Protein 6R6U (pdb70)

Secondary structure (DSSP, 8-state):
--HHHHHHHHHHH--GGG--HHHHHHHHHHHHHHHHHHHHHTTSHHHHHHHHHHTT-B-SS-EEETTEEEEEE-HHHHHHHHHHHHHTTS-S-B-SSS---GGGTHHHHHHHHHHS--SS---HHHHHHHHHHHHHHHHHHHTT-GGGGS--SSB-HIIIIIHHHHHHHHHHHHT--HHHHHHHHHHHHTT---BGGGTTSTTHHHHHHHHHHHHHHHHHHHHTT----TTTTT-TTTGGGG-SS----PPPPGGG---GGGT-PPB--SSSS-THHHHHHHHHHHHHHHHHHTT-S-SGGGEEEEEEE----GGG--SS--SHHHHHT-HHHHHHHHHHHSS--GGGG---TT-HHHHHHHTTEEEE--TT--SSTTT--EEEEEEETTS-EEEEEESS-BTBTTSPPPHHHHHHHHHHHHTTTS-HHHHHHHHHHHHTGGG-S-THHHHHHHT--/-HHHHHHHHHHH--GGG--HHHHHHHHHHHHHHHHHHHHHTTSHHHHHHHHHHTT-B-SS-EEETTEEEEEE-HHHHHHHHHHHHHTTS-S-B-SSS---GGGTHHHHHHHHHHS--SSPPPHHHHHHHHHHHHHHHHHHHTT-GGGGS--SSB-HIIIIIHHHHHHHHHHHHT--HHHHHHHHHHHHTT---BGGGTTSTTTHHHHHHHHHHHHHHHHHHHHT----TTGGG-TTTGGGG-SS----PPPPSTT---GGGTSPPB--SSSS-THHHHHHHHHHHHHHHHHTTT-S--GGGEEEEEEE----GGG--SS--SHHHHHT-HHHHHHHHHHHSS--GGGG---TT-HHHHHHHTTEEEE--TT--S-TTT--EEEEEEETTS-EEEEEES--BTBTTSPPPHHHHHHHHHHHHTTTS-HHHHHHHHHHHHTGGG-S-THHHHHHHT--

Sequence (913 aa):
KSITESFATAIHGLKVGHLTDRVIQRSKRMILDTLGAGFLGTTTEVFHIASQQYSKIYSSNISSSTVWGQPDIRLPPTYAAFVVNGVAIHSMDFDDTWHPATHPSGAVLPVLTALAEALPRSPKFSGLDLLLAFNVGIEVQGRLLHFAKEANDMPKRFHPPSVVGTLGSAAAASKFLGLSSTKCREALAIAVSHAGAPMANAATQTKPLHIGNAAKHGIEAAFLAMLGLQGNKQVLDLEAGFGAFYANNYSPKVLPSSIASYSWLLDQQDVAFKRFPAHLSTHWVADAAASVRKHLVAERALLPTDYIKRIVLRIPNVQYVNRPFPVSEHEARHSFQYVACAMLLDGGITVPSFHHEQINRPQVRELLSKVELEYPPDNLPSFNILYCEISVTLKDGATFTDRSDTFYGHWRKPLSQEDLEEKFRANASKMLSWWDTVESLIKIVKNLEDLEDCSVLTTLLKGPSITESFATAIHGLKVGHLTDRVIQRSKRMILDTLGAGFLGTTTEVFHHIASSQYSKIYSSNISSSTTVWGQPDIRLPPTYAAFVVNGVAIHSMDFDDTWHPATHPSGAVLPVLTALAEALPRSPKFSGLDLLLAFNVGIEVQGRLLHFAKEEANDMPKRFHPPSVVGTLGSAAAASKFLGLSSSSTKKCREALAIAVSHAGAPMANAATQTKPLHIGNAAKHGIEAAFLAMLGLQGNKQVLDLEAGFGAFYANYSPKVLPSIASYSSWLLDQQDVAFKRRFPAHLSTHWVADAAASVRKHLVAERALLPTDYIKRIVLRIPNVQYVNRPFPVSEHEARHSFQYVACAMLLDGGITVPSFHEQINRPQVRELLSKVELEYPPDNLPSFNILYCEISSVTLKDGATFTDRSDTFYGHWRKPLSQEDLEEKFRANASSKMLSWDTVESLIKIVKNLEDLEDCSVLTTLLKGP

Nearest PDB structures (foldseek):
  6r6u-assembly1_B  TM=9.958E-01  e=1.586E-70  Homo sapiens
  7br9-assembly1_B  TM=9.931E-01  e=1.714E-60  Mus musculus
  6r6t-assembly1_B  TM=9.782E-01  e=3.748E-58  Mus musculus
  6r6t-assembly1_A  TM=9.741E-01  e=8.525E-58  Mus musculus
  2hp0-assembly1_B  TM=8.577E-01  e=3.175E-24  Agrobacterium tumefaciens

B-factor: mean 29.15, std 11.76, range [13.94, 93.45]

Organism: Homo sapiens (NCBI:txid9606)

GO terms:
  GO:0002760 positive regulation of antimicrobial humoral response (P, IDA)
  GO:0042803 protein homodimerization activity (F, IDA)
  GO:0006952 defense response (P, IDA)
  GO:0072573 tolerance induction to lipopolysaccharide (P, IDA)
  GO:0071222 cellular response to lipopolysaccharide (P, IDA)
  GO:0047613 aconitate decarboxylase activity (F, IDA)

Structure (mmCIF, N/CA/C/O backbone):
data_6R6U
#
_entry.id   6R6U
#
_cell.length_a   102.010
_cell.length_b   109.980
_cell.length_c   74.974
_cell.angle_alpha   90.000
_cell.angle_beta   90.000
_cell.angle_gamma   90.000
#
_symmetry.space_group_name_H-M   'P 21 21 2'
#
loop_
_entity.id
_entity.type
_entity.pdbx_description
1 polymer 'Cis-aconitate decarboxylase'
2 non-polymer (R,R)-2,3-BUTANEDIOL
3 non-polymer 'SODIUM ION'
4 water water
#
loop_
_atom_site.group_PDB
_atom_site.id
_atom_site.type_symbol
_atom_site.label_atom_id
_atom_site.label_alt_id
_atom_site.label_comp_id
_atom_site.label_asym_id
_atom_site.label_entity_id
_atom_site.label_seq_id
_atom_site.pdbx_PDB_ins_code
_atom_site.Cartn_x
_atom_site.Cartn_y
_atom_site.Cartn_z
_atom_site.occupancy
_atom_site.B_iso_or_equiv
_atom_site.auth_seq_id
_atom_site.auth_comp_id
_atom_site.auth_asym_id
_atom_site.auth_atom_id
_atom_site.pdbx_PDB_model_num
ATOM 1 N N . LYS A 1 5 ? -32.680 41.424 -15.579 1.00 63.94 4 LYS A N 1
ATOM 2 C CA . LYS A 1 5 ? -31.631 40.485 -15.955 1.00 61.04 4 LYS A CA 1
ATOM 3 C C . LYS A 1 5 ? -31.615 39.293 -15.005 1.00 54.70 4 LYS A C 1
ATOM 4 O O . LYS A 1 5 ? -32.026 39.392 -13.848 1.00 58.42 4 LYS A O 1
ATOM 22 N N . SER A 1 6 ? -31.127 38.169 -15.503 1.00 42.61 5 SER A N 1
ATOM 23 C CA . SER A 1 6 ? -30.991 36.968 -14.700 1.00 32.75 5 SER A CA 1
ATOM 24 C C . SER A 1 6 ? -29.671 36.985 -13.934 1.00 27.13 5 SER A C 1
ATOM 25 O O . SER A 1 6 ? -28.770 37.782 -14.208 1.00 25.38 5 SER A O 1
ATOM 33 N N . ILE A 1 7 ? -29.562 36.077 -12.963 1.00 25.81 6 ILE A N 1
ATOM 34 C CA . ILE A 1 7 ? -28.296 35.892 -12.261 1.00 25.02 6 ILE A CA 1
ATOM 35 C C . ILE A 1 7 ? -27.207 35.482 -13.242 1.00 23.49 6 ILE A C 1
ATOM 36 O O . ILE A 1 7 ? -26.075 35.978 -13.183 1.00 22.98 6 ILE A O 1
ATOM 52 N N . THR A 1 8 ? -27.531 34.570 -14.161 1.00 22.23 7 THR A N 1
ATOM 53 C CA . THR A 1 8 ? -26.549 34.121 -15.138 1.00 21.86 7 THR A CA 1
ATOM 54 C C . THR A 1 8 ? -26.061 35.285 -15.986 1.00 22.28 7 THR A C 1
ATOM 55 O O . THR A 1 8 ? -24.853 35.445 -16.202 1.00 23.18 7 THR A O 1
ATOM 66 N N . GLU A 1 9 ? -26.985 36.127 -16.452 1.00 21.65 8 GLU A N 1
ATOM 67 C CA . GLU A 1 9 ? -26.600 37.276 -17.262 1.00 24.61 8 GLU A CA 1
ATOM 68 C C . GLU A 1 9 ? -25.714 38.234 -16.475 1.00 24.04 8 GLU A C 1
ATOM 69 O O . GLU A 1 9 ? -24.782 38.824 -17.034 1.00 25.26 8 GLU A O 1
ATOM 81 N N . SER A 1 10 ? -25.988 38.407 -15.177 1.00 26.39 9 SER A N 1
ATOM 82 C CA . SER A 1 10 ? -25.194 39.340 -14.388 1.00 26.41 9 SER A CA 1
ATOM 83 C C . SER A 1 10 ? -23.742 38.884 -14.291 1.00 24.19 9 SER A C 1
ATOM 84 O O . SER A 1 10 ? -22.831 39.719 -14.267 1.00 24.47 9 SER A O 1
ATOM 92 N N . PHE A 1 11 ? -23.505 37.569 -14.250 1.00 21.63 10 PHE A N 1
ATOM 93 C CA . PHE A 1 11 ? -22.134 37.065 -14.285 1.00 20.68 10 PHE A CA 1
ATOM 94 C C . PHE A 1 11 ? -21.481 37.362 -15.632 1.00 21.37 10 PHE A C 1
ATOM 95 O O . PHE A 1 11 ? -20.340 37.835 -15.687 1.00 20.26 10 PHE A O 1
ATOM 112 N N . ALA A 1 12 ? -22.184 37.081 -16.734 1.00 23.50 11 ALA A N 1
ATOM 113 C CA . ALA A 1 12 ? -21.596 37.299 -18.051 1.00 23.78 11 ALA A CA 1
ATOM 114 C C . ALA A 1 12 ? -21.280 38.772 -18.268 1.00 24.27 11 ALA A C 1
ATOM 115 O O . ALA A 1 12 ? -20.223 39.119 -18.809 1.00 24.92 11 ALA A O 1
ATOM 122 N N . THR A 1 13 ? -22.192 39.653 -17.849 1.00 23.59 12 THR A N 1
ATOM 123 C CA . THR A 1 13 ? -21.963 41.087 -17.959 1.00 26.29 12 THR A CA 1
ATOM 124 C C . THR A 1 13 ? -20.705 41.511 -17.209 1.00 26.12 12 THR A C 1
ATOM 125 O O . THR A 1 13 ? -19.912 42.309 -17.719 1.00 26.58 12 THR A O 1
ATOM 136 N N . ALA A 1 14 ? -20.509 40.995 -15.996 1.00 26.43 13 ALA A N 1
ATOM 137 C CA . ALA A 1 14 ? -19.340 41.379 -15.211 1.00 26.50 13 ALA A CA 1
ATOM 138 C C . ALA A 1 14 ? -18.056 40.824 -15.814 1.00 24.94 13 ALA A C 1
ATOM 139 O O . ALA A 1 14 ? -17.052 41.540 -15.913 1.00 25.23 13 ALA A O 1
ATOM 146 N N . ILE A 1 15 ? -18.062 39.553 -16.216 1.00 22.46 14 ILE A N 1
ATOM 147 C CA . ILE A 1 15 ? -16.868 38.960 -16.812 1.00 22.06 14 ILE A CA 1
ATOM 148 C C . ILE A 1 15 ? -16.415 39.786 -18.008 1.00 22.91 14 ILE A C 1
ATOM 149 O O . ILE A 1 15 ? -15.239 40.154 -18.127 1.00 23.81 14 ILE A O 1
ATOM 165 N N . HIS A 1 16 ? -17.355 40.123 -18.892 1.00 23.58 15 HIS A N 1
ATOM 166 C CA . HIS A 1 16 ? -17.011 40.853 -20.104 1.00 24.53 15 HIS A CA 1
ATOM 167 C C . HIS A 1 16 ? -16.673 42.308 -19.806 1.00 25.61 15 HIS A C 1
ATOM 168 O O . HIS A 1 16 ? -15.764 42.879 -20.420 1.00 27.49 15 HIS A O 1
ATOM 182 N N . GLY A 1 17 ? -17.377 42.910 -18.853 1.00 23.77 16 GLY A N 1
ATOM 183 C CA . GLY A 1 17 ? -17.348 44.345 -18.664 1.00 24.95 16 GLY A CA 1
ATOM 184 C C . GLY A 1 17 ? -16.285 44.876 -17.727 1.00 25.79 16 GLY A C 1
ATOM 185 O O . GLY A 1 17 ? -15.966 46.067 -17.787 1.00 26.90 16 GLY A O 1
ATOM 189 N N . LEU A 1 18 ? -15.732 44.031 -16.858 1.00 27.48 17 LEU A N 1
ATOM 190 C CA . LEU A 1 18 ? -14.720 44.488 -15.913 1.00 28.69 17 LEU A CA 1
ATOM 191 C C . LEU A 1 18 ? -13.426 44.838 -16.642 1.00 28.98 17 LEU A C 1
ATOM 192 O O . LEU A 1 18 ? -13.013 44.152 -17.582 1.00 29.09 17 LEU A O 1
ATOM 208 N N . LYS A 1 19 ? -12.795 45.930 -16.209 1.00 27.44 18 LYS A N 1
ATOM 209 C CA . LYS A 1 19 ? -11.625 46.491 -16.869 1.00 27.38 18 LYS A CA 1
ATOM 210 C C . LYS A 1 19 ? -10.520 46.694 -15.841 1.00 25.63 18 LYS A C 1
ATOM 211 O O . LYS A 1 19 ? -10.744 46.602 -14.630 1.00 25.33 18 LYS A O 1
ATOM 230 N N . VAL A 1 20 ? -9.311 46.967 -16.331 1.00 27.57 19 VAL A N 1
ATOM 231 C CA . VAL A 1 20 ? -8.183 47.133 -15.420 1.00 30.00 19 VAL A CA 1
ATOM 232 C C . VAL A 1 20 ? -8.475 48.243 -14.419 1.00 29.08 19 VAL A C 1
ATOM 233 O O . VAL A 1 20 ? -8.110 48.152 -13.242 1.00 29.00 19 VAL A O 1
ATOM 246 N N . GLY A 1 21 ? -9.162 49.295 -14.865 1.00 29.06 20 GLY A N 1
ATOM 247 C CA . GLY A 1 21 ? -9.489 50.397 -13.983 1.00 31.21 20 GLY A CA 1
ATOM 248 C C . GLY A 1 21 ? -10.349 50.008 -12.800 1.00 30.76 20 GLY A C 1
ATOM 249 O O . GLY A 1 21 ? -10.410 50.758 -11.817 1.00 30.36 20 GLY A O 1
ATOM 253 N N . HIS A 1 22 ? -11.028 48.858 -12.872 1.00 28.57 21 HIS A N 1
ATOM 254 C CA . HIS A 1 22 ? -11.828 48.387 -11.750 1.00 27.67 21 HIS A CA 1
ATOM 255 C C . HIS A 1 22 ? -10.988 47.746 -10.653 1.00 27.23 21 HIS A C 1
ATOM 256 O O . HIS A 1 22 ? -11.493 47.548 -9.541 1.00 27.30 21 HIS A O 1
ATOM 270 N N . LEU A 1 23 ? -9.740 47.391 -10.943 1.00 27.33 22 LEU A N 1
ATOM 271 C CA . LEU A 1 23 ? -8.892 46.768 -9.938 1.00 28.17 22 LEU A CA 1
ATOM 272 C C . LEU A 1 23 ? -8.535 47.778 -8.858 1.00 29.13 22 LEU A C 1
ATOM 273 O O . LEU A 1 23 ? -8.327 48.963 -9.136 1.00 30.00 22 LEU A O 1
ATOM 289 N N . THR A 1 24 ? -8.476 47.305 -7.622 1.00 27.94 23 THR A N 1
ATOM 290 C CA . THR A 1 24 ? -8.070 48.114 -6.484 1.00 28.94 23 THR A CA 1
ATOM 291 C C . THR A 1 24 ? -6.642 47.759 -6.091 1.00 28.36 23 THR A C 1
ATOM 292 O O . THR A 1 24 ? -6.120 46.700 -6.449 1.00 27.36 23 THR A O 1
ATOM 303 N N . ASP A 1 25 ? -6.005 48.665 -5.346 1.00 28.78 24 ASP A N 1
ATOM 304 C CA . ASP A 1 25 ? -4.660 48.379 -4.862 1.00 29.84 24 ASP A CA 1
ATOM 305 C C . ASP A 1 25 ? -4.646 47.100 -4.037 1.00 28.81 24 ASP A C 1
ATOM 306 O O . ASP A 1 25 ? -3.731 46.279 -4.161 1.00 28.57 24 ASP A O 1
ATOM 315 N N . ARG A 1 26 ? -5.655 46.914 -3.182 1.00 28.37 25 ARG A N 1
ATOM 316 C CA . ARG A 1 26 ? -5.654 45.754 -2.301 1.00 27.78 25 ARG A CA 1
ATOM 317 C C . ARG A 1 26 ? -5.841 44.456 -3.080 1.00 25.02 25 ARG A C 1
ATOM 318 O O . ARG A 1 26 ? -5.240 43.435 -2.726 1.00 23.55 25 ARG A O 1
ATOM 339 N N . VAL A 1 27 ? -6.681 44.450 -4.125 1.00 24.22 26 VAL A N 1
ATOM 340 C CA . VAL A 1 27 ? -6.857 43.184 -4.835 1.00 24.91 26 VAL A CA 1
ATOM 341 C C . VAL A 1 27 ? -5.585 42.850 -5.605 1.00 22.23 26 VAL A C 1
ATOM 342 O O . VAL A 1 27 ? -5.227 41.676 -5.753 1.00 21.52 26 VAL A O 1
ATOM 355 N N . ILE A 1 28 ? -4.877 43.867 -6.104 1.00 24.42 27 ILE A N 1
ATOM 356 C CA . ILE A 1 28 ? -3.604 43.623 -6.772 1.00 24.94 27 ILE A CA 1
ATOM 357 C C . ILE A 1 28 ? -2.588 43.063 -5.779 1.00 23.80 27 ILE A C 1
ATOM 358 O O . ILE A 1 28 ? -1.919 42.060 -6.055 1.00 22.96 27 ILE A O 1
ATOM 374 N N . GLN A 1 29 ? -2.486 43.674 -4.595 1.00 24.81 28 GLN A N 1
ATOM 375 C CA . GLN A 1 29 ? -1.558 43.184 -3.580 1.00 26.67 28 GLN A CA 1
ATOM 376 C C . GLN A 1 29 ? -1.844 41.730 -3.215 1.00 24.19 28 GLN A C 1
ATOM 377 O O . GLN A 1 29 ? -0.925 40.908 -3.122 1.00 24.03 28 GLN A O 1
ATOM 391 N N . ARG A 1 30 ? -3.114 41.401 -2.968 1.00 22.59 29 ARG A N 1
ATOM 392 C CA . ARG A 1 30 ? -3.446 40.057 -2.503 1.00 22.50 29 ARG A CA 1
ATOM 393 C C . ARG A 1 30 ? -3.281 39.033 -3.618 1.00 22.38 29 ARG A C 1
ATOM 394 O O . ARG A 1 30 ? -2.792 37.923 -3.376 1.00 22.06 29 ARG A O 1
ATOM 415 N N . SER A 1 31 ? -3.648 39.391 -4.853 1.00 21.73 30 SER A N 1
ATOM 416 C CA . SER A 1 31 ? -3.528 38.433 -5.947 1.00 21.57 30 SER A CA 1
ATOM 417 C C . SER A 1 31 ? -2.070 38.213 -6.348 1.00 22.27 30 SER A C 1
ATOM 418 O O . SER A 1 31 ? -1.712 37.102 -6.753 1.00 20.40 30 SER A O 1
ATOM 426 N N . LYS A 1 32 ? -1.207 39.228 -6.221 1.00 23.15 31 LYS A N 1
ATOM 427 C CA . LYS A 1 32 ? 0.216 39.004 -6.467 1.00 22.00 31 LYS A CA 1
ATOM 428 C C . LYS A 1 32 ? 0.783 37.982 -5.485 1.00 21.87 31 LYS A C 1
ATOM 429 O O . LYS A 1 32 ? 1.625 37.154 -5.855 1.00 22.67 31 LYS A O 1
ATOM 448 N N . ARG A 1 33 ? 0.325 38.019 -4.229 1.00 20.69 32 ARG A N 1
ATOM 449 C CA . ARG A 1 33 ? 0.723 36.999 -3.266 1.00 20.74 32 ARG A CA 1
ATOM 450 C C . ARG A 1 33 ? 0.219 35.625 -3.681 1.00 19.72 32 ARG A C 1
ATOM 451 O O . ARG A 1 33 ? 0.960 34.637 -3.626 1.00 19.58 32 ARG A O 1
ATOM 472 N N . MET A 1 34 ? -1.046 35.547 -4.098 1.00 18.61 33 MET A N 1
ATOM 473 C CA . MET A 1 34 ? -1.623 34.280 -4.527 1.00 17.77 33 MET A CA 1
ATOM 474 C C . MET A 1 34 ? -0.886 33.717 -5.731 1.00 17.99 33 MET A C 1
ATOM 475 O O . MET A 1 34 ? -0.643 32.508 -5.812 1.00 18.85 33 MET A O 1
ATOM 489 N N . ILE A 1 35 ? -0.521 34.580 -6.681 1.00 21.21 34 ILE A N 1
ATOM 490 C CA . ILE A 1 35 ? 0.176 34.114 -7.874 1.00 22.34 34 ILE A CA 1
ATOM 491 C C . ILE A 1 35 ? 1.531 33.522 -7.501 1.00 21.96 34 ILE A C 1
ATOM 492 O O . ILE A 1 35 ? 1.886 32.424 -7.944 1.00 21.94 34 ILE A O 1
ATOM 508 N N . LEU A 1 36 ? 2.303 34.225 -6.672 1.00 20.97 35 LEU A N 1
ATOM 509 C CA . LEU A 1 36 ? 3.610 33.704 -6.281 1.00 20.28 35 LEU A CA 1
ATOM 510 C C . LEU A 1 36 ? 3.476 32.389 -5.517 1.00 20.77 35 LEU A C 1
ATOM 511 O O . LEU A 1 36 ? 4.188 31.419 -5.800 1.00 21.73 35 LEU A O 1
ATOM 527 N N . ASP A 1 37 ? 2.580 32.340 -4.527 1.00 20.95 36 ASP A N 1
ATOM 528 C CA . ASP A 1 37 ? 2.426 31.119 -3.741 1.00 21.27 36 ASP A CA 1
ATOM 529 C C . ASP A 1 37 ? 2.028 29.947 -4.630 1.00 20.33 36 ASP A C 1
ATOM 530 O O . ASP A 1 37 ? 2.513 28.824 -4.451 1.00 20.95 36 ASP A O 1
ATOM 539 N N . THR A 1 38 ? 1.149 30.200 -5.603 1.00 19.94 37 THR A N 1
ATOM 540 C CA . THR A 1 38 ? 0.645 29.139 -6.468 1.00 18.85 37 THR A CA 1
ATOM 541 C C . THR A 1 38 ? 1.721 28.654 -7.434 1.00 20.29 37 THR A C 1
ATOM 542 O O . THR A 1 38 ? 1.832 27.449 -7.686 1.00 19.85 37 THR A O 1
ATOM 553 N N . LEU A 1 39 ? 2.535 29.569 -7.975 1.00 19.36 38 LEU A N 1
ATOM 554 C CA . LEU A 1 39 ? 3.687 29.155 -8.766 1.00 21.72 38 LEU A CA 1
ATOM 555 C C . LEU A 1 39 ? 4.578 28.203 -7.972 1.00 22.01 38 LEU A C 1
ATOM 556 O O . LEU A 1 39 ? 4.993 27.153 -8.472 1.00 22.34 38 LEU A O 1
ATOM 572 N N . GLY A 1 40 ? 4.873 28.558 -6.718 1.00 21.76 39 GLY A N 1
ATOM 573 C CA . GLY A 1 40 ? 5.730 27.718 -5.898 1.00 21.03 39 GLY A CA 1
ATOM 574 C C . GLY A 1 40 ? 5.133 26.347 -5.642 1.00 21.32 39 GLY A C 1
ATOM 575 O O . GLY A 1 40 ? 5.825 25.327 -5.731 1.00 22.01 39 GLY A O 1
ATOM 579 N N . ALA A 1 41 ? 3.842 26.303 -5.302 1.00 20.68 40 ALA A N 1
ATOM 580 C CA . ALA A 1 41 ? 3.167 25.021 -5.140 1.00 20.51 40 ALA A CA 1
ATOM 581 C C . ALA A 1 41 ? 3.299 24.178 -6.402 1.00 19.51 40 ALA A C 1
ATOM 582 O O . ALA A 1 41 ? 3.589 22.979 -6.335 1.00 22.06 40 ALA A O 1
ATOM 589 N N . GLY A 1 42 ? 3.100 24.800 -7.566 1.00 19.74 41 GLY A N 1
ATOM 590 C CA . GLY A 1 42 ? 3.219 24.075 -8.818 1.00 20.28 41 GLY A CA 1
ATOM 591 C C . GLY A 1 42 ? 4.622 23.564 -9.071 1.00 20.29 41 GLY A C 1
ATOM 592 O O . GLY A 1 42 ? 4.814 22.397 -9.420 1.00 20.54 41 GLY A O 1
ATOM 596 N N . PHE A 1 43 ? 5.625 24.429 -8.902 1.00 20.12 42 PHE A N 1
ATOM 597 C CA . PHE A 1 43 ? 7.005 23.995 -9.127 1.00 20.66 42 PHE A CA 1
ATOM 598 C C . PHE A 1 43 ? 7.357 22.817 -8.225 1.00 20.81 42 PHE A C 1
ATOM 599 O O . PHE A 1 43 ? 7.953 21.832 -8.677 1.00 23.02 42 PHE A O 1
ATOM 616 N N . LEU A 1 44 ? 6.995 22.894 -6.940 1.00 20.47 43 LEU A N 1
ATOM 617 C CA . LEU A 1 44 ? 7.277 21.773 -6.047 1.00 21.76 43 LEU A CA 1
ATOM 618 C C . LEU A 1 44 ? 6.490 20.543 -6.472 1.00 21.56 43 LEU A C 1
ATOM 619 O O . LEU A 1 44 ? 6.990 19.413 -6.396 1.00 22.03 43 LEU A O 1
ATOM 635 N N . GLY A 1 45 ? 5.257 20.750 -6.942 1.00 20.06 44 GLY A N 1
ATOM 636 C CA . GLY A 1 45 ? 4.409 19.654 -7.359 1.00 19.50 44 GLY A CA 1
ATOM 637 C C . GLY A 1 45 ? 4.898 18.920 -8.589 1.00 21.50 44 GLY A C 1
ATOM 638 O O . GLY A 1 45 ? 4.454 17.793 -8.832 1.00 21.13 44 GLY A O 1
ATOM 642 N N . THR A 1 46 ? 5.798 19.522 -9.373 1.00 22.35 45 THR A N 1
ATOM 643 C CA . THR A 1 46 ? 6.333 18.794 -10.516 1.00 23.93 45 THR A CA 1
ATOM 644 C C . THR A 1 46 ? 7.287 17.672 -10.099 1.00 25.03 45 THR A C 1
ATOM 645 O O . THR A 1 46 ? 7.791 16.959 -10.974 1.00 27.16 45 THR A O 1
ATOM 656 N N . THR A 1 47 ? 7.531 17.485 -8.801 1.00 22.78 46 THR A N 1
ATOM 657 C CA . THR A 1 47 ? 8.302 16.341 -8.335 1.00 24.60 46 THR A CA 1
ATOM 658 C C . THR A 1 47 ? 7.436 15.129 -7.994 1.00 22.10 46 THR A C 1
ATOM 659 O O . THR A 1 47 ? 7.986 14.089 -7.617 1.00 22.86 46 THR A O 1
ATOM 670 N N . THR A 1 48 ? 6.109 15.224 -8.113 1.00 21.27 47 THR A N 1
ATOM 671 C CA . THR A 1 48 ? 5.222 14.189 -7.597 1.00 20.84 47 THR A CA 1
ATOM 672 C C . THR A 1 48 ? 4.835 13.178 -8.671 1.00 21.21 47 THR A C 1
ATOM 673 O O . THR A 1 48 ? 4.776 13.495 -9.861 1.00 21.30 47 THR A O 1
ATOM 684 N N . GLU A 1 49 ? 4.513 11.964 -8.222 1.00 21.31 48 GLU A N 1
ATOM 685 C CA . GLU A 1 49 ? 4.117 10.907 -9.145 1.00 21.55 48 GLU A CA 1
ATOM 686 C C . GLU A 1 49 ? 2.828 11.252 -9.884 1.00 20.74 48 GLU A C 1
ATOM 687 O O . GLU A 1 49 ? 2.678 10.918 -11.066 1.00 20.85 48 GLU A O 1
ATOM 699 N N . VAL A 1 50 ? 1.874 11.895 -9.206 1.00 19.99 49 VAL A N 1
ATOM 700 C CA . VAL A 1 50 ? 0.622 12.240 -9.879 1.00 19.29 49 VAL A CA 1
ATOM 701 C C . VAL A 1 50 ? 0.887 13.229 -11.010 1.00 19.08 49 VAL A C 1
ATOM 702 O O . VAL A 1 50 ? 0.309 13.114 -12.098 1.00 18.92 49 VAL A O 1
ATOM 715 N N . PHE A 1 51 ? 1.790 14.190 -10.797 1.00 19.46 50 PHE A N 1
ATOM 716 C CA . PHE A 1 51 ? 2.165 15.077 -11.893 1.00 19.83 50 PHE A CA 1
ATOM 717 C C . PHE A 1 51 ? 2.788 14.293 -13.042 1.00 19.82 50 PHE A C 1
ATOM 718 O O . PHE A 1 51 ? 2.468 14.524 -14.214 1.00 19.73 50 PHE A O 1
ATOM 735 N N . HIS A 1 52 ? 3.684 13.357 -12.721 1.00 20.59 51 HIS A N 1
ATOM 736 C CA . HIS A 1 52 ? 4.335 12.566 -13.757 1.00 21.38 51 HIS A CA 1
ATOM 737 C C . HIS A 1 52 ? 3.329 11.719 -14.527 1.00 21.23 51 HIS A C 1
ATOM 738 O O . HIS A 1 52 ? 3.454 11.557 -15.746 1.00 21.57 51 HIS A O 1
ATOM 752 N N . ILE A 1 53 ? 2.322 11.170 -13.840 1.00 20.80 52 ILE A N 1
ATOM 753 C CA . ILE A 1 53 ? 1.281 10.413 -14.527 1.00 20.65 52 ILE A CA 1
ATOM 754 C C . ILE A 1 53 ? 0.467 11.331 -15.432 1.00 19.98 52 ILE A C 1
ATOM 755 O O . ILE A 1 53 ? 0.200 11.006 -16.596 1.00 20.15 52 ILE A O 1
ATOM 771 N N . ALA A 1 54 ? 0.043 12.485 -14.906 1.00 19.28 53 ALA A N 1
ATOM 772 C CA . ALA A 1 54 ? -0.717 13.427 -15.717 1.00 20.16 53 ALA A CA 1
ATOM 773 C C . ALA A 1 54 ? 0.081 13.866 -16.939 1.00 19.80 53 ALA A C 1
ATOM 774 O O . ALA A 1 54 ? -0.477 14.021 -18.035 1.00 20.82 53 ALA A O 1
ATOM 781 N N . SER A 1 55 ? 1.391 14.079 -16.764 1.00 19.71 54 SER A N 1
ATOM 782 C CA . SER A 1 55 ? 2.255 14.476 -17.872 1.00 21.87 54 SER A CA 1
ATOM 783 C C . SER A 1 55 ? 2.392 13.362 -18.901 1.00 21.13 54 SER A C 1
ATOM 784 O O . SER A 1 55 ? 2.338 13.617 -20.110 1.00 21.82 54 SER A O 1
ATOM 792 N N . GLN A 1 56 ? 2.600 12.122 -18.445 1.00 21.40 55 GLN A N 1
ATOM 793 C CA A GLN A 1 56 ? 2.727 11.000 -19.371 0.45 22.14 55 GLN A CA 1
ATOM 794 C CA B GLN A 1 56 ? 2.735 11.017 -19.384 0.55 22.14 55 GLN A CA 1
ATOM 795 C C . GLN A 1 56 ? 1.462 10.841 -20.203 1.00 21.67 55 GLN A C 1
ATOM 796 O O . GLN A 1 56 ? 1.528 10.632 -21.421 1.00 22.13 55 GLN A O 1
ATOM 823 N N . TYR A 1 57 ? 0.298 10.932 -19.555 1.00 20.82 56 TYR A N 1
ATOM 824 C CA . TYR A 1 57 ? -0.967 10.870 -20.274 1.00 20.36 56 TYR A CA 1
ATOM 825 C C . TYR A 1 57 ? -1.063 12.000 -21.292 1.00 20.17 56 TYR A C 1
ATOM 826 O O . TYR A 1 57 ? -1.384 11.773 -22.466 1.00 20.42 56 TYR A O 1
ATOM 844 N N . SER A 1 58 ? -0.755 13.226 -20.862 1.00 20.42 57 SER A N 1
ATOM 845 C CA . SER A 1 58 ? -0.980 14.395 -21.701 1.00 19.99 57 SER A CA 1
ATOM 846 C C . SER A 1 58 ? -0.037 14.447 -22.896 1.00 20.49 57 SER A C 1
ATOM 847 O O . SER A 1 58 ? -0.386 15.033 -23.929 1.00 20.42 57 SER A O 1
ATOM 855 N N . LYS A 1 59 ? 1.160 13.872 -22.771 1.00 21.20 58 LYS A N 1
ATOM 856 C CA . LYS A 1 59 ? 2.166 13.985 -23.822 1.00 22.14 58 LYS A CA 1
ATOM 857 C C . LYS A 1 59 ? 1.694 13.388 -25.144 1.00 22.53 58 LYS A C 1
ATOM 858 O O . LYS A 1 59 ? 2.279 13.694 -26.189 1.00 23.44 58 LYS A O 1
ATOM 862 N N . ILE A 1 60 ? 0.645 12.560 -25.139 1.00 24.28 59 ILE A N 1
ATOM 863 C CA . ILE A 1 60 ? 0.163 11.994 -26.395 1.00 25.84 59 ILE A CA 1
ATOM 864 C C . ILE A 1 60 ? -0.531 13.023 -27.276 1.00 28.50 59 ILE A C 1
ATOM 865 O O . ILE A 1 60 ? -0.774 12.748 -28.456 1.00 34.96 59 ILE A O 1
ATOM 881 N N . TYR A 1 61 ? -0.847 14.204 -26.741 1.00 22.31 60 TYR A N 1
ATOM 882 C CA . TYR A 1 61 ? -1.569 15.229 -27.485 1.00 21.84 60 TYR A CA 1
ATOM 883 C C . TYR A 1 61 ? -0.608 16.279 -28.023 1.00 23.03 60 TYR A C 1
ATOM 884 O O . TYR A 1 61 ? 0.167 16.871 -27.265 1.00 25.84 60 TYR A O 1
ATOM 902 N N . SER A 1 62 ? -0.686 16.513 -29.331 1.00 24.99 61 SER A N 1
ATOM 903 C CA . SER A 1 62 ? 0.034 17.580 -30.005 1.00 27.96 61 SER A CA 1
ATOM 904 C C . SER A 1 62 ? -0.966 18.570 -30.588 1.00 26.39 61 SER A C 1
ATOM 905 O O . SER A 1 62 ? -2.108 18.218 -30.896 1.00 25.47 61 SER A O 1
ATOM 913 N N . SER A 1 63 ? -0.526 19.818 -30.730 1.00 24.67 62 SER A N 1
ATOM 914 C CA . SER A 1 63 ? -1.357 20.865 -31.310 1.00 23.51 62 SER A CA 1
ATOM 915 C C . SER A 1 63 ? -0.445 21.877 -31.989 1.00 23.19 62 SER A C 1
ATOM 916 O O . SER A 1 63 ? 0.761 21.922 -31.736 1.00 24.48 62 SER A O 1
ATOM 924 N N . ASN A 1 64 ? -1.038 22.681 -32.876 1.00 23.22 63 ASN A N 1
ATOM 925 C CA . ASN A 1 64 ? -0.283 23.733 -33.550 1.00 24.06 63 ASN A CA 1
ATOM 926 C C . ASN A 1 64 ? 0.062 24.886 -32.614 1.00 25.30 63 ASN A C 1
ATOM 927 O O . ASN A 1 64 ? 0.963 25.672 -32.927 1.00 27.44 63 ASN A O 1
ATOM 938 N N . ILE A 1 65 ? -0.626 25.014 -31.484 1.00 29.76 64 ILE A N 1
ATOM 939 C CA . ILE A 1 65 ? -0.260 25.976 -30.451 1.00 33.50 64 ILE A CA 1
ATOM 940 C C . ILE A 1 65 ? 0.156 25.193 -29.215 1.00 30.87 64 ILE A C 1
ATOM 941 O O . ILE A 1 65 ? -0.339 24.088 -28.963 1.00 30.13 64 ILE A O 1
ATOM 957 N N . SER A 1 66 ? 1.067 25.769 -28.434 1.00 29.42 65 SER A N 1
ATOM 958 C CA . SER A 1 66 ? 1.632 25.032 -27.316 1.00 27.98 65 SER A CA 1
ATOM 959 C C . SER A 1 66 ? 2.000 25.971 -26.182 1.00 27.56 65 SER A C 1
ATOM 960 O O . SER A 1 66 ? 2.279 27.153 -26.394 1.00 27.81 65 SER A O 1
ATOM 968 N N . SER A 1 67 ? 2.006 25.423 -24.972 1.00 25.44 66 SER A N 1
ATOM 969 C CA A SER A 1 67 ? 2.484 26.159 -23.816 0.44 25.59 66 SER A CA 1
ATOM 970 C CA B SER A 1 67 ? 2.462 26.149 -23.800 0.56 25.50 66 SER A CA 1
ATOM 971 C C . SER A 1 67 ? 3.351 25.242 -22.966 1.00 25.82 66 SER A C 1
ATOM 972 O O . SER A 1 67 ? 3.423 24.028 -23.183 1.00 25.92 66 SER A O 1
ATOM 986 N N . THR A 1 68 ? 3.993 25.854 -21.979 1.00 25.82 67 THR A N 1
ATOM 987 C CA . THR A 1 68 ? 5.031 25.229 -21.180 1.00 29.63 67 THR A CA 1
ATOM 988 C C . THR A 1 68 ? 4.481 24.452 -19.997 1.00 25.48 67 THR A C 1
ATOM 989 O O . THR A 1 68 ? 3.553 24.897 -19.322 1.00 26.71 67 THR A O 1
ATOM 1000 N N . VAL A 1 69 ? 5.089 23.308 -19.731 1.00 23.18 68 VAL A N 1
ATOM 1001 C CA . VAL A 1 69 ? 4.920 22.621 -18.460 1.00 25.54 68 VAL A CA 1
ATOM 1002 C C . VAL A 1 69 ? 5.963 23.183 -17.502 1.00 28.27 68 VAL A C 1
ATOM 1003 O O . VAL A 1 69 ? 7.158 23.213 -17.820 1.00 28.91 68 VAL A O 1
ATOM 1016 N N . TRP A 1 70 ? 5.514 23.657 -16.340 1.00 29.93 69 TRP A N 1
ATOM 1017 C CA . TRP A 1 70 ? 6.376 24.463 -15.486 1.00 33.92 69 TRP A CA 1
ATOM 1018 C C . TRP A 1 70 ? 7.605 23.675 -15.058 1.00 34.09 69 TRP A C 1
ATOM 1019 O O . TRP A 1 70 ? 7.498 22.541 -14.585 1.00 31.07 69 TRP A O 1
ATOM 1040 N N . GLY A 1 71 ? 8.775 24.284 -15.219 1.00 38.06 70 GLY A N 1
ATOM 1041 C CA . GLY A 1 71 ? 10.020 23.645 -14.859 1.00 41.44 70 GLY A CA 1
ATOM 1042 C C . GLY A 1 71 ? 10.444 22.504 -15.754 1.00 43.16 70 GLY A C 1
ATOM 1043 O O . GLY A 1 71 ? 11.460 21.862 -15.466 1.00 42.38 70 GLY A O 1
ATOM 1047 N N . GLN A 1 72 ? 9.706 22.233 -16.833 1.00 42.44 71 GLN A N 1
ATOM 1048 C CA . GLN A 1 72 ? 9.996 21.125 -17.741 1.00 43.25 71 GLN A CA 1
ATOM 1049 C C . GLN A 1 72 ? 10.164 21.669 -19.156 1.00 42.71 71 GLN A C 1
ATOM 1050 O O . GLN A 1 72 ? 9.225 21.621 -19.967 1.00 40.17 71 GLN A O 1
ATOM 1064 N N . PRO A 1 73 ? 11.350 22.178 -19.495 1.00 46.69 72 PRO A N 1
ATOM 1065 C CA . PRO A 1 73 ? 11.570 22.638 -20.876 1.00 46.66 72 PRO A CA 1
ATOM 1066 C C . PRO A 1 73 ? 11.457 21.529 -21.912 1.00 46.13 72 PRO A C 1
ATOM 1067 O O . PRO A 1 73 ? 11.319 21.832 -23.104 1.00 45.23 72 PRO A O 1
ATOM 1078 N N . ASP A 1 74 ? 11.498 20.260 -21.507 1.00 51.56 73 ASP A N 1
ATOM 1079 C CA . ASP A 1 74 ? 11.413 19.154 -22.454 1.00 60.78 73 ASP A CA 1
ATOM 1080 C C . ASP A 1 74 ? 9.978 18.785 -22.827 1.00 57.49 73 ASP A C 1
ATOM 1081 O O . ASP A 1 74 ? 9.788 17.861 -23.627 1.00 57.45 73 ASP A O 1
ATOM 1090 N N . ILE A 1 75 ? 8.972 19.480 -22.296 1.00 53.40 74 ILE A N 1
ATOM 1091 C CA . ILE A 1 75 ? 7.576 19.078 -22.445 1.00 47.47 74 ILE A CA 1
ATOM 1092 C C . ILE A 1 75 ? 6.748 20.302 -22.814 1.00 40.29 74 ILE A C 1
ATOM 1093 O O . ILE A 1 75 ? 6.592 21.217 -21.997 1.00 39.60 74 ILE A O 1
ATOM 1109 N N . ARG A 1 76 ? 6.188 20.306 -24.022 1.00 34.55 75 ARG A N 1
ATOM 1110 C CA . ARG A 1 76 ? 5.239 21.329 -24.439 1.00 32.10 75 ARG A CA 1
ATOM 1111 C C . ARG A 1 76 ? 3.933 20.676 -24.867 1.00 28.83 75 ARG A C 1
ATOM 1112 O O . ARG A 1 76 ? 3.933 19.651 -25.557 1.00 28.56 75 ARG A O 1
ATOM 1133 N N . LEU A 1 77 ? 2.827 21.286 -24.468 1.00 26.68 76 LEU A N 1
ATOM 1134 C CA . LEU A 1 77 ? 1.500 20.713 -24.615 1.00 22.10 76 LEU A CA 1
ATOM 1135 C C . LEU A 1 77 ? 0.531 21.741 -25.170 1.00 22.04 76 LEU A C 1
ATOM 1136 O O . LEU A 1 77 ? 0.758 22.949 -25.053 1.00 22.12 76 LEU A O 1
ATOM 1152 N N . PRO A 1 78 ? -0.568 21.291 -25.772 1.00 22.19 77 PRO A N 1
ATOM 1153 C CA . PRO A 1 78 ? -1.695 22.194 -26.031 1.00 20.86 77 PRO A CA 1
ATOM 1154 C C . PRO A 1 78 ? -2.089 22.908 -24.752 1.00 20.17 77 PRO A C 1
ATOM 1155 O O . PRO A 1 78 ? -1.966 22.338 -23.656 1.00 19.96 77 PRO A O 1
ATOM 1166 N N . PRO A 1 79 ? -2.560 24.153 -24.842 1.00 21.43 78 PRO A N 1
ATOM 1167 C CA . PRO A 1 79 ? -2.804 24.920 -23.608 1.00 21.33 78 PRO A CA 1
ATOM 1168 C C . PRO A 1 79 ? -3.772 24.236 -22.656 1.00 20.30 78 PRO A C 1
ATOM 1169 O O . PRO A 1 79 ? -3.609 24.349 -21.434 1.00 19.71 78 PRO A O 1
ATOM 1180 N N . THR A 1 80 ? -4.767 23.515 -23.178 1.00 18.79 79 THR A N 1
ATOM 1181 C CA . THR A 1 80 ? -5.690 22.795 -22.310 1.00 19.26 79 THR A CA 1
ATOM 1182 C C . THR A 1 80 ? -4.947 21.791 -21.436 1.00 17.28 79 THR A C 1
ATOM 1183 O O . THR A 1 80 ? -5.176 21.716 -20.224 1.00 17.57 79 THR A O 1
ATOM 1194 N N . TYR A 1 81 ? -4.058 20.991 -22.047 1.00 17.16 80 TYR A N 1
ATOM 1195 C CA . TYR A 1 81 ? -3.310 19.968 -21.319 1.00 17.08 80 TYR A CA 1
ATOM 1196 C C . TYR A 1 81 ? -2.171 20.560 -20.504 1.00 17.75 80 TYR A C 1
ATOM 1197 O O . TYR A 1 81 ? -1.834 20.013 -19.450 1.00 18.84 80 TYR A O 1
ATOM 1215 N N . ALA A 1 82 ? -1.590 21.681 -20.931 1.00 17.47 81 ALA A N 1
ATOM 1216 C CA . ALA A 1 82 ? -0.629 22.359 -20.067 1.00 17.65 81 ALA A CA 1
ATOM 1217 C C . ALA A 1 82 ? -1.303 22.846 -18.786 1.00 18.76 81 ALA A C 1
ATOM 1218 O O . ALA A 1 82 ? -0.772 22.660 -17.686 1.00 18.46 81 ALA A O 1
ATOM 1225 N N . ALA A 1 83 ? -2.479 23.469 -18.909 1.00 19.41 82 ALA A N 1
ATOM 1226 C CA . ALA A 1 83 ? -3.204 23.918 -17.723 1.00 18.25 82 ALA A CA 1
ATOM 1227 C C . ALA A 1 83 ? -3.571 22.733 -16.836 1.00 17.51 82 ALA A C 1
ATOM 1228 O O . ALA A 1 83 ? -3.491 22.818 -15.604 1.00 17.80 82 ALA A O 1
ATOM 1235 N N . PHE A 1 84 ? -3.948 21.611 -17.454 1.00 17.26 83 PHE A N 1
ATOM 1236 C CA . PHE A 1 84 ? -4.253 20.391 -16.715 1.00 17.70 83 PHE A CA 1
ATOM 1237 C C . PHE A 1 84 ? -3.062 19.920 -15.889 1.00 17.10 83 PHE A C 1
ATOM 1238 O O . PHE A 1 84 ? -3.182 19.689 -14.680 1.00 15.94 83 PHE A O 1
ATOM 1255 N N . VAL A 1 85 ? -1.899 19.761 -16.522 1.00 18.40 84 VAL A N 1
ATOM 1256 C CA A VAL A 1 85 ? -0.765 19.183 -15.807 0.56 18.05 84 VAL A CA 1
ATOM 1257 C CA B VAL A 1 85 ? -0.761 19.188 -15.817 0.44 18.06 84 VAL A CA 1
ATOM 1258 C C . VAL A 1 85 ? -0.221 20.166 -14.776 1.00 18.80 84 VAL A C 1
ATOM 1259 O O . VAL A 1 85 ? 0.139 19.774 -13.662 1.00 17.71 84 VAL A O 1
ATOM 1282 N N . ASN A 1 86 ? -0.156 21.456 -15.114 1.00 17.10 85 ASN A N 1
ATOM 1283 C CA . ASN A 1 86 ? 0.341 22.415 -14.132 1.00 17.51 85 ASN A CA 1
ATOM 1284 C C . ASN A 1 86 ? -0.638 22.552 -12.969 1.00 16.96 85 ASN A C 1
ATOM 1285 O O . ASN A 1 86 ? -0.221 22.704 -11.816 1.00 16.92 85 ASN A O 1
ATOM 1296 N N . GLY A 1 87 ? -1.942 22.465 -13.248 1.00 17.31 86 GLY A N 1
ATOM 1297 C CA . GLY A 1 87 ? -2.921 22.454 -12.173 1.00 17.40 86 GLY A CA 1
ATOM 1298 C C . GLY A 1 87 ? -2.799 21.233 -11.278 1.00 16.45 86 GLY A C 1
ATOM 1299 O O . GLY A 1 87 ? -2.919 21.335 -10.056 1.00 16.32 86 GLY A O 1
ATOM 1303 N N . VAL A 1 88 ? -2.577 20.059 -11.872 1.00 15.95 87 VAL A N 1
ATOM 1304 C CA . VAL A 1 88 ? -2.302 18.869 -11.069 1.00 15.57 87 VAL A CA 1
ATOM 1305 C C . VAL A 1 88 ? -1.102 19.120 -10.163 1.00 17.03 87 VAL A C 1
ATOM 1306 O O . VAL A 1 88 ? -1.126 18.809 -8.967 1.00 17.28 87 VAL A O 1
ATOM 1319 N N . ALA A 1 89 ? -0.034 19.694 -10.721 1.00 17.79 88 ALA A N 1
ATOM 1320 C CA . ALA A 1 89 ? 1.149 19.994 -9.921 1.00 17.51 88 ALA A CA 1
ATOM 1321 C C . ALA A 1 89 ? 0.803 20.914 -8.751 1.00 17.58 88 ALA A C 1
ATOM 1322 O O . ALA A 1 89 ? 1.211 20.664 -7.611 1.00 18.40 88 ALA A O 1
ATOM 1329 N N . ILE A 1 90 ? 0.018 21.966 -9.009 1.00 16.76 89 ILE A N 1
ATOM 1330 C CA . ILE A 1 90 ? -0.343 22.931 -7.966 1.00 17.17 89 ILE A CA 1
ATOM 1331 C C . ILE A 1 90 ? -1.054 22.251 -6.797 1.00 17.80 89 ILE A C 1
ATOM 1332 O O . ILE A 1 90 ? -0.786 22.558 -5.630 1.00 19.31 89 ILE A O 1
ATOM 1348 N N . HIS A 1 91 ? -1.993 21.354 -7.082 1.00 17.65 90 HIS A N 1
ATOM 1349 C CA . HIS A 1 91 ? -2.813 20.715 -6.050 1.00 16.66 90 HIS A CA 1
ATOM 1350 C C . HIS A 1 91 ? -2.281 19.344 -5.640 1.00 18.10 90 HIS A C 1
ATOM 1351 O O . HIS A 1 91 ? -2.897 18.687 -4.793 1.00 18.62 90 HIS A O 1
ATOM 1365 N N . SER A 1 92 ? -1.126 18.923 -6.178 1.00 16.77 91 SER A N 1
ATOM 1366 C CA . SER A 1 92 ? -0.643 17.552 -5.997 1.00 17.51 91 SER A CA 1
ATOM 1367 C C . SER A 1 92 ? -0.350 17.205 -4.544 1.00 18.62 91 SER A C 1
ATOM 1368 O O . SER A 1 92 ? -0.380 16.026 -4.172 1.00 18.64 91 SER A O 1
ATOM 1376 N N . MET A 1 93 ? -0.005 18.198 -3.729 1.00 18.53 92 MET A N 1
ATOM 1377 C CA . MET A 1 93 ? 0.428 17.971 -2.356 1.00 18.80 92 MET A CA 1
ATOM 1378 C C . MET A 1 93 ? -0.466 18.697 -1.361 1.00 17.74 92 MET A C 1
ATOM 1379 O O . MET A 1 93 ? -0.099 18.829 -0.190 1.00 18.39 92 MET A O 1
ATOM 1393 N N . ASP A 1 94 ? -1.633 19.159 -1.803 1.00 17.65 93 ASP A N 1
ATOM 1394 C CA . ASP A 1 94 ? -2.542 19.943 -0.973 1.00 17.79 93 ASP A CA 1
ATOM 1395 C C . ASP A 1 94 ? -1.818 21.119 -0.314 1.00 18.72 93 ASP A C 1
ATOM 1396 O O . ASP A 1 94 ? -2.054 21.443 0.850 1.00 19.91 93 ASP A O 1
ATOM 1405 N N . PHE A 1 95 ? -0.940 21.774 -1.070 1.00 18.66 94 PHE A N 1
ATOM 1406 C CA . PHE A 1 95 ? -0.110 22.871 -0.570 1.00 18.21 94 PHE A CA 1
ATOM 1407 C C . PHE A 1 95 ? -0.585 24.239 -1.055 1.00 19.97 94 PHE A C 1
ATOM 1408 O O . PHE A 1 95 ? -0.025 25.254 -0.635 1.00 21.05 94 PHE A O 1
ATOM 1425 N N . ASP A 1 96 ? -1.607 24.295 -1.914 1.00 20.09 95 ASP A N 1
ATOM 1426 C CA . ASP A 1 96 ? -1.995 25.540 -2.568 1.00 19.71 95 ASP A CA 1
ATOM 1427 C C . ASP A 1 96 ? -2.969 26.346 -1.697 1.00 18.60 95 ASP A C 1
ATOM 1428 O O . ASP A 1 96 ? -3.367 25.925 -0.608 1.00 18.02 95 ASP A O 1
ATOM 1437 N N . ASP A 1 97 ? -3.322 27.548 -2.162 1.00 17.96 96 ASP A N 1
ATOM 1438 C CA . ASP A 1 97 ? -4.013 28.496 -1.291 1.00 18.52 96 ASP A CA 1
ATOM 1439 C C . ASP A 1 97 ? -5.457 28.066 -1.048 1.00 19.39 96 ASP A C 1
ATOM 1440 O O . ASP A 1 97 ? -6.016 27.207 -1.739 1.00 19.51 96 ASP A O 1
ATOM 1449 N N . THR A 1 98 ? -6.041 28.651 -0.004 1.00 18.26 97 THR A N 1
ATOM 1450 C CA . THR A 1 98 ? -7.360 28.278 0.486 1.00 18.94 97 THR A CA 1
ATOM 1451 C C . THR A 1 98 ? -8.119 29.538 0.868 1.00 19.61 97 THR A C 1
ATOM 1452 O O . THR A 1 98 ? -7.570 30.428 1.523 1.00 19.81 97 THR A O 1
ATOM 1463 N N . TRP A 1 99 ? -9.379 29.603 0.468 1.00 19.31 98 TRP A N 1
ATOM 1464 C CA . TRP A 1 99 ? -10.201 30.790 0.648 1.00 19.30 98 TRP A CA 1
ATOM 1465 C C . TRP A 1 99 ? -11.323 30.518 1.646 1.00 19.72 98 TRP A C 1
ATOM 1466 O O . TRP A 1 99 ? -11.448 29.424 2.206 1.00 18.89 98 TRP A O 1
ATOM 1487 N N . HIS A 1 100 ? -12.137 31.552 1.868 1.00 20.65 99 HIS A N 1
ATOM 1488 C CA . HIS A 1 100 ? -13.419 31.455 2.547 1.00 21.07 99 HIS A CA 1
ATOM 1489 C C . HIS A 1 100 ? -14.447 32.122 1.638 1.00 21.22 99 HIS A C 1
ATOM 1490 O O . HIS A 1 100 ? -14.198 33.238 1.148 1.00 21.28 99 HIS A O 1
ATOM 1504 N N . PRO A 1 101 ? -15.591 31.473 1.345 1.00 22.40 100 PRO A N 1
ATOM 1505 C CA . PRO A 1 101 ? -15.942 30.091 1.719 1.00 21.38 100 PRO A CA 1
ATOM 1506 C C . PRO A 1 101 ? -14.937 29.082 1.140 1.00 21.05 100 PRO A C 1
ATOM 1507 O O . PRO A 1 101 ? -14.083 29.477 0.351 1.00 21.00 100 PRO A O 1
ATOM 1518 N N . ALA A 1 102 ? -15.029 27.814 1.525 1.00 23.61 101 ALA A N 1
ATOM 1519 C CA . ALA A 1 102 ? -13.902 26.900 1.390 1.00 24.28 101 ALA A CA 1
ATOM 1520 C C . ALA A 1 102 ? -13.687 26.452 -0.051 1.00 21.46 101 ALA A C 1
ATOM 1521 O O . ALA A 1 102 ? -14.522 25.745 -0.622 1.00 21.30 101 ALA A O 1
ATOM 1528 N N . THR A 1 103 ? -12.549 26.841 -0.624 1.00 19.49 102 THR A N 1
ATOM 1529 C CA . THR A 1 103 ? -12.065 26.238 -1.859 1.00 18.69 102 THR A CA 1
ATOM 1530 C C . THR A 1 103 ? -10.587 26.575 -2.003 1.00 19.14 102 THR A C 1
ATOM 1531 O O . THR A 1 103 ? -9.998 27.264 -1.166 1.00 21.14 102 THR A O 1
ATOM 1542 N N . HIS A 1 104 ? -9.993 26.079 -3.079 1.00 17.90 103 HIS A N 1
ATOM 1543 C CA . HIS A 1 104 ? -8.627 26.419 -3.455 1.00 19.17 103 HIS A CA 1
ATOM 1544 C C . HIS A 1 104 ? -8.701 27.195 -4.760 1.00 18.13 103 HIS A C 1
ATOM 1545 O O . HIS A 1 104 ? -8.852 26.592 -5.833 1.00 18.87 103 HIS A O 1
ATOM 1559 N N . PRO A 1 105 ? -8.650 28.531 -4.720 1.00 18.77 104 PRO A N 1
ATOM 1560 C CA . PRO A 1 105 ? -9.081 29.315 -5.888 1.00 18.90 104 PRO A CA 1
ATOM 1561 C C . PRO A 1 105 ? -8.019 29.525 -6.958 1.00 19.58 104 PRO A C 1
ATOM 1562 O O . P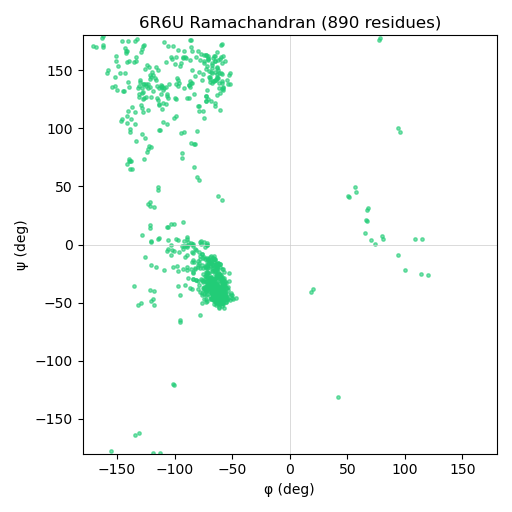RO A 1 105 ? -8.339 29.491 -8.152 1.00 19.02 104 PRO A O 1
ATOM 1573 N N . SER A 1 106 ? -6.763 29.736 -6.569 1.00 18.92 105 SER A N 1
ATOM 1574 C CA . SER A 1 106 ? -5.767 30.146 -7.550 1.00 19.53 105 SER A CA 1
ATOM 1575 C C . SER A 1 106 ? -5.383 29.014 -8.497 1.00 19.28 105 SER A C 1
ATOM 1576 O O . SER A 1 106 ? -5.105 29.268 -9.675 1.00 19.75 105 SER A O 1
ATOM 1584 N N . GLY A 1 107 ? -5.366 27.768 -8.015 1.00 19.22 106 GLY A N 1
ATOM 1585 C CA . GLY A 1 107 ? -4.923 26.668 -8.852 1.00 19.35 106 GLY A CA 1
ATOM 1586 C C . GLY A 1 107 ? -5.796 26.453 -10.071 1.00 19.89 106 GLY A C 1
ATOM 1587 O O . GLY A 1 107 ? -5.327 25.955 -11.098 1.00 19.79 106 GLY A O 1
ATOM 1591 N N . ALA A 1 108 ? -7.070 26.820 -9.979 1.00 19.15 107 ALA A N 1
ATOM 1592 C CA . ALA A 1 108 ? -7.996 26.672 -11.090 1.00 20.02 107 ALA A CA 1
ATOM 1593 C C . ALA A 1 108 ? -7.835 27.750 -12.149 1.00 19.99 107 ALA A C 1
ATOM 1594 O O . ALA A 1 108 ? -8.395 27.606 -13.242 1.00 20.09 107 ALA A O 1
ATOM 1601 N N . VAL A 1 109 ? -7.088 28.818 -11.857 1.00 17.56 108 VAL A N 1
ATOM 1602 C CA . VAL A 1 109 ? -7.083 30.028 -12.669 1.00 18.14 108 VAL A CA 1
ATOM 1603 C C . VAL A 1 109 ? -5.691 30.341 -13.205 1.00 18.06 108 VAL A C 1
ATOM 1604 O O . VAL A 1 109 ? -5.522 30.603 -14.399 1.00 19.25 108 VAL A O 1
ATOM 1617 N N . LEU A 1 110 ? -4.678 30.323 -12.338 1.00 18.16 109 LEU A N 1
ATOM 1618 C CA . LEU A 1 110 ? -3.349 30.733 -12.784 1.00 18.02 109 LEU A CA 1
ATOM 1619 C C . LEU A 1 110 ? -2.840 29.908 -13.963 1.00 19.04 109 LEU A C 1
ATOM 1620 O O . LEU A 1 110 ? -2.401 30.507 -14.960 1.00 18.85 109 LEU A O 1
ATOM 1636 N N . PRO A 1 111 ? -2.862 28.568 -13.933 1.00 18.78 110 PRO A N 1
ATOM 1637 C CA . PRO A 1 111 ? -2.297 27.805 -15.065 1.00 19.48 110 PRO A CA 1
ATOM 1638 C C . PRO A 1 111 ? -3.089 27.950 -16.355 1.00 19.50 110 PRO A C 1
ATOM 1639 O O . PRO A 1 111 ? -2.532 27.721 -17.436 1.00 19.97 110 PRO A O 1
ATOM 1650 N N . VAL A 1 112 ? -4.371 28.311 -16.264 1.00 19.40 111 VAL A N 1
ATOM 1651 C CA . VAL A 1 112 ? -5.160 28.654 -17.442 1.00 18.80 111 VAL A CA 1
ATOM 1652 C C . VAL A 1 112 ? -4.555 29.858 -18.144 1.00 20.13 111 VAL A C 1
ATOM 1653 O O . VAL A 1 112 ? -4.323 29.850 -19.358 1.00 19.28 111 VAL A O 1
ATOM 1666 N N . LEU A 1 113 ? -4.295 30.915 -17.380 1.00 19.70 112 LEU A N 1
ATOM 1667 C CA . LEU A 1 113 ? -3.850 32.164 -17.971 1.00 19.83 112 LEU A CA 1
ATOM 1668 C C . LEU A 1 113 ? -2.399 32.087 -18.422 1.00 19.04 112 LEU A C 1
ATOM 1669 O O . LEU A 1 113 ? -2.047 32.652 -19.464 1.00 19.79 112 LEU A O 1
ATOM 1685 N N . THR A 1 114 ? -1.530 31.398 -17.676 1.00 20.96 113 THR A N 1
ATOM 1686 C CA . THR A 1 114 ? -0.158 31.275 -18.165 1.00 20.99 113 THR A CA 1
ATOM 1687 C C . THR A 1 114 ? -0.117 30.439 -19.442 1.00 21.07 113 THR A C 1
ATOM 1688 O O . THR A 1 114 ? 0.638 30.751 -20.368 1.00 21.49 113 THR A O 1
ATOM 1699 N N . ALA A 1 115 ? -0.947 29.399 -19.528 1.00 19.04 114 ALA A N 1
ATOM 1700 C CA . ALA A 1 115 ? -0.966 28.573 -20.731 1.00 18.65 114 ALA A CA 1
ATOM 1701 C C . ALA A 1 115 ? -1.469 29.365 -21.933 1.00 19.25 114 ALA A C 1
ATOM 1702 O O . ALA A 1 115 ? -0.851 29.349 -23.004 1.00 20.79 114 ALA A O 1
ATOM 1709 N N . LEU A 1 116 ? -2.593 30.067 -21.775 1.00 21.56 115 LEU A N 1
ATOM 1710 C CA . LEU A 1 116 ? -3.152 30.813 -22.896 1.00 22.19 115 LEU A CA 1
ATOM 1711 C C . LEU A 1 116 ? -2.227 31.949 -23.319 1.00 24.12 115 LEU A C 1
ATOM 1712 O O . LEU A 1 116 ? -2.050 32.199 -24.517 1.00 25.29 115 LEU A O 1
ATOM 1728 N N . ALA A 1 117 ? -1.632 32.651 -22.353 1.00 22.88 116 ALA A N 1
ATOM 1729 C CA . ALA A 1 117 ? -0.763 33.774 -22.683 1.00 24.38 116 ALA A CA 1
ATOM 1730 C C . ALA A 1 117 ? 0.397 33.329 -23.561 1.00 25.11 116 ALA A C 1
ATOM 1731 O O . ALA A 1 117 ? 0.791 34.040 -24.494 1.00 26.08 116 ALA A O 1
ATOM 1738 N N . GLU A 1 118 ? 0.945 32.144 -23.292 1.00 24.46 117 GLU A N 1
ATOM 1739 C CA . GLU A 1 118 ? 2.073 31.661 -24.075 1.00 26.52 117 GLU A CA 1
ATOM 1740 C C . GLU A 1 118 ? 1.622 31.069 -25.406 1.00 26.79 117 GLU A C 1
ATOM 1741 O O . GLU A 1 118 ? 2.298 31.245 -26.425 1.00 28.41 117 GLU A O 1
ATOM 1753 N N . ALA A 1 119 ? 0.489 30.362 -25.416 1.00 24.50 118 ALA A N 1
ATOM 1754 C CA . ALA A 1 119 ? 0.058 29.661 -26.620 1.00 25.76 118 ALA A CA 1
ATOM 1755 C C . ALA A 1 119 ? -0.525 30.610 -27.656 1.00 32.11 118 ALA A C 1
ATOM 1756 O O . ALA A 1 119 ? -0.398 30.360 -28.859 1.00 31.21 118 ALA A O 1
ATOM 1763 N N . LEU A 1 120 ? -1.133 31.707 -27.212 1.00 29.64 119 LEU A N 1
ATOM 1764 C CA . LEU A 1 120 ? -1.838 32.645 -28.085 1.00 30.61 119 LEU A CA 1
ATOM 1765 C C . LEU A 1 120 ? -1.305 34.053 -27.840 1.00 36.45 119 LEU A C 1
ATOM 1766 O O . LEU A 1 120 ? -1.979 34.888 -27.223 1.00 35.99 119 LEU A O 1
ATOM 1782 N N . PRO A 1 121 ? -0.090 34.349 -28.306 1.00 42.95 120 PRO A N 1
ATOM 1783 C CA . PRO A 1 121 ? 0.462 35.696 -28.104 1.00 44.37 120 PRO A CA 1
ATOM 1784 C C . PRO A 1 121 ? -0.433 36.760 -28.718 1.00 40.31 120 PRO A C 1
ATOM 1785 O O . PRO A 1 121 ? -0.962 36.596 -29.820 1.00 34.32 120 PRO A O 1
ATOM 1796 N N . ARG A 1 122 ? -0.597 37.861 -27.996 1.00 44.40 121 ARG A N 1
ATOM 1797 C CA . ARG A 1 122 ? -1.492 38.922 -28.421 1.00 44.34 121 ARG A CA 1
ATOM 1798 C C . ARG A 1 122 ? -0.695 40.128 -28.897 1.00 40.19 121 ARG A C 1
ATOM 1799 O O . ARG A 1 122 ? 0.473 40.313 -28.547 1.00 40.76 121 ARG A O 1
ATOM 1820 N N . SER A 1 123 ? -1.344 40.933 -29.723 1.00 34.87 122 SER A N 1
ATOM 1821 C CA . SER A 1 123 ? -0.838 42.249 -30.080 1.00 33.87 122 SER A CA 1
ATOM 1822 C C . SER A 1 123 ? -2.005 43.227 -30.052 1.00 36.97 122 SER A C 1
ATOM 1823 O O . SER A 1 123 ? -2.977 43.045 -30.795 1.00 34.55 122 SER A O 1
ATOM 1831 N N . PRO A 1 124 ? -1.973 44.263 -29.194 1.00 40.67 123 PRO A N 1
ATOM 1832 C CA . PRO A 1 124 ? -0.925 44.577 -28.206 1.00 40.13 123 PRO A CA 1
ATOM 1833 C C . PRO A 1 124 ? -0.649 43.441 -27.220 1.00 34.50 123 PRO A C 1
ATOM 1834 O O . PRO A 1 124 ? -1.486 42.555 -27.031 1.00 31.48 123 PRO A O 1
ATOM 1845 N N . LYS A 1 125 ? 0.540 43.463 -26.623 1.00 34.56 124 LYS A N 1
ATOM 1846 C CA . LYS A 1 125 ? 0.961 42.385 -25.745 1.00 34.77 124 LYS A CA 1
ATOM 1847 C C . LYS A 1 125 ? 0.033 42.269 -24.541 1.00 31.54 124 LYS A C 1
ATOM 1848 O O . LYS A 1 125 ? -0.558 43.249 -24.081 1.00 32.27 124 LYS A O 1
ATOM 1867 N N . PHE A 1 126 ? -0.084 41.045 -24.034 1.00 29.92 125 PHE A N 1
ATOM 1868 C CA . PHE A 1 126 ? -0.783 40.755 -22.786 1.00 29.20 125 PHE A CA 1
ATOM 1869 C C . PHE A 1 126 ? 0.079 41.201 -21.611 1.00 30.85 125 PHE A C 1
ATOM 1870 O O . PHE A 1 126 ? 1.102 40.578 -21.313 1.00 33.86 125 PHE A O 1
ATOM 1887 N N . SER A 1 127 ? -0.332 42.275 -20.937 1.00 28.34 126 SER A N 1
ATOM 1888 C CA . SER A 1 127 ? 0.470 42.890 -19.889 1.00 29.53 126 SER A CA 1
ATOM 1889 C C . SER A 1 127 ? 0.239 42.216 -18.538 1.00 29.80 126 SER A C 1
ATOM 1890 O O . SER A 1 127 ? -0.673 41.407 -18.359 1.00 28.21 126 SER A O 1
ATOM 1898 N N . GLY A 1 128 ? 1.087 42.574 -17.570 1.00 27.72 127 GLY A N 1
ATOM 1899 C CA . GLY A 1 128 ? 0.865 42.126 -16.207 1.00 26.56 127 GLY A CA 1
ATOM 1900 C C . GLY A 1 128 ? -0.477 42.579 -15.667 1.00 25.99 127 GLY A C 1
ATOM 1901 O O . GLY A 1 128 ? -1.147 41.839 -14.942 1.00 25.87 127 GLY A O 1
ATOM 1905 N N . LEU A 1 129 ? -0.894 43.796 -16.024 1.00 27.60 128 LEU A N 1
ATOM 1906 C CA . LEU A 1 129 ? -2.208 44.276 -15.607 1.00 27.86 128 LEU A CA 1
ATOM 1907 C C . LEU A 1 129 ? -3.330 43.484 -16.275 1.00 26.66 128 LEU A C 1
ATOM 1908 O O . LEU A 1 129 ? -4.356 43.209 -15.643 1.00 26.35 128 LEU A O 1
ATOM 1924 N N . ASP A 1 130 ? -3.172 43.128 -17.556 1.00 26.45 129 ASP A N 1
ATOM 1925 C CA . ASP A 1 130 ? -4.155 42.259 -18.197 1.00 25.48 129 ASP A CA 1
ATOM 1926 C C . ASP A 1 130 ? -4.233 40.917 -17.481 1.00 24.55 129 ASP A C 1
ATOM 1927 O O . ASP A 1 130 ? -5.321 40.363 -17.287 1.00 25.08 129 ASP A O 1
ATOM 1936 N N . LEU A 1 131 ? -3.075 40.367 -17.103 1.00 23.22 130 LEU A N 1
ATOM 1937 C CA . LEU A 1 131 ? -3.050 39.117 -16.357 1.00 22.19 130 LEU A CA 1
ATOM 1938 C C . LEU A 1 131 ? -3.750 39.278 -15.015 1.00 22.48 130 LEU A C 1
ATOM 1939 O O . LEU A 1 131 ? -4.564 38.439 -14.620 1.00 21.22 130 LEU A O 1
ATOM 1955 N N . LEU A 1 132 ? -3.452 40.367 -14.301 1.00 23.13 131 LEU A N 1
ATOM 1956 C CA . LEU A 1 132 ? -4.081 40.586 -13.005 1.00 22.90 131 LEU A CA 1
ATOM 1957 C C . LEU A 1 132 ? -5.593 40.708 -13.141 1.00 22.93 131 LEU A C 1
ATOM 1958 O O . LEU A 1 132 ? -6.340 40.205 -12.297 1.00 21.82 131 LEU A O 1
ATOM 1974 N N . LEU A 1 133 ? -6.065 41.370 -14.197 1.00 23.67 132 LEU A N 1
ATOM 1975 C CA . LEU A 1 133 ? -7.504 41.504 -14.378 1.00 23.99 132 LEU A CA 1
ATOM 1976 C C . LEU A 1 133 ? -8.156 40.150 -14.630 1.00 22.16 132 LEU A C 1
ATOM 1977 O O . LEU A 1 133 ? -9.143 39.798 -13.976 1.00 20.19 132 LEU A O 1
ATOM 1993 N N . ALA A 1 134 ? -7.635 39.380 -15.589 1.00 21.81 133 ALA A N 1
ATOM 1994 C CA . ALA A 1 134 ? -8.249 38.091 -15.894 1.00 20.58 133 ALA A CA 1
ATOM 1995 C C . ALA A 1 134 ? -8.136 37.135 -14.711 1.00 19.58 133 ALA A C 1
ATOM 1996 O O . ALA A 1 134 ? -9.060 36.360 -14.442 1.00 19.66 133 ALA A O 1
ATOM 2003 N N . PHE A 1 135 ? -7.012 37.179 -13.988 1.00 18.47 134 PHE A N 1
ATOM 2004 C CA . PHE A 1 135 ? -6.858 36.352 -12.793 1.00 19.66 134 PHE A CA 1
ATOM 2005 C C . PHE A 1 135 ? -7.901 36.720 -11.746 1.00 19.34 134 PHE A C 1
ATOM 2006 O O . PHE A 1 135 ? -8.564 35.845 -11.176 1.00 19.66 134 PHE A O 1
ATOM 2023 N N . ASN A 1 136 ? -8.080 38.014 -11.492 1.00 19.25 135 ASN A N 1
ATOM 2024 C CA . ASN A 1 136 ? -9.008 38.418 -10.443 1.00 21.02 135 ASN A CA 1
ATOM 2025 C C . ASN A 1 136 ? -10.461 38.209 -10.854 1.00 19.97 135 ASN A C 1
ATOM 2026 O O . ASN A 1 136 ? -11.314 37.985 -9.988 1.00 19.29 135 ASN A O 1
ATOM 2037 N N . VAL A 1 137 ? -10.766 38.248 -12.152 1.00 20.39 136 VAL A N 1
ATOM 2038 C CA . VAL A 1 137 ? -12.110 37.882 -12.588 1.00 21.44 136 VAL A CA 1
ATOM 2039 C C . VAL A 1 137 ? -12.373 36.409 -12.292 1.00 21.64 136 VAL A C 1
ATOM 2040 O O . VAL A 1 137 ? -13.459 36.035 -11.832 1.00 21.37 136 VAL A O 1
ATOM 2053 N N . GLY A 1 138 ? -11.384 35.549 -12.549 1.00 20.56 137 GLY A N 1
ATOM 2054 C CA . GLY A 1 138 ? -11.555 34.136 -12.259 1.00 20.04 137 GLY A CA 1
ATOM 2055 C C . GLY A 1 138 ? -11.737 33.861 -10.779 1.00 20.61 137 GLY A C 1
ATOM 2056 O O . GLY A 1 138 ? -12.552 33.021 -10.391 1.00 21.07 137 GLY A O 1
ATOM 2060 N N . ILE A 1 139 ? -10.969 34.555 -9.934 1.00 18.61 138 ILE A N 1
ATOM 2061 C CA . ILE A 1 139 ? -11.116 34.428 -8.487 1.00 19.09 138 ILE A CA 1
ATOM 2062 C C . ILE A 1 139 ? -12.493 34.908 -8.052 1.00 19.24 138 ILE A C 1
ATOM 2063 O O . ILE A 1 139 ? -13.204 34.234 -7.297 1.00 19.00 138 ILE A O 1
ATOM 2079 N N . GLU A 1 140 ? -12.876 36.100 -8.516 1.00 18.78 139 GLU A N 1
ATOM 2080 C CA . GLU A 1 140 ? -14.140 36.715 -8.126 1.00 19.41 139 GLU A CA 1
ATOM 2081 C C . GLU A 1 140 ? -15.321 35.816 -8.463 1.00 20.34 139 GLU A C 1
ATOM 2082 O O . GLU A 1 140 ? -16.235 35.644 -7.651 1.00 20.03 139 GLU A O 1
ATOM 2094 N N . VAL A 1 141 ? -15.330 35.245 -9.666 1.00 20.13 140 VAL A N 1
ATOM 2095 C CA . VAL A 1 141 ? -16.445 34.391 -10.063 1.00 20.81 140 VAL A CA 1
ATOM 2096 C C . VAL A 1 141 ? -16.581 33.227 -9.095 1.00 21.12 140 VAL A C 1
ATOM 2097 O O . VAL A 1 141 ? -17.684 32.911 -8.636 1.00 21.38 140 VAL A O 1
ATOM 2110 N N . GLN A 1 142 ? -15.460 32.607 -8.724 1.00 18.86 141 GLN A N 1
ATOM 2111 C CA . GLN A 1 142 ? -15.507 31.507 -7.768 1.00 19.62 141 GLN A CA 1
ATOM 2112 C C . GLN A 1 142 ? -16.117 31.951 -6.446 1.00 18.88 141 GLN A C 1
ATOM 2113 O O . GLN A 1 142 ? -16.961 31.255 -5.874 1.00 18.33 141 GLN A O 1
ATOM 2127 N N . GLY A 1 143 ? -15.669 33.093 -5.923 1.00 19.69 142 GLY A N 1
ATOM 2128 C CA . GLY A 1 143 ? -16.158 33.536 -4.632 1.00 19.69 142 GLY A CA 1
ATOM 2129 C C . GLY A 1 143 ? -17.648 33.795 -4.639 1.00 19.63 142 GLY A C 1
ATOM 2130 O O . GLY A 1 143 ? -18.358 33.427 -3.700 1.00 19.69 142 GLY A O 1
ATOM 2134 N N . ARG A 1 144 ? -18.145 34.427 -5.701 1.00 18.96 143 ARG A N 1
ATOM 2135 C CA . ARG A 1 144 ? -19.573 34.707 -5.780 1.00 19.00 143 ARG A CA 1
ATOM 2136 C C . ARG A 1 144 ? -20.375 33.413 -5.857 1.00 19.07 143 ARG A C 1
ATOM 2137 O O . ARG A 1 144 ? -21.444 33.303 -5.246 1.00 20.02 143 ARG A O 1
ATOM 2158 N N . LEU A 1 145 ? -19.862 32.410 -6.578 1.00 18.80 144 LEU A N 1
ATOM 2159 C CA . LEU A 1 145 ? -20.563 31.131 -6.662 1.00 20.15 144 LEU A CA 1
ATOM 2160 C C . LEU A 1 145 ? -20.574 30.415 -5.314 1.00 23.14 144 LEU A C 1
ATOM 2161 O O . LEU A 1 145 ? -21.573 29.785 -4.950 1.00 24.90 144 LEU A O 1
ATOM 2177 N N . LEU A 1 146 ? -19.474 30.493 -4.558 1.00 22.24 145 LEU A N 1
ATOM 2178 C CA . LEU A 1 146 ? -19.445 29.882 -3.232 1.00 22.84 145 LEU A CA 1
ATOM 2179 C C . LEU A 1 146 ? -20.515 30.483 -2.329 1.00 24.09 145 LEU A C 1
ATOM 2180 O O . LEU A 1 146 ? -21.126 29.778 -1.520 1.00 26.93 145 LEU A O 1
ATOM 2196 N N . HIS A 1 147 ? -20.748 31.787 -2.447 1.00 22.05 146 HIS A N 1
ATOM 2197 C CA . HIS A 1 147 ? -21.756 32.450 -1.629 1.00 23.37 146 HIS A CA 1
ATOM 2198 C C . HIS A 1 147 ? -23.177 32.144 -2.079 1.00 24.65 146 HIS A C 1
ATOM 2199 O O . HIS A 1 147 ? -24.121 32.684 -1.492 1.00 26.73 146 HIS A O 1
ATOM 2213 N N . PHE A 1 148 ? -23.363 31.298 -3.096 1.00 23.13 147 PHE A N 1
ATOM 2214 C CA . PHE A 1 148 ? -24.709 30.853 -3.425 1.00 25.88 147 PHE A CA 1
ATOM 2215 C C . PHE A 1 148 ? -25.256 29.855 -2.409 1.00 35.18 147 PHE A C 1
ATOM 2216 O O . PHE A 1 148 ? -26.402 29.414 -2.551 1.00 32.66 147 PHE A O 1
ATOM 2233 N N . ALA A 1 149 ? -24.478 29.474 -1.402 1.00 36.69 148 ALA A N 1
ATOM 2234 C CA . ALA A 1 149 ? -25.013 28.626 -0.351 1.00 39.07 148 ALA A CA 1
ATOM 2235 C C . ALA A 1 149 ? -24.275 28.870 0.953 1.00 41.86 148 ALA A C 1
ATOM 2236 O O . ALA A 1 149 ? -23.047 28.970 0.972 1.00 41.12 148 ALA A O 1
ATOM 2243 N N . LYS A 1 150 ? -25.039 28.958 2.048 1.00 45.49 149 LYS A N 1
ATOM 2244 C CA . LYS A 1 150 ? -24.421 29.014 3.367 1.00 49.52 149 LYS A CA 1
ATOM 2245 C C . LYS A 1 150 ? -23.520 27.808 3.598 1.00 46.33 149 LYS A C 1
ATOM 2246 O O . LYS A 1 150 ? -22.503 27.914 4.295 1.00 43.93 149 LYS A O 1
ATOM 2265 N N . GLU A 1 151 ? -23.874 26.658 3.017 1.00 44.46 150 GLU A N 1
ATOM 2266 C CA . GLU A 1 151 ? -23.141 25.426 3.266 1.00 41.76 150 GLU A CA 1
ATOM 2267 C C . GLU A 1 151 ? -21.710 25.484 2.751 1.00 37.64 150 GLU A C 1
ATOM 2268 O O . GLU A 1 151 ? -20.865 24.719 3.228 1.00 35.98 150 GLU A O 1
ATOM 2280 N N . ALA A 1 152 ? -21.418 26.353 1.777 1.00 35.16 151 ALA A N 1
ATOM 2281 C CA . ALA A 1 152 ? -20.051 26.460 1.284 1.00 31.90 151 ALA A CA 1
ATOM 2282 C C . ALA A 1 152 ? -19.131 27.118 2.302 1.00 33.33 151 ALA A C 1
ATOM 2283 O O . ALA A 1 152 ? -17.908 27.015 2.171 1.00 34.02 151 ALA A O 1
ATOM 2290 N N . ASN A 1 153 ? -19.690 27.805 3.304 1.00 33.57 152 ASN A N 1
ATOM 2291 C CA . ASN A 1 153 ? -18.882 28.319 4.401 1.00 34.46 152 ASN A CA 1
ATOM 2292 C C . ASN A 1 153 ? -18.315 27.202 5.265 1.00 38.61 152 ASN A C 1
ATOM 2293 O O . ASN A 1 153 ? -17.340 27.427 5.988 1.00 37.60 152 ASN A O 1
ATOM 2304 N N . ASP A 1 154 ? -18.918 26.019 5.227 1.00 36.18 153 ASP A N 1
ATOM 2305 C CA . ASP A 1 154 ? -18.483 24.874 6.013 1.00 35.54 153 ASP A CA 1
ATOM 2306 C C . ASP A 1 154 ? -17.792 23.859 5.112 1.00 33.89 153 ASP A C 1
ATOM 2307 O O . ASP A 1 154 ? -17.797 23.975 3.885 1.00 31.98 153 ASP A O 1
ATOM 2316 N N . MET A 1 155 ? -17.187 22.854 5.737 1.00 35.76 154 MET A N 1
ATOM 2317 C CA . MET A 1 155 ? -16.473 21.847 4.970 1.00 35.01 154 MET A CA 1
ATOM 2318 C C . MET A 1 155 ? -17.450 21.105 4.061 1.00 34.55 154 MET A C 1
ATOM 2319 O O . MET A 1 155 ? -18.594 20.848 4.457 1.00 35.89 154 MET A O 1
ATOM 2333 N N . PRO A 1 156 ? -17.035 20.735 2.851 1.00 31.15 155 PRO A N 1
ATOM 2334 C CA . PRO A 1 156 ? -17.962 20.084 1.918 1.00 30.49 155 PRO A CA 1
ATOM 2335 C C . PRO A 1 156 ? -18.336 18.679 2.356 1.00 31.13 155 PRO A C 1
ATOM 2336 O O . PRO A 1 156 ? -17.550 17.964 2.980 1.00 30.26 155 PRO A O 1
ATOM 2347 N N . LYS A 1 157 ? -19.554 18.277 1.993 1.00 34.80 156 LYS A N 1
ATOM 2348 C CA . LYS A 1 157 ? -20.044 16.944 2.303 1.00 36.36 156 LYS A CA 1
ATOM 2349 C C . LYS A 1 157 ? -20.320 16.076 1.085 1.00 32.43 156 LYS A C 1
ATOM 2350 O O . LYS A 1 157 ? -20.359 14.850 1.233 1.00 35.06 156 LYS A O 1
ATOM 2369 N N . ARG A 1 158 ? -20.490 16.653 -0.107 1.00 25.19 157 ARG A N 1
ATOM 2370 C CA . ARG A 1 158 ? -20.821 15.822 -1.258 1.00 22.87 157 ARG A CA 1
ATOM 2371 C C . ARG A 1 158 ? -19.923 16.069 -2.464 1.00 19.54 157 ARG A C 1
ATOM 2372 O O . ARG A 1 158 ? -19.402 15.114 -3.049 1.00 20.58 157 ARG A O 1
ATOM 2393 N N . PHE A 1 159 ? -19.747 17.333 -2.853 1.00 19.15 158 PHE A N 1
ATOM 2394 C CA . PHE A 1 159 ? -18.937 17.696 -4.009 1.00 18.67 158 PHE A CA 1
ATOM 2395 C C . PHE A 1 159 ? -17.739 18.523 -3.566 1.00 19.50 158 PHE A C 1
ATOM 2396 O O . PHE A 1 159 ? -17.846 19.352 -2.658 1.00 19.32 158 PHE A O 1
ATOM 2413 N N . HIS A 1 160 ? -16.597 18.289 -4.205 1.00 18.45 159 HIS A N 1
ATOM 2414 C CA . HIS A 1 160 ? -15.366 18.992 -3.850 1.00 17.46 159 HIS A CA 1
ATOM 2415 C C . HIS A 1 160 ? -15.377 20.383 -4.477 1.00 16.71 159 HIS A C 1
ATOM 2416 O O . HIS A 1 160 ? -15.435 20.490 -5.705 1.00 16.30 159 HIS A O 1
ATOM 2430 N N . PRO A 1 161 ? -15.329 21.459 -3.689 1.00 20.12 160 PRO A N 1
ATOM 2431 C CA . PRO A 1 161 ? -15.654 22.797 -4.233 1.00 20.57 160 PRO A CA 1
ATOM 2432 C C . PRO A 1 161 ? -14.786 23.212 -5.410 1.00 19.65 160 PRO A C 1
ATOM 2433 O O . PRO A 1 161 ? -15.303 23.832 -6.352 1.00 18.61 160 PRO A O 1
ATOM 2444 N N . PRO A 1 162 ? -13.477 22.928 -5.411 1.00 18.12 161 PRO A N 1
ATOM 2445 C CA . PRO A 1 162 ? -12.685 23.305 -6.603 1.00 18.40 161 PRO A CA 1
ATOM 2446 C C . PRO A 1 162 ? -13.267 22.771 -7.906 1.00 17.86 161 PRO A C 1
ATOM 2447 O O . PRO A 1 162 ? -13.210 23.461 -8.933 1.00 17.78 161 PRO A O 1
ATOM 2458 N N . SER A 1 163 ? -13.831 21.557 -7.892 1.00 16.60 162 SER A N 1
ATOM 2459 C CA . SER A 1 163 ? -14.402 20.974 -9.100 1.00 17.71 162 SER A CA 1
ATOM 2460 C C . SER A 1 163 ? -15.684 21.669 -9.533 1.00 19.10 162 SER A C 1
ATOM 2461 O O . SER A 1 163 ? -16.089 21.536 -10.693 1.00 19.76 162 SER A O 1
ATOM 2469 N N . VAL A 1 164 ? -16.338 22.376 -8.614 1.00 19.27 163 VAL A N 1
ATOM 2470 C CA . VAL A 1 164 ? -17.618 23.031 -8.859 1.00 19.28 163 VAL A CA 1
ATOM 2471 C C . VAL A 1 164 ? -17.357 24.483 -9.239 1.00 20.19 163 VAL A C 1
ATOM 2472 O O . VAL A 1 164 ? -17.580 24.872 -10.393 1.00 21.08 163 VAL A O 1
ATOM 2485 N N . VAL A 1 165 ? -16.850 25.291 -8.302 1.00 19.21 164 VAL A N 1
ATOM 2486 C CA . VAL A 1 165 ? -16.661 26.704 -8.619 1.00 18.30 164 VAL A CA 1
ATOM 2487 C C . VAL A 1 165 ? -15.365 26.945 -9.399 1.00 18.65 164 VAL A C 1
ATOM 2488 O O . VAL A 1 165 ? -15.298 27.876 -10.212 1.00 18.51 164 VAL A O 1
ATOM 2501 N N . GLY A 1 166 ? -14.330 26.132 -9.178 1.00 18.05 165 GLY A N 1
ATOM 2502 C CA . GLY A 1 166 ? -13.094 26.301 -9.926 1.00 17.36 165 GLY A CA 1
ATOM 2503 C C . GLY A 1 166 ? -13.278 26.144 -11.425 1.00 17.54 165 GLY A C 1
ATOM 2504 O O . GLY A 1 166 ? -12.666 26.870 -12.214 1.00 18.20 165 GLY A O 1
ATOM 2508 N N . THR A 1 167 ? -14.113 25.191 -11.840 1.00 16.32 166 THR A N 1
ATOM 2509 C CA . THR A 1 167 ? -14.343 24.984 -13.265 1.00 17.73 166 THR A CA 1
ATOM 2510 C C . THR A 1 167 ? -14.928 26.235 -13.913 1.00 17.96 166 THR A C 1
ATOM 2511 O O . THR A 1 167 ? -14.519 26.621 -15.013 1.00 17.07 166 THR A O 1
ATOM 2522 N N . LEU A 1 168 ? -15.877 26.891 -13.242 1.00 18.00 167 LEU A N 1
ATOM 2523 C CA . LEU A 1 168 ? -16.454 28.110 -13.799 1.00 17.39 167 LEU A CA 1
ATOM 2524 C C . LEU A 1 168 ? -15.498 29.293 -13.673 1.00 17.38 167 LEU A C 1
ATOM 2525 O O . LEU A 1 168 ? -15.485 30.165 -14.549 1.00 17.16 167 LEU A O 1
ATOM 2541 N N . GLY A 1 169 ? -14.674 29.339 -12.623 1.00 18.34 168 GLY A N 1
ATOM 2542 C CA . GLY A 1 169 ? -13.668 30.385 -12.542 1.00 19.15 168 GLY A CA 1
ATOM 2543 C C . GLY A 1 169 ? -12.661 30.308 -13.675 1.00 19.97 168 GLY A C 1
ATOM 2544 O O . GLY A 1 169 ? -12.268 31.331 -14.244 1.00 19.74 168 GLY A O 1
ATOM 2548 N N . SER A 1 170 ? -12.218 29.092 -14.003 1.00 18.95 169 SER A N 1
ATOM 2549 C CA . SER A 1 170 ? -11.384 28.886 -15.181 1.00 18.68 169 SER A CA 1
ATOM 2550 C C . SER A 1 170 ? -12.091 29.355 -16.445 1.00 18.26 169 SER A C 1
ATOM 2551 O O . SER A 1 170 ? -11.511 30.081 -17.262 1.00 18.39 169 SER A O 1
ATOM 2559 N N . ALA A 1 171 ? -13.342 28.930 -16.640 1.00 17.61 170 ALA A N 1
ATOM 2560 C CA . ALA A 1 171 ? -14.078 29.353 -17.824 1.00 17.49 170 ALA A CA 1
ATOM 2561 C C . ALA A 1 171 ? -14.144 30.873 -17.907 1.00 18.17 170 ALA A C 1
ATOM 2562 O O . ALA A 1 171 ? -13.984 31.451 -18.987 1.00 18.93 170 ALA A O 1
ATOM 2569 N N . ALA A 1 172 ? -14.357 31.541 -16.770 1.00 17.89 171 ALA A N 1
ATOM 2570 C CA . ALA A 1 172 ? -14.427 32.996 -16.769 1.00 18.52 171 ALA A CA 1
ATOM 2571 C C . ALA A 1 172 ? -13.083 33.612 -17.133 1.00 19.04 171 ALA A C 1
ATOM 2572 O O . ALA A 1 172 ? -13.020 34.560 -17.925 1.00 20.04 171 ALA A O 1
ATOM 2579 N N . ALA A 1 173 ? -11.999 33.090 -16.555 1.00 18.31 172 ALA A N 1
ATOM 2580 C CA . ALA A 1 173 ? -10.674 33.632 -16.820 1.00 19.84 172 ALA A CA 1
ATOM 2581 C C . ALA A 1 173 ? -10.286 33.440 -18.277 1.00 20.04 172 ALA A C 1
ATOM 2582 O O . ALA A 1 173 ? -9.716 34.345 -18.901 1.00 19.99 172 ALA A O 1
ATOM 2589 N N . ALA A 1 174 ? -10.581 32.261 -18.828 1.00 19.65 173 ALA A N 1
ATOM 2590 C CA . ALA A 1 174 ? -10.305 31.991 -20.232 1.00 19.56 173 ALA A CA 1
ATOM 2591 C C . ALA A 1 174 ? -11.159 32.866 -21.142 1.00 20.45 173 ALA A C 1
ATOM 2592 O O . ALA A 1 174 ? -10.673 33.369 -22.163 1.00 20.34 173 ALA A O 1
ATOM 2599 N N . SER A 1 175 ? -12.437 33.051 -20.790 1.00 20.70 174 SER A N 1
ATOM 2600 C CA . SER A 1 175 ? -13.304 33.938 -21.558 1.00 20.40 174 SER A CA 1
ATOM 2601 C C . SER A 1 175 ? -12.774 35.365 -21.552 1.00 22.09 174 SER A C 1
ATOM 2602 O O . SER A 1 175 ? -12.898 36.087 -22.549 1.00 22.34 174 SER A O 1
ATOM 2610 N N . LYS A 1 176 ? -12.208 35.801 -20.423 1.00 22.17 175 LYS A N 1
ATOM 2611 C CA . LYS A 1 176 ? -11.638 37.141 -20.342 1.00 22.69 175 LYS A CA 1
ATOM 2612 C C . LYS A 1 176 ? -10.395 37.250 -21.214 1.00 23.35 175 LYS A C 1
ATOM 2613 O O . LYS A 1 176 ? -10.230 38.222 -21.961 1.00 24.26 175 LYS A O 1
ATOM 2632 N N . PHE A 1 177 ? -9.502 36.258 -21.127 1.00 23.40 176 PHE A N 1
ATOM 2633 C CA . PHE A 1 177 ? -8.306 36.274 -21.961 1.00 22.48 176 PHE A CA 1
ATOM 2634 C C . PHE A 1 177 ? -8.676 36.337 -23.438 1.00 23.00 176 PHE A C 1
ATOM 2635 O O . PHE A 1 177 ? -8.064 37.085 -24.212 1.00 24.01 176 PHE A O 1
ATOM 2652 N N . LEU A 1 178 ? -9.676 35.557 -23.847 1.00 21.01 177 LEU A N 1
ATOM 2653 C CA . LEU A 1 178 ? -10.026 35.442 -25.256 1.00 22.27 177 LEU A CA 1
ATOM 2654 C C . LEU A 1 178 ? -10.845 36.618 -25.761 1.00 22.20 177 LEU A C 1
ATOM 2655 O O . LEU A 1 178 ? -11.087 36.710 -26.970 1.00 23.04 177 LEU A O 1
ATOM 2671 N N . GLY A 1 179 ? -11.260 37.520 -24.877 1.00 20.74 178 GLY A N 1
ATOM 2672 C CA . GLY A 1 179 ? -12.041 38.666 -25.299 1.00 20.56 178 GLY A CA 1
ATOM 2673 C C . GLY A 1 179 ? -13.423 38.316 -25.792 1.00 21.12 178 GLY A C 1
ATOM 2674 O O . GLY A 1 179 ? -13.954 39.008 -26.665 1.00 23.12 178 GLY A O 1
ATOM 2678 N N . LEU A 1 180 ? -14.026 37.262 -25.252 1.00 21.90 179 LEU A N 1
ATOM 2679 C CA . LEU A 1 180 ? -15.342 36.842 -25.706 1.00 23.05 179 LEU A CA 1
ATOM 2680 C C . LEU A 1 180 ? -16.402 37.899 -25.400 1.00 24.13 179 LEU A C 1
ATOM 2681 O O . LEU A 1 180 ? -16.327 38.621 -24.402 1.00 25.12 179 LEU A O 1
ATOM 2697 N N . SER A 1 181 ? -17.410 37.970 -26.272 1.00 23.16 180 SER A N 1
ATOM 2698 C CA . SER A 1 181 ? -18.580 38.804 -26.033 1.00 24.36 180 SER A CA 1
ATOM 2699 C C . SER A 1 181 ? -19.285 38.380 -24.748 1.00 23.13 180 SER A C 1
ATOM 2700 O O . SER A 1 181 ? -19.112 37.263 -24.257 1.00 22.38 180 SER A O 1
ATOM 2708 N N . SER A 1 182 ? -20.116 39.274 -24.206 1.00 24.49 181 SER A N 1
ATOM 2709 C CA . SER A 1 182 ? -20.868 38.903 -23.014 1.00 25.64 181 SER A CA 1
ATOM 2710 C C . SER A 1 182 ? -21.719 37.665 -23.274 1.00 23.27 181 SER A C 1
ATOM 2711 O O . SER A 1 182 ? -21.849 36.798 -22.399 1.00 23.70 181 SER A O 1
ATOM 2719 N N . THR A 1 183 ? -22.301 37.554 -24.476 1.00 24.37 182 THR A N 1
ATOM 2720 C CA . THR A 1 183 ? -23.106 36.380 -24.788 1.00 23.81 182 THR A CA 1
ATOM 2721 C C . THR A 1 183 ? -22.260 35.114 -24.750 1.00 23.04 182 THR A C 1
ATOM 2722 O O . THR A 1 183 ? -22.686 34.086 -24.213 1.00 22.21 182 THR A O 1
ATOM 2733 N N . LYS A 1 184 ? -21.063 35.161 -25.331 1.00 20.66 183 LYS A N 1
ATOM 2734 C CA . LYS A 1 184 ? -20.219 33.974 -25.337 1.00 20.46 183 LYS A CA 1
ATOM 2735 C C . LYS A 1 184 ? -19.619 33.702 -23.963 1.00 19.94 183 LYS A C 1
ATOM 2736 O O . LYS A 1 184 ? -19.346 32.542 -23.639 1.00 19.69 183 LYS A O 1
ATOM 2755 N N . CYS A 1 185 ? -19.432 34.736 -23.132 1.00 21.24 184 CYS A N 1
ATOM 2756 C CA . CYS A 1 185 ? -19.063 34.494 -21.739 1.00 20.97 184 CYS A CA 1
ATOM 2757 C C . CYS A 1 185 ? -20.152 33.712 -21.020 1.00 20.99 184 CYS A C 1
ATOM 2758 O O . CYS A 1 185 ? -19.866 32.824 -20.208 1.00 18.81 184 CYS A O 1
ATOM 2766 N N . ARG A 1 186 ? -21.415 34.062 -21.288 1.00 21.56 185 ARG A N 1
ATOM 2767 C CA . ARG A 1 186 ? -22.536 33.343 -20.699 1.00 21.81 185 ARG A CA 1
ATOM 2768 C C . ARG A 1 186 ? -22.533 31.889 -21.150 1.00 21.28 185 ARG A C 1
ATOM 2769 O O . ARG A 1 186 ? -22.699 30.972 -20.339 1.00 21.07 185 ARG A O 1
ATOM 2790 N N . GLU A 1 187 ? -22.346 31.659 -22.452 1.00 20.54 186 GLU A N 1
ATOM 2791 C CA . GLU A 1 187 ? -22.335 30.291 -22.958 1.00 19.63 186 GLU A CA 1
ATOM 2792 C C . GLU A 1 187 ? -21.180 29.500 -22.354 1.00 19.77 186 GLU A C 1
ATOM 2793 O O . GLU A 1 187 ? -21.339 28.321 -22.017 1.00 19.52 186 GLU A O 1
ATOM 2805 N N . ALA A 1 188 ? -20.012 30.130 -22.206 1.00 17.95 187 ALA A N 1
ATOM 2806 C CA . ALA A 1 188 ? -18.878 29.453 -21.584 1.00 18.16 187 ALA A CA 1
ATOM 2807 C C . ALA A 1 188 ? -19.232 28.953 -20.188 1.00 17.13 187 ALA A C 1
ATOM 2808 O O . ALA A 1 188 ? -18.881 27.824 -19.818 1.00 17.67 187 ALA A O 1
ATOM 2815 N N . LEU A 1 189 ? -19.915 29.779 -19.392 1.00 18.23 188 LEU A N 1
ATOM 2816 C CA . LEU A 1 189 ? -20.346 29.331 -18.071 1.00 19.07 188 LEU A CA 1
ATOM 2817 C C . LEU A 1 189 ? -21.296 28.143 -18.183 1.00 17.63 188 LEU A C 1
ATOM 2818 O O . LEU A 1 189 ? -21.148 27.146 -17.467 1.00 19.10 188 LEU A O 1
ATOM 2834 N N . ALA A 1 190 ? -22.279 28.228 -19.088 1.00 18.10 189 ALA A N 1
ATOM 2835 C CA . ALA A 1 190 ? -23.260 27.155 -19.222 1.00 18.47 189 ALA A CA 1
ATOM 2836 C C . ALA A 1 190 ? -22.598 25.846 -19.648 1.00 18.66 189 ALA A C 1
ATOM 2837 O O . ALA A 1 190 ? -22.944 24.774 -19.144 1.00 18.25 189 ALA A O 1
ATOM 2844 N N . ILE A 1 191 ? -21.659 25.915 -20.589 1.00 17.89 190 ILE A N 1
ATOM 2845 C CA . ILE A 1 191 ? -20.940 24.716 -21.013 1.00 18.38 190 ILE A CA 1
ATOM 2846 C C . ILE A 1 191 ? -20.091 24.187 -19.870 1.00 18.94 190 ILE A C 1
ATOM 2847 O O . ILE A 1 191 ? -19.999 22.972 -19.651 1.00 19.67 190 ILE A O 1
ATOM 2863 N N . ALA A 1 192 ? -19.467 25.091 -19.114 1.00 18.67 191 ALA A N 1
ATOM 2864 C CA . ALA A 1 192 ? -18.626 24.670 -18.002 1.00 18.18 191 ALA A CA 1
ATOM 2865 C C . ALA A 1 192 ? -19.431 23.936 -16.938 1.00 17.89 191 ALA A C 1
ATOM 2866 O O . ALA A 1 192 ? -18.922 22.990 -16.328 1.00 19.61 191 ALA A O 1
ATOM 2873 N N . VAL A 1 193 ? -20.686 24.330 -16.716 1.00 17.84 192 VAL A N 1
ATOM 2874 C CA . VAL A 1 193 ? -21.519 23.642 -15.734 1.00 17.97 192 VAL A CA 1
ATOM 2875 C C . VAL A 1 193 ? -21.633 22.156 -16.065 1.00 18.23 192 VAL A C 1
ATOM 2876 O O . VAL A 1 193 ? -21.670 21.313 -15.164 1.00 17.97 192 VAL A O 1
ATOM 2889 N N . SER A 1 194 ? -21.679 21.803 -17.349 1.00 18.29 193 SER A N 1
ATOM 2890 C CA . SER A 1 194 ? -21.788 20.390 -17.698 1.00 17.75 193 SER A CA 1
ATOM 2891 C C . SER A 1 194 ? -20.472 19.636 -17.540 1.00 19.62 193 SER A C 1
ATOM 2892 O O . SER A 1 194 ? -20.463 18.406 -17.649 1.00 21.02 193 SER A O 1
ATOM 2900 N N . HIS A 1 195 ? -19.372 20.342 -17.276 1.00 18.63 194 HIS A N 1
ATOM 2901 C CA . HIS A 1 195 ? -18.076 19.737 -17.005 1.00 20.36 194 HIS A CA 1
ATOM 2902 C C . HIS A 1 195 ? -17.724 19.732 -15.517 1.00 23.54 194 HIS A C 1
ATOM 2903 O O . HIS A 1 195 ? -16.698 19.157 -15.141 1.00 27.15 194 HIS A O 1
ATOM 2917 N N . ALA A 1 196 ? -18.551 20.342 -14.668 1.00 21.26 195 ALA A N 1
ATOM 2918 C CA . ALA A 1 196 ? -18.186 20.595 -13.283 1.00 20.19 195 ALA A CA 1
ATOM 2919 C C . ALA A 1 196 ? -18.646 19.469 -12.364 1.00 20.16 195 ALA A C 1
ATOM 2920 O O . ALA A 1 196 ? -19.524 18.674 -12.704 1.00 19.21 195 ALA A O 1
ATOM 2927 N N . GLY A 1 197 ? -18.039 19.417 -11.183 1.00 21.65 196 GLY A N 1
ATOM 2928 C CA . GLY A 1 197 ? -18.595 18.641 -10.092 1.00 21.71 196 GLY A CA 1
ATOM 2929 C C . GLY A 1 197 ? -18.048 17.245 -9.920 1.00 23.18 196 GLY A C 1
ATOM 2930 O O . GLY A 1 197 ? -18.501 16.296 -10.563 1.00 25.76 196 GLY A O 1
ATOM 2934 N N . ALA A 1 198 ? -17.080 17.116 -9.016 1.00 18.49 197 ALA A N 1
ATOM 2935 C CA . ALA A 1 198 ? -16.486 15.844 -8.644 1.00 16.56 197 ALA A CA 1
ATOM 2936 C C . ALA A 1 198 ? -16.843 15.523 -7.206 1.00 18.54 197 ALA A C 1
ATOM 2937 O O . ALA A 1 198 ? -16.748 16.406 -6.345 1.00 18.94 197 ALA A O 1
ATOM 2944 N N . PRO A 1 199 ? -17.247 14.295 -6.893 1.00 16.70 198 PRO A N 1
ATOM 2945 C CA . PRO A 1 199 ? -17.589 13.976 -5.506 1.00 17.25 198 PRO A CA 1
ATOM 2946 C C . PRO A 1 199 ? -16.387 14.041 -4.572 1.00 18.21 198 PRO A C 1
ATOM 2947 O O . PRO A 1 199 ? -15.228 13.994 -4.983 1.00 18.74 198 PRO A O 1
ATOM 2958 N N . MET A 1 200 ? -16.698 14.128 -3.276 1.00 19.09 199 MET A N 1
ATOM 2959 C CA . MET A 1 200 ? -15.673 14.278 -2.255 1.00 20.02 199 MET A CA 1
ATOM 2960 C C . MET A 1 200 ? -14.852 13.015 -2.014 1.00 21.11 199 MET A C 1
ATOM 2961 O O . MET A 1 200 ? -13.752 13.113 -1.462 1.00 21.88 199 MET A O 1
ATOM 2975 N N . ALA A 1 201 ? -15.349 11.838 -2.399 1.00 18.64 200 ALA A N 1
ATOM 2976 C CA . ALA A 1 201 ? -14.691 10.601 -1.989 1.00 19.81 200 ALA A CA 1
ATOM 2977 C C . ALA A 1 201 ? -13.248 10.514 -2.470 1.00 18.20 200 ALA A C 1
ATOM 2978 O O . ALA A 1 201 ? -12.426 9.843 -1.834 1.00 18.64 200 ALA A O 1
ATOM 2985 N N . ASN A 1 202 ? -12.907 11.150 -3.587 1.00 17.56 201 ASN A N 1
ATOM 2986 C CA . ASN A 1 202 ? -11.534 11.022 -4.060 1.00 18.05 201 ASN A CA 1
ATOM 2987 C C . ASN A 1 202 ? -10.576 11.978 -3.359 1.00 17.72 201 ASN A C 1
ATOM 2988 O O . ASN A 1 202 ? -9.368 11.907 -3.607 1.00 17.41 201 ASN A O 1
ATOM 2999 N N . ALA A 1 203 ? -11.064 12.847 -2.479 1.00 18.66 202 ALA A N 1
ATOM 3000 C CA . ALA A 1 203 ? -10.162 13.517 -1.557 1.00 18.37 202 ALA A CA 1
ATOM 3001 C C . ALA A 1 203 ? -9.449 12.469 -0.703 1.00 17.82 202 ALA A C 1
ATOM 3002 O O . ALA A 1 203 ? -10.000 11.408 -0.397 1.00 18.16 202 ALA A O 1
ATOM 3009 N N . ALA A 1 204 ? -8.205 12.769 -0.330 1.00 18.22 203 ALA A N 1
ATOM 3010 C CA . ALA A 1 204 ? -7.322 11.842 0.376 1.00 19.12 203 ALA A CA 1
ATOM 3011 C C . ALA A 1 204 ? -6.941 10.633 -0.474 1.00 19.43 203 ALA A C 1
ATOM 3012 O O . ALA A 1 204 ? -6.543 9.592 0.065 1.00 21.45 203 ALA A O 1
ATOM 3019 N N . THR A 1 205 ? -7.064 10.755 -1.799 1.00 19.28 204 THR A N 1
ATOM 3020 C CA . THR A 1 205 ? -6.484 9.811 -2.743 1.00 19.25 204 THR A CA 1
ATOM 3021 C C . THR A 1 205 ? -5.656 10.572 -3.774 1.00 19.19 204 THR A C 1
ATOM 3022 O O . THR A 1 205 ? -5.715 11.802 -3.875 1.00 20.16 204 THR A O 1
ATOM 3033 N N . GLN A 1 206 ? -4.912 9.815 -4.578 1.00 19.00 205 GLN A N 1
ATOM 3034 C CA . GLN A 1 206 ? -4.065 10.400 -5.607 1.00 19.35 205 GLN A CA 1
ATOM 3035 C C . GLN A 1 206 ? -4.850 11.113 -6.706 1.00 18.91 205 GLN A C 1
ATOM 3036 O O . GLN A 1 206 ? -4.242 11.856 -7.484 1.00 20.80 205 GLN A O 1
ATOM 3050 N N . THR A 1 207 ? -6.172 10.913 -6.790 1.00 18.33 206 THR A N 1
ATOM 3051 C CA . THR A 1 207 ? -6.986 11.560 -7.819 1.00 18.56 206 THR A CA 1
ATOM 3052 C C . THR A 1 207 ? -7.383 12.987 -7.448 1.00 19.53 206 THR A C 1
ATOM 3053 O O . THR A 1 207 ? -7.684 13.778 -8.347 1.00 18.99 206 THR A O 1
ATOM 3064 N N . LYS A 1 208 ? -7.365 13.346 -6.165 1.00 17.78 207 LYS A N 1
ATOM 3065 C CA . LYS A 1 208 ? -7.772 14.691 -5.765 1.00 17.56 207 LYS A CA 1
ATOM 3066 C C . LYS A 1 208 ? -7.082 15.795 -6.559 1.00 16.37 207 LYS A C 1
ATOM 3067 O O . LYS A 1 208 ? -7.769 16.752 -6.952 1.00 17.19 207 LYS A O 1
ATOM 3086 N N . PRO A 1 209 ? -5.775 15.741 -6.822 1.00 17.84 208 PRO A N 1
ATOM 3087 C CA . PRO A 1 209 ? -5.142 16.843 -7.570 1.00 17.14 208 PRO A CA 1
ATOM 3088 C C . PRO A 1 209 ? -5.762 17.072 -8.933 1.00 16.91 208 PRO A C 1
ATOM 3089 O O . PRO A 1 209 ? -5.757 18.207 -9.429 1.00 17.57 208 PRO A O 1
ATOM 3100 N N . LEU A 1 210 ? -6.298 16.022 -9.558 1.00 16.30 209 LEU A N 1
ATOM 3101 C CA . LEU A 1 210 ? -6.956 16.178 -10.845 1.00 16.80 209 LEU A CA 1
ATOM 3102 C C . LEU A 1 210 ? -8.229 17.008 -10.747 1.00 17.97 209 LEU A C 1
ATOM 3103 O O . LEU A 1 210 ? -8.712 17.494 -11.775 1.00 17.25 209 LEU A O 1
ATOM 3119 N N . HIS A 1 211 ? -8.786 17.198 -9.551 1.00 17.12 210 HIS A N 1
ATOM 3120 C CA . HIS A 1 211 ? -9.952 18.069 -9.447 1.00 18.45 210 HIS A CA 1
ATOM 3121 C C . HIS A 1 211 ? -9.596 19.493 -9.846 1.00 17.10 210 HIS A C 1
ATOM 3122 O O . HIS A 1 211 ? -10.372 20.169 -10.533 1.00 17.56 210 HIS A O 1
ATOM 3136 N N . ILE A 1 212 ? -8.416 19.957 -9.445 1.00 16.20 211 ILE A N 1
ATOM 3137 C CA . ILE A 1 212 ? -7.955 21.279 -9.846 1.00 17.07 211 ILE A CA 1
ATOM 3138 C C . ILE A 1 212 ? -7.439 21.259 -11.280 1.00 17.46 211 ILE A C 1
ATOM 3139 O O . ILE A 1 212 ? -7.698 22.188 -12.055 1.00 16.86 211 ILE A O 1
ATOM 3155 N N . GLY A 1 213 ? -6.710 20.210 -11.664 1.00 18.25 212 GLY A N 1
ATOM 3156 C CA . GLY A 1 213 ? -6.260 20.107 -13.043 1.00 17.43 212 GLY A CA 1
ATOM 3157 C C . GLY A 1 213 ? -7.408 20.121 -14.032 1.00 17.10 212 GLY A C 1
ATOM 3158 O O . GLY A 1 213 ? -7.342 20.792 -15.063 1.00 16.69 212 GLY A O 1
ATOM 3162 N N . ASN A 1 214 ? -8.482 19.385 -13.724 1.00 16.58 213 ASN A N 1
ATOM 3163 C CA . ASN A 1 214 ? -9.646 19.347 -14.603 1.00 18.04 213 ASN A CA 1
ATOM 3164 C C . ASN A 1 214 ? -10.421 20.659 -14.567 1.00 17.54 213 ASN A C 1
ATOM 3165 O O . ASN A 1 214 ? -10.986 21.075 -15.584 1.00 18.13 213 ASN A O 1
ATOM 3176 N N . ALA A 1 215 ? -10.502 21.311 -13.406 1.00 17.82 214 ALA A N 1
ATOM 3177 C CA . ALA A 1 215 ? -11.163 22.608 -13.364 1.00 18.73 214 ALA A CA 1
ATOM 3178 C C . ALA A 1 215 ? -10.498 23.571 -14.337 1.00 19.22 214 ALA A C 1
ATOM 3179 O O . ALA A 1 215 ? -11.172 24.259 -15.116 1.00 17.40 214 ALA A O 1
ATOM 3186 N N . ALA A 1 216 ? -9.165 23.624 -14.311 1.00 18.02 215 ALA A N 1
ATOM 3187 C CA . ALA A 1 216 ? -8.429 24.466 -15.241 1.00 18.30 215 ALA A CA 1
ATOM 3188 C C . ALA A 1 216 ? -8.683 24.046 -16.684 1.00 18.19 215 ALA A C 1
ATOM 3189 O O . ALA A 1 216 ? -9.081 24.864 -17.521 1.00 18.88 215 ALA A O 1
ATOM 3196 N N . LYS A 1 217 ? -8.465 22.765 -16.990 1.00 17.97 216 LYS A N 1
ATOM 3197 C CA . LYS A 1 217 ? -8.630 22.278 -18.354 1.00 18.09 216 LYS A CA 1
ATOM 3198 C C . LYS A 1 217 ? -10.047 22.505 -18.872 1.00 18.23 216 LYS A C 1
ATOM 3199 O O . LYS A 1 217 ? -10.238 23.020 -19.979 1.00 17.02 216 LYS A O 1
ATOM 3218 N N . HIS A 1 218 ? -11.056 22.091 -18.099 1.00 17.44 217 HIS A N 1
ATOM 3219 C CA . HIS A 1 218 ? -12.424 22.112 -18.603 1.00 19.12 217 HIS A CA 1
ATOM 3220 C C . HIS A 1 218 ? -12.940 23.535 -18.785 1.00 18.54 217 HIS A C 1
ATOM 3221 O O . HIS A 1 218 ? -13.760 23.784 -19.676 1.00 18.45 217 HIS A O 1
ATOM 3235 N N . GLY A 1 219 ? -12.474 24.476 -17.964 1.00 19.57 218 GLY A N 1
ATOM 3236 C CA . GLY A 1 219 ? -12.822 25.867 -18.187 1.00 20.23 218 GLY A CA 1
ATOM 3237 C C . GLY A 1 219 ? -12.329 26.384 -19.524 1.00 19.88 218 GLY A C 1
ATOM 3238 O O . GLY A 1 219 ? -13.038 27.125 -20.214 1.00 18.99 218 GLY A O 1
ATOM 3242 N N . ILE A 1 220 ? -11.103 26.014 -19.908 1.00 18.79 219 ILE A N 1
ATOM 3243 C CA . ILE A 1 220 ? -10.605 26.398 -21.225 1.00 17.92 219 ILE A CA 1
ATOM 3244 C C . ILE A 1 220 ? -11.445 25.744 -22.316 1.00 17.45 219 ILE A C 1
ATOM 3245 O O . ILE A 1 220 ? -11.814 26.381 -23.310 1.00 19.03 219 ILE A O 1
ATOM 3261 N N . GLU A 1 221 ? -11.738 24.453 -22.163 1.00 17.74 220 GLU A N 1
ATOM 3262 C CA . GLU A 1 221 ? -12.528 23.770 -23.179 1.00 17.76 220 GLU A CA 1
ATOM 3263 C C . GLU A 1 221 ? -13.887 24.435 -23.343 1.00 18.12 220 GLU A C 1
ATOM 3264 O O . GLU A 1 221 ? -14.364 24.619 -24.468 1.00 17.74 220 GLU A O 1
ATOM 3276 N N . ALA A 1 222 ? -14.516 24.822 -22.231 1.00 18.85 221 ALA A N 1
ATOM 3277 C CA . ALA A 1 222 ? -15.807 25.493 -22.310 1.00 18.59 221 ALA A CA 1
ATOM 3278 C C . ALA A 1 222 ? -15.693 26.823 -23.043 1.00 18.19 221 ALA A C 1
ATOM 3279 O O . ALA A 1 222 ? -16.540 27.154 -23.882 1.00 19.20 221 ALA A O 1
ATOM 3286 N N . ALA A 1 223 ? -14.654 27.605 -22.737 1.00 18.76 222 ALA A N 1
ATOM 3287 C CA . ALA A 1 223 ? -14.471 28.883 -23.418 1.00 19.42 222 ALA A CA 1
ATOM 3288 C C . ALA A 1 223 ? -14.226 28.680 -24.910 1.00 19.46 222 ALA A C 1
ATOM 3289 O O . ALA A 1 223 ? -14.765 29.419 -25.740 1.00 19.37 222 ALA A O 1
ATOM 3296 N N . PHE A 1 224 ? -13.408 27.684 -25.269 1.00 17.27 223 PHE A N 1
ATOM 3297 C CA . PHE A 1 224 ? -13.153 27.399 -26.677 1.00 18.17 223 PHE A CA 1
ATOM 3298 C C . PHE A 1 224 ? -14.436 26.976 -27.392 1.00 18.68 223 PHE A C 1
ATOM 3299 O O . PHE A 1 224 ? -14.702 27.404 -28.521 1.00 20.78 223 PHE A O 1
ATOM 3316 N N . LEU A 1 225 ? -15.236 26.117 -26.757 1.00 19.55 224 LEU A N 1
ATOM 3317 C CA . LEU A 1 225 ? -16.484 25.684 -27.373 1.00 18.38 224 LEU A CA 1
ATOM 3318 C C . LEU A 1 225 ? -17.457 26.851 -27.526 1.00 18.29 224 LEU A C 1
ATOM 3319 O O . LEU A 1 225 ? -18.134 26.972 -28.554 1.00 18.69 224 LEU A O 1
ATOM 3335 N N . ALA A 1 226 ? -17.536 27.727 -26.518 1.00 18.26 225 ALA A N 1
ATOM 3336 C CA . ALA A 1 226 ? -18.360 28.928 -26.635 1.00 19.36 225 ALA A CA 1
ATOM 3337 C C . ALA A 1 226 ? -17.883 29.804 -27.784 1.00 19.70 225 ALA A C 1
ATOM 3338 O O . ALA A 1 226 ? -18.693 30.341 -28.551 1.00 19.71 225 ALA A O 1
ATOM 3345 N N . MET A 1 227 ? -16.568 29.966 -27.907 1.00 20.40 226 MET A N 1
ATOM 3346 C CA . MET A 1 227 ? -16.008 30.754 -28.993 1.00 21.12 226 MET A CA 1
ATOM 3347 C C . MET A 1 227 ? -16.432 30.199 -30.348 1.00 20.73 226 MET A C 1
ATOM 3348 O O . MET A 1 227 ? -16.670 30.962 -31.291 1.00 21.95 226 MET A O 1
ATOM 3362 N N . LEU A 1 228 ? -16.555 28.877 -30.455 1.00 20.04 227 LEU A N 1
ATOM 3363 C CA . LEU A 1 228 ? -16.960 28.227 -31.696 1.00 21.50 227 LEU A CA 1
ATOM 3364 C C . LEU A 1 228 ? -18.466 28.245 -31.919 1.00 22.20 227 LEU A C 1
ATOM 3365 O O . LEU A 1 228 ? -18.923 27.796 -32.976 1.00 24.83 227 LEU A O 1
ATOM 3381 N N . GLY A 1 229 ? -19.244 28.736 -30.955 1.00 20.65 228 GLY A N 1
ATOM 3382 C CA . GLY A 1 229 ? -20.667 28.925 -31.135 1.00 20.86 228 GLY A CA 1
ATOM 3383 C C . GLY A 1 229 ? -21.563 27.968 -30.376 1.00 21.42 228 GLY A C 1
ATOM 3384 O O . GLY A 1 229 ? -22.785 28.028 -30.557 1.00 20.57 228 GLY A O 1
ATOM 3388 N N . LEU A 1 230 ? -21.017 27.092 -29.537 1.00 20.55 229 LEU A N 1
ATOM 3389 C CA . LEU A 1 230 ? -21.855 26.171 -28.783 1.00 19.81 229 LEU A CA 1
ATOM 3390 C C . LEU A 1 230 ? -22.724 26.938 -27.795 1.00 19.96 229 LEU A C 1
ATOM 3391 O O . LEU A 1 230 ? -22.275 27.896 -27.160 1.00 20.40 229 LEU A O 1
ATOM 3407 N N . GLN A 1 231 ? -23.974 26.504 -27.656 1.00 20.21 230 GLN A N 1
ATOM 3408 C CA . GLN A 1 231 ? -24.938 27.158 -26.785 1.00 21.33 230 GLN A CA 1
ATOM 3409 C C . GLN A 1 231 ? -25.430 26.188 -25.720 1.00 21.45 230 GLN A C 1
ATOM 3410 O O . GLN A 1 231 ? -25.575 24.988 -25.976 1.00 21.45 230 GLN A O 1
ATOM 3424 N N . GLY A 1 232 ? -25.660 26.725 -24.518 1.00 20.49 231 GLY A N 1
ATOM 3425 C CA . GLY A 1 232 ? -26.237 25.996 -23.405 1.00 19.48 231 GLY A CA 1
ATOM 3426 C C . GLY A 1 232 ? -27.380 26.769 -22.776 1.00 20.12 231 GLY A C 1
ATOM 3427 O O . GLY A 1 232 ? -27.917 27.691 -23.391 1.00 22.50 231 GLY A O 1
ATOM 3431 N N . ASN A 1 233 ? -27.758 26.420 -21.551 1.00 19.20 232 ASN A N 1
ATOM 3432 C CA . ASN A 1 233 ? -28.917 27.044 -20.925 1.00 20.51 232 ASN A CA 1
ATOM 3433 C C . ASN A 1 233 ? -28.599 28.479 -20.519 1.00 19.97 232 ASN A C 1
ATOM 3434 O O . ASN A 1 233 ? -27.601 28.737 -19.840 1.00 20.32 232 ASN A O 1
ATOM 3445 N N . LYS A 1 234 ? -29.453 29.419 -20.937 1.00 21.97 233 LYS A N 1
ATOM 3446 C CA . LYS A 1 234 ? -29.218 30.837 -20.692 1.00 23.40 233 LYS A CA 1
ATOM 3447 C C . LYS A 1 234 ? -29.394 31.236 -19.231 1.00 24.03 233 LYS A C 1
ATOM 3448 O O . LYS A 1 234 ? -28.987 32.340 -18.854 1.00 25.04 233 LYS A O 1
ATOM 3467 N N . GLN A 1 235 ? -29.990 30.377 -18.408 1.00 22.37 234 GLN A N 1
ATOM 3468 C CA . GLN A 1 235 ? -30.244 30.674 -17.002 1.00 23.40 234 GLN A CA 1
ATOM 3469 C C . GLN A 1 235 ? -29.603 29.617 -16.110 1.00 21.39 234 GLN A C 1
ATOM 3470 O O . GLN A 1 235 ? -30.126 29.286 -15.046 1.00 21.58 234 GLN A O 1
ATOM 3484 N N . VAL A 1 236 ? -28.449 29.108 -16.533 1.00 21.31 235 VAL A N 1
ATOM 3485 C CA . VAL A 1 236 ? -27.869 27.943 -15.884 1.00 21.59 235 VAL A CA 1
ATOM 3486 C C . VAL A 1 236 ? -27.577 28.206 -14.407 1.00 20.56 235 VAL A C 1
ATOM 3487 O O . VAL A 1 236 ? -27.707 27.296 -13.580 1.00 20.48 235 VAL A O 1
ATOM 3500 N N . LEU A 1 237 ? -27.209 29.439 -14.038 1.00 20.48 236 LEU A N 1
ATOM 3501 C CA . LEU A 1 237 ? -26.923 29.729 -12.635 1.00 20.91 236 LEU A CA 1
ATOM 3502 C C . LEU A 1 237 ? -28.177 30.021 -11.822 1.00 21.86 236 LEU A C 1
ATOM 3503 O O . LEU A 1 237 ? -28.122 30.011 -10.585 1.00 22.88 236 LEU A O 1
ATOM 3519 N N . ASP A 1 238 ? -29.299 30.287 -12.491 1.00 20.70 237 ASP A N 1
ATOM 3520 C CA . ASP A 1 238 ? -30.552 30.594 -11.821 1.00 23.24 237 ASP A CA 1
ATOM 3521 C C . ASP A 1 238 ? -31.329 29.352 -11.400 1.00 26.01 237 ASP A C 1
ATOM 3522 O O . ASP A 1 238 ? -32.267 29.470 -10.603 1.00 30.06 237 ASP A O 1
ATOM 3531 N N . LEU A 1 239 ? -30.962 28.177 -11.903 1.00 23.70 238 LEU A N 1
ATOM 3532 C CA . LEU A 1 239 ? -31.822 27.005 -11.861 1.00 22.83 238 LEU A CA 1
ATOM 3533 C C . LEU A 1 239 ? -31.339 25.976 -10.850 1.00 22.87 238 LEU A C 1
ATOM 3534 O O . LEU A 1 239 ? -30.147 25.658 -10.786 1.00 21.56 238 LEU A O 1
ATOM 3550 N N . GLU A 1 240 ? -32.288 25.447 -10.070 1.00 23.63 239 GLU A N 1
ATOM 3551 C CA . GLU A 1 240 ? -31.992 24.346 -9.159 1.00 25.02 239 GLU A CA 1
ATOM 3552 C C . GLU A 1 240 ? -31.442 23.145 -9.913 1.00 23.55 239 GLU A C 1
ATOM 3553 O O . GLU A 1 240 ? -30.585 22.413 -9.399 1.00 24.64 239 GLU A O 1
ATOM 3565 N N . ALA A 1 241 ? -31.944 22.913 -11.121 1.00 23.76 240 ALA A N 1
ATOM 3566 C CA . ALA A 1 241 ? -31.518 21.791 -11.940 1.00 22.91 240 ALA A CA 1
ATOM 3567 C C . ALA A 1 241 ? -30.335 22.136 -12.833 1.00 20.66 240 ALA A C 1
ATOM 3568 O O . ALA A 1 241 ? -29.939 21.304 -13.657 1.00 19.92 240 ALA A O 1
ATOM 3575 N N . GLY A 1 242 ? -29.783 23.340 -12.702 1.00 20.73 241 GLY A N 1
ATOM 3576 C CA . GLY A 1 242 ? -28.523 23.689 -13.326 1.00 19.97 241 GLY A CA 1
ATOM 3577 C C . GLY A 1 242 ? -27.398 23.650 -12.311 1.00 21.04 241 GLY A C 1
ATOM 3578 O O . GLY A 1 242 ? -27.148 22.609 -11.698 1.00 21.19 241 GLY A O 1
ATOM 3582 N N . PHE A 1 243 ? -26.722 24.780 -12.109 1.00 20.34 242 PHE A N 1
ATOM 3583 C CA . PHE A 1 243 ? -25.621 24.824 -11.154 1.00 19.18 242 PHE A CA 1
ATOM 3584 C C . PHE A 1 243 ? -26.082 24.480 -9.745 1.00 19.08 242 PHE A C 1
ATOM 3585 O O . PHE A 1 243 ? -25.287 23.965 -8.953 1.00 19.64 242 PHE A O 1
ATOM 3602 N N . GLY A 1 244 ? -27.361 24.701 -9.434 1.00 19.35 243 GLY A N 1
ATOM 3603 C CA . GLY A 1 244 ? -27.882 24.343 -8.130 1.00 20.28 243 GLY A CA 1
ATOM 3604 C C . GLY A 1 244 ? -27.785 22.866 -7.812 1.00 20.36 243 GLY A C 1
ATOM 3605 O O . GLY A 1 244 ? -27.899 22.485 -6.642 1.00 20.82 243 GLY A O 1
ATOM 3609 N N . ALA A 1 245 ? -27.569 22.024 -8.822 1.00 21.00 244 ALA A N 1
ATOM 3610 C CA . ALA A 1 245 ? -27.517 20.589 -8.579 1.00 21.36 244 ALA A CA 1
ATOM 3611 C C . ALA A 1 245 ? -26.370 20.199 -7.659 1.00 20.63 244 ALA A C 1
ATOM 3612 O O . ALA A 1 245 ? -26.420 19.133 -7.039 1.00 21.34 244 ALA A O 1
ATOM 3619 N N . PHE A 1 246 ? -25.345 21.037 -7.545 1.00 19.47 245 PHE A N 1
ATOM 3620 C CA . PHE A 1 246 ? -24.189 20.720 -6.719 1.00 20.87 245 PHE A CA 1
ATOM 3621 C C . PHE A 1 246 ? -24.341 21.183 -5.278 1.00 22.10 245 PHE A C 1
ATOM 3622 O O . PHE A 1 246 ? -23.452 20.921 -4.463 1.00 24.13 245 PHE A O 1
ATOM 3639 N N . TYR A 1 247 ? -25.444 21.849 -4.944 1.00 20.90 246 TYR A N 1
ATOM 3640 C CA . TYR A 1 247 ? -25.632 22.462 -3.641 1.00 22.96 246 TYR A CA 1
ATOM 3641 C C . TYR A 1 247 ? -26.835 21.851 -2.937 1.00 25.74 246 TYR A C 1
ATOM 3642 O O . TYR A 1 247 ? -27.840 21.520 -3.574 1.00 25.85 246 TYR A O 1
ATOM 3660 N N . ALA A 1 248 ? -26.744 21.738 -1.610 1.00 30.44 247 ALA A N 1
ATOM 3661 C CA . ALA A 1 248 ? -27.876 21.235 -0.838 1.00 34.26 247 ALA A CA 1
ATOM 3662 C C . ALA A 1 248 ? -28.991 22.274 -0.759 1.00 36.25 247 ALA A C 1
ATOM 3663 O O . ALA A 1 248 ? -30.164 21.958 -0.988 1.00 38.24 247 ALA A O 1
ATOM 3670 N N . ASN A 1 249 ? -28.646 23.521 -0.442 1.00 36.01 248 ASN A N 1
ATOM 3671 C CA A ASN A 1 249 ? -29.622 24.610 -0.352 0.58 37.46 248 ASN A CA 1
ATOM 3672 C CA B ASN A 1 249 ? -29.618 24.608 -0.350 0.42 37.45 248 ASN A CA 1
ATOM 3673 C C . ASN A 1 249 ? -29.107 25.782 -1.179 1.00 36.27 248 ASN A C 1
ATOM 3674 O O . ASN A 1 249 ? -28.281 26.572 -0.710 1.00 38.42 248 ASN A O 1
ATOM 3695 N N . TYR A 1 250 ? -29.616 25.892 -2.398 1.00 31.24 249 TYR A N 1
ATOM 3696 C CA . TYR A 1 250 ? -29.121 26.833 -3.389 1.00 27.43 249 TYR A CA 1
ATOM 3697 C C . TYR A 1 250 ? -29.842 28.166 -3.280 1.00 26.02 249 TYR A C 1
ATOM 3698 O O . TYR A 1 250 ? -31.073 28.219 -3.329 1.00 26.15 249 TYR A O 1
ATOM 3716 N N . SER A 1 251 ? -29.072 29.241 -3.148 1.00 25.77 250 SER A N 1
ATOM 3717 C CA . SER A 1 251 ? -29.628 30.584 -2.994 1.00 29.09 250 SER A CA 1
ATOM 3718 C C . SER A 1 251 ? -28.806 31.563 -3.817 1.00 28.71 250 SER A C 1
ATOM 3719 O O . SER A 1 251 ? -28.031 32.362 -3.279 1.00 30.35 250 SER A O 1
ATOM 3727 N N . PRO A 1 252 ? -28.961 31.534 -5.138 1.00 28.03 251 PRO A N 1
ATOM 3728 C CA . PRO A 1 252 ? -28.152 32.412 -5.993 1.00 27.12 251 PRO A CA 1
ATOM 3729 C C . PRO A 1 252 ? -28.618 33.859 -5.918 1.00 28.42 251 PRO A C 1
ATOM 3730 O O . PRO A 1 252 ? -29.769 34.158 -5.589 1.00 28.17 251 PRO A O 1
ATOM 3741 N N . LYS A 1 253 ? -27.687 34.765 -6.237 1.00 29.15 252 LYS A N 1
ATOM 3742 C CA . LYS A 1 253 ? -27.916 36.203 -6.210 1.00 33.07 252 LYS A CA 1
ATOM 3743 C C . LYS A 1 253 ? -27.176 36.868 -7.364 1.00 29.49 252 LYS A C 1
ATOM 3744 O O . LYS A 1 253 ? -26.090 36.432 -7.752 1.00 27.74 252 LYS A O 1
ATOM 3763 N N . VAL A 1 254 ? -27.757 37.954 -7.889 1.00 31.08 253 VAL A N 1
ATOM 3764 C CA . VAL A 1 254 ? -27.101 38.693 -8.959 1.00 32.42 253 VAL A CA 1
ATOM 3765 C C . VAL A 1 254 ? -25.779 39.271 -8.455 1.00 33.52 253 VAL A C 1
ATOM 3766 O O . VAL A 1 254 ? -25.607 39.552 -7.261 1.00 36.40 253 VAL A O 1
ATOM 3779 N N . LEU A 1 255 ? -24.836 39.444 -9.379 1.00 31.25 254 LEU A N 1
ATOM 3780 C CA . LEU A 1 255 ? -23.628 40.186 -9.085 1.00 32.44 254 LEU A CA 1
ATOM 3781 C C . LEU A 1 255 ? -23.948 41.675 -9.036 1.00 35.34 254 LEU A C 1
ATOM 3782 O O . LEU A 1 255 ? -24.926 42.130 -9.634 1.00 37.72 254 LEU A O 1
ATOM 3798 N N . PRO A 1 256 ? -23.124 42.463 -8.355 1.00 36.64 255 PRO A N 1
ATOM 3799 C CA . PRO A 1 256 ? -23.270 43.918 -8.449 1.00 38.11 255 PRO A CA 1
ATOM 3800 C C . PRO A 1 256 ? -22.945 44.412 -9.853 1.00 35.90 255 PRO A C 1
ATOM 3801 O O . PRO A 1 256 ? -22.295 43.731 -10.651 1.00 32.13 255 PRO A O 1
ATOM 3812 N N . SER A 1 257 ? -23.431 45.613 -10.155 1.00 39.09 256 SER A N 1
ATOM 3813 C CA A SER A 1 257 ? -23.137 46.244 -11.433 0.42 39.43 256 SER A CA 1
ATOM 3814 C CA B SER A 1 257 ? -23.137 46.239 -11.436 0.58 39.42 256 SER A CA 1
ATOM 3815 C C . SER A 1 257 ? -21.667 46.640 -11.502 1.00 37.49 256 SER A C 1
ATOM 3816 O O . SER A 1 257 ? -21.025 46.914 -10.483 1.00 35.48 256 SER A O 1
ATOM 3829 N N . ILE A 1 258 ? -21.131 46.673 -12.726 1.00 35.71 257 ILE A N 1
ATOM 3830 C CA . ILE A 1 258 ? -19.727 47.034 -12.898 1.00 39.05 257 ILE A CA 1
ATOM 3831 C C . ILE A 1 258 ? -19.500 48.505 -12.568 1.00 43.43 257 ILE A C 1
ATOM 3832 O O . ILE A 1 258 ? -18.402 48.890 -12.150 1.00 45.28 257 ILE A O 1
ATOM 3848 N N . ALA A 1 259 ? -20.522 49.351 -12.744 1.00 47.13 258 ALA A N 1
ATOM 3849 C CA . ALA A 1 259 ? -20.359 50.775 -12.467 1.00 51.02 258 ALA A CA 1
ATOM 3850 C C . ALA A 1 259 ? -19.988 51.027 -11.012 1.00 54.95 258 ALA A C 1
ATOM 3851 O O . ALA A 1 259 ? -19.354 52.041 -10.697 1.00 59.44 258 ALA A O 1
ATOM 3858 N N . SER A 1 260 ? -20.381 50.127 -10.113 1.00 52.87 259 SER A N 1
ATOM 3859 C CA . SER A 1 260 ? -20.075 50.235 -8.695 1.00 55.53 259 SER A CA 1
ATOM 3860 C C . SER A 1 260 ? -19.703 48.828 -8.225 1.00 52.28 259 SER A C 1
ATOM 3861 O O . SER A 1 260 ? -20.459 48.157 -7.524 1.00 51.70 259 SER A O 1
ATOM 3869 N N . TYR A 1 261 ? -18.526 48.364 -8.634 1.00 49.14 260 TYR A N 1
ATOM 3870 C CA . TYR A 1 261 ? -18.120 46.993 -8.373 1.00 42.85 260 TYR A CA 1
ATOM 3871 C C . TYR A 1 261 ? -17.210 46.921 -7.154 1.00 38.30 260 TYR A C 1
ATOM 3872 O O . TYR A 1 261 ? -16.381 47.808 -6.927 1.00 41.28 260 TYR A O 1
ATOM 3890 N N . SER A 1 262 ? -17.370 45.856 -6.373 1.00 32.07 261 SER A N 1
ATOM 3891 C CA . SER A 1 262 ? -16.495 45.574 -5.245 1.00 30.89 261 SER A CA 1
ATOM 3892 C C . SER A 1 262 ? -16.071 44.116 -5.322 1.00 26.45 261 SER A C 1
ATOM 3893 O O . SER A 1 262 ? -16.897 43.235 -5.582 1.00 25.22 261 SER A O 1
ATOM 3901 N N . TRP A 1 263 ? -14.782 43.878 -5.111 1.00 24.54 262 TRP A N 1
ATOM 3902 C CA . TRP A 1 263 ? -14.199 42.548 -5.200 1.00 23.55 262 TRP A CA 1
ATOM 3903 C C . TRP A 1 263 ? -14.310 41.817 -3.871 1.00 22.32 262 TRP A C 1
ATOM 3904 O O . TRP A 1 263 ? -14.040 42.390 -2.813 1.00 23.80 262 TRP A O 1
ATOM 3925 N N . LEU A 1 264 ? -14.676 40.535 -3.927 1.00 20.98 263 LEU A N 1
ATOM 3926 C CA . LEU A 1 264 ? -14.699 39.747 -2.699 1.00 21.08 263 LEU A CA 1
ATOM 3927 C C . LEU A 1 264 ? -13.318 39.694 -2.053 1.00 20.70 263 LEU A C 1
ATOM 3928 O O . LEU A 1 264 ? -13.198 39.755 -0.823 1.00 20.55 263 LEU A O 1
ATOM 3944 N N . LEU A 1 265 ? -12.262 39.585 -2.861 1.00 21.41 264 LEU A N 1
ATOM 3945 C CA . LEU A 1 265 ? -10.912 39.499 -2.320 1.00 21.05 264 LEU A CA 1
ATOM 3946 C C . LEU A 1 265 ? -10.512 40.750 -1.546 1.00 22.99 264 LEU A C 1
ATOM 3947 O O . LEU A 1 265 ? -9.571 40.697 -0.746 1.00 23.58 264 LEU A O 1
ATOM 3963 N N . ASP A 1 266 ? -11.202 41.873 -1.751 1.00 24.58 265 ASP A N 1
ATOM 3964 C CA . ASP A 1 266 ? -10.871 43.069 -0.989 1.00 28.15 265 ASP A CA 1
ATOM 3965 C C . ASP A 1 266 ? -11.325 42.981 0.462 1.00 25.99 265 ASP A C 1
ATOM 3966 O O . ASP A 1 266 ? -10.808 43.723 1.303 1.00 26.47 265 ASP A O 1
ATOM 3975 N N . GLN A 1 267 ? -12.266 42.091 0.774 1.00 24.68 266 GLN A N 1
ATOM 3976 C CA . GLN A 1 267 ? -12.751 41.916 2.136 1.00 26.52 266 GLN A CA 1
ATOM 3977 C C . GLN A 1 267 ? -12.542 40.506 2.676 1.00 25.16 266 GLN A C 1
ATOM 3978 O O . GLN A 1 267 ? -12.956 40.228 3.807 1.00 26.24 266 GLN A O 1
ATOM 3992 N N . GLN A 1 268 ? -11.925 39.609 1.907 1.00 22.69 267 GLN A N 1
ATOM 3993 C CA . GLN A 1 268 ? -11.654 38.250 2.373 1.00 20.92 267 GLN A CA 1
ATOM 3994 C C . GLN A 1 268 ? -10.339 37.802 1.750 1.00 21.44 267 GLN A C 1
ATOM 3995 O O . GLN A 1 268 ? -10.300 37.501 0.554 1.00 21.96 267 GLN A O 1
ATOM 4009 N N . ASP A 1 269 ? -9.278 37.748 2.549 1.00 21.49 268 ASP A N 1
ATOM 4010 C CA . ASP A 1 269 ? -7.969 37.298 2.098 1.00 21.44 268 ASP A CA 1
ATOM 4011 C C . ASP A 1 269 ? -7.927 35.769 2.055 1.00 21.65 268 ASP A C 1
ATOM 4012 O O . ASP A 1 269 ? -8.805 35.081 2.581 1.00 21.62 268 ASP A O 1
ATOM 4021 N N . VAL A 1 270 ? -6.891 35.234 1.406 1.00 21.30 269 VAL A N 1
ATOM 4022 C CA . VAL A 1 270 ? -6.691 33.791 1.364 1.00 20.56 269 VAL A CA 1
ATOM 4023 C C . VAL A 1 270 ? -5.780 33.381 2.514 1.00 19.98 269 VAL A C 1
ATOM 4024 O O . VAL A 1 270 ? -5.044 34.190 3.084 1.00 21.09 269 VAL A O 1
ATOM 4037 N N . ALA A 1 271 ? -5.825 32.094 2.844 1.00 18.42 270 ALA A N 1
ATOM 4038 C CA . ALA A 1 271 ? -4.852 31.473 3.728 1.00 18.82 270 ALA A CA 1
ATOM 4039 C C . ALA A 1 271 ? -3.764 30.800 2.901 1.00 20.35 270 ALA A C 1
ATOM 4040 O O . ALA A 1 271 ? -4.047 30.173 1.875 1.00 21.27 270 ALA A O 1
ATOM 4047 N N . PHE A 1 272 ? -2.523 30.934 3.352 1.00 20.08 271 PHE A N 1
ATOM 4048 C CA . PHE A 1 272 ? -1.392 30.244 2.753 1.00 19.85 271 PHE A CA 1
ATOM 4049 C C . PHE A 1 272 ? -0.871 29.202 3.730 1.00 20.51 271 PHE A C 1
ATOM 4050 O O . PHE A 1 272 ? -0.734 29.469 4.929 1.00 21.17 271 PHE A O 1
ATOM 4067 N N . LYS A 1 273 ? -0.587 28.012 3.210 1.00 19.47 272 LYS A N 1
ATOM 4068 C CA . LYS A 1 273 ? -0.179 26.892 4.039 1.00 19.58 272 LYS A CA 1
ATOM 4069 C C . LYS A 1 273 ? 1.317 26.930 4.310 1.00 21.47 272 LYS A C 1
ATOM 4070 O O . LYS A 1 273 ? 2.108 27.443 3.510 1.00 22.87 272 LYS A O 1
ATOM 4089 N N . ARG A 1 274 ? 1.699 26.392 5.468 1.00 20.90 273 ARG A N 1
ATOM 4090 C CA . ARG A 1 274 ? 3.106 26.252 5.817 1.00 23.44 273 ARG A CA 1
ATOM 4091 C C . ARG A 1 274 ? 3.626 24.835 5.621 1.00 20.91 273 ARG A C 1
ATOM 4092 O O . ARG A 1 274 ? 4.845 24.647 5.538 1.00 21.87 273 ARG A O 1
ATOM 4113 N N . PHE A 1 275 ? 2.749 23.842 5.563 1.00 20.86 274 PHE A N 1
ATOM 4114 C CA . PHE A 1 275 ? 3.131 22.485 5.205 1.00 19.74 274 PHE A CA 1
ATOM 4115 C C . PHE A 1 275 ? 2.038 21.892 4.331 1.00 20.36 274 PHE A C 1
ATOM 4116 O O . PHE A 1 275 ? 0.894 22.361 4.346 1.00 18.64 274 PHE A O 1
ATOM 4133 N N . PRO A 1 276 ? 2.374 20.893 3.527 1.00 20.49 275 PRO A N 1
ATOM 4134 C CA . PRO A 1 276 ? 1.436 20.410 2.504 1.00 19.64 275 PRO A CA 1
ATOM 4135 C C . PRO A 1 276 ? 0.419 19.439 3.074 1.00 19.29 275 PRO A C 1
ATOM 4136 O O . PRO A 1 276 ? 0.629 18.222 3.053 1.00 18.41 275 PRO A O 1
ATOM 4147 N N . ALA A 1 277 ? -0.677 19.969 3.606 1.00 20.34 276 ALA A N 1
ATOM 4148 C CA . ALA A 1 277 ? -1.725 19.142 4.185 1.00 19.68 276 ALA A CA 1
ATOM 4149 C C . ALA A 1 277 ? -2.994 19.975 4.288 1.00 19.06 276 ALA A C 1
ATOM 4150 O O . ALA A 1 277 ? -2.979 21.192 4.092 1.00 18.67 276 ALA A O 1
ATOM 4157 N N . HIS A 1 278 ? -4.094 19.302 4.613 1.00 18.14 277 HIS A N 1
ATOM 4158 C CA . HIS A 1 278 ? -5.385 19.971 4.725 1.00 18.74 277 HIS A CA 1
ATOM 4159 C C . HIS A 1 278 ? -5.291 21.159 5.677 1.00 18.59 277 HIS A C 1
ATOM 4160 O O . HIS A 1 278 ? -4.649 21.083 6.728 1.00 19.35 277 HIS A O 1
ATOM 4174 N N . LEU A 1 279 ? -5.934 22.269 5.298 1.00 16.94 278 LEU A N 1
ATOM 4175 C CA . LEU A 1 279 ? -5.833 23.474 6.113 1.00 18.44 278 LEU A CA 1
ATOM 4176 C C . LEU A 1 279 ? -6.276 23.212 7.552 1.00 18.07 278 LEU A C 1
ATOM 4177 O O . LEU A 1 279 ? -5.713 23.784 8.492 1.00 18.88 278 LEU A O 1
ATOM 4193 N N . SER A 1 280 ? -7.280 22.352 7.755 1.00 19.56 279 SER A N 1
ATOM 4194 C CA . SER A 1 280 ? -7.776 22.154 9.115 1.00 20.31 279 SER A CA 1
ATOM 4195 C C . SER A 1 280 ? -6.700 21.558 10.020 1.00 20.30 279 SER A C 1
ATOM 4196 O O . SER A 1 280 ? -6.732 21.774 11.239 1.00 20.41 279 SER A O 1
ATOM 4204 N N . THR A 1 281 ? -5.724 20.836 9.453 1.00 19.73 280 THR A N 1
ATOM 4205 C CA . THR A 1 281 ? -4.653 20.276 10.273 1.00 19.04 280 THR A CA 1
ATOM 4206 C C . THR A 1 281 ? -3.601 21.314 10.664 1.00 19.02 280 THR A C 1
ATOM 4207 O O . THR A 1 281 ? -2.748 21.016 11.505 1.00 19.19 280 THR A O 1
ATOM 4218 N N . HIS A 1 282 ? -3.635 22.517 10.086 1.00 18.81 281 HIS A N 1
ATOM 4219 C CA . HIS A 1 282 ? -2.696 23.555 10.499 1.00 20.15 281 HIS A CA 1
ATOM 4220 C C . HIS A 1 282 ? -2.999 24.054 11.907 1.00 20.83 281 HIS A C 1
ATOM 4221 O O . HIS A 1 282 ? -2.076 24.412 12.649 1.00 21.00 281 HIS A O 1
ATOM 4235 N N . TRP A 1 283 ? -4.270 24.075 12.302 1.00 19.24 282 TRP A N 1
ATOM 4236 C CA . TRP A 1 283 ? -4.586 24.369 13.691 1.00 19.38 282 TRP A CA 1
ATOM 4237 C C . TRP A 1 283 ? -4.080 23.264 14.612 1.00 19.70 282 TRP A C 1
ATOM 4238 O O . TRP A 1 283 ? -3.579 23.539 15.709 1.00 20.44 282 TRP A O 1
ATOM 4259 N N . VAL A 1 284 ? -4.218 22.004 14.181 1.00 19.56 283 VAL A N 1
ATOM 4260 C CA . VAL A 1 284 ? -3.736 20.875 14.970 1.00 20.82 283 VAL A CA 1
ATOM 4261 C C . VAL A 1 284 ? -2.227 20.969 15.159 1.00 20.37 283 VAL A C 1
ATOM 4262 O O . VAL A 1 284 ? -1.707 20.783 16.267 1.00 20.26 283 VAL A O 1
ATOM 4275 N N . ALA A 1 285 ? -1.495 21.224 14.069 1.00 19.67 284 ALA A N 1
ATOM 4276 C CA . ALA A 1 285 ? -0.043 21.327 14.156 1.00 19.51 284 ALA A CA 1
ATOM 4277 C C . ALA A 1 285 ? 0.368 22.456 15.090 1.00 21.18 284 ALA A C 1
ATOM 4278 O O . ALA A 1 285 ? 1.300 22.311 15.886 1.00 20.68 284 ALA A O 1
ATOM 4285 N N . ASP A 1 286 ? -0.308 23.598 14.987 1.00 21.00 285 ASP A N 1
ATOM 4286 C CA . ASP A 1 286 ? 0.009 24.745 15.828 1.00 22.34 285 ASP A CA 1
ATOM 4287 C C . ASP A 1 286 ? -0.216 24.421 17.298 1.00 21.96 285 ASP A C 1
ATOM 4288 O O . ASP A 1 286 ? 0.632 24.726 18.145 1.00 22.49 285 ASP A O 1
ATOM 4297 N N . ALA A 1 287 ? -1.341 23.775 17.618 1.00 20.36 286 ALA A N 1
ATOM 4298 C CA . ALA A 1 287 ? -1.622 23.436 19.009 1.00 20.38 286 ALA A CA 1
ATOM 4299 C C . ALA A 1 287 ? -0.651 22.383 19.524 1.00 19.76 286 ALA A C 1
ATOM 4300 O O . ALA A 1 287 ? -0.170 22.472 20.659 1.00 20.85 286 ALA A O 1
ATOM 4307 N N . ALA A 1 288 ? -0.353 21.376 18.698 1.00 19.92 287 ALA A N 1
ATOM 4308 C CA . ALA A 1 288 ? 0.565 20.322 19.104 1.00 20.94 287 ALA A CA 1
ATOM 4309 C C . ALA A 1 288 ? 1.984 20.850 19.270 1.00 20.67 287 ALA A C 1
ATOM 4310 O O . ALA A 1 288 ? 2.723 20.383 20.144 1.00 19.91 287 ALA A O 1
ATOM 4317 N N . ALA A 1 289 ? 2.389 21.815 18.437 1.00 20.83 288 ALA A N 1
ATOM 4318 C CA . ALA A 1 289 ? 3.722 22.385 18.579 1.00 21.04 288 ALA A CA 1
ATOM 4319 C C . ALA A 1 289 ? 3.882 23.037 19.944 1.00 21.43 288 ALA A C 1
ATOM 4320 O O . ALA A 1 289 ? 4.932 22.914 20.585 1.00 21.50 288 ALA A O 1
ATOM 4327 N N . SER A 1 290 ? 2.841 23.729 20.409 1.00 20.23 289 SER A N 1
ATOM 4328 C CA . SER A 1 290 ? 2.913 24.380 21.709 1.00 23.14 289 SER A CA 1
ATOM 4329 C C . SER A 1 290 ? 2.855 23.367 22.843 1.00 20.54 289 SER A C 1
ATOM 4330 O O . SER A 1 290 ? 3.610 23.482 23.814 1.00 20.67 289 SER A O 1
ATOM 4338 N N . VAL A 1 291 ? 1.967 22.374 22.760 1.00 21.38 290 VAL A N 1
ATOM 4339 C CA . VAL A 1 291 ? 1.917 21.399 23.845 1.00 22.43 290 VAL A CA 1
ATOM 4340 C C . VAL A 1 291 ? 3.239 20.641 23.924 1.00 22.09 290 VAL A C 1
ATOM 4341 O O . VAL A 1 291 ? 3.700 20.295 25.018 1.00 23.11 290 VAL A O 1
ATOM 4354 N N . ARG A 1 292 ? 3.890 20.405 22.777 1.00 21.66 291 ARG A N 1
ATOM 4355 C CA . ARG A 1 292 ? 5.193 19.747 22.789 1.00 22.07 291 ARG A CA 1
ATOM 4356 C C . ARG A 1 292 ? 6.227 20.587 23.528 1.00 22.84 291 ARG A C 1
ATOM 4357 O O . ARG A 1 292 ? 7.004 20.062 24.335 1.00 23.48 291 ARG A O 1
ATOM 4378 N N . LYS A 1 293 ? 6.260 21.894 23.266 1.00 21.88 292 LYS A N 1
ATOM 4379 C CA . LYS A 1 293 ? 7.204 22.750 23.977 1.00 22.41 292 LYS A CA 1
ATOM 4380 C C . LYS A 1 293 ? 6.960 22.698 25.479 1.00 22.16 292 LYS A C 1
ATOM 4381 O O . LYS A 1 293 ? 7.908 22.722 26.272 1.00 22.13 292 LYS A O 1
ATOM 4400 N N . HIS A 1 294 ? 5.694 22.620 25.885 1.00 22.44 293 HIS A N 1
ATOM 4401 C CA . HIS A 1 294 ? 5.355 22.495 27.298 1.00 21.74 293 HIS A CA 1
ATOM 4402 C C . HIS A 1 294 ? 5.862 21.178 27.864 1.00 22.04 293 HIS A C 1
ATOM 4403 O O . HIS A 1 294 ? 6.462 21.140 28.945 1.00 22.48 293 HIS A O 1
ATOM 4417 N N . LEU A 1 295 ? 5.618 20.081 27.145 1.00 22.18 294 LEU A N 1
ATOM 4418 C CA . LEU A 1 295 ? 6.104 18.779 27.577 1.00 24.23 294 LEU A CA 1
ATOM 4419 C C . LEU A 1 295 ? 7.622 18.784 27.717 1.00 26.06 294 LEU A C 1
ATOM 4420 O O . LEU A 1 295 ? 8.166 18.310 28.719 1.00 27.02 294 LEU A O 1
ATOM 4436 N N . VAL A 1 296 ? 8.323 19.320 26.713 1.00 25.76 295 VAL A N 1
ATOM 4437 C CA . VAL A 1 296 ? 9.781 19.369 26.763 1.00 28.85 295 VAL A CA 1
ATOM 4438 C C . VAL A 1 296 ? 10.249 20.243 27.920 1.00 28.56 295 VAL A C 1
ATOM 4439 O O . VAL A 1 296 ? 11.267 19.955 28.561 1.00 28.35 295 VAL A O 1
ATOM 4452 N N . ALA A 1 297 ? 9.521 21.327 28.202 1.00 30.11 296 ALA A N 1
ATOM 4453 C CA . ALA A 1 297 ? 9.894 22.202 29.308 1.00 31.61 296 ALA A CA 1
ATOM 4454 C C . ALA A 1 297 ? 9.788 21.480 30.647 1.00 31.41 296 ALA A C 1
ATOM 4455 O O . ALA A 1 297 ? 10.589 21.724 31.555 1.00 33.53 296 ALA A O 1
ATOM 4462 N N . GLU A 1 298 ? 8.800 20.600 30.794 1.00 39.04 297 GLU A N 1
ATOM 4463 C CA . GLU A 1 298 ? 8.646 19.797 31.999 1.00 40.58 297 GLU A CA 1
ATOM 4464 C C . GLU A 1 298 ? 9.402 18.472 31.923 1.00 46.08 297 GLU A C 1
ATOM 4465 O O . GLU A 1 298 ? 9.267 17.643 32.829 1.00 51.48 297 GLU A O 1
ATOM 4477 N N . ARG A 1 299 ? 10.200 18.260 30.873 1.00 45.01 298 ARG A N 1
ATOM 4478 C CA . ARG A 1 299 ? 10.939 17.012 30.688 1.00 47.86 298 ARG A CA 1
ATOM 4479 C C . ARG A 1 299 ? 9.978 15.825 30.652 1.00 55.38 298 ARG A C 1
ATOM 4480 O O . ARG A 1 299 ? 10.205 14.788 31.280 1.00 57.63 298 ARG A O 1
ATOM 4484 N N . ALA A 1 300 ? 8.890 15.988 29.896 1.00 59.98 299 ALA A N 1
ATOM 4485 C CA . ALA A 1 300 ? 7.791 15.033 29.916 1.00 66.31 299 ALA A CA 1
ATOM 4486 C C . ALA A 1 300 ? 7.378 14.554 28.531 1.00 64.59 299 ALA A C 1
ATOM 4487 O O . ALA A 1 300 ? 6.361 13.863 28.409 1.00 61.16 299 ALA A O 1
ATOM 4494 N N . LEU A 1 301 ? 8.131 14.895 27.485 1.00 67.45 300 LEU A N 1
ATOM 4495 C CA . LEU A 1 301 ? 7.877 14.304 26.176 1.00 66.29 300 LEU A CA 1
ATOM 4496 C C . LEU A 1 301 ? 8.446 12.891 26.112 1.00 69.24 300 LEU A C 1
ATOM 4497 O O . LEU A 1 301 ? 7.711 11.917 25.916 1.00 71.11 300 LEU A O 1
ATOM 4513 N N . LEU A 1 302 ? 9.760 12.764 26.285 1.00 67.97 301 LEU A N 1
ATOM 4514 C CA . LEU A 1 302 ? 10.486 11.504 26.212 1.00 65.63 301 LEU A CA 1
ATOM 4515 C C . LEU A 1 302 ? 10.451 10.798 27.564 1.00 60.96 301 LEU A C 1
ATOM 4516 O O . LEU A 1 302 ? 10.587 11.447 28.605 1.00 59.97 301 LEU A O 1
ATOM 4532 N N . PRO A 1 303 ? 10.263 9.468 27.596 1.00 58.49 302 PRO A N 1
ATOM 4533 C CA . PRO A 1 303 ? 10.038 8.588 26.440 1.00 58.43 302 PRO A CA 1
ATOM 4534 C C . PRO A 1 303 ? 8.621 8.670 25.875 1.00 59.10 302 PRO A C 1
ATOM 4535 O O . PRO A 1 303 ? 7.650 8.782 26.623 1.00 55.84 302 PRO A O 1
ATOM 4546 N N . THR A 1 304 ? 8.515 8.609 24.546 1.00 65.53 303 THR A N 1
ATOM 4547 C CA . THR A 1 304 ? 7.213 8.643 23.892 1.00 66.47 303 THR A CA 1
ATOM 4548 C C . THR A 1 304 ? 6.259 7.596 24.449 1.00 62.93 303 THR A C 1
ATOM 4549 O O . THR A 1 304 ? 5.039 7.778 24.370 1.00 62.08 303 THR A O 1
ATOM 4560 N N . ASP A 1 305 ? 6.785 6.513 25.026 1.00 60.26 304 ASP A N 1
ATOM 4561 C CA . ASP A 1 305 ? 5.948 5.452 25.568 1.00 60.40 304 ASP A CA 1
ATOM 4562 C C . ASP A 1 305 ? 5.228 5.848 26.852 1.00 53.26 304 ASP A C 1
ATOM 4563 O O . ASP A 1 305 ? 4.311 5.132 27.266 1.00 54.19 304 ASP A O 1
ATOM 4572 N N . TYR A 1 306 ? 5.617 6.942 27.498 1.00 46.89 305 TYR A N 1
ATOM 4573 C CA . TYR A 1 306 ? 4.924 7.379 28.703 1.00 44.18 305 TYR A CA 1
ATOM 4574 C C . TYR A 1 306 ? 3.696 8.225 28.394 1.00 38.58 305 TYR A C 1
ATOM 4575 O O . TYR A 1 306 ? 2.941 8.558 29.314 1.00 38.49 305 TYR A O 1
ATOM 4593 N N . ILE A 1 307 ? 3.477 8.579 27.128 1.00 37.51 306 ILE A N 1
ATOM 4594 C CA . ILE A 1 307 ? 2.223 9.205 26.729 1.00 38.20 306 ILE A CA 1
ATOM 4595 C C . ILE A 1 307 ? 1.138 8.138 26.745 1.00 39.67 306 ILE A C 1
ATOM 4596 O O . ILE A 1 307 ? 1.257 7.099 26.087 1.00 42.85 306 ILE A O 1
ATOM 4612 N N . LYS A 1 308 ? 0.081 8.385 27.513 1.00 37.57 307 LYS A N 1
ATOM 4613 C CA . LYS A 1 308 ? -1.032 7.458 27.656 1.00 38.25 307 LYS A CA 1
ATOM 4614 C C . LYS A 1 308 ? -2.203 7.804 26.751 1.00 32.84 307 LYS A C 1
ATOM 4615 O O . LYS A 1 308 ? -2.861 6.902 26.223 1.00 31.56 307 LYS A O 1
ATOM 4634 N N . ARG A 1 309 ? -2.463 9.092 26.540 1.00 31.60 308 ARG A N 1
ATOM 4635 C CA . ARG A 1 309 ? -3.688 9.534 25.893 1.00 32.17 308 ARG A CA 1
ATOM 4636 C C . ARG A 1 309 ? -3.459 10.883 25.231 1.00 28.03 308 ARG A C 1
ATOM 4637 O O . ARG A 1 309 ? -2.850 11.773 25.827 1.00 27.76 308 ARG A O 1
ATOM 4658 N N . ILE A 1 310 ? -3.947 11.020 23.998 1.00 26.11 309 ILE A N 1
ATOM 4659 C CA . ILE A 1 310 ? -3.886 12.270 23.236 1.00 24.97 309 ILE A CA 1
ATOM 4660 C C . ILE A 1 310 ? -5.300 12.582 22.762 1.00 25.54 309 ILE A C 1
ATOM 4661 O O . ILE A 1 310 ? -5.849 11.853 21.927 1.00 27.90 309 ILE A O 1
ATOM 4677 N N . VAL A 1 311 ? -5.887 13.664 23.267 1.00 23.77 310 VAL A N 1
ATOM 4678 C CA . VAL A 1 311 ? -7.235 14.067 22.875 1.00 23.27 310 VAL A CA 1
ATOM 4679 C C . VAL A 1 311 ? -7.130 15.275 21.956 1.00 22.21 310 VAL A C 1
ATOM 4680 O O . VAL A 1 311 ? -6.492 16.274 22.305 1.00 22.07 310 VAL A O 1
ATOM 4693 N N . LEU A 1 312 ? -7.746 15.178 20.783 1.00 21.53 311 LEU A N 1
ATOM 4694 C CA . LEU A 1 312 ? -7.857 16.297 19.859 1.00 21.64 311 LEU A CA 1
ATOM 4695 C C . LEU A 1 312 ? -9.304 16.768 19.884 1.00 22.95 311 LEU A C 1
ATOM 4696 O O . LEU A 1 312 ? -10.219 15.987 19.606 1.00 25.78 311 LEU A O 1
ATOM 4712 N N . ARG A 1 313 ? -9.508 18.029 20.245 1.00 20.91 312 ARG A N 1
ATOM 4713 C CA . ARG A 1 313 ? -10.831 18.647 20.240 1.00 20.97 312 ARG A CA 1
ATOM 4714 C C . ARG A 1 313 ? -10.912 19.477 18.968 1.00 20.77 312 ARG A C 1
ATOM 4715 O O . ARG A 1 313 ? -10.238 20.504 18.838 1.00 21.42 312 ARG A O 1
ATOM 4736 N N . ILE A 1 314 ? -11.716 19.006 18.025 1.00 20.34 313 ILE A N 1
ATOM 4737 C CA . ILE A 1 314 ? -11.631 19.464 16.647 1.00 22.00 313 ILE A CA 1
ATOM 4738 C C . ILE A 1 314 ? -13.029 19.597 16.060 1.00 21.35 313 ILE A C 1
ATOM 4739 O O . ILE A 1 314 ? -14.008 19.126 16.657 1.00 21.67 313 ILE A O 1
ATOM 4755 N N . PRO A 1 315 ? -13.166 20.251 14.911 1.00 21.81 314 PRO A N 1
ATOM 4756 C CA . PRO A 1 315 ? -14.461 20.290 14.227 1.00 22.91 314 PRO A CA 1
ATOM 4757 C C . PRO A 1 315 ? -14.814 18.935 13.639 1.00 23.26 314 PRO A C 1
ATOM 4758 O O . PRO A 1 315 ? -13.956 18.082 13.404 1.00 23.15 314 PRO A O 1
ATOM 4769 N N . ASN A 1 316 ? -16.104 18.754 13.374 1.00 25.70 315 ASN A N 1
ATOM 4770 C CA . ASN A 1 316 ? -16.606 17.497 12.820 1.00 27.04 315 ASN A CA 1
ATOM 4771 C C . ASN A 1 316 ? -16.414 17.532 11.308 1.00 27.66 315 ASN A C 1
ATOM 4772 O O . ASN A 1 316 ? -17.303 17.922 10.552 1.00 29.57 315 ASN A O 1
ATOM 4783 N N . VAL A 1 317 ? -15.226 17.115 10.868 1.00 25.73 316 VAL A N 1
ATOM 4784 C CA . VAL A 1 317 ? -14.853 17.096 9.452 1.00 26.40 316 VAL A CA 1
ATOM 4785 C C . VAL A 1 317 ? -14.395 15.669 9.169 1.00 24.96 316 VAL A C 1
ATOM 4786 O O . VAL A 1 317 ? -13.221 15.330 9.349 1.00 25.09 316 VAL A O 1
ATOM 4799 N N . GLN A 1 318 ? -15.317 14.818 8.729 1.00 25.08 317 GLN A N 1
ATOM 4800 C CA . GLN A 1 318 ? -15.018 13.393 8.759 1.00 25.44 317 GLN A CA 1
ATOM 4801 C C . GLN A 1 318 ? -13.990 12.985 7.712 1.00 24.56 317 GLN A C 1
ATOM 4802 O O . GLN A 1 318 ? -13.289 11.991 7.923 1.00 24.90 317 GLN A O 1
ATOM 4816 N N . TYR A 1 319 ? -13.836 13.726 6.616 1.00 24.63 318 TYR A N 1
ATOM 4817 C CA . TYR A 1 319 ? -12.825 13.313 5.644 1.00 24.88 318 TYR A CA 1
ATOM 4818 C C . TYR A 1 319 ? -11.410 13.693 6.072 1.00 25.07 318 TYR A C 1
ATOM 4819 O O . TYR A 1 319 ? -10.460 13.398 5.345 1.00 25.40 318 TYR A O 1
ATOM 4837 N N . VAL A 1 320 ? -11.246 14.295 7.245 1.00 22.78 319 VAL A N 1
ATOM 4838 C CA . VAL A 1 320 ? -9.938 14.482 7.867 1.00 20.86 319 VAL A CA 1
ATOM 4839 C C . VAL A 1 320 ? -9.802 13.679 9.147 1.00 20.92 319 VAL A C 1
ATOM 4840 O O . VAL A 1 320 ? -8.758 13.762 9.821 1.00 20.33 319 VAL A O 1
ATOM 4853 N N . ASN A 1 321 ? -10.797 12.849 9.468 1.00 22.07 320 ASN A N 1
ATOM 4854 C CA . ASN A 1 321 ? -10.736 11.907 10.583 1.00 22.60 320 ASN A CA 1
ATOM 4855 C C . ASN A 1 321 ? -10.207 10.579 10.052 1.00 22.98 320 ASN A C 1
ATOM 4856 O O . ASN A 1 321 ? -10.958 9.767 9.513 1.00 23.97 320 ASN A O 1
ATOM 4867 N N . ARG A 1 322 ? -8.904 10.356 10.211 1.00 22.19 321 ARG A N 1
ATOM 4868 C CA . ARG A 1 322 ? -8.243 9.155 9.702 1.00 21.98 321 ARG A CA 1
ATOM 4869 C C . ARG A 1 322 ? -7.275 8.697 10.783 1.00 22.31 321 ARG A C 1
ATOM 4870 O O . ARG A 1 322 ? -6.167 9.242 10.905 1.00 21.66 321 ARG A O 1
ATOM 4891 N N . PRO A 1 323 ? -7.674 7.736 11.620 1.00 22.64 322 PRO A N 1
ATOM 4892 C CA . PRO A 1 323 ? -6.826 7.400 12.772 1.00 24.05 322 PRO A CA 1
ATOM 4893 C C . PRO A 1 323 ? -5.554 6.669 12.397 1.00 25.00 322 PRO A C 1
ATOM 4894 O O . PRO A 1 323 ? -4.566 6.767 13.136 1.00 25.66 322 PRO A O 1
ATOM 4905 N N . PHE A 1 324 ? -5.538 5.943 11.278 1.00 24.21 323 PHE A N 1
ATOM 4906 C CA . PHE A 1 324 ? -4.389 5.116 10.904 1.00 25.45 323 PHE A CA 1
ATOM 4907 C C . PHE A 1 324 ? -4.102 5.269 9.415 1.00 24.94 323 PHE A C 1
ATOM 4908 O O . PHE A 1 324 ? -4.197 4.314 8.640 1.00 25.46 323 PHE A O 1
ATOM 4925 N N . PRO A 1 325 ? -3.715 6.471 8.989 1.00 23.71 324 PRO A N 1
ATOM 4926 C CA . PRO A 1 325 ? -3.386 6.678 7.576 1.00 24.67 324 PRO A CA 1
ATOM 4927 C C . PRO A 1 325 ? -2.122 5.925 7.199 1.00 28.09 324 PRO A C 1
ATOM 4928 O O . PRO A 1 325 ? -1.212 5.742 8.009 1.00 28.47 324 PRO A O 1
ATOM 4939 N N . VAL A 1 326 ? -2.075 5.470 5.949 1.00 31.47 325 VAL A N 1
ATOM 4940 C CA . VAL A 1 326 ? -0.914 4.773 5.425 1.00 33.87 325 VAL A CA 1
ATOM 4941 C C . VAL A 1 326 ? -0.327 5.481 4.213 1.00 30.72 325 VAL A C 1
ATOM 4942 O O . VAL A 1 326 ? 0.899 5.573 4.078 1.00 32.42 325 VAL A O 1
ATOM 4955 N N . SER A 1 327 ? -1.171 6.009 3.338 1.00 26.92 326 SER A N 1
ATOM 4956 C CA . SER A 1 327 ? -0.682 6.700 2.159 1.00 27.08 326 SER A CA 1
ATOM 4957 C C . SER A 1 327 ? -0.400 8.168 2.460 1.00 24.67 326 SER A C 1
ATOM 4958 O O . SER A 1 327 ? -0.913 8.753 3.417 1.00 23.78 326 SER A O 1
ATOM 4966 N N . GLU A 1 328 ? 0.440 8.752 1.608 1.00 23.89 327 GLU A N 1
ATOM 4967 C CA . GLU A 1 328 ? 0.699 10.187 1.612 1.00 24.30 327 GLU A CA 1
ATOM 4968 C C . GLU A 1 328 ? -0.589 10.998 1.615 1.00 21.61 327 GLU A C 1
ATOM 4969 O O . GLU A 1 328 ? -0.745 11.933 2.407 1.00 20.04 327 GLU A O 1
ATOM 4981 N N . HIS A 1 329 ? -1.536 10.644 0.747 1.00 20.88 328 HIS A N 1
ATOM 4982 C CA . HIS A 1 329 ? -2.745 11.444 0.603 1.00 20.31 328 HIS A CA 1
ATOM 4983 C C . HIS A 1 329 ? -3.635 11.325 1.832 1.00 20.27 328 HIS A C 1
ATOM 4984 O O . HIS A 1 329 ? -4.243 12.315 2.259 1.00 20.15 328 HIS A O 1
ATOM 4998 N N . GLU A 1 330 ? -3.698 10.137 2.435 1.00 20.64 329 GLU A N 1
ATOM 4999 C CA . GLU A 1 330 ? -4.452 9.974 3.675 1.00 20.55 329 GLU A CA 1
ATOM 5000 C C . GLU A 1 330 ? -3.829 10.780 4.805 1.00 20.02 329 GLU A C 1
ATOM 5001 O O . GLU A 1 330 ? -4.540 11.423 5.585 1.00 19.86 329 GLU A O 1
ATOM 5013 N N . ALA A 1 331 ? -2.500 10.766 4.905 1.00 21.42 330 ALA A N 1
ATOM 5014 C CA . ALA A 1 331 ? -1.832 11.472 5.991 1.00 21.63 330 ALA A CA 1
ATOM 5015 C C . ALA A 1 331 ? -2.033 12.979 5.900 1.00 20.75 330 ALA A C 1
ATOM 5016 O O . ALA A 1 331 ? -2.091 13.656 6.933 1.00 20.18 330 ALA A O 1
ATOM 5023 N N . ARG A 1 332 ? -2.115 13.527 4.681 1.00 20.05 331 ARG A N 1
ATOM 5024 C CA . ARG A 1 332 ? -2.407 14.948 4.523 1.00 19.32 331 ARG A CA 1
ATOM 5025 C C . ARG A 1 332 ? -3.818 15.286 4.981 1.00 19.14 331 ARG A C 1
ATOM 5026 O O . ARG A 1 332 ? -4.117 16.457 5.240 1.00 18.47 331 ARG A O 1
ATOM 5047 N N . HIS A 1 333 ? -4.690 14.281 5.051 1.00 18.45 332 HIS A N 1
ATOM 5048 C CA . HIS A 1 333 ? -6.067 14.442 5.488 1.00 18.79 332 HIS A CA 1
ATOM 5049 C C . HIS A 1 333 ? -6.301 13.702 6.798 1.00 18.48 332 HIS A C 1
ATOM 5050 O O . HIS A 1 333 ? -7.291 12.981 6.936 1.00 18.84 332 HIS A O 1
ATOM 5064 N N . SER A 1 334 ? -5.400 13.866 7.764 1.00 19.44 333 SER A N 1
ATOM 5065 C CA . SER A 1 334 ? -5.512 13.163 9.038 1.00 20.41 333 SER A CA 1
ATOM 5066 C C . SER A 1 334 ? -5.173 14.116 10.174 1.00 20.19 333 SER A C 1
ATOM 5067 O O . SER A 1 334 ? -4.007 14.482 10.346 1.00 19.56 333 SER A O 1
ATOM 5075 N N . PHE A 1 335 ? -6.191 14.521 10.943 1.00 20.61 334 PHE A N 1
ATOM 5076 C CA . PHE A 1 335 ? -5.938 15.237 12.188 1.00 19.57 334 PHE A CA 1
ATOM 5077 C C . PHE A 1 335 ? -4.915 14.479 13.018 1.00 19.62 334 PHE A C 1
ATOM 5078 O O . PHE A 1 335 ? -3.976 15.053 13.584 1.00 19.43 334 PHE A O 1
ATOM 5095 N N . GLN A 1 336 ? -5.118 13.166 13.112 1.00 19.49 335 GLN A N 1
ATOM 5096 C CA . GLN A 1 336 ? -4.353 12.336 14.029 1.00 20.24 335 GLN A CA 1
ATOM 5097 C C . GLN A 1 336 ? -2.886 12.275 13.630 1.00 20.34 335 GLN A C 1
ATOM 5098 O O . GLN A 1 336 ? -2.001 12.403 14.484 1.00 20.69 335 GLN A O 1
ATOM 5112 N N . TYR A 1 337 ? -2.598 12.081 12.340 1.00 20.15 336 TYR A N 1
ATOM 5113 C CA . TYR A 1 337 ? -1.198 11.977 11.953 1.00 20.39 336 TYR A CA 1
ATOM 5114 C C . TYR A 1 337 ? -0.471 13.303 12.151 1.00 20.32 336 TYR A C 1
ATOM 5115 O O . TYR A 1 337 ? 0.671 13.328 12.623 1.00 20.33 336 TYR A O 1
ATOM 5133 N N . VAL A 1 338 ? -1.100 14.417 11.783 1.00 21.27 337 VAL A N 1
ATOM 5134 C CA . VAL A 1 338 ? -0.411 15.694 11.912 1.00 20.29 337 VAL A CA 1
ATOM 5135 C C . VAL A 1 338 ? -0.079 15.964 13.375 1.00 20.12 337 VAL A C 1
ATOM 5136 O O . VAL A 1 338 ? 1.037 16.383 13.703 1.00 20.40 337 VAL A O 1
ATOM 5149 N N . ALA A 1 339 ? -1.021 15.685 14.280 1.00 19.26 338 ALA A N 1
ATOM 5150 C CA . ALA A 1 339 ? -0.745 15.853 15.703 1.00 20.61 338 ALA A CA 1
ATOM 5151 C C . ALA A 1 339 ? 0.415 14.973 16.148 1.00 21.27 338 ALA A C 1
ATOM 5152 O O . ALA A 1 339 ? 1.305 15.426 16.879 1.00 22.10 338 ALA A O 1
ATOM 5159 N N . CYS A 1 340 ? 0.423 13.716 15.710 1.00 21.37 339 CYS A N 1
ATOM 5160 C CA . CYS A 1 340 ? 1.409 12.763 16.204 1.00 22.10 339 CYS A CA 1
ATOM 5161 C C . CYS A 1 340 ? 2.782 13.016 15.601 1.00 22.27 339 CYS A C 1
ATOM 5162 O O . CYS A 1 340 ? 3.798 12.894 16.295 1.00 23.09 339 CYS A O 1
ATOM 5170 N N . ALA A 1 341 ? 2.837 13.358 14.313 1.00 21.63 340 ALA A N 1
ATOM 5171 C CA . ALA A 1 341 ? 4.114 13.701 13.695 1.00 21.84 340 ALA A CA 1
ATOM 5172 C C . ALA A 1 341 ? 4.723 14.939 14.345 1.00 21.74 340 ALA A C 1
ATOM 5173 O O . ALA A 1 341 ? 5.933 14.981 14.598 1.00 22.82 340 ALA A O 1
ATOM 5180 N N . MET A 1 342 ? 3.905 15.953 14.645 1.00 22.44 341 MET A N 1
ATOM 5181 C CA . MET A 1 342 ? 4.414 17.138 15.330 1.00 22.51 341 MET A CA 1
ATOM 5182 C C . MET A 1 342 ? 4.947 16.788 16.718 1.00 23.28 341 MET A C 1
ATOM 5183 O O . MET A 1 342 ? 6.033 17.236 17.108 1.00 22.58 341 MET A O 1
ATOM 5197 N N . LEU A 1 343 ? 4.188 16.003 17.487 1.00 23.63 342 LEU A N 1
ATOM 5198 C CA . LEU A 1 343 ? 4.643 15.613 18.818 1.00 25.26 342 LEU A CA 1
ATOM 5199 C C . LEU A 1 343 ? 5.959 14.847 18.751 1.00 24.76 342 LEU A C 1
ATOM 5200 O O . LEU A 1 343 ? 6.861 15.072 19.565 1.00 25.88 342 LEU A O 1
ATOM 5216 N N . LEU A 1 344 ? 6.085 13.935 17.787 1.00 25.23 343 LEU A N 1
ATOM 5217 C CA . LEU A 1 344 ? 7.271 13.091 17.713 1.00 26.05 343 LEU A CA 1
ATOM 5218 C C . LEU A 1 344 ? 8.469 13.876 17.199 1.00 26.18 343 LEU A C 1
ATOM 5219 O O . LEU A 1 344 ? 9.560 13.820 17.779 1.00 27.39 343 LEU A O 1
ATOM 5235 N N . ASP A 1 345 ? 8.270 14.637 16.121 1.00 25.86 344 ASP A N 1
ATOM 5236 C CA . ASP A 1 345 ? 9.354 15.251 15.372 1.00 27.87 344 ASP A CA 1
ATOM 5237 C C . ASP A 1 345 ? 9.623 16.703 15.742 1.00 29.63 344 ASP A C 1
ATOM 5238 O O . ASP A 1 345 ? 10.732 17.189 15.493 1.00 28.86 344 ASP A O 1
ATOM 5247 N N . GLY A 1 346 ? 8.650 17.409 16.311 1.00 32.93 345 GLY A N 1
ATOM 5248 C CA . GLY A 1 346 ? 8.840 18.809 16.627 1.00 34.26 345 GLY A CA 1
ATOM 5249 C C . GLY A 1 346 ? 8.677 19.751 15.458 1.00 32.81 345 GLY A C 1
ATOM 5250 O O . GLY A 1 346 ? 8.974 20.944 15.593 1.00 34.13 345 GLY A O 1
ATOM 5254 N N . GLY A 1 347 ? 8.231 19.246 14.315 1.00 29.32 346 GLY A N 1
ATOM 5255 C CA . GLY A 1 347 ? 7.889 20.069 13.173 1.00 28.16 346 GLY A CA 1
ATOM 5256 C C . GLY A 1 347 ? 7.147 19.213 12.174 1.00 27.75 346 GLY A C 1
ATOM 5257 O O . GLY A 1 347 ? 7.056 17.991 12.318 1.00 28.37 346 GLY A O 1
ATOM 5261 N N . ILE A 1 348 ? 6.590 19.883 11.168 1.00 27.79 347 ILE A N 1
ATOM 5262 C CA . ILE A 1 348 ? 5.976 19.231 10.017 1.00 29.31 347 ILE A CA 1
ATOM 5263 C C . ILE A 1 348 ? 6.599 19.833 8.766 1.00 31.51 347 ILE A C 1
ATOM 5264 O O . ILE A 1 348 ? 6.576 21.055 8.580 1.00 33.92 347 ILE A O 1
ATOM 5280 N N . THR A 1 349 ? 7.142 18.980 7.907 1.00 31.34 348 THR A N 1
ATOM 5281 C CA . THR A 1 349 ? 7.824 19.408 6.698 1.00 33.09 348 THR A CA 1
ATOM 5282 C C . THR A 1 349 ? 7.340 18.539 5.547 1.00 30.39 348 THR A C 1
ATOM 5283 O O . THR A 1 349 ? 6.572 17.593 5.741 1.00 27.12 348 THR A O 1
ATOM 5294 N N . VAL A 1 350 ? 7.786 18.865 4.335 1.00 31.20 349 VAL A N 1
ATOM 5295 C CA . VAL A 1 350 ? 7.391 18.067 3.176 1.00 28.97 349 VAL A CA 1
ATOM 5296 C C . VAL A 1 350 ? 7.656 16.581 3.394 1.00 28.50 349 VAL A C 1
ATOM 5297 O O . VAL A 1 350 ? 6.750 15.775 3.144 1.00 26.74 349 VAL A O 1
ATOM 5310 N N . PRO A 1 351 ? 8.829 16.154 3.873 1.00 29.72 350 PRO A N 1
ATOM 5311 C CA . PRO A 1 351 ? 9.058 14.711 4.078 1.00 29.76 350 PRO A CA 1
ATOM 5312 C C . PRO A 1 351 ? 8.190 14.082 5.160 1.00 28.37 350 PRO A C 1
ATOM 5313 O O . PRO A 1 351 ? 8.158 12.849 5.249 1.00 27.89 350 PRO A O 1
ATOM 5324 N N . SER A 1 352 ? 7.505 14.871 5.990 1.00 27.84 351 SER A N 1
ATOM 5325 C CA . SER A 1 352 ? 6.600 14.290 6.973 1.00 27.69 351 SER A CA 1
ATOM 5326 C C . SER A 1 352 ? 5.535 13.414 6.322 1.00 25.60 351 SER A C 1
ATOM 5327 O O . SER A 1 352 ? 4.980 12.536 6.986 1.00 26.50 351 SER A O 1
ATOM 5335 N N . PHE A 1 353 ? 5.232 13.636 5.045 1.00 22.95 352 PHE A N 1
ATOM 5336 C CA . PHE A 1 353 ? 4.152 12.923 4.369 1.00 22.36 352 PHE A CA 1
ATOM 5337 C C . PHE A 1 353 ? 4.662 11.858 3.408 1.00 24.81 352 PHE A C 1
ATOM 5338 O O . PHE A 1 353 ? 3.885 11.353 2.593 1.00 25.41 352 PHE A O 1
ATOM 5355 N N . HIS A 1 354 ? 5.939 11.488 3.504 1.00 27.35 353 HIS A N 1
ATOM 5356 C CA A HIS A 1 354 ? 6.441 10.291 2.843 0.46 29.86 353 HIS A CA 1
ATOM 5357 C CA B HIS A 1 354 ? 6.440 10.290 2.841 0.54 29.89 353 HIS A CA 1
ATOM 5358 C C . HIS A 1 354 ? 6.010 9.064 3.638 1.00 29.29 353 HIS A C 1
ATOM 5359 O O . HIS A 1 354 ? 5.978 9.086 4.872 1.00 27.50 353 HIS A O 1
ATOM 5384 N N . GLU A 1 355 ? 5.671 7.998 2.933 1.00 28.06 354 GLU A N 1
ATOM 5385 C CA . GLU A 1 355 ? 5.089 6.826 3.588 1.00 30.91 354 GLU A CA 1
ATOM 5386 C C . GLU A 1 355 ? 6.040 6.182 4.593 1.00 28.81 354 GLU A C 1
ATOM 5387 O O . GLU A 1 355 ? 5.566 5.551 5.548 1.00 28.42 354 GLU A O 1
ATOM 5423 N N . GLN A 1 357 ? 7.865 7.780 6.648 1.00 28.43 356 GLN A N 1
ATOM 5424 C CA . GLN A 1 357 ? 7.708 8.573 7.871 1.00 26.92 356 GLN A CA 1
ATOM 5425 C C . GLN A 1 357 ? 6.350 8.274 8.498 1.00 27.02 356 GLN A C 1
ATOM 5426 O O . GLN A 1 357 ? 6.217 8.161 9.717 1.00 26.80 356 GLN A O 1
ATOM 5440 N N . ILE A 1 358 ? 5.339 8.153 7.636 1.00 27.06 357 ILE A N 1
ATOM 5441 C CA . ILE A 1 358 ? 3.976 7.928 8.103 1.00 26.69 357 ILE A CA 1
ATOM 5442 C C . ILE A 1 358 ? 3.876 6.611 8.860 1.00 27.44 357 ILE A C 1
ATOM 5443 O O . ILE A 1 358 ? 3.133 6.498 9.842 1.00 27.15 357 ILE A O 1
ATOM 5459 N N . ASN A 1 359 ? 4.613 5.595 8.424 1.00 28.67 358 ASN A N 1
ATOM 5460 C CA . ASN A 1 359 ? 4.421 4.246 8.937 1.00 31.93 358 ASN A CA 1
ATOM 5461 C C . ASN A 1 359 ? 5.497 3.833 9.936 1.00 31.16 358 ASN A C 1
ATOM 5462 O O . ASN A 1 359 ? 5.628 2.643 10.240 1.00 33.10 358 ASN A O 1
ATOM 5473 N N . ARG A 1 360 ? 6.230 4.800 10.484 1.00 29.81 359 ARG A N 1
ATOM 5474 C CA . ARG A 1 360 ? 7.175 4.517 11.553 1.00 30.46 359 ARG A CA 1
ATOM 5475 C C . ARG A 1 360 ? 6.452 3.884 12.740 1.00 30.46 359 ARG A C 1
ATOM 5476 O O . ARG A 1 360 ? 5.382 4.356 13.134 1.00 29.29 359 ARG A O 1
ATOM 5497 N N . PRO A 1 361 ? 7.012 2.828 13.343 1.00 34.24 360 PRO A N 1
ATOM 5498 C CA . PRO A 1 361 ? 6.357 2.243 14.529 1.00 34.43 360 PRO A CA 1
ATOM 5499 C C . PRO A 1 361 ? 6.074 3.244 15.642 1.00 33.62 360 PRO A C 1
ATOM 5500 O O . PRO A 1 361 ? 5.010 3.164 16.271 1.00 33.17 360 PRO A O 1
ATOM 5511 N N . GLN A 1 362 ? 6.985 4.188 15.901 1.00 34.12 361 GLN A N 1
ATOM 5512 C CA . GLN A 1 362 ? 6.740 5.193 16.932 1.00 36.29 361 GLN A CA 1
ATOM 5513 C C . GLN A 1 362 ? 5.513 6.035 16.602 1.00 32.52 361 GLN A C 1
ATOM 5514 O O . GLN A 1 362 ? 4.766 6.439 17.501 1.00 31.62 361 GLN A O 1
ATOM 5528 N N . VAL A 1 363 ? 5.302 6.330 15.316 1.00 29.01 362 VAL A N 1
ATOM 5529 C CA . VAL A 1 363 ? 4.110 7.060 14.906 1.00 26.85 362 VAL A CA 1
ATOM 5530 C C . VAL A 1 363 ? 2.867 6.224 15.162 1.00 27.16 362 VAL A C 1
ATOM 5531 O O . VAL A 1 363 ? 1.863 6.718 15.690 1.00 26.40 362 VAL A O 1
ATOM 5544 N N . ARG A 1 364 ? 2.906 4.947 14.771 1.00 28.21 363 ARG A N 1
ATOM 5545 C CA . ARG A 1 364 ? 1.742 4.091 14.961 1.00 29.71 363 ARG A CA 1
ATOM 5546 C C . ARG A 1 364 ? 1.412 3.966 16.442 1.00 29.12 363 ARG A C 1
ATOM 5547 O O . ARG A 1 364 ? 0.237 3.931 16.828 1.00 28.91 363 ARG A O 1
ATOM 5568 N N . GLU A 1 365 ? 2.444 3.911 17.290 1.00 31.02 364 GLU A N 1
ATOM 5569 C CA . GLU A 1 365 ? 2.233 3.837 18.731 1.00 36.03 364 GLU A CA 1
ATOM 5570 C C . GLU A 1 365 ? 1.510 5.074 19.244 1.00 31.10 364 GLU A C 1
ATOM 5571 O O . GLU A 1 365 ? 0.593 4.968 20.068 1.00 30.37 364 GLU A O 1
ATOM 5583 N N . LEU A 1 366 ? 1.902 6.258 18.765 1.00 28.34 365 LEU A N 1
ATOM 5584 C CA . LEU A 1 366 ? 1.199 7.474 19.154 1.00 27.20 365 LEU A CA 1
ATOM 5585 C C . LEU A 1 366 ? -0.211 7.508 18.573 1.00 26.36 365 LEU A C 1
ATOM 5586 O O . LEU A 1 366 ? -1.157 7.909 19.261 1.00 26.11 365 LEU A O 1
ATOM 5602 N N . LEU A 1 367 ? -0.377 7.093 17.313 1.00 26.02 366 LEU A N 1
ATOM 5603 C CA . LEU A 1 367 ? -1.705 7.124 16.705 1.00 25.34 366 LEU A CA 1
ATOM 5604 C C . LEU A 1 367 ? -2.698 6.294 17.510 1.00 26.21 366 LEU A C 1
ATOM 5605 O O . LEU A 1 367 ? -3.874 6.660 17.626 1.00 25.74 366 LEU A O 1
ATOM 5621 N N . SER A 1 368 ? -2.244 5.171 18.078 1.00 27.61 367 SER A N 1
ATOM 5622 C CA . SER A 1 368 ? -3.139 4.297 18.827 1.00 29.74 367 SER A CA 1
ATOM 5623 C C . SER A 1 368 ? -3.629 4.929 20.122 1.00 28.86 367 SER A C 1
ATOM 5624 O O . SER A 1 368 ? -4.536 4.378 20.754 1.00 30.01 367 SER A O 1
ATOM 5632 N N . LYS A 1 369 ? -3.066 6.065 20.521 1.00 27.97 368 LYS A N 1
ATOM 5633 C CA . LYS A 1 369 ? -3.443 6.741 21.754 1.00 28.06 368 LYS A CA 1
ATOM 5634 C C . LYS A 1 369 ? -4.335 7.948 21.517 1.00 26.73 368 LYS A C 1
ATOM 5635 O O . LYS A 1 369 ? -4.753 8.593 22.485 1.00 26.78 368 LYS A O 1
ATOM 5654 N N . VAL A 1 370 ? -4.652 8.257 20.262 1.00 25.70 369 VAL A N 1
ATOM 5655 C CA . VAL A 1 370 ? -5.392 9.468 19.925 1.00 24.67 369 VAL A CA 1
ATOM 5656 C C . VAL A 1 370 ? -6.885 9.194 20.010 1.00 25.98 369 VAL A C 1
ATOM 5657 O O . VAL A 1 370 ? -7.373 8.151 19.559 1.00 26.29 369 VAL A O 1
ATOM 5670 N N . GLU A 1 371 ? -7.614 10.146 20.586 1.00 25.69 370 GLU A N 1
ATOM 5671 C CA . GLU A 1 371 ? -9.065 10.144 20.586 1.00 28.10 370 GLU A CA 1
ATOM 5672 C C . GLU A 1 371 ? -9.544 11.510 20.117 1.00 26.98 370 GLU A C 1
ATOM 5673 O O . GLU A 1 371 ? -8.971 12.538 20.497 1.00 25.84 370 GLU A O 1
ATOM 5685 N N . LEU A 1 372 ? -10.592 11.521 19.299 1.00 28.75 371 LEU A N 1
ATOM 5686 C CA . LEU A 1 372 ? -11.201 12.758 18.834 1.00 27.92 371 LEU A CA 1
ATOM 5687 C C . LEU A 1 372 ? -12.417 13.107 19.685 1.00 27.82 371 LEU A C 1
ATOM 5688 O O . LEU A 1 372 ? -13.228 12.237 20.018 1.00 29.53 371 LEU A O 1
ATOM 5704 N N . GLU A 1 373 ? -12.525 14.390 20.038 1.00 24.43 372 GLU A N 1
ATOM 5705 C CA . GLU A 1 373 ? -13.700 14.975 20.669 1.00 26.73 372 GLU A CA 1
ATOM 5706 C C . GLU A 1 373 ? -14.204 16.111 19.788 1.00 27.36 372 GLU A C 1
ATOM 5707 O O . GLU A 1 373 ? -13.413 16.821 19.158 1.00 25.68 372 GLU A O 1
ATOM 5719 N N . TYR A 1 374 ? -15.526 16.292 19.760 1.00 27.45 373 TYR A N 1
ATOM 5720 C CA . TYR A 1 374 ? -16.184 17.247 18.874 1.00 26.27 373 TYR A CA 1
ATOM 5721 C C . TYR A 1 374 ? -16.960 18.273 19.691 1.00 26.24 373 TYR A C 1
ATOM 5722 O O . TYR A 1 374 ? -18.178 18.131 19.883 1.00 25.78 373 TYR A O 1
ATOM 5740 N N . PRO A 1 375 ? -16.302 19.326 20.172 1.00 26.23 374 PRO A N 1
ATOM 5741 C CA . PRO A 1 375 ? -17.023 20.373 20.918 1.00 25.42 374 PRO A CA 1
ATOM 5742 C C . PRO A 1 375 ? -18.076 21.029 20.046 1.00 25.77 374 PRO A C 1
ATOM 5743 O O . PRO A 1 375 ? -17.799 21.370 18.887 1.00 24.52 374 PRO A O 1
ATOM 5754 N N . PRO A 1 376 ? -19.291 21.237 20.566 1.00 29.97 375 PRO A N 1
ATOM 5755 C CA . PRO A 1 376 ? -20.345 21.825 19.721 1.00 31.53 375 PRO A CA 1
ATOM 5756 C C . PRO A 1 376 ? -20.020 23.205 19.170 1.00 29.69 375 PRO A C 1
ATOM 5757 O O . PRO A 1 376 ? -20.561 23.573 18.118 1.00 30.73 375 PRO A O 1
ATOM 5768 N N . ASP A 1 377 ? -19.175 23.989 19.842 1.00 27.51 376 ASP A N 1
ATOM 5769 C CA . ASP A 1 377 ? -18.846 25.322 19.345 1.00 27.90 376 ASP A CA 1
ATOM 5770 C C . ASP A 1 377 ? -17.737 25.307 18.301 1.00 26.15 376 ASP A C 1
ATOM 5771 O O . ASP A 1 377 ? -17.385 26.369 17.779 1.00 26.65 376 ASP A O 1
ATOM 5780 N N . ASN A 1 378 ? -17.182 24.142 17.985 1.00 23.88 377 ASN A N 1
ATOM 5781 C CA . ASN A 1 378 ? -16.069 24.051 17.050 1.00 22.69 377 ASN A CA 1
ATOM 5782 C C . ASN A 1 378 ? -16.627 23.779 15.656 1.00 23.49 377 ASN A C 1
ATOM 5783 O O . ASN A 1 378 ? -16.587 22.668 15.130 1.00 24.68 377 ASN A O 1
ATOM 5794 N N . LEU A 1 379 ? -17.196 24.823 15.088 1.00 23.00 378 LEU A N 1
ATOM 5795 C CA . LEU A 1 379 ? -17.965 24.634 13.873 1.00 23.50 378 LEU A CA 1
ATOM 5796 C C . LEU A 1 379 ? -17.032 24.414 12.689 1.00 23.82 378 LEU A C 1
ATOM 5797 O O . LEU A 1 379 ? -15.925 24.958 12.651 1.00 22.30 378 LEU A O 1
ATOM 5813 N N . PRO A 1 380 ? -17.461 23.592 11.703 1.00 26.35 379 PRO A N 1
ATOM 5814 C CA . PRO A 1 380 ? -16.591 23.186 10.590 1.00 27.48 379 PRO A CA 1
ATOM 5815 C C . PRO A 1 380 ? -16.449 24.253 9.508 1.00 27.92 379 PRO A C 1
ATOM 5816 O O . PRO A 1 380 ? -16.717 24.010 8.331 1.00 30.63 379 PRO A O 1
ATOM 5827 N N . SER A 1 381 ? -16.032 25.448 9.922 1.00 23.26 380 SER A N 1
ATOM 5828 C CA . SER A 1 381 ? -15.759 26.574 9.039 1.00 23.45 380 SER A CA 1
ATOM 5829 C C . SER A 1 381 ? -14.359 27.084 9.338 1.00 22.69 380 SER A C 1
ATOM 5830 O O . SER A 1 381 ? -13.970 27.189 10.504 1.00 23.74 380 SER A O 1
ATOM 5838 N N . PHE A 1 382 ? -13.596 27.404 8.289 1.00 22.03 381 PHE A N 1
ATOM 5839 C CA . PHE A 1 382 ? -12.249 27.913 8.504 1.00 21.90 381 PHE A CA 1
ATOM 5840 C C . PHE A 1 382 ? -12.262 29.254 9.235 1.00 21.22 381 PHE A C 1
ATOM 5841 O O . PHE A 1 382 ? -11.235 29.665 9.784 1.00 22.20 381 PHE A O 1
ATOM 5858 N N . ASN A 1 383 ? -13.403 29.943 9.251 1.00 23.42 382 ASN A N 1
ATOM 5859 C CA . ASN A 1 383 ? -13.538 31.191 9.985 1.00 26.00 382 ASN A CA 1
ATOM 5860 C C . ASN A 1 383 ? -13.717 30.972 11.482 1.00 25.73 382 ASN A C 1
ATOM 5861 O O . ASN A 1 383 ? -13.449 31.890 12.265 1.00 27.15 382 ASN A O 1
ATOM 5872 N N . ILE A 1 384 ? -14.135 29.772 11.890 1.00 24.07 383 ILE A N 1
ATOM 5873 C CA . ILE A 1 384 ? -14.570 29.508 13.253 1.00 24.64 383 ILE A CA 1
ATOM 5874 C C . ILE A 1 384 ? -13.697 28.471 13.945 1.00 22.87 383 ILE A C 1
ATOM 5875 O O . ILE A 1 384 ? -13.379 28.617 15.131 1.00 22.00 383 ILE A O 1
ATOM 5891 N N . LEU A 1 385 ? -13.294 27.425 13.233 1.00 21.85 384 LEU A N 1
ATOM 5892 C CA . LEU A 1 385 ? -12.787 26.239 13.903 1.00 21.27 384 LEU A CA 1
ATOM 5893 C C . LEU A 1 385 ? -11.457 26.505 14.603 1.00 20.57 384 LEU A C 1
ATOM 5894 O O . LEU A 1 385 ? -10.701 27.421 14.265 1.00 20.58 384 LEU A O 1
ATOM 5910 N N . TYR A 1 386 ? -11.192 25.674 15.608 1.00 20.57 385 TYR A N 1
ATOM 5911 C CA . TYR A 1 386 ? -9.969 25.716 16.393 1.00 20.53 385 TYR A CA 1
ATOM 5912 C C . TYR A 1 386 ? -9.529 24.285 16.667 1.00 20.51 385 TYR A C 1
ATOM 5913 O O . TYR A 1 386 ? -10.223 23.323 16.321 1.00 20.82 385 TYR A O 1
ATOM 5931 N N . CYS A 1 387 ? -8.361 24.142 17.287 1.00 19.17 386 CYS A N 1
ATOM 5932 C CA . CYS A 1 387 ? -7.941 22.857 17.826 1.00 19.76 386 CYS A CA 1
ATOM 5933 C C . CYS A 1 387 ? -7.463 23.024 19.260 1.00 22.20 386 CYS A C 1
ATOM 5934 O O . CYS A 1 387 ? -6.619 23.882 19.542 1.00 21.86 386 CYS A O 1
ATOM 5942 N N . GLU A 1 388 ? -7.991 22.196 20.153 1.00 22.51 387 GLU A N 1
ATOM 5943 C CA . GLU A 1 388 ? -7.450 22.001 21.490 1.00 24.64 387 GLU A CA 1
ATOM 5944 C C . GLU A 1 388 ? -6.858 20.598 21.556 1.00 23.75 387 GLU A C 1
ATOM 5945 O O . GLU A 1 388 ? -7.453 19.643 21.049 1.00 25.38 387 GLU A O 1
ATOM 5957 N N . ILE A 1 389 ? -5.674 20.479 22.147 1.00 21.82 388 ILE A N 1
ATOM 5958 C CA . ILE A 1 389 ? -5.011 19.191 22.315 1.00 22.17 388 ILE A CA 1
ATOM 5959 C C . ILE A 1 389 ? -4.697 18.995 23.789 1.00 22.91 388 ILE A C 1
ATOM 5960 O O . ILE A 1 389 ? -4.257 19.926 24.470 1.00 23.45 388 ILE A O 1
ATOM 5976 N N . SER A 1 390 ? -4.952 17.785 24.284 1.00 21.54 389 SER A N 1
ATOM 5977 C CA . SER A 1 390 ? -4.583 17.399 25.640 1.00 23.51 389 SER A CA 1
ATOM 5978 C C . SER A 1 390 ? -3.778 16.112 25.576 1.00 23.98 389 SER A C 1
ATOM 5979 O O . SER A 1 390 ? -4.233 15.118 25.000 1.00 23.54 389 SER A O 1
ATOM 5987 N N . VAL A 1 391 ? -2.597 16.134 26.180 1.00 25.79 390 VAL A N 1
ATOM 5988 C CA . VAL A 1 391 ? -1.716 14.975 26.257 1.00 25.79 390 VAL A CA 1
ATOM 5989 C C . VAL A 1 391 ? -1.628 14.560 27.720 1.00 26.28 390 VAL A C 1
ATOM 5990 O O . VAL A 1 391 ? -1.198 15.350 28.569 1.00 26.63 390 VAL A O 1
ATOM 6003 N N . THR A 1 392 ? -2.031 13.331 28.018 1.00 26.77 391 THR A N 1
ATOM 6004 C CA . THR A 1 392 ? -1.975 12.808 29.375 1.00 29.89 391 THR A CA 1
ATOM 6005 C C . THR A 1 392 ? -0.883 11.749 29.462 1.00 30.42 391 THR A C 1
ATOM 6006 O O . THR A 1 392 ? -0.767 10.888 28.583 1.00 31.25 391 THR A O 1
ATOM 6017 N N . LEU A 1 393 ? -0.081 11.825 30.519 1.00 30.32 392 LEU A N 1
ATOM 6018 C CA . LEU A 1 393 ? 1.034 10.915 30.727 1.00 32.68 392 LEU A CA 1
ATOM 6019 C C . LEU A 1 393 ? 0.631 9.785 31.666 1.00 40.24 392 LEU A C 1
ATOM 6020 O O . LEU A 1 393 ? -0.401 9.836 32.339 1.00 42.09 392 LEU A O 1
ATOM 6036 N N . LYS A 1 394 ? 1.479 8.752 31.715 1.00 46.63 393 LYS A N 1
ATOM 6037 C CA . LYS A 1 394 ? 1.201 7.605 32.570 1.00 54.76 393 LYS A CA 1
ATOM 6038 C C . LYS A 1 394 ? 1.058 8.021 34.030 1.00 53.31 393 LYS A C 1
ATOM 6039 O O . LYS A 1 394 ? 0.243 7.453 34.766 1.00 57.81 393 LYS A O 1
ATOM 6058 N N . ASP A 1 395 ? 1.841 9.005 34.472 1.00 45.81 394 ASP A N 1
ATOM 6059 C CA . ASP A 1 395 ? 1.764 9.449 35.859 1.00 44.24 394 ASP A CA 1
ATOM 6060 C C . ASP A 1 395 ? 0.553 10.337 36.128 1.00 47.29 394 ASP A C 1
ATOM 6061 O O . ASP A 1 395 ? 0.408 10.832 37.251 1.00 44.91 394 ASP A O 1
ATOM 6070 N N . GLY A 1 396 ? -0.310 10.548 35.132 1.00 50.62 395 GLY A N 1
ATOM 6071 C CA . GLY A 1 396 ? -1.545 11.278 35.301 1.00 49.04 395 GLY A CA 1
ATOM 6072 C C . GLY A 1 396 ? -1.507 12.718 34.835 1.00 44.99 395 GLY A C 1
ATOM 6073 O O . GLY A 1 396 ? -2.568 13.294 34.560 1.00 45.15 395 GLY A O 1
ATOM 6077 N N . ALA A 1 397 ? -0.323 13.315 34.740 1.00 38.47 396 ALA A N 1
ATOM 6078 C CA . ALA A 1 397 ? -0.212 14.710 34.333 1.00 35.40 396 ALA A CA 1
ATOM 6079 C C . ALA A 1 397 ? -0.839 14.931 32.963 1.00 31.39 396 ALA A C 1
ATOM 6080 O O . ALA A 1 397 ? -0.608 14.157 32.030 1.00 30.59 396 ALA A O 1
ATOM 6087 N N . THR A 1 398 ? -1.623 15.999 32.840 1.00 31.16 397 THR A N 1
ATOM 6088 C CA . THR A 1 398 ? -2.240 16.360 31.572 1.00 31.07 397 THR A CA 1
ATOM 6089 C C . THR A 1 398 ? -1.753 17.735 31.144 1.00 28.12 397 THR A C 1
ATOM 6090 O O . THR A 1 398 ? -1.740 18.681 31.943 1.00 28.49 397 THR A O 1
ATOM 6101 N N . PHE A 1 399 ? -1.343 17.828 29.882 1.00 25.10 398 PHE A N 1
ATOM 6102 C CA . PHE A 1 399 ? -0.853 19.054 29.275 1.00 24.08 398 PHE A CA 1
ATOM 6103 C C . PHE A 1 399 ? -1.824 19.437 28.169 1.00 23.24 398 PHE A C 1
ATOM 6104 O O . PHE A 1 399 ? -2.092 18.629 27.276 1.00 23.29 398 PHE A O 1
ATOM 6121 N N . THR A 1 400 ? -2.335 20.659 28.219 1.00 22.94 399 THR A N 1
ATOM 6122 C CA . THR A 1 400 ? -3.356 21.105 27.282 1.00 23.04 399 THR A CA 1
ATOM 6123 C C . THR A 1 400 ? -2.900 22.379 26.592 1.00 22.24 399 THR A C 1
ATOM 6124 O O . THR A 1 400 ? -2.318 23.264 27.223 1.00 22.29 399 THR A O 1
ATOM 6135 N N . ASP A 1 401 ? -3.148 22.459 25.290 1.00 21.12 400 ASP A N 1
ATOM 6136 C CA . ASP A 1 401 ? -2.861 23.677 24.548 1.00 21.58 400 ASP A CA 1
ATOM 6137 C C . ASP A 1 401 ? -3.928 23.836 23.470 1.00 22.00 400 ASP A C 1
ATOM 6138 O O . ASP A 1 401 ? -4.797 22.981 23.291 1.00 23.36 400 ASP A O 1
ATOM 6147 N N . ARG A 1 402 ? -3.863 24.954 22.761 1.00 21.80 401 ARG A N 1
ATOM 6148 C CA . ARG A 1 402 ? -4.950 25.318 21.872 1.00 21.51 401 ARG A CA 1
ATOM 6149 C C . ARG A 1 402 ? -4.434 26.288 20.830 1.00 21.93 401 ARG A C 1
ATOM 6150 O O . ARG A 1 402 ? -3.525 27.077 21.092 1.00 22.57 401 ARG A O 1
ATOM 6171 N N . SER A 1 403 ? -5.015 26.198 19.638 1.00 19.66 402 SER A N 1
ATOM 6172 C CA . SER A 1 403 ? -4.744 27.124 18.546 1.00 20.30 402 SER A CA 1
ATOM 6173 C C . SER A 1 403 ? -6.071 27.651 18.023 1.00 18.69 402 SER A C 1
ATOM 6174 O O . SER A 1 403 ? -6.896 26.875 17.527 1.00 18.81 402 SER A O 1
ATOM 6182 N N . ASP A 1 404 ? -6.279 28.962 18.136 1.00 20.26 403 ASP A N 1
ATOM 6183 C CA . ASP A 1 404 ? -7.441 29.615 17.548 1.00 20.75 403 ASP A CA 1
ATOM 6184 C C . ASP A 1 404 ? -7.169 30.104 16.131 1.00 19.31 403 ASP A C 1
ATOM 6185 O O . ASP A 1 404 ? -8.067 30.061 15.282 1.00 19.09 403 ASP A O 1
ATOM 6194 N N . THR A 1 405 ? -5.944 30.559 15.867 1.00 18.11 404 THR A N 1
ATOM 6195 C CA . THR A 1 405 ? -5.504 3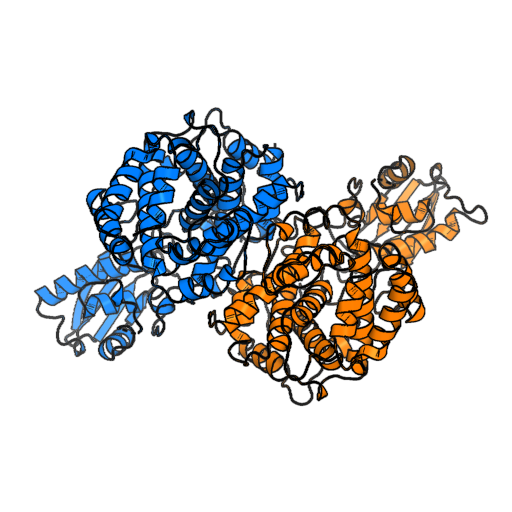0.981 14.544 1.00 20.00 404 THR A CA 1
ATOM 6196 C C . THR A 1 405 ? -4.038 30.592 14.399 1.00 20.12 404 THR A C 1
ATOM 6197 O O . THR A 1 405 ? -3.236 30.878 15.293 1.00 21.77 404 THR A O 1
ATOM 6208 N N . PHE A 1 406 ? -3.682 29.967 13.286 1.00 20.11 405 PHE A N 1
ATOM 6209 C CA . PHE A 1 406 ? -2.293 29.642 13.000 1.00 19.74 405 PHE A CA 1
ATOM 6210 C C . PHE A 1 406 ? -1.705 30.674 12.035 1.00 19.97 405 PHE A C 1
ATOM 6211 O O . PHE A 1 406 ? -2.424 31.313 11.266 1.00 20.11 405 PHE A O 1
ATOM 6228 N N . TYR A 1 407 ? -0.383 30.817 12.073 1.00 19.66 406 TYR A N 1
ATOM 6229 C CA . TYR A 1 407 ? 0.310 31.726 11.162 1.00 19.86 406 TYR A CA 1
ATOM 6230 C C . TYR A 1 407 ? 0.165 31.249 9.719 1.00 20.43 406 TYR A C 1
ATOM 6231 O O . TYR A 1 407 ? 0.566 30.133 9.381 1.00 20.30 406 TYR A O 1
ATOM 6249 N N . GLY A 1 408 ? -0.405 32.107 8.867 1.00 21.51 407 GLY A N 1
ATOM 6250 C CA . GLY A 1 408 ? -0.731 31.774 7.487 1.00 21.47 407 GLY A CA 1
ATOM 6251 C C . GLY A 1 408 ? -2.211 31.896 7.177 1.00 20.50 407 GLY A C 1
ATOM 6252 O O . GLY A 1 408 ? -2.585 32.120 6.021 1.00 21.04 407 GLY A O 1
ATOM 6256 N N . HIS A 1 409 ? -3.057 31.737 8.191 1.00 19.68 408 HIS A N 1
ATOM 6257 C CA . HIS A 1 409 ? -4.476 32.038 8.103 1.00 18.19 408 HIS A CA 1
ATOM 6258 C C . HIS A 1 409 ? -4.682 33.506 7.736 1.00 19.61 408 HIS A C 1
ATOM 6259 O O . HIS A 1 409 ? -3.823 34.355 7.978 1.00 20.92 408 HIS A O 1
ATOM 6273 N N . TRP A 1 410 ? -5.845 33.813 7.147 1.00 19.33 409 TRP A N 1
ATOM 6274 C CA . TRP A 1 410 ? -6.075 35.196 6.725 1.00 20.87 409 TRP A CA 1
ATOM 6275 C C . TRP A 1 410 ? -6.080 36.156 7.913 1.00 22.36 409 TRP A C 1
ATOM 6276 O O . TRP A 1 410 ? -5.785 37.344 7.745 1.00 22.15 409 TRP A O 1
ATOM 6297 N N . ARG A 1 411 ? -6.403 35.675 9.117 1.00 22.02 410 ARG A N 1
ATOM 6298 C CA . ARG A 1 411 ? -6.337 36.540 10.290 1.00 21.63 410 ARG A CA 1
ATOM 6299 C C . ARG A 1 411 ? -4.908 36.787 10.759 1.00 21.18 410 ARG A C 1
ATOM 6300 O O . ARG A 1 411 ? -4.663 37.741 11.503 1.00 22.60 410 ARG A O 1
ATOM 6321 N N . LYS A 1 412 ? -3.972 35.934 10.366 1.00 19.92 411 LYS A N 1
ATOM 6322 C CA . LYS A 1 412 ? -2.579 36.033 10.801 1.00 21.76 411 LYS A CA 1
ATOM 6323 C C . LYS A 1 412 ? -1.716 35.734 9.586 1.00 21.70 411 LYS A C 1
ATOM 6324 O O . LYS A 1 412 ? -1.019 34.718 9.526 1.00 22.41 411 LYS A O 1
ATOM 6343 N N . PRO A 1 413 ? -1.777 36.593 8.570 1.00 22.42 412 PRO A N 1
ATOM 6344 C CA . PRO A 1 413 ? -1.233 36.221 7.260 1.00 23.71 412 PRO A CA 1
ATOM 6345 C C . PRO A 1 413 ? 0.283 36.209 7.227 1.00 22.61 412 PRO A C 1
ATOM 6346 O O . PRO A 1 413 ? 0.954 36.953 7.944 1.00 21.81 412 PRO A O 1
ATOM 6357 N N . LEU A 1 414 ? 0.821 35.356 6.359 1.00 23.24 413 LEU A N 1
ATOM 6358 C CA . LEU A 1 414 ? 2.258 35.315 6.159 1.00 23.83 413 LEU A CA 1
ATOM 6359 C C . LEU A 1 414 ? 2.765 36.685 5.730 1.00 23.32 413 LEU A C 1
ATOM 6360 O O . LEU A 1 414 ? 2.199 37.315 4.831 1.00 23.25 413 LEU A O 1
ATOM 6376 N N . SER A 1 415 ? 3.841 37.142 6.356 1.00 22.92 414 SER A N 1
ATOM 6377 C CA . SER A 1 415 ? 4.506 38.333 5.857 1.00 24.75 414 SER A CA 1
ATOM 6378 C C . SER A 1 415 ? 4.988 38.086 4.432 1.00 24.64 414 SER A C 1
ATOM 6379 O O . SER A 1 415 ? 5.156 36.945 3.991 1.00 23.90 414 SER A O 1
ATOM 6387 N N . GLN A 1 416 ? 5.221 39.176 3.703 1.00 26.62 415 GLN A N 1
ATOM 6388 C CA . GLN A 1 416 ? 5.769 39.032 2.362 1.00 27.27 415 GLN A CA 1
ATOM 6389 C C . GLN A 1 416 ? 7.097 38.285 2.400 1.00 26.21 415 GLN A C 1
ATOM 6390 O O . GLN A 1 416 ? 7.353 37.416 1.558 1.00 24.99 415 GLN A O 1
ATOM 6404 N N . GLU A 1 417 ? 7.944 38.590 3.387 1.00 26.55 416 GLU A N 1
ATOM 6405 C CA . GLU A 1 417 ? 9.239 37.926 3.484 1.00 28.43 416 GLU A CA 1
ATOM 6406 C C . GLU A 1 417 ? 9.074 36.417 3.638 1.00 25.37 416 GLU A C 1
ATOM 6407 O O . GLU A 1 417 ? 9.744 35.636 2.954 1.00 25.42 416 GLU A O 1
ATOM 6419 N N . ASP A 1 418 ? 8.177 35.987 4.530 1.00 23.36 417 ASP A N 1
ATOM 6420 C CA . ASP A 1 418 ? 7.989 34.557 4.757 1.00 23.85 417 ASP A CA 1
ATOM 6421 C C . ASP A 1 418 ? 7.298 33.883 3.578 1.00 22.10 417 ASP A C 1
ATOM 6422 O O . ASP A 1 418 ? 7.575 32.714 3.284 1.00 23.72 417 ASP A O 1
ATOM 6431 N N . LEU A 1 419 ? 6.392 34.593 2.903 1.00 21.64 418 LEU A N 1
ATOM 6432 C CA . LEU A 1 419 ? 5.789 34.050 1.693 1.00 21.60 418 LEU A CA 1
ATOM 6433 C C . LEU A 1 419 ? 6.843 33.836 0.615 1.00 21.76 418 LEU A C 1
ATOM 6434 O O . LEU A 1 419 ? 6.827 32.820 -0.090 1.00 21.69 418 LEU A O 1
ATOM 6450 N N . GLU A 1 420 ? 7.772 34.782 0.477 1.00 23.37 419 GLU A N 1
ATOM 6451 C CA . GLU A 1 420 ? 8.827 34.651 -0.520 1.00 25.12 419 GLU A CA 1
ATOM 6452 C C . GLU A 1 420 ? 9.809 33.550 -0.145 1.00 25.65 419 GLU A C 1
ATOM 6453 O O . GLU A 1 420 ? 10.294 32.825 -1.020 1.00 27.44 419 GLU A O 1
ATOM 6465 N N . GLU A 1 421 ? 10.094 33.385 1.150 1.00 24.37 420 GLU A N 1
ATOM 6466 C CA . GLU A 1 421 ? 10.983 32.306 1.564 1.00 27.64 420 GLU A CA 1
ATOM 6467 C C . GLU A 1 421 ? 10.338 30.944 1.323 1.00 24.19 420 GLU A C 1
ATOM 6468 O O . GLU A 1 421 ? 11.028 29.975 0.986 1.00 23.27 420 GLU A O 1
ATOM 6480 N N . LYS A 1 422 ? 9.016 30.842 1.506 1.00 23.19 421 LYS A N 1
ATOM 6481 C CA . LYS A 1 422 ? 8.324 29.606 1.149 1.00 23.40 421 LYS A CA 1
ATOM 6482 C C . LYS A 1 422 ? 8.443 29.336 -0.344 1.00 23.21 421 LYS A C 1
ATOM 6483 O O . LYS A 1 422 ? 8.680 28.198 -0.762 1.00 23.48 421 LYS A O 1
ATOM 6502 N N . PHE A 1 423 ? 8.276 30.377 -1.164 1.00 22.13 422 PHE A N 1
ATOM 6503 C CA . PHE A 1 423 ? 8.431 30.217 -2.605 1.00 22.06 422 PHE A CA 1
ATOM 6504 C C . PHE A 1 423 ? 9.832 29.722 -2.946 1.00 23.64 422 PHE A C 1
ATOM 6505 O O . PHE A 1 423 ? 9.999 28.797 -3.750 1.00 23.55 422 PHE A O 1
ATOM 6522 N N . ARG A 1 424 ? 10.858 30.329 -2.340 1.00 25.44 423 ARG A N 1
ATOM 6523 C CA . ARG A 1 424 ? 12.226 29.911 -2.616 1.00 25.80 423 ARG A CA 1
ATOM 6524 C C . ARG A 1 424 ? 12.428 28.435 -2.303 1.00 25.48 423 ARG A C 1
ATOM 6525 O O . ARG A 1 424 ? 13.055 27.706 -3.080 1.00 25.60 423 ARG A O 1
ATOM 6546 N N . ALA A 1 425 ? 11.910 27.979 -1.161 1.00 24.73 424 ALA A N 1
ATOM 6547 C CA . ALA A 1 425 ? 12.073 26.584 -0.768 1.00 26.06 424 ALA A CA 1
ATOM 6548 C C . ALA A 1 425 ? 11.365 25.654 -1.740 1.00 26.56 424 ALA A C 1
ATOM 6549 O O . ALA A 1 425 ? 11.874 24.574 -2.067 1.00 27.45 424 ALA A O 1
ATOM 6556 N N . ASN A 1 426 ? 10.182 26.056 -2.204 1.00 24.32 425 ASN A N 1
ATOM 6557 C CA . ASN A 1 426 ? 9.387 25.215 -3.084 1.00 25.09 425 ASN A CA 1
ATOM 6558 C C . ASN A 1 426 ? 9.924 25.213 -4.508 1.00 27.09 425 ASN A C 1
ATOM 6559 O O . ASN A 1 426 ? 9.950 24.164 -5.163 1.00 28.81 425 ASN A O 1
ATOM 6570 N N . ALA A 1 427 ? 10.330 26.379 -5.010 1.00 27.36 426 ALA A N 1
ATOM 6571 C CA . ALA A 1 427 ? 10.717 26.511 -6.408 1.00 27.26 426 ALA A CA 1
ATOM 6572 C C . ALA A 1 427 ? 12.162 26.108 -6.662 1.00 26.27 426 ALA A C 1
ATOM 6573 O O . ALA A 1 427 ? 12.502 25.758 -7.796 1.00 27.52 426 ALA A O 1
ATOM 6580 N N . SER A 1 428 ? 13.019 26.151 -5.642 1.00 28.22 427 SER A N 1
ATOM 6581 C CA . SER A 1 428 ? 14.417 25.806 -5.846 1.00 30.81 427 SER A CA 1
ATOM 6582 C C . SER A 1 428 ? 14.616 24.323 -6.131 1.00 35.31 427 SER A C 1
ATOM 6583 O O . SER A 1 428 ? 15.717 23.929 -6.529 1.00 37.00 427 SER A O 1
ATOM 6591 N N . LYS A 1 429 ? 13.583 23.497 -5.958 1.00 42.17 428 LYS A N 1
ATOM 6592 C CA . LYS A 1 429 ? 13.702 22.092 -6.327 1.00 48.58 428 LYS A CA 1
ATOM 6593 C C . LYS A 1 429 ? 13.817 21.925 -7.836 1.00 48.13 428 LYS A C 1
ATOM 6594 O O . LYS A 1 429 ? 14.435 20.964 -8.309 1.00 53.70 428 LYS A O 1
ATOM 6613 N N . MET A 1 430 ? 13.253 22.861 -8.602 1.00 39.71 429 MET A N 1
ATOM 6614 C CA . MET A 1 430 ? 13.209 22.763 -10.051 1.00 37.79 429 MET A CA 1
ATOM 6615 C C . MET A 1 430 ? 13.900 23.907 -10.775 1.00 34.61 429 MET A C 1
ATOM 6616 O O . MET A 1 430 ? 14.222 23.752 -11.960 1.00 35.21 429 MET A O 1
ATOM 6630 N N . LEU A 1 431 ? 14.152 25.030 -10.109 1.00 32.91 430 LEU A N 1
ATOM 6631 C CA . LEU A 1 431 ? 14.687 26.213 -10.757 1.00 31.06 430 LEU A CA 1
ATOM 6632 C C . LEU A 1 431 ? 15.994 26.645 -10.109 1.00 30.98 430 LEU A C 1
ATOM 6633 O O . LEU A 1 431 ? 16.229 26.402 -8.920 1.00 31.13 430 LEU A O 1
ATOM 6649 N N . SER A 1 432 ? 16.829 27.310 -10.904 1.00 30.99 431 SER A N 1
ATOM 6650 C CA . SER A 1 432 ? 18.048 27.921 -10.410 1.00 33.31 431 SER A CA 1
ATOM 6651 C C . SER A 1 432 ? 17.724 29.142 -9.553 1.00 32.19 431 SER A C 1
ATOM 6652 O O . SER A 1 432 ? 16.651 29.741 -9.653 1.00 31.96 431 SER A O 1
ATOM 6660 N N . TRP A 1 433 ? 18.684 29.519 -8.710 1.00 32.82 432 TRP A N 1
ATOM 6661 C CA A TRP A 1 433 ? 18.513 30.667 -7.823 0.48 33.08 432 TRP A CA 1
ATOM 6662 C CA B TRP A 1 433 ? 18.453 30.650 -7.822 0.52 32.99 432 TRP A CA 1
ATOM 6663 C C . TRP A 1 433 ? 18.192 31.931 -8.607 1.00 33.19 432 TRP A C 1
ATOM 6664 O O . TRP A 1 433 ? 17.320 32.718 -8.221 1.00 31.09 432 TRP A O 1
ATOM 6705 N N . ASP A 1 434 ? 18.891 32.142 -9.725 1.00 33.93 433 ASP A N 1
ATOM 6706 C CA . ASP A 1 434 ? 18.669 33.353 -10.508 1.00 36.40 433 ASP A CA 1
ATOM 6707 C C . ASP A 1 434 ? 17.231 33.440 -11.008 1.00 32.52 433 ASP A C 1
ATOM 6708 O O . ASP A 1 434 ? 16.612 34.510 -10.960 1.00 31.96 433 ASP A O 1
ATOM 6717 N N . THR A 1 435 ? 16.682 32.327 -11.499 1.00 31.62 434 THR A N 1
ATOM 6718 C CA . THR A 1 435 ? 15.306 32.331 -11.983 1.00 30.88 434 THR A CA 1
ATOM 6719 C C . THR A 1 435 ? 14.325 32.529 -10.835 1.00 29.91 434 THR A C 1
ATOM 6720 O O . THR A 1 435 ? 13.355 33.286 -10.961 1.00 29.53 434 THR A O 1
ATOM 6731 N N . VAL A 1 436 ? 14.572 31.862 -9.705 1.00 29.55 435 VAL A N 1
ATOM 6732 C CA . VAL A 1 436 ? 13.728 32.038 -8.526 1.00 28.68 435 VAL A CA 1
ATOM 6733 C C . VAL A 1 436 ? 13.656 33.510 -8.142 1.00 28.88 435 VAL A C 1
ATOM 6734 O O . VAL A 1 436 ? 12.572 34.062 -7.919 1.00 28.28 435 VAL A O 1
ATOM 6747 N N . GLU A 1 437 ? 14.812 34.169 -8.046 1.00 30.22 436 GLU A N 1
ATOM 6748 C CA . GLU A 1 437 ? 14.801 35.572 -7.646 1.00 30.14 436 GLU A CA 1
ATOM 6749 C C . GLU A 1 437 ? 14.153 36.442 -8.717 1.00 30.20 436 GLU A C 1
ATOM 6750 O O . GLU A 1 437 ? 13.472 37.423 -8.394 1.00 30.10 436 GLU A O 1
ATOM 6762 N N . SER A 1 438 ? 14.346 36.101 -9.996 1.00 30.63 437 SER A N 1
ATOM 6763 C CA . SER A 1 438 ? 13.727 36.884 -11.064 1.00 30.83 437 SER A CA 1
ATOM 6764 C C . SER A 1 438 ? 12.208 36.790 -11.001 1.00 29.83 437 SER A C 1
ATOM 6765 O O . SER A 1 438 ? 11.505 37.788 -11.208 1.00 29.80 437 SER A O 1
ATOM 6773 N N . LEU A 1 439 ? 11.681 35.593 -10.720 1.00 29.05 438 LEU A N 1
ATOM 6774 C CA . LEU A 1 439 ? 10.236 35.414 -10.614 1.00 28.10 438 LEU A CA 1
ATOM 6775 C C . LEU A 1 439 ? 9.662 36.180 -9.425 1.00 27.61 438 LEU A C 1
ATOM 6776 O O . LEU A 1 439 ? 8.591 36.788 -9.536 1.00 27.21 438 LEU A O 1
ATOM 6792 N N . ILE A 1 440 ? 10.347 36.156 -8.278 1.00 27.64 439 ILE A N 1
ATOM 6793 C CA . ILE A 1 440 ? 9.892 36.937 -7.130 1.00 27.27 439 ILE A CA 1
ATOM 6794 C C . ILE A 1 440 ? 9.768 38.406 -7.519 1.00 27.79 439 ILE A C 1
ATOM 6795 O O . ILE A 1 440 ? 8.768 39.067 -7.217 1.00 27.35 439 ILE A O 1
ATOM 6811 N N . LYS A 1 441 ? 10.782 38.934 -8.213 1.00 28.78 440 LYS A N 1
ATOM 6812 C CA . LYS A 1 441 ? 10.780 40.349 -8.564 1.00 29.39 440 LYS A CA 1
ATOM 6813 C C . LYS A 1 441 ? 9.695 40.662 -9.590 1.00 29.21 440 LYS A C 1
ATOM 6814 O O . LYS A 1 441 ? 9.011 41.686 -9.481 1.00 29.17 440 LYS A O 1
ATOM 6833 N N . ILE A 1 442 ? 9.525 39.801 -10.595 1.00 29.12 441 ILE A N 1
ATOM 6834 C CA . ILE A 1 442 ? 8.511 40.054 -11.615 1.00 28.98 441 ILE A CA 1
ATOM 6835 C C . ILE A 1 442 ? 7.122 40.045 -10.990 1.00 27.98 441 ILE A C 1
ATOM 6836 O O . ILE A 1 442 ? 6.299 40.930 -11.251 1.00 27.95 441 ILE A O 1
ATOM 6852 N N . VAL A 1 443 ? 6.840 39.050 -10.152 1.00 27.19 442 VAL A N 1
ATOM 6853 C CA . VAL A 1 443 ? 5.501 38.948 -9.585 1.00 26.24 442 VAL A CA 1
ATOM 6854 C C . VAL A 1 443 ? 5.244 40.095 -8.617 1.00 27.16 442 VAL A C 1
ATOM 6855 O O . VAL A 1 443 ? 4.141 40.646 -8.570 1.00 28.49 442 VAL A O 1
ATOM 6868 N N . LYS A 1 444 ? 6.259 40.485 -7.841 1.00 28.12 443 LYS A N 1
ATOM 6869 C CA . LYS A 1 444 ? 6.082 41.555 -6.865 1.00 32.72 443 LYS A CA 1
ATOM 6870 C C . LYS A 1 444 ? 5.716 42.874 -7.535 1.00 32.20 443 LYS A C 1
ATOM 6871 O O . LYS A 1 444 ? 5.051 43.717 -6.921 1.00 32.88 443 LYS A O 1
ATOM 6890 N N . ASN A 1 445 ? 6.135 43.064 -8.791 1.00 32.11 444 ASN A N 1
ATOM 6891 C CA . ASN A 1 445 ? 5.882 44.280 -9.556 1.00 32.56 444 ASN A CA 1
ATOM 6892 C C . ASN A 1 445 ? 5.038 43.993 -10.792 1.00 30.96 444 ASN A C 1
ATOM 6893 O O . ASN A 1 445 ? 5.189 44.650 -11.825 1.00 32.82 444 ASN A O 1
ATOM 6904 N N . LEU A 1 446 ? 4.147 43.005 -10.699 1.00 27.46 445 LEU A N 1
ATOM 6905 C CA . LEU A 1 446 ? 3.465 42.507 -11.887 1.00 27.31 445 LEU A CA 1
ATOM 6906 C C . LEU A 1 446 ? 2.692 43.601 -12.610 1.00 28.33 445 LEU A C 1
ATOM 6907 O O . LEU A 1 446 ? 2.610 43.582 -13.843 1.00 28.29 445 LEU A O 1
ATOM 6923 N N . GLU A 1 447 ? 2.120 44.560 -11.880 1.00 30.95 446 GLU A N 1
ATOM 6924 C CA . GLU A 1 447 ? 1.330 45.592 -12.540 1.00 33.04 446 GLU A CA 1
ATOM 6925 C C . GLU A 1 447 ? 2.179 46.451 -13.472 1.00 32.76 446 GLU A C 1
ATOM 6926 O O . GLU A 1 447 ? 1.625 47.141 -14.335 1.00 33.36 446 GLU A O 1
ATOM 6938 N N . ASP A 1 448 ? 3.506 46.417 -13.318 1.00 32.94 447 ASP A N 1
ATOM 6939 C CA . ASP A 1 448 ? 4.422 47.183 -14.152 1.00 35.39 447 ASP A CA 1
ATOM 6940 C C . ASP A 1 448 ? 4.891 46.423 -15.389 1.00 35.17 447 ASP A C 1
ATOM 6941 O O . ASP A 1 448 ? 5.517 47.027 -16.268 1.00 37.03 447 ASP A O 1
ATOM 6950 N N . LEU A 1 449 ? 4.622 45.122 -15.473 1.00 33.20 448 LEU A N 1
ATOM 6951 C CA . LEU A 1 449 ? 5.120 44.313 -16.578 1.00 33.70 448 LEU A CA 1
ATOM 6952 C C . LEU A 1 449 ? 4.363 44.631 -17.862 1.00 32.96 448 LEU A C 1
ATOM 6953 O O . LEU A 1 449 ? 3.130 44.591 -17.892 1.00 32.63 448 LEU A O 1
ATOM 6969 N N . GLU A 1 450 ? 5.104 44.934 -18.933 1.00 33.01 449 GLU A N 1
ATOM 6970 C CA . GLU A 1 450 ? 4.468 45.267 -20.202 1.00 34.93 449 GLU A CA 1
ATOM 6971 C C . GLU A 1 450 ? 4.108 44.032 -21.023 1.00 33.43 449 GLU A C 1
ATOM 6972 O O . GLU A 1 450 ? 3.145 44.070 -21.797 1.00 33.60 449 GLU A O 1
ATOM 6984 N N . ASP A 1 451 ? 4.859 42.942 -20.881 1.00 33.04 450 ASP A N 1
ATOM 6985 C CA . ASP A 1 451 ? 4.714 41.776 -21.752 1.00 34.55 450 ASP A CA 1
ATOM 6986 C C . ASP A 1 451 ? 4.864 40.525 -20.900 1.00 31.50 450 ASP A C 1
ATOM 6987 O O . ASP A 1 451 ? 5.943 40.264 -20.362 1.00 30.92 450 ASP A O 1
ATOM 6996 N N . CYS A 1 452 ? 3.784 39.750 -20.786 1.00 31.36 451 CYS A N 1
ATOM 6997 C CA . CYS A 1 452 ? 3.808 38.563 -19.945 1.00 32.11 451 CYS A CA 1
ATOM 6998 C C . CYS A 1 452 ? 4.737 37.475 -20.466 1.00 30.70 451 CYS A C 1
ATOM 6999 O O . CYS A 1 452 ? 4.995 36.512 -19.735 1.00 29.01 451 CYS A O 1
ATOM 7007 N N . SER A 1 453 ? 5.233 37.588 -21.701 1.00 33.16 452 SER A N 1
ATOM 7008 C CA . SER A 1 453 ? 6.202 36.612 -22.186 1.00 35.38 452 SER A CA 1
ATOM 7009 C C . SER A 1 453 ? 7.453 36.602 -21.316 1.00 33.94 452 SER A C 1
ATOM 7010 O O . SER A 1 453 ? 8.125 35.571 -21.205 1.00 33.72 452 SER A O 1
ATOM 7018 N N . VAL A 1 454 ? 7.788 37.744 -20.708 1.00 31.15 453 VAL A N 1
ATOM 7019 C CA . VAL A 1 454 ? 8.917 37.803 -19.782 1.00 31.45 453 VAL A CA 1
ATOM 7020 C C . VAL A 1 454 ? 8.686 36.856 -18.613 1.00 30.52 453 VAL A C 1
ATOM 7021 O O . VAL A 1 454 ? 9.623 36.228 -18.105 1.00 30.66 453 VAL A O 1
ATOM 7034 N N . LEU A 1 455 ? 7.433 36.750 -18.161 1.00 29.59 454 LEU A N 1
ATOM 7035 C CA . LEU A 1 455 ? 7.092 35.827 -17.087 1.00 28.68 454 LEU A CA 1
ATOM 7036 C C . LEU A 1 455 ? 7.029 34.392 -17.592 1.00 28.39 454 LEU A C 1
ATOM 7037 O O . LEU A 1 455 ? 7.631 33.491 -16.998 1.00 28.25 454 LEU A O 1
ATOM 7053 N N . THR A 1 456 ? 6.303 34.152 -18.685 1.00 28.93 455 THR A N 1
ATOM 7054 C CA . THR A 1 456 ? 6.106 32.768 -19.099 1.00 30.36 455 THR A CA 1
ATOM 7055 C C . THR A 1 456 ? 7.410 32.142 -19.580 1.00 30.38 455 THR A C 1
ATOM 7056 O O . THR A 1 456 ? 7.601 30.930 -19.429 1.00 30.41 455 THR A O 1
ATOM 7067 N N . THR A 1 457 ? 8.328 32.945 -20.127 1.00 30.41 456 THR A N 1
ATOM 7068 C CA . THR A 1 457 ? 9.617 32.408 -20.552 1.00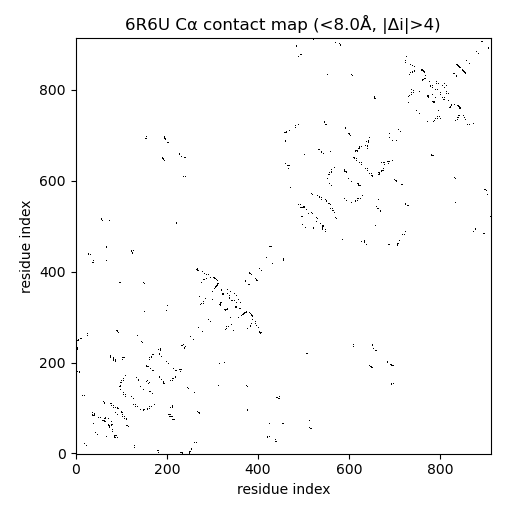 32.72 456 THR A CA 1
ATOM 7069 C C . THR A 1 457 ? 10.411 31.869 -19.367 1.00 32.62 456 THR A C 1
ATOM 7070 O O . THR A 1 457 ? 11.117 30.861 -19.490 1.00 34.01 456 THR A O 1
ATOM 7081 N N . LEU A 1 458 ? 10.310 32.527 -18.208 1.00 32.48 457 LEU A N 1
ATOM 7082 C CA . LEU A 1 458 ? 11.012 32.050 -17.023 1.00 32.99 457 LEU A CA 1
ATOM 7083 C C . LEU A 1 458 ? 10.411 30.760 -16.480 1.00 33.35 457 LEU A C 1
ATOM 7084 O O . LEU A 1 458 ? 11.129 29.947 -15.883 1.00 34.64 457 LEU A O 1
ATOM 7100 N N . LEU A 1 459 ? 9.103 30.561 -16.655 1.00 31.99 458 LEU A N 1
ATOM 7101 C CA . LEU A 1 459 ? 8.436 29.411 -16.059 1.00 30.97 458 LEU A CA 1
ATOM 7102 C C . LEU A 1 459 ? 8.953 28.092 -16.613 1.00 31.29 458 LEU A C 1
ATOM 7103 O O . LEU A 1 459 ? 8.771 27.048 -15.975 1.00 29.50 458 LEU A O 1
ATOM 7119 N N . LYS A 1 460 ? 9.573 28.116 -17.797 1.00 35.83 459 LYS A N 1
ATOM 7120 C CA . LYS A 1 460 ? 10.124 26.902 -18.381 1.00 43.45 459 LYS A CA 1
ATOM 7121 C C . LYS A 1 460 ? 11.315 26.390 -17.581 1.00 42.21 459 LYS A C 1
ATOM 7122 O O . LYS A 1 460 ? 11.533 25.175 -17.504 1.00 42.14 459 LYS A O 1
ATOM 7141 N N . GLY A 1 461 ? 12.088 27.291 -16.976 1.00 41.84 460 GLY A N 1
ATOM 7142 C CA . GLY A 1 461 ? 13.305 26.922 -16.295 1.00 42.13 460 GLY A CA 1
ATOM 7143 C C . GLY A 1 461 ? 14.431 26.669 -17.279 1.00 42.88 460 GLY A C 1
ATOM 7144 O O . GLY A 1 461 ? 14.234 26.714 -18.497 1.00 44.76 460 GLY A O 1
ATOM 7148 N N . PRO A 1 462 ? 15.647 26.400 -16.773 1.00 41.62 461 PRO A N 1
ATOM 7149 C CA . PRO A 1 462 ? 15.987 26.344 -15.344 1.00 39.21 461 PRO A CA 1
ATOM 7150 C C . PRO A 1 462 ? 16.013 27.723 -14.701 1.00 40.18 461 PRO A C 1
ATOM 7151 O O . PRO A 1 462 ? 16.249 27.853 -13.501 1.00 40.59 461 PRO A O 1
ATOM 7163 N N . SER B 1 6 ? -16.719 -5.511 -0.943 1.00 37.31 5 SER B N 1
ATOM 7164 C CA . SER B 1 6 ? -17.317 -4.203 -1.172 1.00 30.17 5 SER B CA 1
ATOM 7165 C C . SER B 1 6 ? -18.061 -4.183 -2.501 1.00 24.86 5 SER B C 1
ATOM 7166 O O . SER B 1 6 ? -17.812 -5.006 -3.383 1.00 23.48 5 SER B O 1
ATOM 7174 N N . ILE B 1 7 ? -18.994 -3.242 -2.629 1.00 22.41 6 ILE B N 1
ATOM 7175 C CA . ILE B 1 7 ? -19.701 -3.068 -3.895 1.00 22.12 6 ILE B CA 1
ATOM 7176 C C . ILE B 1 7 ? -18.718 -2.681 -4.986 1.00 20.00 6 ILE B C 1
ATOM 7177 O O . ILE B 1 7 ? -18.748 -3.226 -6.097 1.00 20.18 6 ILE B O 1
ATOM 7193 N N . THR B 1 8 ? -17.809 -1.756 -4.675 1.00 20.52 7 THR B N 1
ATOM 7194 C CA . THR B 1 8 ? -16.821 -1.333 -5.656 1.00 20.73 7 THR B CA 1
ATOM 7195 C C . THR B 1 8 ? -15.998 -2.515 -6.143 1.00 20.05 7 THR B C 1
ATOM 7196 O O . THR B 1 8 ? -15.784 -2.676 -7.349 1.00 20.92 7 THR B O 1
ATOM 7207 N N . GLU B 1 9 ? -15.546 -3.369 -5.221 1.00 20.72 8 GLU B N 1
ATOM 7208 C CA . GLU B 1 9 ? -14.750 -4.520 -5.626 1.00 24.30 8 GLU B CA 1
ATOM 7209 C C . GLU B 1 9 ? -15.569 -5.472 -6.491 1.00 21.96 8 GLU B C 1
ATOM 7210 O O . GLU B 1 9 ? -15.041 -6.065 -7.438 1.00 21.15 8 GLU B O 1
ATOM 7222 N N . SER B 1 10 ? -16.864 -5.621 -6.194 1.00 22.29 9 SER B N 1
ATOM 7223 C CA . SER B 1 10 ? -17.692 -6.542 -6.971 1.00 21.68 9 SER B CA 1
ATOM 7224 C C . SER B 1 10 ? -17.804 -6.086 -8.424 1.00 19.81 9 SER B C 1
ATOM 7225 O O . SER B 1 10 ? -17.862 -6.916 -9.336 1.00 21.02 9 SER B O 1
ATOM 7233 N N . PHE B 1 11 ? -17.833 -4.770 -8.660 1.00 18.35 10 PHE B N 1
ATOM 7234 C CA . PHE B 1 11 ? -17.840 -4.260 -10.028 1.00 18.13 10 PHE B CA 1
ATOM 7235 C C . PHE B 1 11 ? -16.507 -4.524 -10.719 1.00 18.59 10 PHE B C 1
ATOM 7236 O O . PHE B 1 11 ? -16.468 -4.997 -11.861 1.00 19.04 10 PHE B O 1
ATOM 7253 N N . ALA B 1 12 ? -15.396 -4.222 -10.040 1.00 20.40 11 ALA B N 1
ATOM 7254 C CA . ALA B 1 12 ? -14.085 -4.421 -10.648 1.00 21.56 11 ALA B CA 1
ATOM 7255 C C . ALA B 1 12 ? -13.865 -5.887 -10.996 1.00 22.81 11 ALA B C 1
ATOM 7256 O O . ALA B 1 12 ? -13.369 -6.212 -12.081 1.00 22.93 11 ALA B O 1
ATOM 7263 N N . THR B 1 13 ? -14.260 -6.783 -10.085 1.00 23.22 12 THR B N 1
ATOM 7264 C CA . THR B 1 13 ? -14.125 -8.218 -10.306 1.00 25.62 12 THR B CA 1
ATOM 7265 C C . THR B 1 13 ? -14.880 -8.668 -11.546 1.00 24.29 12 THR B C 1
ATOM 7266 O O . THR B 1 13 ? -14.386 -9.502 -12.315 1.00 23.92 12 THR B O 1
ATOM 7277 N N . ALA B 1 14 ? -16.092 -8.148 -11.745 1.00 22.02 13 ALA B N 1
ATOM 7278 C CA . ALA B 1 14 ? -16.908 -8.585 -12.871 1.00 21.92 13 ALA B CA 1
ATOM 7279 C C . ALA B 1 14 ? -16.394 -8.007 -14.181 1.00 23.42 13 ALA B C 1
ATOM 7280 O O . ALA B 1 14 ? -16.356 -8.705 -15.201 1.00 22.11 13 ALA B O 1
ATOM 7287 N N . ILE B 1 15 ? -16.019 -6.729 -14.180 1.00 20.78 14 ILE B N 1
ATOM 7288 C CA . ILE B 1 15 ? -15.478 -6.113 -15.388 1.00 20.75 14 ILE B CA 1
ATOM 7289 C C . ILE B 1 15 ? -14.276 -6.903 -15.880 1.00 22.15 14 ILE B C 1
ATOM 7290 O O . ILE B 1 15 ? -14.168 -7.236 -17.065 1.00 22.12 14 ILE B O 1
ATOM 7306 N N . HIS B 1 16 ? -13.362 -7.235 -14.967 1.00 22.77 15 HIS B N 1
ATOM 7307 C CA . HIS B 1 16 ? -12.169 -7.970 -15.362 1.00 21.84 15 HIS B CA 1
ATOM 7308 C C . HIS B 1 16 ? -12.491 -9.423 -15.687 1.00 22.65 15 HIS B C 1
ATOM 7309 O O . HIS B 1 16 ? -11.947 -9.987 -16.645 1.00 22.10 15 HIS B O 1
ATOM 7323 N N . GLY B 1 17 ? -13.374 -10.043 -14.906 1.00 21.98 16 GLY B N 1
ATOM 7324 C CA . GLY B 1 17 ? -13.572 -11.477 -14.957 1.00 23.66 16 GLY B CA 1
ATOM 7325 C C . GLY B 1 17 ? -14.550 -11.997 -15.989 1.00 22.61 16 GLY B C 1
ATOM 7326 O O . GLY B 1 17 ? -14.482 -13.178 -16.338 1.00 23.83 16 GLY B O 1
ATOM 7330 N N . LEU B 1 18 ? -15.467 -11.167 -16.482 1.00 22.61 17 LEU B N 1
ATOM 7331 C CA . LEU B 1 18 ? -16.434 -11.646 -17.464 1.00 22.82 17 LEU B CA 1
ATOM 7332 C C . LEU B 1 18 ? -15.727 -12.008 -18.767 1.00 25.57 17 LEU B C 1
ATOM 7333 O O . LEU B 1 18 ? -14.791 -11.331 -19.196 1.00 27.25 17 LEU B O 1
ATOM 7349 N N . LYS B 1 19 ? -16.173 -13.100 -19.385 1.00 24.37 18 LYS B N 1
ATOM 7350 C CA . LYS B 1 19 ? -15.500 -13.689 -20.536 1.00 27.18 18 LYS B CA 1
ATOM 7351 C C . LYS B 1 19 ? -16.510 -13.899 -21.655 1.00 24.48 18 LYS B C 1
ATOM 7352 O O . LYS B 1 19 ? -17.725 -13.849 -21.440 1.00 22.91 18 LYS B O 1
ATOM 7371 N N . VAL B 1 20 ? -16.001 -14.142 -22.866 1.00 24.99 19 VAL B N 1
ATOM 7372 C CA . VAL B 1 20 ? -16.893 -14.336 -24.007 1.00 27.10 19 VAL B CA 1
ATOM 7373 C C . VAL B 1 20 ? -17.905 -15.433 -23.702 1.00 26.56 19 VAL B C 1
ATOM 7374 O O . VAL B 1 20 ? -19.083 -15.331 -24.065 1.00 25.47 19 VAL B O 1
ATOM 7387 N N . GLY B 1 21 ? -17.473 -16.482 -22.996 1.00 27.68 20 GLY B N 1
ATOM 7388 C CA . GLY B 1 21 ? -18.363 -17.584 -22.680 1.00 29.32 20 GLY B CA 1
ATOM 7389 C C . GLY B 1 21 ? -19.536 -17.206 -21.799 1.00 27.35 20 GLY B C 1
ATOM 7390 O O . GLY B 1 21 ? -20.508 -17.968 -21.717 1.00 27.88 20 GLY B O 1
ATOM 7394 N N . HIS B 1 22 ? -19.466 -16.053 -21.124 1.00 23.89 21 HIS B N 1
ATOM 7395 C CA . HIS B 1 22 ? -20.581 -15.601 -20.305 1.00 23.37 21 HIS B CA 1
ATOM 7396 C C . HIS B 1 22 ? -21.688 -14.951 -21.128 1.00 23.09 21 HIS B C 1
ATOM 7397 O O . HIS B 1 22 ? -22.815 -14.828 -20.637 1.00 23.61 21 HIS B O 1
ATOM 7411 N N . LEU B 1 23 ? -21.387 -14.513 -22.349 1.00 23.10 22 LEU B N 1
ATOM 7412 C CA . LEU B 1 23 ? -22.409 -13.938 -23.210 1.00 24.04 22 LEU B CA 1
ATOM 7413 C C . LEU B 1 23 ? -23.480 -14.972 -23.530 1.00 25.34 22 LEU B C 1
ATOM 7414 O O . LEU B 1 23 ? -23.189 -16.158 -23.718 1.00 27.05 22 LEU B O 1
ATOM 7430 N N . THR B 1 24 ? -24.723 -14.509 -23.599 1.00 23.78 23 THR B N 1
ATOM 7431 C CA . THR B 1 24 ? -25.850 -15.319 -24.029 1.00 23.59 23 THR B CA 1
ATOM 7432 C C . THR B 1 24 ? -26.216 -14.986 -25.471 1.00 23.52 23 THR B C 1
ATOM 7433 O O . THR B 1 24 ? -25.888 -13.915 -25.988 1.00 22.22 23 THR B O 1
ATOM 7444 N N . ASP B 1 25 ? -26.919 -15.915 -26.118 1.00 24.36 24 ASP B N 1
ATOM 7445 C CA . ASP B 1 25 ? -27.427 -15.631 -27.455 1.00 25.33 24 ASP B CA 1
ATOM 7446 C C . ASP B 1 25 ? -28.272 -14.363 -27.451 1.00 24.05 24 ASP B C 1
ATOM 7447 O O . ASP B 1 25 ? -28.125 -13.499 -28.324 1.00 23.52 24 ASP B O 1
ATOM 7456 N N . ARG B 1 26 ? -29.159 -14.228 -26.459 1.00 23.89 25 ARG B N 1
ATOM 7457 C CA . ARG B 1 26 ? -30.047 -13.075 -26.422 1.00 22.57 25 ARG B CA 1
ATOM 7458 C C . ARG B 1 26 ? -29.269 -11.774 -26.230 1.00 22.04 25 ARG B C 1
ATOM 7459 O O . ARG B 1 26 ? -29.569 -10.769 -26.881 1.00 20.87 25 ARG B O 1
ATOM 7480 N N . VAL B 1 27 ? -28.272 -11.758 -25.342 1.00 21.65 26 VAL B N 1
ATOM 7481 C CA . VAL B 1 27 ? -27.550 -10.506 -25.118 1.00 22.27 26 VAL B CA 1
ATOM 7482 C C . VAL B 1 27 ? -26.776 -10.119 -26.374 1.00 20.64 26 VAL B C 1
ATOM 7483 O O . VAL B 1 27 ? -26.652 -8.932 -26.695 1.00 19.22 26 VAL B O 1
ATOM 7496 N N . ILE B 1 28 ? -26.277 -11.111 -27.119 1.00 20.36 27 ILE B N 1
ATOM 7497 C CA . ILE B 1 28 ? -25.604 -10.846 -28.387 1.00 22.22 27 ILE B CA 1
ATOM 7498 C C . ILE B 1 28 ? -26.593 -10.307 -29.413 1.00 22.56 27 ILE B C 1
ATOM 7499 O O . ILE B 1 28 ? -26.293 -9.350 -30.137 1.00 22.38 27 ILE B O 1
ATOM 7515 N N . GLN B 1 29 ? -27.783 -10.899 -29.497 1.00 22.73 28 GLN B N 1
ATOM 7516 C CA . GLN B 1 29 ? -28.765 -10.411 -30.460 1.00 24.45 28 GLN B CA 1
ATOM 7517 C C . GLN B 1 29 ? -29.192 -8.985 -30.131 1.00 21.29 28 GLN B C 1
ATOM 7518 O O . GLN B 1 29 ? -29.264 -8.132 -31.022 1.00 21.36 28 GLN B O 1
ATOM 7532 N N . ARG B 1 30 ? -29.455 -8.696 -28.853 1.00 19.93 29 ARG B N 1
ATOM 7533 C CA . ARG B 1 30 ? -29.910 -7.361 -28.486 1.00 19.89 29 ARG B CA 1
ATOM 7534 C C . ARG B 1 30 ? -28.808 -6.324 -28.668 1.00 20.13 29 ARG B C 1
ATOM 7535 O O . ARG B 1 30 ? -29.081 -5.196 -29.094 1.00 20.30 29 ARG B O 1
ATOM 7556 N N . SER B 1 31 ? -27.558 -6.682 -28.357 1.00 18.63 30 SER B N 1
ATOM 7557 C CA . SER B 1 31 ? -26.481 -5.708 -28.487 1.00 17.92 30 SER B CA 1
ATOM 7558 C C . SER B 1 31 ? -26.130 -5.462 -29.953 1.00 17.85 30 SER B C 1
ATOM 7559 O O . SER B 1 31 ? -25.751 -4.340 -30.307 1.00 18.94 30 SER B O 1
ATOM 7567 N N . LYS B 1 32 ? -26.304 -6.460 -30.832 1.00 19.39 31 LYS B N 1
ATOM 7568 C CA . LYS B 1 32 ? -26.116 -6.207 -32.260 1.00 19.58 31 LYS B CA 1
ATOM 7569 C C . LYS B 1 32 ? -27.156 -5.223 -32.788 1.00 18.52 31 LYS B C 1
ATOM 7570 O O . LYS B 1 32 ? -26.841 -4.367 -33.624 1.00 17.71 31 LYS B O 1
ATOM 7589 N N . ARG B 1 33 ? -28.405 -5.332 -32.326 1.00 18.53 32 ARG B N 1
ATOM 7590 C CA . ARG B 1 33 ? -29.408 -4.339 -32.700 1.00 18.33 32 ARG B CA 1
ATOM 7591 C C . ARG B 1 33 ? -28.999 -2.953 -32.218 1.00 16.49 32 ARG B C 1
ATOM 7592 O O . ARG B 1 33 ? -29.116 -1.967 -32.956 1.00 17.46 32 ARG B O 1
ATOM 7613 N N . MET B 1 34 ? -28.528 -2.865 -30.971 1.00 16.22 33 MET B N 1
ATOM 7614 C CA . MET B 1 34 ? -28.095 -1.591 -30.406 1.00 15.83 33 MET B CA 1
ATOM 7615 C C . MET B 1 34 ? -26.934 -1.001 -31.187 1.00 16.51 33 MET B C 1
ATOM 7616 O O . MET B 1 34 ? -26.887 0.210 -31.427 1.00 16.04 33 MET B O 1
ATOM 7630 N N . ILE B 1 35 ? -25.976 -1.839 -31.585 1.00 16.75 34 ILE B N 1
ATOM 7631 C CA . ILE B 1 35 ? -24.810 -1.333 -32.300 1.00 17.95 34 ILE B CA 1
ATOM 7632 C C . ILE B 1 35 ? -25.229 -0.752 -33.647 1.00 17.52 34 ILE B C 1
ATOM 7633 O O . ILE B 1 35 ? -24.824 0.359 -34.007 1.00 17.81 34 ILE B O 1
ATOM 7649 N N . LEU B 1 36 ? -26.078 -1.466 -34.395 1.00 17.64 35 LEU B N 1
ATOM 7650 C CA . LEU B 1 36 ? -26.523 -0.940 -35.685 1.00 18.08 35 LEU B CA 1
ATOM 7651 C C . LEU B 1 36 ? -27.278 0.375 -35.508 1.00 18.04 35 LEU B C 1
ATOM 7652 O O . LEU B 1 36 ? -27.024 1.351 -36.223 1.00 17.51 35 LEU B O 1
ATOM 7668 N N . ASP B 1 37 ? -28.216 0.418 -34.561 1.00 17.56 36 ASP B N 1
ATOM 7669 C CA . ASP B 1 37 ? -29.012 1.625 -34.375 1.00 17.18 36 ASP B CA 1
ATOM 7670 C C . ASP B 1 37 ? -28.128 2.811 -34.016 1.00 17.58 36 ASP B C 1
ATOM 7671 O O . ASP B 1 37 ? -28.335 3.927 -34.507 1.00 17.53 36 ASP B O 1
ATOM 7680 N N . THR B 1 38 ? -27.129 2.579 -33.162 1.00 16.05 37 THR B N 1
ATOM 7681 C CA . THR B 1 38 ? -26.265 3.650 -32.677 1.00 16.50 37 THR B CA 1
ATOM 7682 C C . THR B 1 38 ? -25.353 4.163 -33.784 1.00 17.86 37 THR B C 1
ATOM 7683 O O . THR B 1 38 ? -25.145 5.376 -33.907 1.00 18.70 37 THR B O 1
ATOM 7694 N N . LEU B 1 39 ? -24.824 3.265 -34.617 1.00 16.61 38 LEU B N 1
ATOM 7695 C CA . LEU B 1 39 ? -24.067 3.695 -35.788 1.00 17.67 38 LEU B CA 1
ATOM 7696 C C . LEU B 1 39 ? -24.911 4.600 -36.681 1.00 17.65 38 LEU B C 1
ATOM 7697 O O . LEU B 1 39 ? -24.444 5.653 -37.134 1.00 17.57 38 LEU B O 1
ATOM 7713 N N . GLY B 1 40 ? -26.157 4.205 -36.947 1.00 18.98 39 GLY B N 1
ATOM 7714 C CA . GLY B 1 40 ? -27.027 5.036 -37.764 1.00 19.13 39 GLY B CA 1
ATOM 7715 C C . GLY B 1 40 ? -27.267 6.407 -37.156 1.00 19.19 39 GLY B C 1
ATOM 7716 O O . GLY B 1 40 ? -27.224 7.424 -37.851 1.00 18.22 39 GLY B O 1
ATOM 7720 N N . ALA B 1 41 ? -27.552 6.452 -35.850 1.00 16.59 40 ALA B N 1
ATOM 7721 C CA . ALA B 1 41 ? -27.715 7.738 -35.181 1.00 17.74 40 ALA B CA 1
ATOM 7722 C C . ALA B 1 41 ? -26.467 8.593 -35.340 1.00 17.25 40 ALA B C 1
ATOM 7723 O O . ALA B 1 41 ? -26.554 9.796 -35.608 1.00 17.83 40 ALA B O 1
ATOM 7730 N N . GLY B 1 42 ? -25.294 7.981 -35.175 1.00 17.96 41 GLY B N 1
ATOM 7731 C CA . GLY B 1 42 ? -24.054 8.714 -35.343 1.00 17.86 41 GLY B CA 1
ATOM 7732 C C . GLY B 1 42 ? -23.877 9.261 -36.745 1.00 17.94 41 GLY B C 1
ATOM 7733 O O . GLY B 1 42 ? -23.561 10.440 -36.926 1.00 18.71 41 GLY B O 1
ATOM 7737 N N . PHE B 1 43 ? -24.064 8.414 -37.759 1.00 18.53 42 PHE B N 1
ATOM 7738 C CA . PHE B 1 43 ? -23.886 8.877 -39.133 1.00 18.89 42 PHE B CA 1
ATOM 7739 C C . PHE B 1 43 ? -24.814 10.045 -39.445 1.00 19.50 42 PHE B C 1
ATOM 7740 O O . PHE B 1 43 ? -24.391 11.051 -40.023 1.00 19.18 42 PHE B O 1
ATOM 7757 N N . LEU B 1 44 ? -26.087 9.937 -39.072 1.00 19.26 43 LEU B N 1
ATOM 7758 C CA . LEU B 1 44 ? -26.992 11.055 -39.300 1.00 18.84 43 LEU B CA 1
ATOM 7759 C C . LEU B 1 44 ? -26.554 12.271 -38.493 1.00 19.21 43 LEU B C 1
ATOM 7760 O O . LEU B 1 44 ? -26.643 13.409 -38.969 1.00 20.31 43 LEU B O 1
ATOM 7776 N N . GLY B 1 45 ? -26.043 12.044 -37.280 1.00 18.24 44 GLY B N 1
ATOM 7777 C CA . GLY B 1 45 ? -25.584 13.131 -36.435 1.00 17.80 44 GLY B CA 1
ATOM 7778 C C . GLY B 1 45 ? -24.416 13.914 -36.991 1.00 18.89 44 GLY B C 1
ATOM 7779 O O . GLY B 1 45 ? -24.191 15.051 -36.565 1.00 20.21 44 GLY B O 1
ATOM 7783 N N . THR B 1 46 ? -23.659 13.339 -37.934 1.00 18.41 45 THR B N 1
ATOM 7784 C CA . THR B 1 46 ? -22.543 14.083 -38.513 1.00 21.46 45 THR B CA 1
ATOM 7785 C C . THR B 1 46 ? -23.009 15.204 -39.442 1.00 23.84 45 THR B C 1
ATOM 7786 O O . THR B 1 46 ? -22.165 15.936 -39.976 1.00 27.07 45 THR B O 1
ATOM 7797 N N . THR B 1 47 ? -24.319 15.371 -39.626 1.00 21.78 46 THR B N 1
ATOM 7798 C CA . THR B 1 47 ? -24.861 16.482 -40.396 1.00 23.16 46 THR B CA 1
ATOM 7799 C C . THR B 1 47 ? -25.223 17.686 -39.528 1.00 21.21 46 THR B C 1
ATOM 7800 O O . THR B 1 47 ? -25.666 18.705 -40.070 1.00 23.06 46 THR B O 1
ATOM 7811 N N . THR B 1 48 ? -25.047 17.597 -38.208 1.00 20.80 47 THR B N 1
ATOM 7812 C CA . THR B 1 48 ? -25.563 18.608 -37.298 1.00 19.42 47 THR B CA 1
ATOM 7813 C C . THR B 1 48 ? -24.512 19.664 -36.972 1.00 20.65 47 THR B C 1
ATOM 7814 O O . THR B 1 48 ? -23.305 19.419 -37.030 1.00 19.94 47 THR B O 1
ATOM 7825 N N . GLU B 1 49 ? -24.998 20.847 -36.580 1.00 20.58 48 GLU B N 1
ATOM 7826 C CA . GLU B 1 49 ? -24.097 21.921 -36.185 1.00 22.46 48 GLU B CA 1
ATOM 7827 C C . GLU B 1 49 ? -23.288 21.540 -34.949 1.00 19.46 48 GLU B C 1
ATOM 7828 O O . GLU B 1 49 ? -22.102 21.873 -34.851 1.00 18.98 48 GLU B O 1
ATOM 7840 N N . VAL B 1 50 ? -23.906 20.847 -33.989 1.00 18.30 49 VAL B N 1
ATOM 7841 C CA . VAL B 1 50 ? -23.178 20.526 -32.765 1.00 17.66 49 VAL B CA 1
ATOM 7842 C C . VAL B 1 50 ? -22.033 19.562 -33.066 1.00 18.23 49 VAL B C 1
ATOM 7843 O O . VAL B 1 50 ? -20.949 19.667 -32.477 1.00 18.07 49 VAL B O 1
ATOM 7856 N N . PHE B 1 51 ? -22.233 18.635 -34.008 1.00 17.74 50 PHE B N 1
ATOM 7857 C CA . PHE B 1 51 ? -21.126 17.789 -34.443 1.00 19.45 50 PHE B CA 1
ATOM 7858 C C . PHE B 1 51 ? -20.019 18.612 -35.096 1.00 18.95 50 PHE B C 1
ATOM 7859 O O . PHE B 1 51 ? -18.830 18.365 -34.861 1.00 19.61 50 PHE B O 1
ATOM 7876 N N . HIS B 1 52 ? -20.383 19.577 -35.938 1.00 20.23 51 HIS B N 1
ATOM 7877 C CA A HIS B 1 52 ? -19.371 20.415 -36.581 0.58 21.92 51 HIS B CA 1
ATOM 7878 C CA B HIS B 1 52 ? -19.357 20.390 -36.577 0.42 21.87 51 HIS B CA 1
ATOM 7879 C C . HIS B 1 52 ? -18.564 21.186 -35.543 1.00 20.89 51 HIS B C 1
ATOM 7880 O O . HIS B 1 52 ? -17.334 21.275 -35.636 1.00 21.05 51 HIS B O 1
ATOM 7905 N N . ILE B 1 53 ? -19.237 21.727 -34.524 1.00 19.92 52 ILE B N 1
ATOM 7906 C CA . ILE B 1 53 ? -18.532 22.444 -33.464 1.00 19.54 52 ILE B CA 1
ATOM 7907 C C . ILE B 1 53 ? -17.600 21.498 -32.711 1.00 20.82 52 ILE B C 1
ATOM 7908 O O . ILE B 1 53 ? -16.429 21.809 -32.478 1.00 19.55 52 ILE B O 1
ATOM 7924 N N . ALA B 1 54 ? -18.112 20.333 -32.308 1.00 19.00 53 ALA B N 1
ATOM 7925 C CA . ALA B 1 54 ? -17.285 19.378 -31.576 1.00 18.32 53 ALA B CA 1
ATOM 7926 C C . ALA B 1 54 ? -16.081 18.942 -32.400 1.00 19.33 53 ALA B C 1
ATOM 7927 O O . ALA B 1 54 ? -14.981 18.778 -31.860 1.00 19.44 53 ALA B O 1
ATOM 7934 N N . SER B 1 55 ? -16.258 18.774 -33.716 1.00 20.35 54 SER B N 1
ATOM 7935 C CA A SER B 1 55 ? -15.145 18.353 -34.566 0.41 22.06 54 SER B CA 1
ATOM 7936 C CA B SER B 1 55 ? -15.142 18.346 -34.555 0.59 22.03 54 SER B CA 1
ATOM 7937 C C . SER B 1 55 ? -14.144 19.483 -34.766 1.00 22.14 54 SER B C 1
ATOM 7938 O O . SER B 1 55 ? -12.930 19.252 -34.788 1.00 21.13 54 SER B O 1
ATOM 7951 N N . GLN B 1 56 ? -14.636 20.717 -34.918 1.00 20.69 55 GLN B N 1
ATOM 7952 C CA . GLN B 1 56 ? -13.741 21.858 -35.090 1.00 22.84 55 GLN B CA 1
ATOM 7953 C C . GLN B 1 56 ? -12.889 22.073 -33.845 1.00 21.73 55 GLN B C 1
ATOM 7954 O O . GLN B 1 56 ? -11.692 22.363 -33.946 1.00 22.70 55 GLN B O 1
ATOM 7968 N N . TYR B 1 57 ? -13.489 21.931 -32.659 1.00 20.57 56 TYR B N 1
ATOM 7969 C CA . TYR B 1 57 ? -12.705 21.982 -31.431 1.00 20.85 56 TYR B CA 1
ATOM 7970 C C . TYR B 1 57 ? -11.686 20.847 -31.393 1.00 19.62 56 TYR B C 1
ATOM 7971 O O . TYR B 1 57 ? -10.489 21.072 -31.177 1.00 19.11 56 TYR B O 1
ATOM 7989 N N . SER B 1 58 ? -12.151 19.613 -31.617 1.00 18.99 57 SER B N 1
ATOM 7990 C CA . SER B 1 58 ? -11.304 18.443 -31.430 1.00 19.40 57 SER B CA 1
ATOM 7991 C C . SER B 1 58 ? -10.144 18.415 -32.414 1.00 20.47 57 SER B C 1
ATOM 7992 O O . SER B 1 58 ? -9.089 17.846 -32.112 1.00 19.76 57 SER B O 1
ATOM 8000 N N . LYS B 1 59 ? -10.326 19.003 -33.598 1.00 20.96 58 LYS B N 1
ATOM 8001 C CA . LYS B 1 59 ? -9.299 18.998 -34.629 1.00 24.55 58 LYS B CA 1
ATOM 8002 C C . LYS B 1 59 ? -8.058 19.784 -34.232 1.00 24.94 58 LYS B C 1
ATOM 8003 O O . LYS B 1 59 ? -7.044 19.694 -34.932 1.00 25.52 58 LYS B O 1
ATOM 8007 N N . ILE B 1 60 ? -8.094 20.542 -33.133 1.00 23.77 59 ILE B N 1
ATOM 8008 C CA . ILE B 1 60 ? -6.867 21.203 -32.713 1.00 24.49 59 ILE B CA 1
ATOM 8009 C C . ILE B 1 60 ? -5.863 20.184 -32.190 1.00 22.42 59 ILE B C 1
ATOM 8010 O O . ILE B 1 60 ? -4.673 20.498 -32.071 1.00 23.04 59 ILE B O 1
ATOM 8026 N N . TYR B 1 61 ? -6.312 18.962 -31.886 1.00 21.17 60 TYR B N 1
ATOM 8027 C CA . TYR B 1 61 ? -5.462 17.924 -31.321 1.00 22.64 60 TYR B CA 1
ATOM 8028 C C . TYR B 1 61 ? -5.113 16.882 -32.371 1.00 25.46 60 TYR B C 1
ATOM 8029 O O . TYR B 1 61 ? -5.969 16.455 -33.153 1.00 27.31 60 TYR B O 1
ATOM 8047 N N . SER B 1 62 ? -3.857 16.463 -32.364 1.00 23.74 61 SER B N 1
ATOM 8048 C CA . SER B 1 62 ? -3.407 15.366 -33.194 1.00 25.98 61 SER B CA 1
ATOM 8049 C C . SER B 1 62 ? -2.562 14.434 -32.341 1.00 24.48 61 SER B C 1
ATOM 8050 O O . SER B 1 62 ? -2.082 14.802 -31.267 1.00 24.45 61 SER B O 1
ATOM 8058 N N . SER B 1 63 ? -2.401 13.210 -32.831 1.00 25.13 62 SER B N 1
ATOM 8059 C CA . SER B 1 63 ? -1.583 12.221 -32.151 1.00 24.88 62 SER B CA 1
ATOM 8060 C C . SER B 1 63 ? -1.135 11.166 -33.149 1.00 25.54 62 SER B C 1
ATOM 8061 O O . SER B 1 63 ? -1.829 10.883 -34.128 1.00 27.62 62 SER B O 1
ATOM 8069 N N . ASN B 1 64 ? 0.040 10.589 -32.886 1.00 25.60 63 ASN B N 1
ATOM 8070 C CA . ASN B 1 64 ? 0.498 9.446 -33.666 1.00 26.29 63 ASN B CA 1
ATOM 8071 C C . ASN B 1 64 ? -0.346 8.209 -33.401 1.00 28.12 63 ASN B C 1
ATOM 8072 O O . ASN B 1 64 ? -0.272 7.242 -34.169 1.00 31.18 63 ASN B O 1
ATOM 8083 N N . ILE B 1 65 ? -1.129 8.224 -32.327 1.00 27.66 64 ILE B N 1
ATOM 8084 C CA . ILE B 1 65 ? -2.064 7.163 -31.981 1.00 26.35 64 ILE B CA 1
ATOM 8085 C C . ILE B 1 65 ? -3.458 7.736 -32.195 1.00 25.19 64 ILE B C 1
ATOM 8086 O O . ILE B 1 65 ? -3.926 8.550 -31.389 1.00 24.31 64 ILE B O 1
ATOM 8102 N N . SER B 1 66 ? -4.132 7.324 -33.272 1.00 26.20 65 SER B N 1
ATOM 8103 C CA . SER B 1 66 ? -5.347 8.010 -33.683 1.00 26.63 65 SER B CA 1
ATOM 8104 C C . SER B 1 66 ? -6.412 7.054 -34.201 1.00 23.80 65 SER B C 1
ATOM 8105 O O . SER B 1 66 ? -6.146 5.895 -34.525 1.00 23.74 65 SER B O 1
ATOM 8113 N N . SER B 1 67 ? -7.634 7.584 -34.280 1.00 22.51 66 SER B N 1
ATOM 8114 C CA A SER B 1 67 ? -8.762 6.857 -34.846 0.64 22.13 66 SER B CA 1
ATOM 8115 C CA B SER B 1 67 ? -8.809 6.877 -34.770 0.36 22.23 66 SER B CA 1
ATOM 8116 C C . SER B 1 67 ? -9.599 7.847 -35.637 1.00 23.65 66 SER B C 1
ATOM 8117 O O . SER B 1 67 ? -9.333 9.052 -35.652 1.00 25.50 66 SER B O 1
ATOM 8132 N N . THR B 1 68 ? -10.603 7.344 -36.337 1.00 24.61 67 THR B N 1
ATOM 8133 C CA A THR B 1 68 ? -11.279 8.158 -37.331 0.72 26.60 67 THR B CA 1
ATOM 8134 C CA B THR B 1 68 ? -11.290 8.140 -37.340 0.28 26.49 67 THR B CA 1
ATOM 8135 C C . THR B 1 68 ? -12.687 8.525 -36.884 1.00 25.16 67 THR B C 1
ATOM 8136 O O . THR B 1 68 ? -13.320 7.822 -36.093 1.00 25.13 67 THR B O 1
ATOM 8155 N N . VAL B 1 69 ? -13.144 9.666 -37.388 1.00 23.95 68 VAL B N 1
ATOM 8156 C CA . VAL B 1 69 ? -14.502 10.139 -37.167 1.00 23.86 68 VAL B CA 1
ATOM 8157 C C . VAL B 1 69 ? -15.399 9.484 -38.205 1.00 23.58 68 VAL B C 1
ATOM 8158 O O . VAL B 1 69 ? -15.025 9.359 -39.378 1.00 24.08 68 VAL B O 1
ATOM 8171 N N . TRP B 1 70 ? -16.586 9.060 -37.780 1.00 23.52 69 TRP B N 1
ATOM 8172 C CA . TRP B 1 70 ? -17.440 8.244 -38.633 1.00 25.63 69 TRP B CA 1
ATOM 8173 C C . TRP B 1 70 ? -17.865 9.016 -39.874 1.00 26.72 69 TRP B C 1
ATOM 8174 O O . TRP B 1 70 ? -18.358 10.143 -39.784 1.00 27.91 69 TRP B O 1
ATOM 8195 N N . GLY B 1 71 ? -17.656 8.403 -41.037 1.00 27.03 70 GLY B N 1
ATOM 8196 C CA . GLY B 1 71 ? -17.973 9.020 -42.304 1.00 28.81 70 GLY B CA 1
ATOM 8197 C C . GLY B 1 71 ? -17.035 10.115 -42.761 1.00 31.64 70 GLY B C 1
ATOM 8198 O O . GLY B 1 71 ? -17.255 10.676 -43.841 1.00 34.46 70 GLY B O 1
ATOM 8202 N N . GLN B 1 72 ? -15.992 10.438 -41.995 1.00 31.45 71 GLN B N 1
ATOM 8203 C CA . GLN B 1 72 ? -15.116 11.571 -42.291 1.00 34.37 71 GLN B CA 1
ATOM 8204 C C . GLN B 1 72 ? -13.673 11.094 -42.389 1.00 33.56 71 GLN B C 1
ATOM 8205 O O . GLN B 1 72 ? -12.885 11.265 -41.444 1.00 33.94 71 GLN B O 1
ATOM 8219 N N . PRO B 1 73 ? -13.280 10.514 -43.525 1.00 34.98 72 PRO B N 1
ATOM 8220 C CA . PRO B 1 73 ? -11.899 10.011 -43.641 1.00 34.47 72 PRO B CA 1
ATOM 8221 C C . PRO B 1 73 ? -10.850 11.081 -43.406 1.00 36.08 72 PRO B C 1
ATOM 8222 O O . PRO B 1 73 ? -9.706 10.742 -43.076 1.00 37.58 72 PRO B O 1
ATOM 8233 N N . ASP B 1 74 ? -11.202 12.362 -43.560 1.00 39.56 73 ASP B N 1
ATOM 8234 C CA . ASP B 1 74 ? -10.237 13.445 -43.430 1.00 44.83 73 ASP B CA 1
ATOM 8235 C C . ASP B 1 74 ? -9.943 13.809 -41.980 1.00 44.22 73 ASP B C 1
ATOM 8236 O O . ASP B 1 74 ? -8.929 14.466 -41.714 1.00 46.42 73 ASP B O 1
ATOM 8245 N N . ILE B 1 75 ? -10.795 13.405 -41.042 1.00 41.02 74 ILE B N 1
ATOM 8246 C CA . ILE B 1 75 ? -10.689 13.825 -39.650 1.00 40.39 74 ILE B CA 1
ATOM 8247 C C . ILE B 1 75 ? -10.183 12.635 -38.846 1.00 35.30 74 ILE B C 1
ATOM 8248 O O . ILE B 1 75 ? -10.933 11.698 -38.548 1.00 34.64 74 ILE B O 1
ATOM 8264 N N . ARG B 1 76 ? -8.901 12.685 -38.487 1.00 33.73 75 ARG B N 1
ATOM 8265 C CA . ARG B 1 76 ? -8.243 11.690 -37.652 1.00 36.14 75 ARG B CA 1
ATOM 8266 C C . ARG B 1 76 ? -7.891 12.334 -36.318 1.00 31.50 75 ARG B C 1
ATOM 8267 O O . ARG B 1 76 ? -7.262 13.397 -36.289 1.00 33.25 75 ARG B O 1
ATOM 8288 N N . LEU B 1 77 ? -8.268 11.687 -35.225 1.00 26.06 76 LEU B N 1
ATOM 8289 C CA . LEU B 1 77 ? -8.154 12.279 -33.903 1.00 23.11 76 LEU B CA 1
ATOM 8290 C C . LEU B 1 77 ? -7.571 11.270 -32.929 1.00 22.57 76 LEU B C 1
ATOM 8291 O O . LEU B 1 77 ? -7.672 10.058 -33.146 1.00 22.67 76 LEU B O 1
ATOM 8307 N N . PRO B 1 78 ? -6.975 11.738 -31.834 1.00 22.23 77 PRO B N 1
ATOM 8308 C CA . PRO B 1 78 ? -6.684 10.834 -30.714 1.00 21.68 77 PRO B CA 1
ATOM 8309 C C . PRO B 1 78 ? -7.954 10.106 -30.312 1.00 18.78 77 PRO B C 1
ATOM 8310 O O . PRO B 1 78 ? -9.049 10.679 -30.415 1.00 18.33 77 PRO B O 1
ATOM 8321 N N . PRO B 1 79 ? -7.865 8.847 -29.868 1.00 19.14 78 PRO B N 1
ATOM 8322 C CA . PRO B 1 79 ? -9.105 8.084 -29.618 1.00 19.00 78 PRO B CA 1
ATOM 8323 C C . PRO B 1 79 ? -10.048 8.732 -28.617 1.00 18.46 78 PRO B C 1
ATOM 8324 O O . PRO B 1 79 ? -11.271 8.595 -28.757 1.00 18.09 78 PRO B O 1
ATOM 8335 N N . THR B 1 80 ? -9.531 9.427 -27.604 1.00 19.15 79 THR B N 1
ATOM 8336 C CA . THR B 1 80 ? -10.411 10.139 -26.682 1.00 19.06 79 THR B CA 1
ATOM 8337 C C . THR B 1 80 ? -11.282 11.148 -27.421 1.00 18.07 79 THR B C 1
ATOM 8338 O O . THR B 1 80 ? -12.481 11.259 -27.145 1.00 18.06 79 THR B O 1
ATOM 8349 N N . TYR B 1 81 ? -10.691 11.900 -28.356 1.00 18.09 80 TYR B N 1
ATOM 8350 C CA . TYR B 1 81 ? -11.449 12.917 -29.081 1.00 17.54 80 TYR B CA 1
ATOM 8351 C C . TYR B 1 81 ? -12.280 12.324 -30.204 1.00 17.68 80 TYR B C 1
ATOM 8352 O O . TYR B 1 81 ? -13.366 12.838 -30.491 1.00 17.48 80 TYR B O 1
ATOM 8370 N N . ALA B 1 82 ? -11.825 11.240 -30.832 1.00 19.48 81 ALA B N 1
ATOM 8371 C CA . ALA B 1 82 ? -12.693 10.547 -31.775 1.00 20.69 81 ALA B CA 1
ATOM 8372 C C . ALA B 1 82 ? -13.951 10.029 -31.080 1.00 19.52 81 ALA B C 1
ATOM 8373 O O . ALA B 1 82 ? -15.060 10.166 -31.608 1.00 20.30 81 ALA B O 1
ATOM 8380 N N . ALA B 1 83 ? -13.801 9.431 -29.891 1.00 17.18 82 ALA B N 1
ATOM 8381 C CA . ALA B 1 83 ? -14.969 8.964 -29.148 1.00 17.69 82 ALA B CA 1
ATOM 8382 C C . ALA B 1 83 ? -15.865 10.134 -28.761 1.00 17.09 82 ALA B C 1
ATOM 8383 O O . ALA B 1 83 ? -17.096 10.031 -28.807 1.00 17.32 82 ALA B O 1
ATOM 8390 N N . PHE B 1 84 ? -15.256 11.258 -28.384 1.00 17.12 83 PHE B N 1
ATOM 8391 C CA . PHE B 1 84 ? -16.017 12.458 -28.061 1.00 16.38 83 PHE B CA 1
ATOM 8392 C C . PHE B 1 84 ? -16.880 12.901 -29.236 1.00 16.82 83 PHE B C 1
ATOM 8393 O O . PHE B 1 84 ? -18.089 13.110 -29.089 1.00 16.27 83 PHE B O 1
ATOM 8410 N N . VAL B 1 85 ? -16.279 13.028 -30.420 1.00 17.31 84 VAL B N 1
ATOM 8411 C CA A VAL B 1 85 ? -17.004 13.573 -31.561 0.70 18.81 84 VAL B CA 1
ATOM 8412 C CA B VAL B 1 85 ? -17.011 13.577 -31.557 0.30 18.88 84 VAL B CA 1
ATOM 8413 C C . VAL B 1 85 ? -18.061 12.590 -32.050 1.00 17.13 84 VAL B C 1
ATOM 8414 O O . VAL B 1 85 ? -19.192 12.979 -32.361 1.00 18.18 84 VAL B O 1
ATOM 8437 N N . ASN B 1 86 ? -17.716 11.308 -32.131 1.00 17.06 85 ASN B N 1
ATOM 8438 C CA . ASN B 1 86 ? -18.705 10.331 -32.574 1.00 17.57 85 ASN B CA 1
ATOM 8439 C C . ASN B 1 86 ? -19.839 10.213 -31.559 1.00 15.91 85 ASN B C 1
ATOM 8440 O O . ASN B 1 86 ? -21.005 10.056 -31.941 1.00 17.41 85 ASN B O 1
ATOM 8451 N N . GLY B 1 87 ? -19.521 10.321 -30.267 1.00 14.78 86 GLY B N 1
ATOM 8452 C CA . GLY B 1 87 ? -20.565 10.322 -29.255 1.00 16.17 86 GLY B CA 1
ATOM 8453 C C . GLY B 1 87 ? -21.474 11.530 -29.360 1.00 16.08 86 GLY B C 1
ATOM 8454 O O . GLY B 1 87 ? -22.698 11.408 -29.246 1.00 17.22 86 GLY B O 1
ATOM 8458 N N . VAL B 1 88 ? -20.892 12.712 -29.580 1.00 16.43 87 VAL B N 1
ATOM 8459 C CA . VAL B 1 88 ? -21.703 13.894 -29.851 1.00 16.77 87 VAL B CA 1
ATOM 8460 C C . VAL B 1 88 ? -22.635 13.632 -31.032 1.00 17.71 87 VAL B C 1
ATOM 8461 O O . VAL B 1 88 ? -23.831 13.940 -30.981 1.00 17.18 87 VAL B O 1
ATOM 8474 N N . ALA B 1 89 ? -22.102 13.067 -32.118 1.00 17.20 88 ALA B N 1
ATOM 8475 C CA . ALA B 1 89 ? -22.951 12.759 -33.265 1.00 17.43 88 ALA B CA 1
ATOM 8476 C C . ALA B 1 89 ? -24.096 11.833 -32.872 1.00 16.69 88 ALA B C 1
ATOM 8477 O O . ALA B 1 89 ? -25.244 12.043 -33.281 1.00 15.39 88 ALA B O 1
ATOM 8484 N N . ILE B 1 90 ? -23.798 10.795 -32.084 1.00 17.24 89 ILE B N 1
ATOM 8485 C CA . ILE B 1 90 ? -24.807 9.801 -31.719 1.00 17.31 89 ILE B CA 1
ATOM 8486 C C . ILE B 1 90 ? -25.978 10.448 -30.990 1.00 17.01 89 ILE B C 1
ATOM 8487 O O . ILE B 1 90 ? -27.138 10.104 -31.228 1.00 16.67 89 ILE B O 1
ATOM 8503 N N . HIS B 1 91 ? -25.693 11.373 -30.075 1.00 17.42 90 HIS B N 1
ATOM 8504 C CA . HIS B 1 91 ? -26.696 11.992 -29.213 1.00 16.37 90 HIS B CA 1
ATOM 8505 C C . HIS B 1 91 ? -27.135 13.365 -29.722 1.00 17.96 90 HIS B C 1
ATOM 8506 O O . HIS B 1 91 ? -27.949 14.022 -29.070 1.00 19.17 90 HIS B O 1
ATOM 8520 N N . SER B 1 92 ? -26.648 13.782 -30.900 1.00 16.24 91 SER B N 1
ATOM 8521 C CA . SER B 1 92 ? -26.866 15.147 -31.376 1.00 16.17 91 SER B CA 1
ATOM 8522 C C . SER B 1 92 ? -28.334 15.467 -31.626 1.00 15.84 91 SER B C 1
ATOM 8523 O O . SER B 1 92 ? -28.732 16.637 -31.568 1.00 17.18 91 SER B O 1
ATOM 8531 N N . MET B 1 93 ? -29.139 14.462 -31.961 1.00 15.46 92 MET B N 1
ATOM 8532 C CA . MET B 1 93 ? -30.530 14.667 -32.339 1.00 15.93 92 MET B CA 1
ATOM 8533 C C . MET B 1 93 ? -31.479 13.900 -31.425 1.00 16.23 92 MET B C 1
ATOM 8534 O O . MET B 1 93 ? -32.651 13.719 -31.759 1.00 17.02 92 MET B O 1
ATOM 8548 N N . ASP B 1 94 ? -30.992 13.462 -30.268 1.00 16.88 93 ASP B N 1
ATOM 8549 C CA . ASP B 1 94 ? -31.787 12.668 -29.338 1.00 17.44 93 ASP B CA 1
ATOM 8550 C C . ASP B 1 94 ? -32.449 11.487 -30.050 1.00 16.83 93 ASP B C 1
ATOM 8551 O O . ASP B 1 94 ? -33.612 11.162 -29.813 1.00 16.73 93 ASP B O 1
ATOM 8560 N N . PHE B 1 95 ? -31.696 10.838 -30.934 1.00 15.97 94 PHE B N 1
ATOM 8561 C CA . PHE B 1 95 ? -32.205 9.758 -31.774 1.00 16.01 94 PHE B CA 1
ATOM 8562 C C . PHE B 1 95 ? -31.693 8.396 -31.328 1.00 16.17 94 PHE B C 1
ATOM 8563 O O . PHE B 1 95 ? -32.113 7.381 -31.889 1.00 17.20 94 PHE B O 1
ATOM 8580 N N . ASP B 1 96 ? -30.792 8.352 -30.338 1.00 17.59 95 ASP B N 1
ATOM 8581 C CA . ASP B 1 96 ? -30.109 7.123 -29.956 1.00 17.10 95 ASP B CA 1
ATOM 8582 C C . ASP B 1 96 ? -30.957 6.326 -28.961 1.00 17.47 95 ASP B C 1
ATOM 8583 O O . ASP B 1 96 ? -32.038 6.748 -28.545 1.00 17.30 95 ASP B O 1
ATOM 8592 N N . ASP B 1 97 ? -30.473 5.136 -28.599 1.00 17.95 96 ASP B N 1
ATOM 8593 C CA . ASP B 1 97 ? -31.310 4.185 -27.880 1.00 17.64 96 ASP B CA 1
ATOM 8594 C C . ASP B 1 97 ? -31.498 4.615 -26.426 1.00 17.39 96 ASP B C 1
ATOM 8595 O O . ASP B 1 97 ? -30.798 5.487 -25.901 1.00 17.68 96 ASP B O 1
ATOM 8604 N N . THR B 1 98 ? -32.509 4.012 -25.795 1.00 16.82 97 THR B N 1
ATOM 8605 C CA . THR B 1 98 ? -32.963 4.377 -24.461 1.00 17.19 97 THR B CA 1
ATOM 8606 C C . THR B 1 98 ? -33.312 3.117 -23.685 1.00 18.74 97 THR B C 1
ATOM 8607 O O . THR B 1 98 ? -33.916 2.193 -24.231 1.00 19.43 97 THR B O 1
ATOM 8618 N N . TRP B 1 99 ? -32.955 3.090 -22.409 1.00 17.57 98 TRP B N 1
ATOM 8619 C CA . TRP B 1 99 ? -33.112 1.897 -21.588 1.00 18.22 98 TRP B CA 1
ATOM 8620 C C . TRP B 1 99 ? -34.050 2.165 -20.414 1.00 17.64 98 TRP B C 1
ATOM 8621 O O . TRP B 1 99 ? -34.595 3.259 -20.251 1.00 17.76 98 TRP B O 1
ATOM 8642 N N . HIS B 1 100 ? -34.239 1.120 -19.608 1.00 19.04 99 HIS B N 1
ATOM 8643 C CA . HIS B 1 100 ? -34.849 1.220 -18.292 1.00 19.03 99 HIS B CA 1
ATOM 8644 C C . HIS B 1 100 ? -33.911 0.558 -17.288 1.00 20.37 99 HIS B C 1
ATOM 8645 O O . HIS B 1 100 ? -33.426 -0.560 -17.543 1.00 21.72 99 HIS B O 1
ATOM 8659 N N . PRO B 1 101 ? -33.600 1.208 -16.150 1.00 20.25 100 PRO B N 1
ATOM 8660 C CA . PRO B 1 101 ? -33.939 2.594 -15.781 1.00 20.00 100 PRO B CA 1
ATOM 8661 C C . PRO B 1 101 ? -33.370 3.587 -16.809 1.00 18.41 100 PRO B C 1
ATOM 8662 O O . PRO B 1 101 ? -32.630 3.182 -17.708 1.00 17.50 100 PRO B O 1
ATOM 8673 N N . ALA B 1 102 ? -33.722 4.864 -16.687 1.00 18.96 101 ALA B N 1
ATOM 8674 C CA . ALA B 1 102 ? -33.661 5.772 -17.826 1.00 19.43 101 ALA B CA 1
ATOM 8675 C C . ALA B 1 102 ? -32.236 6.239 -18.091 1.00 18.68 101 ALA B C 1
ATOM 8676 O O . ALA B 1 102 ? -31.646 6.968 -17.286 1.00 20.69 101 ALA B O 1
ATOM 8683 N N . THR B 1 103 ? -31.700 5.844 -19.241 1.00 17.10 102 THR B N 1
ATOM 8684 C CA . THR B 1 103 ? -30.492 6.447 -19.778 1.00 19.07 102 THR B CA 1
ATOM 8685 C C . THR B 1 103 ? -30.411 6.078 -21.252 1.00 20.00 102 THR B C 1
ATOM 8686 O O . THR B 1 103 ? -31.265 5.363 -21.786 1.00 19.69 102 THR B O 1
ATOM 8697 N N . HIS B 1 104 ? -29.376 6.589 -21.908 1.00 17.38 103 HIS B N 1
ATOM 8698 C CA . HIS B 1 104 ? -29.058 6.281 -23.296 1.00 17.27 103 HIS B CA 1
ATOM 8699 C C . HIS B 1 104 ? -27.749 5.511 -23.271 1.00 17.10 103 HIS B C 1
ATOM 8700 O O . HIS B 1 104 ? -26.675 6.114 -23.120 1.00 17.61 103 HIS B O 1
ATOM 8714 N N . PRO B 1 105 ? -27.781 4.197 -23.342 1.00 17.39 104 PRO B N 1
ATOM 8715 C CA . PRO B 1 105 ? -26.595 3.429 -22.940 1.00 18.15 104 PRO B CA 1
ATOM 8716 C C . PRO B 1 105 ? -25.542 3.208 -24.016 1.00 17.94 104 PRO B C 1
ATOM 8717 O O . PRO B 1 105 ? -24.346 3.226 -23.714 1.00 18.02 104 PRO B O 1
ATOM 8728 N N . SER B 1 106 ? -25.951 2.995 -25.265 1.00 16.99 105 SER B N 1
ATOM 8729 C CA . SER B 1 106 ? -24.985 2.575 -26.276 1.00 16.92 105 SER B CA 1
ATOM 8730 C C . SER B 1 106 ? -24.065 3.711 -26.699 1.00 16.97 105 SER B C 1
ATOM 8731 O O . SER B 1 106 ? -22.900 3.468 -27.036 1.00 17.03 105 SER B O 1
ATOM 8739 N N . GLY B 1 107 ? -24.557 4.950 -26.680 1.00 16.77 106 GLY B N 1
ATOM 8740 C CA . GLY B 1 107 ? -23.759 6.065 -27.163 1.00 16.63 106 GLY B CA 1
ATOM 8741 C C . GLY B 1 107 ? -22.529 6.326 -26.324 1.00 17.75 106 GLY B C 1
ATOM 8742 O O . GLY B 1 107 ? -21.547 6.893 -26.816 1.00 18.14 106 GLY B O 1
ATOM 8746 N N . ALA B 1 108 ? -22.566 5.930 -25.056 1.00 18.63 107 ALA B N 1
ATOM 8747 C CA . ALA B 1 108 ? -21.433 6.084 -24.159 1.00 20.35 107 ALA B CA 1
ATOM 8748 C C . ALA B 1 108 ? -20.375 5.010 -24.351 1.00 19.17 107 ALA B C 1
ATOM 8749 O O . ALA B 1 108 ? -19.254 5.177 -23.856 1.00 21.31 107 ALA B O 1
ATOM 8756 N N . VAL B 1 109 ? -20.689 3.929 -25.062 1.00 17.52 108 VAL B N 1
ATOM 8757 C CA . VAL B 1 109 ? -19.857 2.734 -25.087 1.00 17.17 108 VAL B CA 1
ATOM 8758 C C . VAL B 1 109 ? -19.350 2.425 -26.491 1.00 17.66 108 VAL B C 1
ATOM 8759 O O . VAL B 1 109 ? -18.161 2.145 -26.683 1.00 18.70 108 VAL B O 1
ATOM 8772 N N . LEU B 1 110 ? -20.229 2.465 -27.486 1.00 16.99 109 LEU B N 1
ATOM 8773 C CA . LEU B 1 110 ? -19.807 2.044 -28.819 1.00 17.08 109 LEU B CA 1
ATOM 8774 C C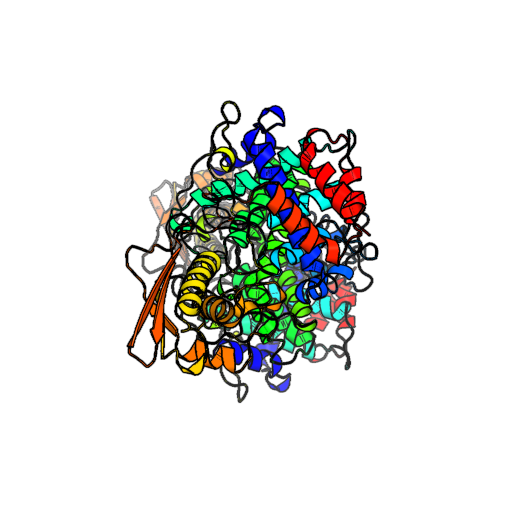 . LEU B 1 110 ? -18.667 2.882 -29.381 1.00 17.02 109 LEU B C 1
ATOM 8775 O O . LEU B 1 110 ? -17.676 2.296 -29.852 1.00 18.07 109 LEU B O 1
ATOM 8791 N N . PRO B 1 111 ? -18.733 4.221 -29.397 1.00 15.99 110 PRO B N 1
ATOM 8792 C CA . PRO B 1 111 ? -17.625 4.998 -29.991 1.00 17.55 110 PRO B CA 1
ATOM 8793 C C . PRO B 1 111 ? -16.327 4.880 -29.217 1.00 18.14 110 PRO B C 1
ATOM 8794 O O . PRO B 1 111 ? -15.256 5.114 -29.792 1.00 18.76 110 PRO B O 1
ATOM 8805 N N . VAL B 1 112 ? -16.392 4.533 -27.930 1.00 17.80 111 VAL B N 1
ATOM 8806 C CA . VAL B 1 112 ? -15.194 4.205 -27.169 1.00 18.33 111 VAL B CA 1
ATOM 8807 C C . VAL B 1 112 ? -14.496 3.001 -27.784 1.00 19.03 111 VAL B C 1
ATOM 8808 O O . VAL B 1 112 ? -13.286 3.017 -28.037 1.00 16.85 111 VAL B O 1
ATOM 8821 N N . LEU B 1 113 ? -15.253 1.934 -28.028 1.00 18.28 112 LEU B N 1
ATOM 8822 C CA . LEU B 1 113 ? -14.642 0.683 -28.459 1.00 17.92 112 LEU B CA 1
ATOM 8823 C C . LEU B 1 113 ? -14.187 0.757 -29.912 1.00 18.93 112 LEU B C 1
ATOM 8824 O O . LEU B 1 113 ? -13.141 0.199 -30.258 1.00 18.59 112 LEU B O 1
ATOM 8840 N N . THR B 1 114 ? -14.931 1.446 -30.782 1.00 19.09 113 THR B N 1
ATOM 8841 C CA . THR B 1 114 ? -14.442 1.576 -32.152 1.00 20.41 113 THR B CA 1
ATOM 8842 C C . THR B 1 114 ? -13.180 2.437 -32.198 1.00 20.61 113 THR B C 1
ATOM 8843 O O . THR B 1 114 ? -12.247 2.139 -32.958 1.00 20.03 113 THR B O 1
ATOM 8854 N N . ALA B 1 115 ? -13.105 3.484 -31.371 1.00 20.39 114 ALA B N 1
ATOM 8855 C CA . ALA B 1 115 ? -11.900 4.307 -31.344 1.00 19.50 114 ALA B CA 1
ATOM 8856 C C . ALA B 1 115 ? -10.698 3.497 -30.869 1.00 19.53 114 ALA B C 1
ATOM 8857 O O . ALA B 1 115 ? -9.631 3.514 -31.498 1.00 20.21 114 ALA B O 1
ATOM 8864 N N . LEU B 1 116 ? -10.848 2.784 -29.752 1.00 18.92 115 LEU B N 1
ATOM 8865 C CA . LEU B 1 116 ? -9.725 2.029 -29.211 1.00 20.17 115 LEU B CA 1
ATOM 8866 C C . LEU B 1 116 ? -9.303 0.911 -30.160 1.00 21.27 115 LEU B C 1
ATOM 8867 O O . LEU B 1 116 ? -8.104 0.663 -30.344 1.00 21.10 115 LEU B O 1
ATOM 8883 N N . ALA B 1 117 ? -10.270 0.234 -30.792 1.00 21.51 116 ALA B N 1
ATOM 8884 C CA . ALA B 1 117 ? -9.925 -0.860 -31.697 1.00 20.39 116 ALA B CA 1
ATOM 8885 C C . ALA B 1 117 ? -9.058 -0.371 -32.851 1.00 23.08 116 ALA B C 1
ATOM 8886 O O . ALA B 1 117 ? -8.153 -1.081 -33.304 1.00 24.33 116 ALA B O 1
ATOM 8893 N N . GLU B 1 118 ? -9.325 0.838 -33.350 1.00 24.49 117 GLU B N 1
ATOM 8894 C CA . GLU B 1 118 ? -8.534 1.368 -34.453 1.00 26.21 117 GLU B CA 1
ATOM 8895 C C . GLU B 1 118 ? -7.194 1.909 -33.973 1.00 25.08 117 GLU B C 1
ATOM 8896 O O . GLU B 1 118 ? -6.185 1.787 -34.676 1.00 25.98 117 GLU B O 1
ATOM 8908 N N . ALA B 1 119 ? -7.160 2.499 -32.777 1.00 22.94 118 ALA B N 1
ATOM 8909 C CA . ALA B 1 119 ? -5.963 3.201 -32.332 1.00 23.88 118 ALA B CA 1
ATOM 8910 C C . ALA B 1 119 ? -4.928 2.275 -31.705 1.00 25.03 118 ALA B C 1
ATOM 8911 O O . ALA B 1 119 ? -3.730 2.562 -31.783 1.00 25.50 118 ALA B O 1
ATOM 8918 N N . LEU B 1 120 ? -5.357 1.173 -31.089 1.00 23.17 119 LEU B N 1
ATOM 8919 C CA . LEU B 1 120 ? -4.473 0.346 -30.271 1.00 25.55 119 LEU B CA 1
ATOM 8920 C C . LEU B 1 120 ? -4.607 -1.136 -30.584 1.00 30.17 119 LEU B C 1
ATOM 8921 O O . LEU B 1 120 ? -5.376 -1.851 -29.926 1.00 29.09 119 LEU B O 1
ATOM 8937 N N . PRO B 1 121 ? -3.834 -1.647 -31.543 1.00 39.30 120 PRO B N 1
ATOM 8938 C CA . PRO B 1 121 ? -3.912 -3.081 -31.857 1.00 42.09 120 PRO B CA 1
ATOM 8939 C C . PRO B 1 121 ? -3.760 -3.956 -30.616 1.00 35.63 120 PRO B C 1
ATOM 8940 O O . PRO B 1 121 ? -2.929 -3.694 -29.744 1.00 30.65 120 PRO B O 1
ATOM 8951 N N . ARG B 1 122 ? -4.582 -5.001 -30.543 1.00 33.44 121 ARG B N 1
ATOM 8952 C CA . ARG B 1 122 ? -4.506 -6.018 -29.503 1.00 32.16 121 ARG B CA 1
ATOM 8953 C C . ARG B 1 122 ? -3.764 -7.241 -30.033 1.00 28.68 121 ARG B C 1
ATOM 8954 O O . ARG B 1 122 ? -3.652 -7.443 -31.244 1.00 28.47 121 ARG B O 1
ATOM 8975 N N . SER B 1 123 ? -3.279 -8.076 -29.116 1.00 29.43 122 SER B N 1
ATOM 8976 C CA . SER B 1 123 ? -2.897 -9.442 -29.467 1.00 29.05 122 SER B CA 1
ATOM 8977 C C . SER B 1 123 ? -3.560 -10.400 -28.487 1.00 31.38 122 SER B C 1
ATOM 8978 O O . SER B 1 123 ? -3.306 -10.307 -27.268 1.00 31.85 122 SER B O 1
ATOM 8986 N N . PRO B 1 124 ? -4.407 -11.336 -28.949 1.00 34.35 123 PRO B N 1
ATOM 8987 C CA . PRO B 1 124 ? -4.803 -11.548 -30.349 1.00 34.54 123 PRO B CA 1
ATOM 8988 C C . PRO B 1 124 ? -5.543 -10.332 -30.886 1.00 27.08 123 PRO B C 1
ATOM 8989 O O . PRO B 1 124 ? -5.949 -9.471 -30.102 1.00 24.87 123 PRO B O 1
ATOM 9000 N N . LYS B 1 125 ? -5.704 -10.244 -32.203 1.00 26.50 124 LYS B N 1
ATOM 9001 C CA . LYS B 1 125 ? -6.405 -9.108 -32.777 1.00 26.12 124 LYS B CA 1
ATOM 9002 C C . LYS B 1 125 ? -7.824 -9.026 -32.223 1.00 25.27 124 LYS B C 1
ATOM 9003 O O . LYS B 1 125 ? -8.459 -10.038 -31.910 1.00 25.34 124 LYS B O 1
ATOM 9022 N N . PHE B 1 126 ? -8.304 -7.792 -32.083 1.00 24.47 125 PHE B N 1
ATOM 9023 C CA . PHE B 1 126 ? -9.635 -7.517 -31.552 1.00 26.65 125 PHE B CA 1
ATOM 9024 C C . PHE B 1 126 ? -10.683 -8.064 -32.510 1.00 26.87 125 PHE B C 1
ATOM 9025 O O . PHE B 1 126 ? -10.741 -7.656 -33.674 1.00 28.61 125 PHE B O 1
ATOM 9042 N N . SER B 1 127 ? -11.502 -8.995 -32.025 1.00 24.75 126 SER B N 1
ATOM 9043 C CA . SER B 1 127 ? -12.500 -9.678 -32.836 1.00 23.39 126 SER B CA 1
ATOM 9044 C C . SER B 1 127 ? -13.892 -9.098 -32.604 1.00 21.86 126 SER B C 1
ATOM 9045 O O . SER B 1 127 ? -14.122 -8.313 -31.682 1.00 21.37 126 SER B O 1
ATOM 9053 N N . GLY B 1 128 ? -14.837 -9.525 -33.446 1.00 22.31 127 GLY B N 1
ATOM 9054 C CA . GLY B 1 128 ? -16.226 -9.158 -33.230 1.00 23.67 127 GLY B CA 1
ATOM 9055 C C . GLY B 1 128 ? -16.746 -9.596 -31.875 1.00 23.03 127 GLY B C 1
ATOM 9056 O O . GLY B 1 128 ? -17.493 -8.866 -31.221 1.00 22.69 127 GLY B O 1
ATOM 9060 N N . LEU B 1 129 ? -16.355 -10.796 -31.432 1.00 20.88 128 LEU B N 1
ATOM 9061 C CA . LEU B 1 129 ? -16.773 -11.269 -30.116 1.00 23.03 128 LEU B CA 1
ATOM 9062 C C . LEU B 1 129 ? -16.113 -10.465 -29.000 1.00 22.82 128 LEU B C 1
ATOM 9063 O O . LEU B 1 129 ? -16.740 -10.206 -27.966 1.00 21.65 128 LEU B O 1
ATOM 9079 N N . ASP B 1 130 ? -14.838 -10.096 -29.169 1.00 22.97 129 ASP B N 1
ATOM 9080 C CA . ASP B 1 130 ? -14.195 -9.218 -28.196 1.00 22.39 129 ASP B CA 1
ATOM 9081 C C . ASP B 1 130 ? -14.941 -7.893 -28.095 1.00 20.98 129 ASP B C 1
ATOM 9082 O O . ASP B 1 130 ? -15.109 -7.342 -27.000 1.00 21.40 129 ASP B O 1
ATOM 9091 N N . LEU B 1 131 ? -15.371 -7.352 -29.240 1.00 20.24 130 LEU B N 1
ATOM 9092 C CA . LEU B 1 131 ? -16.163 -6.126 -29.242 1.00 19.51 130 LEU B CA 1
ATOM 9093 C C . LEU B 1 131 ? -17.477 -6.332 -28.503 1.00 19.06 130 LEU B C 1
ATOM 9094 O O . LEU B 1 131 ? -17.861 -5.516 -27.657 1.00 18.01 130 LEU B O 1
ATOM 9110 N N . LEU B 1 132 ? -18.180 -7.426 -28.799 1.00 19.63 131 LEU B N 1
ATOM 9111 C CA . LEU B 1 132 ? -19.452 -7.678 -28.133 1.00 18.67 131 LEU B CA 1
ATOM 9112 C C . LEU B 1 132 ? -19.270 -7.831 -26.628 1.00 18.15 131 LEU B C 1
ATOM 9113 O O . LEU B 1 132 ? -20.107 -7.363 -25.847 1.00 17.97 131 LEU B O 1
ATOM 9129 N N . LEU B 1 133 ? -18.191 -8.489 -26.194 1.00 20.51 132 LEU B N 1
ATOM 9130 C CA . LEU B 1 133 ? -17.965 -8.644 -24.761 1.00 19.20 132 LEU B CA 1
ATOM 9131 C C . LEU B 1 133 ? -17.740 -7.291 -24.093 1.00 19.30 132 LEU B C 1
ATOM 9132 O O . LEU B 1 133 ? -18.389 -6.963 -23.094 1.00 19.45 132 LEU B O 1
ATOM 9148 N N . ALA B 1 134 ? -16.807 -6.496 -24.620 1.00 18.48 133 ALA B N 1
ATOM 9149 C CA . ALA B 1 134 ? -16.533 -5.197 -24.014 1.00 19.04 133 ALA B CA 1
ATOM 9150 C C . ALA B 1 134 ? -17.765 -4.296 -24.061 1.00 17.43 133 ALA B C 1
ATOM 9151 O O . ALA B 1 134 ? -18.048 -3.573 -23.100 1.00 16.88 133 ALA B O 1
ATOM 9158 N N . PHE B 1 135 ? -18.512 -4.330 -25.170 1.00 17.83 134 PHE B N 1
ATOM 9159 C CA . PHE B 1 135 ? -19.735 -3.538 -25.280 1.00 17.08 134 PHE B CA 1
ATOM 9160 C C . PHE B 1 135 ? -20.733 -3.931 -24.204 1.00 18.13 134 PHE B C 1
ATOM 9161 O O . PHE B 1 135 ? -21.296 -3.075 -23.512 1.00 17.95 134 PHE B O 1
ATOM 9178 N N . ASN B 1 136 ? -20.970 -5.228 -24.052 1.00 19.33 135 ASN B N 1
ATOM 9179 C CA . ASN B 1 136 ? -21.979 -5.660 -23.099 1.00 19.12 135 ASN B CA 1
ATOM 9180 C C . ASN B 1 136 ? -21.539 -5.425 -21.663 1.00 17.85 135 ASN B C 1
ATOM 9181 O O . ASN B 1 136 ? -22.388 -5.177 -20.801 1.00 18.21 135 ASN B O 1
ATOM 9192 N N . VAL B 1 137 ? -20.235 -5.465 -21.383 1.00 17.85 136 VAL B N 1
ATOM 9193 C CA . VAL B 1 137 ? -19.758 -5.080 -20.055 1.00 17.52 136 VAL B CA 1
ATOM 9194 C C . VAL B 1 137 ? -20.087 -3.614 -19.787 1.00 17.11 136 VAL B C 1
ATOM 9195 O O . VAL B 1 137 ? -20.562 -3.257 -18.702 1.00 17.29 136 VAL B O 1
ATOM 9208 N N . GLY B 1 138 ? -19.862 -2.747 -20.779 1.00 17.19 137 GLY B N 1
ATOM 9209 C CA . GLY B 1 138 ? -20.158 -1.335 -20.595 1.00 16.90 137 GLY B CA 1
ATOM 9210 C C . GLY B 1 138 ? -21.635 -1.068 -20.384 1.00 16.08 137 GLY B C 1
ATOM 9211 O O . GLY B 1 138 ? -22.012 -0.224 -19.566 1.00 16.47 137 GLY B O 1
ATOM 9215 N N . ILE B 1 139 ? -22.490 -1.773 -21.134 1.00 15.88 138 ILE B N 1
ATOM 9216 C CA . ILE B 1 139 ? -23.933 -1.670 -20.948 1.00 16.92 138 ILE B CA 1
ATOM 9217 C C . ILE B 1 139 ? -24.325 -2.169 -19.561 1.00 18.14 138 ILE B C 1
ATOM 9218 O O . ILE B 1 139 ? -25.055 -1.501 -18.818 1.00 18.43 138 ILE B O 1
ATOM 9234 N N . GLU B 1 140 ? -23.850 -3.365 -19.203 1.00 17.32 139 GLU B N 1
ATOM 9235 C CA . GLU B 1 140 ? -24.205 -3.982 -17.930 1.00 18.36 139 GLU B CA 1
ATOM 9236 C C . GLU B 1 140 ? -23.847 -3.088 -16.751 1.00 17.22 139 GLU B C 1
ATOM 9237 O O . GLU B 1 140 ? -24.643 -2.939 -15.818 1.00 17.98 139 GLU B O 1
ATOM 9249 N N . VAL B 1 141 ? -22.649 -2.502 -16.761 1.00 17.66 140 VAL B N 1
ATOM 9250 C CA . VAL B 1 141 ? -22.240 -1.654 -15.644 1.00 17.43 140 VAL B CA 1
ATOM 9251 C C . VAL B 1 141 ? -23.196 -0.481 -15.487 1.00 17.53 140 VAL B C 1
ATOM 9252 O O . VAL B 1 141 ? -23.577 -0.119 -14.370 1.00 17.01 140 VAL B O 1
ATOM 9265 N N . GLN B 1 142 ? -23.606 0.126 -16.601 1.00 16.94 141 GLN B N 1
ATOM 9266 C CA . GLN B 1 142 ? -24.534 1.245 -16.525 1.00 17.48 141 GLN B CA 1
ATOM 9267 C C . GLN B 1 142 ? -25.848 0.826 -15.881 1.00 18.73 141 GLN B C 1
ATOM 9268 O O . GLN B 1 142 ? -26.379 1.525 -15.010 1.00 18.75 141 GLN B O 1
ATOM 9282 N N . GLY B 1 143 ? -26.405 -0.303 -16.320 1.00 20.28 142 GLY B N 1
ATOM 9283 C CA . GLY B 1 143 ? -27.679 -0.734 -15.780 1.00 20.56 142 GLY B CA 1
ATOM 9284 C C . GLY B 1 143 ? -27.604 -1.038 -14.301 1.00 20.14 142 GLY B C 1
ATOM 9285 O O . GLY B 1 143 ? -28.515 -0.702 -13.541 1.00 20.21 142 GLY B O 1
ATOM 9289 N N . ARG B 1 144 ? -26.518 -1.670 -13.869 1.00 18.95 143 ARG B N 1
ATOM 9290 C CA . ARG B 1 144 ? -26.387 -1.975 -12.450 1.00 18.38 143 ARG B CA 1
ATOM 9291 C C . ARG B 1 144 ? -26.274 -0.699 -11.628 1.00 20.07 143 ARG B C 1
ATOM 9292 O O . ARG B 1 144 ? -26.850 -0.608 -10.538 1.00 20.14 143 ARG B O 1
ATOM 9313 N N . LEU B 1 145 ? -25.564 0.308 -12.141 1.00 17.93 144 LEU B N 1
ATOM 9314 C CA . LEU B 1 145 ? -25.453 1.574 -11.421 1.00 18.27 144 LEU B CA 1
ATOM 9315 C C . LEU B 1 145 ? -26.798 2.283 -11.337 1.00 19.36 144 LEU B C 1
ATOM 9316 O O . LEU B 1 145 ? -27.115 2.905 -10.316 1.00 21.01 144 LEU B O 1
ATOM 9332 N N . LEU B 1 146 ? -27.598 2.213 -12.406 1.00 19.14 145 LEU B N 1
ATOM 9333 C CA . LEU B 1 146 ? -28.923 2.815 -12.377 1.00 19.75 145 LEU B CA 1
ATOM 9334 C C . LEU B 1 146 ? -29.786 2.188 -11.289 1.00 20.08 145 LEU B C 1
ATOM 9335 O O . LEU B 1 146 ? -30.570 2.879 -10.630 1.00 21.85 145 LEU B O 1
ATOM 9351 N N . HIS B 1 147 ? -29.657 0.876 -11.085 1.00 18.59 146 HIS B N 1
ATOM 9352 C CA . HIS B 1 147 ? -30.436 0.189 -10.063 1.00 21.94 146 HIS B CA 1
ATOM 9353 C C . HIS B 1 147 ? -29.979 0.513 -8.649 1.00 22.97 146 HIS B C 1
ATOM 9354 O O . HIS B 1 147 ? -30.562 -0.020 -7.699 1.00 24.23 146 HIS B O 1
ATOM 9368 N N . PHE B 1 148 ? -28.972 1.369 -8.479 1.00 21.75 147 PHE B N 1
ATOM 9369 C CA . PHE B 1 148 ? -28.587 1.812 -7.148 1.00 21.21 147 PHE B CA 1
ATOM 9370 C C . PHE B 1 148 ? -29.616 2.742 -6.519 1.00 24.00 147 PHE B C 1
ATOM 9371 O O . PHE B 1 148 ? -29.524 3.021 -5.319 1.00 25.02 147 PHE B O 1
ATOM 9388 N N . ALA B 1 149 ? -30.579 3.242 -7.288 1.00 24.73 148 ALA B N 1
ATOM 9389 C CA . ALA B 1 149 ? -31.593 4.106 -6.711 1.00 26.61 148 ALA B CA 1
ATOM 9390 C C . ALA B 1 149 ? -32.900 3.959 -7.465 1.00 26.67 148 ALA B C 1
ATOM 9391 O O . ALA B 1 149 ? -32.920 4.006 -8.698 1.00 25.71 148 ALA B O 1
ATOM 9398 N N . LYS B 1 150 ? -33.991 3.800 -6.709 1.00 31.14 149 LYS B N 1
ATOM 9399 C CA . LYS B 1 150 ? -35.319 3.814 -7.305 1.00 32.38 149 LYS B CA 1
ATOM 9400 C C . LYS B 1 150 ? -35.544 5.060 -8.152 1.00 32.37 149 LYS B C 1
ATOM 9401 O O . LYS B 1 150 ? -36.266 5.008 -9.155 1.00 29.71 149 LYS B O 1
ATOM 9405 N N . GLU B 1 151 ? -34.921 6.183 -7.784 1.00 32.17 150 GLU B N 1
ATOM 9406 C CA A GLU B 1 151 ? -35.157 7.423 -8.512 0.65 31.37 150 GLU B CA 1
ATOM 9407 C CA B GLU B 1 151 ? -35.136 7.432 -8.508 0.35 31.37 150 GLU B CA 1
ATOM 9408 C C . GLU B 1 151 ? -34.677 7.332 -9.955 1.00 28.68 150 GLU B C 1
ATOM 9409 O O . GLU B 1 151 ? -35.191 8.052 -10.819 1.00 28.24 150 GLU B O 1
ATOM 9430 N N . ALA B 1 152 ? -33.710 6.458 -10.247 1.00 25.26 151 ALA B N 1
ATOM 9431 C CA . ALA B 1 152 ? -33.271 6.321 -11.633 1.00 22.20 151 ALA B CA 1
ATOM 9432 C C . ALA B 1 152 ? -34.313 5.628 -12.500 1.00 22.76 151 ALA B C 1
ATOM 9433 O O . ALA B 1 152 ? -34.168 5.620 -13.726 1.00 23.38 151 ALA B O 1
ATOM 9440 N N . ASN B 1 153 ? -35.349 5.034 -11.893 1.00 24.17 152 ASN B N 1
ATOM 9441 C CA . ASN B 1 153 ? -36.454 4.492 -12.664 1.00 24.07 152 ASN B CA 1
ATOM 9442 C C . ASN B 1 153 ? -37.302 5.585 -13.298 1.00 26.56 152 ASN B C 1
ATOM 9443 O O . ASN B 1 153 ? -37.994 5.325 -14.287 1.00 25.56 152 ASN B O 1
ATOM 9454 N N . ASP B 1 154 ? -37.285 6.783 -12.731 1.00 29.12 153 ASP B N 1
ATOM 9455 C CA . ASP B 1 154 ? -38.134 7.883 -13.156 1.00 28.03 153 ASP B CA 1
ATOM 9456 C C . ASP B 1 154 ? -37.300 8.945 -13.855 1.00 26.01 153 ASP B C 1
ATOM 9457 O O . ASP B 1 154 ? -36.070 8.881 -13.883 1.00 27.69 153 ASP B O 1
ATOM 9466 N N . MET B 1 155 ? -37.981 9.945 -14.399 1.00 23.29 154 MET B N 1
ATOM 9467 C CA . MET B 1 155 ? -37.280 10.958 -15.168 1.00 21.39 154 MET B CA 1
ATOM 9468 C C . MET B 1 155 ? -36.335 11.745 -14.261 1.00 20.26 154 MET B C 1
ATOM 9469 O O . MET B 1 155 ? -36.672 12.042 -13.111 1.00 21.52 154 MET B O 1
ATOM 9483 N N . PRO B 1 156 ? -35.149 12.092 -14.755 1.00 18.79 155 PRO B N 1
ATOM 9484 C CA . PRO B 1 156 ? -34.147 12.740 -13.901 1.00 19.31 155 PRO B CA 1
ATOM 9485 C C . PRO B 1 156 ? -34.550 14.147 -13.499 1.00 21.97 155 PRO B C 1
ATOM 9486 O O . PRO B 1 156 ? -35.117 14.905 -14.289 1.00 23.25 155 PRO B O 1
ATOM 9497 N N . LYS B 1 157 ? -34.200 14.502 -12.263 1.00 22.90 156 LYS B N 1
ATOM 9498 C CA . LYS B 1 157 ? -34.499 15.818 -11.725 1.00 27.10 156 LYS B CA 1
ATOM 9499 C C . LYS B 1 157 ? -33.278 16.709 -11.559 1.00 24.68 156 LYS B C 1
ATOM 9500 O O . LYS B 1 157 ? -33.437 17.931 -11.486 1.00 24.99 156 LYS B O 1
ATOM 9519 N N . ARG B 1 158 ? -32.075 16.143 -11.463 1.00 21.60 157 ARG B N 1
ATOM 9520 C CA . ARG B 1 158 ? -30.924 16.956 -11.095 1.00 21.53 157 ARG B CA 1
ATOM 9521 C C . ARG B 1 158 ? -29.739 16.725 -12.021 1.00 18.68 157 ARG B C 1
ATOM 9522 O O . ARG B 1 158 ? -29.174 17.685 -12.553 1.00 18.91 157 ARG B O 1
ATOM 9543 N N . PHE B 1 159 ? -29.354 15.463 -12.219 1.00 18.71 158 PHE B N 1
ATOM 9544 C CA . PHE B 1 159 ? -28.227 15.108 -13.073 1.00 19.16 158 PHE B CA 1
ATOM 9545 C C . PHE B 1 159 ? -28.714 14.278 -14.252 1.00 19.51 158 PHE B C 1
ATOM 9546 O O . PHE B 1 159 ? -29.616 13.446 -14.111 1.00 20.27 158 PHE B O 1
ATOM 9563 N N . HIS B 1 160 ? -28.106 14.505 -15.408 1.00 18.23 159 HIS B N 1
ATOM 9564 C CA . HIS B 1 160 ? -28.468 13.786 -16.624 1.00 17.76 159 HIS B CA 1
ATOM 9565 C C . HIS B 1 160 ? -27.842 12.396 -16.598 1.00 17.23 159 HIS B C 1
ATOM 9566 O O . HIS B 1 160 ? -26.613 12.288 -16.545 1.00 15.61 159 HIS B O 1
ATOM 9580 N N . PRO B 1 161 ? -28.631 11.323 -16.632 1.00 17.38 160 PRO B N 1
ATOM 9581 C CA . PRO B 1 161 ? -28.084 9.979 -16.340 1.00 18.22 160 PRO B CA 1
ATOM 9582 C C . PRO B 1 161 ? -26.922 9.580 -17.235 1.00 18.37 160 PRO B C 1
ATOM 9583 O O . PRO B 1 161 ? -25.979 8.936 -16.751 1.00 17.62 160 PRO B O 1
ATOM 9594 N N . PRO B 1 162 ? -26.938 9.897 -18.534 1.00 18.58 161 PRO B N 1
ATOM 9595 C CA . PRO B 1 162 ? -25.774 9.509 -19.358 1.00 19.88 161 PRO B CA 1
ATOM 9596 C C . PRO B 1 162 ? -24.468 10.063 -18.834 1.00 18.63 161 PRO B C 1
ATOM 9597 O O . PRO B 1 162 ? -23.429 9.401 -18.958 1.00 19.43 161 PRO B O 1
ATOM 9608 N N . SER B 1 163 ? -24.484 11.260 -18.244 1.00 17.59 162 SER B N 1
ATOM 9609 C CA . SER B 1 163 ? -23.256 11.835 -17.712 1.00 17.51 162 SER B CA 1
ATOM 9610 C C . SER B 1 163 ? -22.801 11.135 -16.441 1.00 17.23 162 SER B C 1
ATOM 9611 O O . SER B 1 163 ? -21.626 11.243 -16.072 1.00 18.43 162 SER B O 1
ATOM 9619 N N . VAL B 1 164 ? -23.705 10.422 -15.771 1.00 16.05 163 VAL B N 1
ATOM 9620 C CA . VAL B 1 164 ? -23.401 9.767 -14.504 1.00 17.77 163 VAL B CA 1
ATOM 9621 C C . VAL B 1 164 ? -23.025 8.315 -14.764 1.00 18.74 163 VAL B C 1
ATOM 9622 O O . VAL B 1 164 ? -21.880 7.914 -14.527 1.00 19.30 163 VAL B O 1
ATOM 9635 N N . VAL B 1 165 ? -23.975 7.516 -15.257 1.00 17.74 164 VAL B N 1
ATOM 9636 C CA . VAL B 1 165 ? -23.683 6.098 -15.438 1.00 17.92 164 VAL B CA 1
ATOM 9637 C C . VAL B 1 165 ? -22.917 5.855 -16.734 1.00 17.59 164 VAL B C 1
ATOM 9638 O O . VAL B 1 165 ? -22.108 4.922 -16.814 1.00 17.13 164 VAL B O 1
ATOM 9651 N N . GLY B 1 166 ? -23.146 6.676 -17.761 1.00 17.04 165 GLY B N 1
ATOM 9652 C CA . GLY B 1 166 ? -22.455 6.476 -19.020 1.00 16.83 165 GLY B CA 1
ATOM 9653 C C . GLY B 1 166 ? -20.959 6.676 -18.895 1.00 15.83 165 GLY B C 1
ATOM 9654 O O . GLY B 1 166 ? -20.172 5.964 -19.528 1.00 16.07 165 GLY B O 1
ATOM 9658 N N . THR B 1 167 ? -20.541 7.636 -18.071 1.00 16.02 166 THR B N 1
ATOM 9659 C CA . THR B 1 167 ? -19.117 7.848 -17.870 1.00 16.02 166 THR B CA 1
ATOM 9660 C C . THR B 1 167 ? -18.454 6.601 -17.303 1.00 16.58 166 THR B C 1
ATOM 9661 O O . THR B 1 167 ? -17.365 6.214 -17.748 1.00 16.91 166 THR B O 1
ATOM 9672 N N . LEU B 1 168 ? -19.096 5.945 -16.333 1.00 17.21 167 LEU B N 1
ATOM 9673 C CA . LEU B 1 168 ? -18.527 4.729 -15.766 1.00 16.98 167 LEU B CA 1
ATOM 9674 C C . LEU B 1 168 ? -18.669 3.536 -16.701 1.00 18.16 167 LEU B C 1
ATOM 9675 O O . LEU B 1 168 ? -17.813 2.645 -16.690 1.00 17.74 167 LEU B O 1
ATOM 9691 N N . GLY B 1 169 ? -19.732 3.496 -17.509 1.00 17.37 168 GLY B N 1
ATOM 9692 C CA . GLY B 1 169 ? -19.840 2.453 -18.514 1.00 18.44 168 GLY B CA 1
ATOM 9693 C C . GLY B 1 169 ? -18.728 2.529 -19.544 1.00 18.67 168 GLY B C 1
ATOM 9694 O O . GLY B 1 169 ? -18.152 1.508 -19.929 1.00 18.36 168 GLY B O 1
ATOM 9698 N N . SER B 1 170 ? -18.413 3.743 -20.004 1.00 16.65 169 SER B N 1
ATOM 9699 C CA . SER B 1 170 ? -17.283 3.943 -20.907 1.00 17.84 169 SER B CA 1
ATOM 9700 C C . SER B 1 170 ? -15.983 3.468 -20.268 1.00 16.74 169 SER B C 1
ATOM 9701 O O . SER B 1 170 ? -15.192 2.755 -20.897 1.00 18.59 169 SER B O 1
ATOM 9709 N N . ALA B 1 171 ? -15.744 3.867 -19.014 1.00 15.73 170 ALA B N 1
ATOM 9710 C CA . ALA B 1 171 ? -14.532 3.457 -18.312 1.00 16.65 170 ALA B CA 1
ATOM 9711 C C . ALA B 1 171 ? -14.437 1.941 -18.228 1.00 16.07 170 ALA B C 1
ATOM 9712 O O . ALA B 1 171 ? -13.360 1.365 -18.420 1.00 17.33 170 ALA B O 1
ATOM 9719 N N . ALA B 1 172 ? -15.561 1.279 -17.951 1.00 16.33 171 ALA B N 1
ATOM 9720 C CA . ALA B 1 172 ? -15.580 -0.175 -17.859 1.00 17.31 171 ALA B CA 1
ATOM 9721 C C . ALA B 1 172 ? -15.282 -0.815 -19.207 1.00 17.36 171 ALA B C 1
ATOM 9722 O O . ALA B 1 172 ? -14.505 -1.773 -19.297 1.00 18.74 171 ALA B O 1
ATOM 9729 N N . ALA B 1 173 ? -15.913 -0.311 -20.272 1.00 17.71 172 ALA B N 1
ATOM 9730 C CA . ALA B 1 173 ? -15.672 -0.856 -21.602 1.00 18.14 172 ALA B CA 1
ATOM 9731 C C . ALA B 1 173 ? -14.223 -0.644 -22.027 1.00 18.51 172 ALA B C 1
ATOM 9732 O O . ALA B 1 173 ? -13.595 -1.548 -22.593 1.00 20.09 172 ALA B O 1
ATOM 9739 N N . ALA B 1 174 ? -13.675 0.543 -21.753 1.00 17.94 173 ALA B N 1
ATOM 9740 C CA . ALA B 1 174 ? -12.276 0.814 -22.058 1.00 18.10 173 ALA B CA 1
ATOM 9741 C C . ALA B 1 174 ? -11.348 -0.084 -21.242 1.00 19.58 173 ALA B C 1
ATOM 9742 O O . ALA B 1 174 ? -10.347 -0.588 -21.759 1.00 20.82 173 ALA B O 1
ATOM 9749 N N . SER B 1 175 ? -11.666 -0.287 -19.961 1.00 18.20 174 SER B N 1
ATOM 9750 C CA . SER B 1 175 ? -10.872 -1.174 -19.118 1.00 19.35 174 SER B CA 1
ATOM 9751 C C . SER B 1 175 ? -10.899 -2.598 -19.649 1.00 19.84 174 SER B C 1
ATOM 9752 O O . SER B 1 175 ? -9.887 -3.307 -19.608 1.00 21.03 174 SER B O 1
ATOM 9760 N N . LYS B 1 176 ? -12.056 -3.039 -20.147 1.00 19.75 175 LYS B N 1
ATOM 9761 C CA . LYS B 1 176 ? -12.156 -4.374 -20.716 1.00 20.07 175 LYS B CA 1
ATOM 9762 C C . LYS B 1 176 ? -11.316 -4.479 -21.981 1.00 21.75 175 LYS B C 1
ATOM 9763 O O . LYS B 1 176 ? -10.544 -5.431 -22.148 1.00 22.27 175 LYS B O 1
ATOM 9782 N N . PHE B 1 177 ? -11.439 -3.492 -22.876 1.00 20.88 176 PHE B N 1
ATOM 9783 C CA . PHE B 1 177 ? -10.618 -3.471 -24.082 1.00 21.59 176 PHE B CA 1
ATOM 9784 C C . PHE B 1 177 ? -9.134 -3.571 -23.735 1.00 22.08 176 PHE B C 1
ATOM 9785 O O . PHE B 1 177 ? -8.390 -4.349 -24.341 1.00 23.48 176 PHE B O 1
ATOM 9802 N N . LEU B 1 178 ? -8.688 -2.778 -22.762 1.00 21.45 177 LEU B N 1
ATOM 9803 C CA . LEU B 1 178 ? -7.274 -2.714 -22.418 1.00 22.64 177 LEU B CA 1
ATOM 9804 C C . LEU B 1 178 ? -6.799 -3.919 -21.619 1.00 23.72 177 LEU B C 1
ATOM 9805 O O . LEU B 1 178 ? -5.591 -4.060 -21.404 1.00 24.87 177 LEU B O 1
ATOM 9821 N N . GLY B 1 179 ? -7.706 -4.791 -21.186 1.00 21.70 178 GLY B N 1
ATOM 9822 C CA . GLY B 1 179 ? -7.316 -5.933 -20.387 1.00 23.16 178 GLY B CA 1
ATOM 9823 C C . GLY B 1 179 ? -6.800 -5.582 -19.011 1.00 22.11 178 GLY B C 1
ATOM 9824 O O . GLY B 1 179 ? -5.974 -6.316 -18.463 1.00 25.71 178 GLY B O 1
ATOM 9828 N N . LEU B 1 180 ? -7.270 -4.483 -18.429 1.00 19.31 179 LEU B N 1
ATOM 9829 C CA . LEU B 1 180 ? -6.773 -4.063 -17.129 1.00 19.04 179 LEU B CA 1
ATOM 9830 C C . LEU B 1 180 ? -7.094 -5.102 -16.057 1.00 20.04 179 LEU B C 1
ATOM 9831 O O . LEU B 1 180 ? -8.140 -5.755 -16.088 1.00 20.82 179 LEU B O 1
ATOM 9847 N N . SER B 1 181 ? -6.171 -5.259 -15.111 1.00 20.43 180 SER B N 1
ATOM 9848 C CA . SER B 1 181 ? -6.394 -6.092 -13.936 1.00 19.98 180 SER B CA 1
ATOM 9849 C C . SER B 1 181 ? -7.612 -5.600 -13.166 1.00 19.37 180 SER B C 1
ATOM 9850 O O . SER B 1 181 ? -8.056 -4.461 -13.327 1.00 17.69 180 SER B O 1
ATOM 9858 N N . SER B 1 182 ? -8.153 -6.454 -12.296 1.00 21.42 181 SER B N 1
ATOM 9859 C CA A SER B 1 182 ? -9.271 -6.029 -11.461 0.29 20.07 181 SER B CA 1
ATOM 9860 C CA B SER B 1 182 ? -9.271 -6.030 -11.459 0.27 20.09 181 SER B CA 1
ATOM 9861 C CA C SER B 1 182 ? -9.277 -6.015 -11.480 0.44 19.99 181 SER B CA 1
ATOM 9862 C C . SER B 1 182 ? -8.906 -4.788 -10.656 1.00 19.79 181 SER B C 1
ATOM 9863 O O . SER B 1 182 ? -9.726 -3.876 -10.492 1.00 20.00 181 SER B O 1
ATOM 9883 N N . THR B 1 183 ? -7.672 -4.735 -10.148 1.00 19.90 182 THR B N 1
ATOM 9884 C CA . THR B 1 183 ? -7.231 -3.569 -9.391 1.00 20.98 182 THR B CA 1
ATOM 9885 C C . THR B 1 183 ? -7.306 -2.301 -10.236 1.00 18.34 182 THR B C 1
ATOM 9886 O O . THR B 1 183 ? -7.838 -1.278 -9.793 1.00 19.31 182 THR B O 1
ATOM 9897 N N . LYS B 1 184 ? -6.772 -2.345 -11.459 1.00 17.22 183 LYS B N 1
ATOM 9898 C CA A LYS B 1 184 ? -6.799 -1.161 -12.311 0.34 16.86 183 LYS B CA 1
ATOM 9899 C CA B LYS B 1 184 ? -6.794 -1.166 -12.321 0.66 16.86 183 LYS B CA 1
ATOM 9900 C C . LYS B 1 184 ? -8.203 -0.871 -12.832 1.00 17.49 183 LYS B C 1
ATOM 9901 O O . LYS B 1 184 ? -8.533 0.290 -13.086 1.00 16.72 183 LYS B O 1
ATOM 9938 N N . CYS B 1 185 ? -9.051 -1.896 -12.983 1.00 16.51 184 CYS B N 1
ATOM 9939 C CA . CYS B 1 185 ? -10.448 -1.627 -13.316 1.00 17.54 184 CYS B CA 1
ATOM 9940 C C . CYS B 1 185 ? -11.111 -0.825 -12.205 1.00 17.08 184 CYS B C 1
ATOM 9941 O O . CYS B 1 185 ? -11.917 0.077 -12.461 1.00 17.37 184 CYS B O 1
ATOM 9949 N N . ARG B 1 186 ? -10.801 -1.174 -10.955 1.00 17.51 185 ARG B N 1
ATOM 9950 C CA . ARG B 1 186 ? -11.354 -0.458 -9.814 1.00 17.69 185 ARG B CA 1
ATOM 9951 C C . ARG B 1 186 ? -10.915 0.997 -9.837 1.00 18.14 185 ARG B C 1
ATOM 9952 O O . ARG B 1 186 ? -11.736 1.908 -9.690 1.00 18.46 185 ARG B O 1
ATOM 9973 N N . GLU B 1 187 ? -9.614 1.232 -10.033 1.00 16.75 186 GLU B N 1
ATOM 9974 C CA . GLU B 1 187 ? -9.113 2.598 -10.115 1.00 16.23 186 GLU B CA 1
ATOM 9975 C C . GLU B 1 187 ? -9.772 3.355 -11.264 1.00 15.55 186 GLU B C 1
ATOM 9976 O O . GLU B 1 187 ? -10.098 4.540 -11.126 1.00 16.22 186 GLU B O 1
ATOM 9988 N N . ALA B 1 188 ? -9.980 2.695 -12.408 1.00 16.27 187 ALA B N 1
ATOM 9989 C CA . ALA B 1 188 ? -10.622 3.379 -13.529 1.00 14.70 187 ALA B CA 1
ATOM 9990 C C . ALA B 1 188 ? -12.012 3.869 -13.145 1.00 15.33 187 ALA B C 1
ATOM 9991 O O . ALA B 1 188 ? -12.402 4.991 -13.492 1.00 16.25 187 ALA B O 1
ATOM 9998 N N . LEU B 1 189 ? -12.779 3.046 -12.430 1.00 15.95 188 LEU B N 1
ATOM 9999 C CA . LEU B 1 189 ? -14.093 3.484 -11.971 1.00 16.70 188 LEU B CA 1
ATOM 10000 C C . LEU B 1 189 ? -13.975 4.684 -11.036 1.00 17.06 188 LEU B C 1
ATOM 10001 O O . LEU B 1 189 ? -14.699 5.673 -11.187 1.00 17.40 188 LEU B O 1
ATOM 10017 N N . ALA B 1 190 ? -13.057 4.623 -10.066 1.00 16.72 189 ALA B N 1
ATOM 10018 C CA . ALA B 1 190 ? -12.896 5.729 -9.128 1.00 18.38 189 ALA B CA 1
ATOM 10019 C C . ALA B 1 190 ? -12.529 7.020 -9.855 1.00 17.60 189 ALA B C 1
ATOM 10020 O O . ALA B 1 190 ? -13.082 8.087 -9.571 1.00 16.82 189 ALA B O 1
ATOM 10027 N N . ILE B 1 191 ? -11.582 6.942 -10.791 1.00 17.32 190 ILE B N 1
ATOM 10028 C CA . ILE B 1 191 ? -11.171 8.127 -11.538 1.00 16.61 190 ILE B CA 1
ATOM 10029 C C . ILE B 1 191 ? -12.340 8.656 -12.360 1.00 17.33 190 ILE B C 1
ATOM 10030 O O . ILE B 1 191 ? -12.583 9.868 -12.417 1.00 16.71 190 ILE B O 1
ATOM 10046 N N . ALA B 1 192 ? -13.099 7.752 -12.982 1.00 16.37 191 ALA B N 1
ATOM 10047 C CA . ALA B 1 192 ? -14.244 8.160 -13.784 1.00 17.22 191 ALA B CA 1
ATOM 10048 C C . ALA B 1 192 ? -15.277 8.910 -12.949 1.00 16.69 191 ALA B C 1
ATOM 10049 O O . ALA B 1 192 ? -15.903 9.858 -13.436 1.00 18.69 191 ALA B O 1
ATOM 10056 N N . VAL B 1 193 ? -15.468 8.504 -11.689 1.00 15.93 192 VAL B N 1
ATOM 10057 C CA . VAL B 1 193 ? -16.432 9.181 -10.824 1.00 16.85 192 VAL B CA 1
ATOM 10058 C C . VAL B 1 193 ? -16.101 10.665 -10.717 1.00 17.97 192 VAL B C 1
ATOM 10059 O O . VAL B 1 193 ? -16.997 11.515 -10.662 1.00 16.82 192 VAL B O 1
ATOM 10072 N N . SER B 1 194 ? -14.816 11.007 -10.695 1.00 17.73 193 SER B N 1
ATOM 10073 C CA . SER B 1 194 ? -14.455 12.416 -10.605 1.00 18.70 193 SER B CA 1
ATOM 10074 C C . SER B 1 194 ? -14.682 13.166 -11.912 1.00 21.85 193 SER B C 1
ATOM 10075 O O . SER B 1 194 ? -14.626 14.399 -11.909 1.00 25.25 193 SER B O 1
ATOM 10083 N N . HIS B 1 195 ? -14.957 12.462 -13.011 1.00 19.39 194 HIS B N 1
ATOM 10084 C CA . HIS B 1 195 ? -15.306 13.086 -14.281 1.00 20.18 194 HIS B CA 1
ATOM 10085 C C . HIS B 1 195 ? -16.808 13.074 -14.555 1.00 21.67 194 HIS B C 1
ATOM 10086 O O . HIS B 1 195 ? -17.250 13.674 -15.543 1.00 24.85 194 HIS B O 1
ATOM 10100 N N . ALA B 1 196 ? -17.599 12.425 -13.708 1.00 19.09 195 ALA B N 1
ATOM 10101 C CA . ALA B 1 196 ? -18.997 12.176 -14.006 1.00 17.83 195 ALA B CA 1
ATOM 10102 C C . ALA B 1 196 ? -19.899 13.303 -13.513 1.00 17.40 195 ALA B C 1
ATOM 10103 O O . ALA B 1 196 ? -19.528 14.095 -12.644 1.00 16.82 195 ALA B O 1
ATOM 10110 N N . GLY B 1 197 ? -21.100 13.357 -14.085 1.00 20.25 196 GLY B N 1
ATOM 10111 C CA . GLY B 1 197 ? -22.182 14.147 -13.528 1.00 21.00 196 GLY B CA 1
ATOM 10112 C C . GLY B 1 197 ? -22.330 15.545 -14.086 1.00 20.86 196 GLY B C 1
ATOM 10113 O O . GLY B 1 197 ? -21.603 16.459 -13.691 1.00 22.71 196 GLY B O 1
ATOM 10117 N N . ALA B 1 198 ? -23.283 15.719 -14.999 1.00 16.81 197 ALA B N 1
ATOM 10118 C CA . ALA B 1 198 ? -23.678 16.996 -15.561 1.00 16.18 197 ALA B CA 1
ATOM 10119 C C . ALA B 1 198 ? -25.111 17.315 -15.171 1.00 15.97 197 ALA B C 1
ATOM 10120 O O . ALA B 1 198 ? -25.973 16.430 -15.231 1.00 17.43 197 ALA B O 1
ATOM 10127 N N . PRO B 1 199 ? -25.413 18.549 -14.779 1.00 15.79 198 PRO B N 1
ATOM 10128 C CA . PRO B 1 199 ? -26.799 18.885 -14.420 1.00 17.89 198 PRO B CA 1
ATOM 10129 C C . PRO B 1 199 ? -27.762 18.786 -15.598 1.00 17.76 198 PRO B C 1
ATOM 10130 O O . PRO B 1 199 ? -27.379 18.783 -16.769 1.00 18.11 198 PRO B O 1
ATOM 10141 N N . MET B 1 200 ? -29.050 18.713 -15.251 1.00 16.68 199 MET B N 1
ATOM 10142 C CA . MET B 1 200 ? -30.106 18.586 -16.246 1.00 17.28 199 MET B CA 1
ATOM 10143 C C . MET B 1 200 ? -30.369 19.867 -17.038 1.00 18.20 199 MET B C 1
ATOM 10144 O O . MET B 1 200 ? -30.986 19.791 -18.106 1.00 18.58 199 MET B O 1
ATOM 10158 N N . ALA B 1 201 ? -29.928 21.032 -16.554 1.00 19.05 200 ALA B N 1
ATOM 10159 C CA . ALA B 1 201 ? -30.310 22.290 -17.197 1.00 18.73 200 ALA B CA 1
ATOM 10160 C C . ALA B 1 201 ? -29.935 22.340 -18.675 1.00 18.89 200 ALA B C 1
ATOM 10161 O O . ALA B 1 201 ? -30.622 23.000 -19.461 1.00 19.19 200 ALA B O 1
ATOM 10168 N N . ASN B 1 202 ? -28.849 21.684 -19.078 1.00 18.26 201 ASN B N 1
ATOM 10169 C CA . ASN B 1 202 ? -28.454 21.796 -20.478 1.00 17.48 201 ASN B CA 1
ATOM 10170 C C . ASN B 1 202 ? -29.178 20.805 -21.380 1.00 17.00 201 ASN B C 1
ATOM 10171 O O . ASN B 1 202 ? -28.962 20.835 -22.597 1.00 17.03 201 ASN B O 1
ATOM 10182 N N . ALA B 1 203 ? -30.066 19.974 -20.844 1.00 16.42 202 ALA B N 1
ATOM 10183 C CA . ALA B 1 203 ? -30.996 19.266 -21.709 1.00 17.45 202 ALA B CA 1
ATOM 10184 C C . ALA B 1 203 ? -31.888 20.277 -22.423 1.00 17.12 202 ALA B C 1
ATOM 10185 O O . ALA B 1 203 ? -32.215 21.340 -21.886 1.00 17.48 202 ALA B O 1
ATOM 10192 N N . ALA B 1 204 ? -32.264 19.950 -23.659 1.00 17.73 203 ALA B N 1
ATOM 10193 C CA . ALA B 1 204 ? -33.031 20.836 -24.530 1.00 18.42 203 ALA B CA 1
ATOM 10194 C C . ALA B 1 204 ? -32.236 22.072 -24.946 1.00 18.89 203 ALA B C 1
ATOM 10195 O O . ALA B 1 204 ? -32.825 23.086 -25.345 1.00 19.62 203 ALA B O 1
ATOM 10202 N N . THR B 1 205 ? -30.909 22.004 -24.849 1.00 17.52 204 THR B N 1
ATOM 10203 C CA . THR B 1 205 ? -30.006 22.977 -25.450 1.00 17.42 204 THR B CA 1
ATOM 10204 C C . THR B 1 205 ? -28.996 22.230 -26.313 1.00 17.43 204 THR B C 1
ATOM 10205 O O . THR B 1 205 ? -28.898 21.000 -26.275 1.00 17.91 204 THR B O 1
ATOM 10216 N N . GLN B 1 206 ? -28.207 22.998 -27.067 1.00 18.04 205 GLN B N 1
ATOM 10217 C CA . GLN B 1 206 ? -27.209 22.420 -27.959 1.00 17.72 205 GLN B CA 1
ATOM 10218 C C . GLN B 1 206 ? -26.095 21.688 -27.217 1.00 18.28 205 GLN B C 1
ATOM 10219 O O . GLN B 1 206 ? -25.352 20.929 -27.842 1.00 17.76 205 GLN B O 1
ATOM 10233 N N . THR B 1 207 ? -25.959 21.889 -25.908 1.00 18.04 206 THR B N 1
ATOM 10234 C CA . THR B 1 207 ? -24.897 21.234 -25.150 1.00 17.49 206 THR B CA 1
ATOM 10235 C C . THR B 1 207 ? -25.247 19.807 -24.739 1.00 16.76 206 THR B C 1
ATOM 10236 O O . THR B 1 207 ? -24.331 19.021 -24.479 1.00 16.63 206 THR B O 1
ATOM 10247 N N . LYS B 1 208 ? -26.525 19.438 -24.715 1.00 16.20 207 LYS B N 1
ATOM 10248 C CA . LYS B 1 208 ? -26.888 18.100 -24.259 1.00 16.29 207 LYS B CA 1
ATOM 10249 C C . LYS B 1 208 ? -26.104 16.985 -24.947 1.00 14.83 207 LYS B C 1
ATOM 10250 O O . LYS B 1 208 ? -25.681 16.045 -24.250 1.00 15.68 207 LYS B O 1
ATOM 10269 N N . PRO B 1 209 ? -25.887 17.008 -26.266 1.00 16.27 208 PRO B N 1
ATOM 10270 C CA . PRO B 1 209 ? -25.146 15.907 -26.909 1.00 15.47 208 PRO B CA 1
ATOM 10271 C C . PRO B 1 209 ? -23.766 15.682 -26.331 1.00 16.41 208 PRO B C 1
ATOM 10272 O O . PRO B 1 209 ? -23.258 14.554 -26.367 1.00 17.28 208 PRO B O 1
ATOM 10283 N N . LEU B 1 210 ? -23.132 16.733 -25.806 1.00 16.74 209 LEU B N 1
ATOM 10284 C CA . LEU B 1 210 ? -21.815 16.580 -25.214 1.00 15.99 209 LEU B CA 1
ATOM 10285 C C . LEU B 1 210 ? -21.850 15.765 -23.930 1.00 17.09 209 LEU B C 1
ATOM 10286 O O . LEU B 1 210 ? -20.798 15.302 -23.480 1.00 16.99 209 LEU B O 1
ATOM 10302 N N . HIS B 1 211 ? -23.021 15.573 -23.326 1.00 15.37 210 HIS B N 1
ATOM 10303 C CA . HIS B 1 211 ? -23.072 14.706 -22.158 1.00 16.18 210 HIS B CA 1
ATOM 10304 C C . HIS B 1 211 ? -22.691 13.280 -22.532 1.00 16.33 210 HIS B C 1
ATOM 10305 O O . HIS B 1 211 ? -21.989 12.600 -21.776 1.00 18.31 210 HIS B O 1
ATOM 10319 N N . ILE B 1 212 ? -23.132 12.815 -23.703 1.00 15.73 211 ILE B N 1
ATOM 10320 C CA . ILE B 1 212 ? -22.726 11.498 -24.185 1.00 15.68 211 ILE B CA 1
ATOM 10321 C C . ILE B 1 212 ? -21.299 11.532 -24.717 1.00 16.39 211 ILE B C 1
ATOM 10322 O O . ILE B 1 212 ? -20.503 10.621 -24.448 1.00 15.82 211 ILE B O 1
ATOM 10338 N N . GLY B 1 213 ? -20.945 12.563 -25.483 1.00 16.96 212 GLY B N 1
ATOM 10339 C CA . GLY B 1 213 ? -19.574 12.670 -25.963 1.00 16.71 212 GLY B CA 1
ATOM 10340 C C . GLY B 1 213 ? -18.567 12.664 -24.832 1.00 17.21 212 GLY B C 1
ATOM 10341 O O . GLY B 1 213 ? -17.525 12.004 -24.914 1.00 17.45 212 GLY B O 1
ATOM 10345 N N . ASN B 1 214 ? -18.871 13.394 -23.750 1.00 16.45 213 ASN B N 1
ATOM 10346 C CA . ASN B 1 214 ? -17.964 13.459 -22.611 1.00 17.77 213 ASN B CA 1
ATOM 10347 C C . ASN B 1 214 ? -17.956 12.156 -21.822 1.00 18.24 213 ASN B C 1
ATOM 10348 O O . ASN B 1 214 ? -16.920 11.767 -21.273 1.00 17.25 213 ASN B O 1
ATOM 10359 N N . ALA B 1 215 ? -19.107 11.482 -21.721 1.00 16.42 214 ALA B N 1
ATOM 10360 C CA . ALA B 1 215 ? -19.125 10.180 -21.063 1.00 15.10 214 ALA B CA 1
ATOM 10361 C C . ALA B 1 215 ? -18.155 9.234 -21.754 1.00 16.03 214 ALA B C 1
ATOM 10362 O O . ALA B 1 215 ? -17.356 8.551 -21.104 1.00 16.31 214 ALA B O 1
ATOM 10369 N N . ALA B 1 216 ? -18.198 9.209 -23.084 1.00 16.84 215 ALA B N 1
ATOM 10370 C CA . ALA B 1 216 ? -17.279 8.380 -23.855 1.00 18.07 215 ALA B CA 1
ATOM 10371 C C . ALA B 1 216 ? -15.834 8.803 -23.615 1.00 15.96 215 ALA B C 1
ATOM 10372 O O . ALA B 1 216 ? -14.987 7.988 -23.229 1.00 16.93 215 ALA B O 1
ATOM 10379 N N . LYS B 1 217 ? -15.542 10.089 -23.840 1.00 15.31 216 LYS B N 1
ATOM 10380 C CA . LYS B 1 217 ? -14.188 10.615 -23.702 1.00 16.35 216 LYS B CA 1
ATOM 10381 C C . LYS B 1 217 ? -13.631 10.371 -22.306 1.00 16.87 216 LYS B C 1
ATOM 10382 O O . LYS B 1 217 ? -12.540 9.816 -22.142 1.00 17.03 216 LYS B O 1
ATOM 10401 N N . HIS B 1 218 ? -14.355 10.821 -21.284 1.00 15.74 217 HIS B N 1
ATOM 10402 C CA . HIS B 1 218 ? -13.828 10.771 -19.927 1.00 16.26 217 HIS B CA 1
ATOM 10403 C C . HIS B 1 218 ? -13.638 9.343 -19.443 1.00 17.32 217 HIS B C 1
ATOM 10404 O O . HIS B 1 218 ? -12.725 9.079 -18.655 1.00 17.21 217 HIS B O 1
ATOM 10418 N N . GLY B 1 219 ? -14.466 8.407 -19.903 1.00 17.08 218 GLY B N 1
ATOM 10419 C CA . GLY B 1 219 ? -14.256 7.015 -19.540 1.00 18.04 218 GLY B CA 1
ATOM 10420 C C . GLY B 1 219 ? -12.943 6.472 -20.066 1.00 18.08 218 GLY B C 1
ATOM 10421 O O . GLY B 1 219 ? -12.248 5.723 -19.376 1.00 18.25 218 GLY B O 1
ATOM 10425 N N . ILE B 1 220 ? -12.589 6.834 -21.301 1.00 17.76 219 ILE B N 1
ATOM 10426 C CA . ILE B 1 220 ? -11.288 6.436 -21.832 1.00 17.31 219 ILE B CA 1
ATOM 10427 C C . ILE B 1 220 ? -10.173 7.089 -21.028 1.00 17.68 219 ILE B C 1
ATOM 10428 O O . ILE B 1 220 ? -9.173 6.446 -20.689 1.00 18.08 219 ILE B O 1
ATOM 10444 N N . GLU B 1 221 ? -10.308 8.383 -20.736 1.00 16.96 220 GLU B N 1
ATOM 10445 C CA . GLU B 1 221 ? -9.267 9.066 -19.983 1.00 16.30 220 GLU B CA 1
ATOM 10446 C C . GLU B 1 221 ? -9.056 8.400 -18.633 1.00 16.64 220 GLU B C 1
ATOM 10447 O O . GLU B 1 221 ? -7.916 8.180 -18.211 1.00 17.42 220 GLU B O 1
ATOM 10459 N N . ALA B 1 222 ? -10.146 8.031 -17.965 1.00 16.49 221 ALA B N 1
ATOM 10460 C CA . ALA B 1 222 ? -10.043 7.342 -16.686 1.00 18.01 221 ALA B CA 1
ATOM 10461 C C . ALA B 1 222 ? -9.329 6.003 -16.831 1.00 17.79 221 ALA B C 1
ATOM 10462 O O . ALA B 1 222 ? -8.494 5.644 -15.993 1.00 17.99 221 ALA B O 1
ATOM 10469 N N . ALA B 1 223 ? -9.646 5.246 -17.884 1.00 17.07 222 ALA B N 1
ATOM 10470 C CA . ALA B 1 223 ? -9.000 3.950 -18.088 1.00 17.63 222 ALA B CA 1
ATOM 10471 C C . ALA B 1 223 ? -7.519 4.116 -18.388 1.00 17.46 222 ALA B C 1
ATOM 10472 O O . ALA B 1 223 ? -6.685 3.358 -17.874 1.00 18.11 222 ALA B O 1
ATOM 10479 N N . PHE B 1 224 ? -7.176 5.096 -19.228 1.00 17.14 223 PHE B N 1
ATOM 10480 C CA . PHE B 1 224 ? -5.778 5.376 -19.524 1.00 17.74 223 PHE B CA 1
ATOM 10481 C C . PHE B 1 224 ? -5.019 5.758 -18.258 1.00 16.49 223 PHE B C 1
ATOM 10482 O O . PHE B 1 224 ? -3.900 5.289 -18.018 1.00 16.45 223 PHE B O 1
ATOM 10499 N N . LEU B 1 225 ? -5.601 6.643 -17.448 1.00 16.56 224 LEU B N 1
ATOM 10500 C CA . LEU B 1 225 ? -4.919 7.080 -16.237 1.00 16.03 224 LEU B CA 1
ATOM 10501 C C . LEU B 1 225 ? -4.761 5.922 -15.257 1.00 17.13 224 LEU B C 1
ATOM 10502 O O . LEU B 1 225 ? -3.709 5.782 -14.623 1.00 16.86 224 LEU B O 1
ATOM 10518 N N . ALA B 1 226 ? -5.778 5.061 -15.141 1.00 17.16 225 ALA B N 1
ATOM 10519 C CA . ALA B 1 226 ? -5.639 3.868 -14.315 1.00 17.38 225 ALA B CA 1
ATOM 10520 C C . ALA B 1 226 ? -4.532 2.970 -14.845 1.00 17.34 225 ALA B C 1
ATOM 10521 O O . ALA B 1 226 ? -3.737 2.420 -14.073 1.00 17.24 225 ALA B O 1
ATOM 10528 N N . MET B 1 227 ? -4.475 2.808 -16.169 1.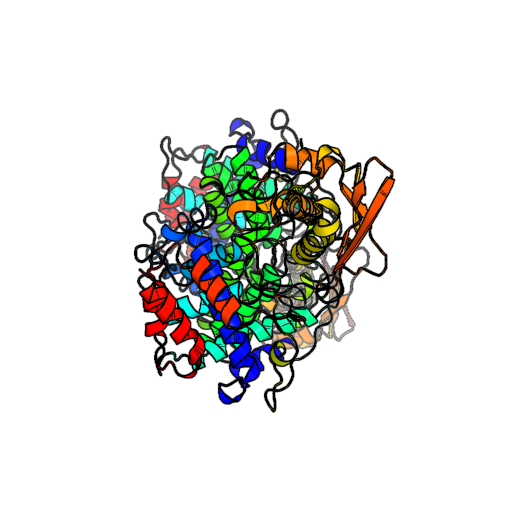00 17.33 226 MET B N 1
ATOM 10529 C CA . MET B 1 227 ? -3.437 1.991 -16.789 1.00 17.42 226 MET B CA 1
ATOM 10530 C C . MET B 1 227 ? -2.051 2.482 -16.402 1.00 17.58 226 MET B C 1
ATOM 10531 O O . MET B 1 227 ? -1.159 1.675 -16.116 1.00 19.33 226 MET B O 1
ATOM 10545 N N . LEU B 1 228 ? -1.856 3.803 -16.360 1.00 16.71 227 LEU B N 1
ATOM 10546 C CA . LEU B 1 228 ? -0.573 4.385 -15.991 1.00 17.30 227 LEU B CA 1
ATOM 10547 C C . LEU B 1 228 ? -0.287 4.314 -14.497 1.00 18.39 227 LEU B C 1
ATOM 10548 O O . LEU B 1 228 ? 0.844 4.597 -14.088 1.00 19.37 227 LEU B O 1
ATOM 10564 N N . GLY B 1 229 ? -1.282 3.977 -13.676 1.00 18.13 228 GLY B N 1
ATOM 10565 C CA . GLY B 1 229 ? -1.065 3.785 -12.259 1.00 18.33 228 GLY B CA 1
ATOM 10566 C C . GLY B 1 229 ? -1.754 4.768 -11.335 1.00 17.39 228 GLY B C 1
ATOM 10567 O O . GLY B 1 229 ? -1.529 4.695 -10.120 1.00 18.50 228 GLY B O 1
ATOM 10571 N N . LEU B 1 230 ? -2.582 5.681 -11.846 1.00 16.93 229 LEU B N 1
ATOM 10572 C CA . LEU B 1 230 ? -3.306 6.599 -10.972 1.00 18.31 229 LEU B CA 1
ATOM 10573 C C . LEU B 1 230 ? -4.281 5.838 -10.082 1.00 18.08 229 LEU B C 1
ATOM 10574 O O . LEU B 1 230 ? -4.933 4.888 -10.521 1.00 18.76 229 LEU B O 1
ATOM 10590 N N . GLN B 1 231 ? -4.391 6.275 -8.828 1.00 20.30 230 GLN B N 1
ATOM 10591 C CA . GLN B 1 231 ? -5.269 5.644 -7.855 1.00 20.33 230 GLN B CA 1
ATOM 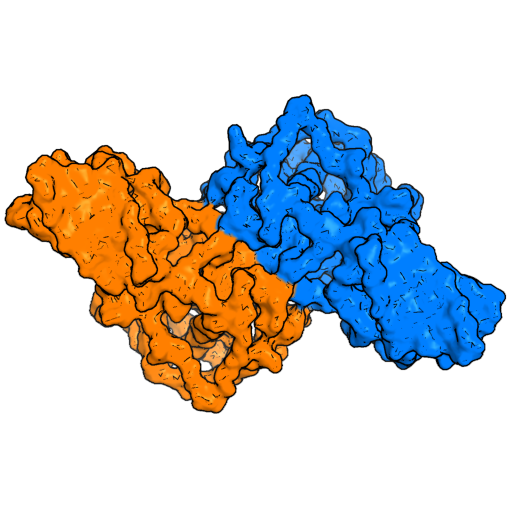10592 C C . GLN B 1 231 ? -6.318 6.615 -7.329 1.00 19.63 230 GLN B C 1
ATOM 10593 O O . GLN B 1 231 ? -6.075 7.820 -7.205 1.00 20.51 230 GLN B O 1
ATOM 10607 N N . GLY B 1 232 ? -7.485 6.054 -7.003 1.00 17.97 231 GLY B N 1
ATOM 10608 C CA . GLY B 1 232 ? -8.594 6.789 -6.433 1.00 18.11 231 GLY B CA 1
ATOM 10609 C C . GLY B 1 232 ? -9.187 6.042 -5.255 1.00 18.27 231 GLY B C 1
ATOM 10610 O O . GLY B 1 232 ? -8.557 5.126 -4.723 1.00 18.78 231 GLY B O 1
ATOM 10614 N N . ASN B 1 233 ? -10.391 6.411 -4.837 1.00 16.86 232 ASN B N 1
ATOM 10615 C CA . ASN B 1 233 ? -10.972 5.829 -3.635 1.00 18.06 232 ASN B CA 1
ATOM 10616 C C . ASN B 1 233 ? -11.369 4.381 -3.891 1.00 17.85 232 ASN B C 1
ATOM 10617 O O . ASN B 1 233 ? -12.113 4.090 -4.833 1.00 18.97 232 ASN B O 1
ATOM 10628 N N . LYS B 1 234 ? -10.869 3.467 -3.047 1.00 18.84 233 LYS B N 1
ATOM 10629 C CA . LYS B 1 234 ? -11.094 2.036 -3.232 1.00 21.73 233 LYS B CA 1
ATOM 10630 C C . LYS B 1 234 ? -12.538 1.619 -2.981 1.00 22.31 233 LYS B C 1
ATOM 10631 O O . LYS B 1 234 ? -12.913 0.498 -3.345 1.00 24.20 233 LYS B O 1
ATOM 10650 N N . GLN B 1 235 ? -13.351 2.487 -2.373 1.00 19.91 234 GLN B N 1
ATOM 10651 C CA . GLN B 1 235 ? -14.742 2.184 -2.064 1.00 22.98 234 GLN B CA 1
ATOM 10652 C C . GLN B 1 235 ? -15.698 3.172 -2.728 1.00 18.05 234 GLN B C 1
ATOM 10653 O O . GLN B 1 235 ? -16.757 3.483 -2.178 1.00 18.41 234 GLN B O 1
ATOM 10667 N N . VAL B 1 236 ? -15.349 3.670 -3.912 1.00 18.06 235 VAL B N 1
ATOM 10668 C CA . VAL B 1 236 ? -16.024 4.854 -4.442 1.00 19.06 235 VAL B CA 1
ATOM 10669 C C . VAL B 1 236 ? -17.510 4.606 -4.687 1.00 18.52 235 VAL B C 1
ATOM 10670 O O . VAL B 1 236 ? -18.323 5.528 -4.553 1.00 20.58 235 VAL B O 1
ATOM 10683 N N . LEU B 1 237 ? -17.901 3.369 -5.018 1.00 18.55 236 LEU B N 1
ATOM 10684 C CA . LEU B 1 237 ? -19.314 3.084 -5.254 1.00 18.48 236 LEU B CA 1
ATOM 10685 C C . LEU B 1 237 ? -20.080 2.785 -3.970 1.00 20.14 236 LEU B C 1
ATOM 10686 O O . LEU B 1 237 ? -21.316 2.787 -3.982 1.00 22.59 236 LEU B O 1
ATOM 10702 N N . ASP B 1 238 ? -19.369 2.508 -2.871 1.00 19.84 237 ASP B N 1
ATOM 10703 C CA . ASP B 1 238 ? -19.995 2.215 -1.591 1.00 22.09 237 ASP B CA 1
ATOM 10704 C C . ASP B 1 238 ? -20.351 3.463 -0.794 1.00 23.82 237 ASP B C 1
ATOM 10705 O O . ASP B 1 238 ? -21.004 3.339 0.249 1.00 25.64 237 ASP B O 1
ATOM 10714 N N . LEU B 1 239 ? -19.941 4.648 -1.241 1.00 22.25 238 LEU B N 1
ATOM 10715 C CA . LEU B 1 239 ? -19.964 5.842 -0.409 1.00 21.04 238 LEU B CA 1
ATOM 10716 C C . LEU B 1 239 ? -20.996 6.861 -0.872 1.00 19.85 238 LEU B C 1
ATOM 10717 O O . LEU B 1 239 ? -21.098 7.168 -2.064 1.00 19.29 238 LEU B O 1
ATOM 10733 N N . GLU B 1 240 ? -21.739 7.403 0.100 1.00 22.78 239 GLU B N 1
ATOM 10734 C CA . GLU B 1 240 ? -22.667 8.493 -0.166 1.00 27.03 239 GLU B CA 1
ATOM 10735 C C . GLU B 1 240 ? -21.963 9.709 -0.746 1.00 25.76 239 GLU B C 1
ATOM 10736 O O . GLU B 1 240 ? -22.555 10.459 -1.531 1.00 25.24 239 GLU B O 1
ATOM 10748 N N . ALA B 1 241 ? -20.722 9.944 -0.334 1.00 25.24 240 ALA B N 1
ATOM 10749 C CA . ALA B 1 241 ? -19.924 11.061 -0.814 1.00 27.33 240 ALA B CA 1
ATOM 10750 C C . ALA B 1 241 ? -19.068 10.691 -2.016 1.00 23.06 240 ALA B C 1
ATOM 10751 O O . ALA B 1 241 ? -18.285 11.527 -2.481 1.00 21.41 240 ALA B O 1
ATOM 10758 N N . GLY B 1 242 ? -19.186 9.461 -2.511 1.00 20.41 241 GLY B N 1
ATOM 10759 C CA . GLY B 1 242 ? -18.571 9.068 -3.763 1.00 19.36 241 GLY B CA 1
ATOM 10760 C C . GLY B 1 242 ? -19.611 9.077 -4.861 1.00 17.91 241 GLY B C 1
ATOM 10761 O O . GLY B 1 242 ? -20.247 10.108 -5.102 1.00 18.69 241 GLY B O 1
ATOM 10765 N N . PHE B 1 243 ? -19.827 7.931 -5.510 1.00 19.03 242 PHE B N 1
ATOM 10766 C CA . PHE B 1 243 ? -20.793 7.870 -6.605 1.00 18.96 242 PHE B CA 1
ATOM 10767 C C . PHE B 1 243 ? -22.199 8.219 -6.135 1.00 19.41 242 PHE B C 1
ATOM 10768 O O . PHE B 1 243 ? -23.019 8.689 -6.929 1.00 19.89 242 PHE B O 1
ATOM 10785 N N . GLY B 1 244 ? -22.488 8.023 -4.848 1.00 19.68 243 GLY B N 1
ATOM 10786 C CA . GLY B 1 244 ? -23.776 8.394 -4.291 1.00 21.15 243 GLY B CA 1
ATOM 10787 C C . GLY B 1 244 ? -24.064 9.884 -4.304 1.00 21.30 243 GLY B C 1
ATOM 10788 O O . GLY B 1 244 ? -25.213 10.275 -4.060 1.00 20.92 243 GLY B O 1
ATOM 10792 N N . ALA B 1 245 ? -23.064 10.726 -4.576 1.00 19.86 244 ALA B N 1
ATOM 10793 C CA . ALA B 1 245 ? -23.301 12.166 -4.603 1.00 20.79 244 ALA B CA 1
ATOM 10794 C C . ALA B 1 245 ? -24.288 12.562 -5.693 1.00 19.41 244 ALA B C 1
ATOM 10795 O O . ALA B 1 245 ? -24.908 13.626 -5.600 1.00 20.56 244 ALA B O 1
ATOM 10802 N N . PHE B 1 246 ? -24.448 11.728 -6.716 1.00 18.63 245 PHE B N 1
ATOM 10803 C CA . PHE B 1 246 ? -25.322 12.030 -7.839 1.00 18.82 245 PHE B CA 1
ATOM 10804 C C . PHE B 1 246 ? -26.753 11.569 -7.616 1.00 19.91 245 PHE B C 1
ATOM 10805 O O . PHE B 1 246 ? -27.600 11.780 -8.490 1.00 20.78 245 PHE B O 1
ATOM 10822 N N . TYR B 1 247 ? -27.044 10.956 -6.474 1.00 20.68 246 TYR B N 1
ATOM 10823 C CA . TYR B 1 247 ? -28.341 10.352 -6.215 1.00 22.23 246 TYR B CA 1
ATOM 10824 C C . TYR B 1 247 ? -28.974 10.979 -4.980 1.00 25.95 246 TYR B C 1
ATOM 10825 O O . TYR B 1 247 ? -28.281 11.263 -3.997 1.00 27.33 246 TYR B O 1
ATOM 10843 N N . ALA B 1 248 ? -30.298 11.167 -5.014 1.00 28.58 247 ALA B N 1
ATOM 10844 C CA . ALA B 1 248 ? -30.994 11.710 -3.852 1.00 30.34 247 ALA B CA 1
ATOM 10845 C C . ALA B 1 248 ? -31.061 10.693 -2.716 1.00 31.86 247 ALA B C 1
ATOM 10846 O O . ALA B 1 248 ? -30.866 11.045 -1.547 1.00 34.65 247 ALA B O 1
ATOM 10853 N N . ASN B 1 249 ? -31.356 9.437 -3.039 1.00 29.88 248 ASN B N 1
ATOM 10854 C CA . ASN B 1 249 ? -31.460 8.359 -2.054 1.00 33.44 248 ASN B CA 1
ATOM 10855 C C . ASN B 1 249 ? -30.699 7.166 -2.626 1.00 33.57 248 ASN B C 1
ATOM 10856 O O . ASN B 1 249 ? -31.188 6.477 -3.525 1.00 36.76 248 ASN B O 1
ATOM 10867 N N . TYR B 1 250 ? -29.506 6.927 -2.099 1.00 30.51 249 TYR B N 1
ATOM 10868 C CA . TYR B 1 250 ? -28.536 6.012 -2.688 1.00 25.66 249 TYR B CA 1
ATOM 10869 C C . TYR B 1 250 ? -28.592 4.667 -1.984 1.00 23.78 249 TYR B C 1
ATOM 10870 O O . TYR B 1 250 ? -28.435 4.598 -0.761 1.00 25.20 249 TYR B O 1
ATOM 10888 N N . SER B 1 251 ? -28.793 3.603 -2.757 1.00 22.06 250 SER B N 1
ATOM 10889 C CA . SER B 1 251 ? -28.970 2.257 -2.209 1.00 25.57 250 SER B CA 1
ATOM 10890 C C . SER B 1 251 ? -28.197 1.255 -3.058 1.00 25.25 250 SER B C 1
ATOM 10891 O O . SER B 1 251 ? -28.782 0.448 -3.789 1.00 25.90 250 SER B O 1
ATOM 10899 N N . PRO B 1 252 ? -26.871 1.268 -2.967 1.00 27.21 251 PRO B N 1
ATOM 10900 C CA . PRO B 1 252 ? -26.062 0.397 -3.827 1.00 26.98 251 PRO B CA 1
ATOM 10901 C C . PRO B 1 252 ? -26.048 -1.044 -3.336 1.00 28.96 251 PRO B C 1
ATOM 10902 O O . PRO B 1 252 ? -26.328 -1.340 -2.174 1.00 31.22 251 PRO B O 1
ATOM 10913 N N . LYS B 1 253 ? -25.722 -1.951 -4.258 1.00 27.56 252 LYS B N 1
ATOM 10914 C CA . LYS B 1 253 ? -25.753 -3.380 -3.976 1.00 27.89 252 LYS B CA 1
ATOM 10915 C C . LYS B 1 253 ? -24.670 -4.083 -4.782 1.00 26.15 252 LYS B C 1
ATOM 10916 O O . LYS B 1 253 ? -24.352 -3.676 -5.902 1.00 25.55 252 LYS B O 1
ATOM 10920 N N . VAL B 1 254 ? -24.115 -5.157 -4.209 1.00 28.26 253 VAL B N 1
ATOM 10921 C CA . VAL B 1 254 ? -23.072 -5.902 -4.898 1.00 30.98 253 VAL B CA 1
ATOM 10922 C C . VAL B 1 254 ? -23.631 -6.516 -6.181 1.00 32.10 253 VAL B C 1
ATOM 10923 O O . VAL B 1 254 ? -24.832 -6.802 -6.296 1.00 34.02 253 VAL B O 1
ATOM 10936 N N . LEU B 1 255 ? -22.746 -6.715 -7.156 1.00 31.18 254 LEU B N 1
ATOM 10937 C CA . LEU B 1 255 ? -23.106 -7.430 -8.364 1.00 32.07 254 LEU B CA 1
ATOM 10938 C C . LEU B 1 255 ? -23.253 -8.919 -8.068 1.00 36.82 254 LEU B C 1
ATOM 10939 O O . LEU B 1 255 ? -22.779 -9.409 -7.040 1.00 41.68 254 LEU B O 1
ATOM 10955 N N . PRO B 1 256 ? -23.898 -9.662 -8.964 1.00 36.68 255 PRO B N 1
ATOM 10956 C CA . PRO B 1 256 ? -23.825 -11.123 -8.885 1.00 37.24 255 PRO B CA 1
ATOM 10957 C C . PRO B 1 256 ? -22.399 -11.592 -9.130 1.00 37.82 255 PRO B C 1
ATOM 10958 O O . PRO B 1 256 ? -21.580 -10.894 -9.732 1.00 34.33 255 PRO B O 1
ATOM 10969 N N . SER B 1 257 ? -22.106 -12.794 -8.648 1.00 42.98 256 SER B N 1
ATOM 10970 C CA . SER B 1 257 ? -20.809 -13.404 -8.895 1.00 42.02 256 SER B CA 1
ATOM 10971 C C . SER B 1 257 ? -20.700 -13.847 -10.348 1.00 37.69 256 SER B C 1
ATOM 10972 O O . SER B 1 257 ? -21.700 -14.142 -11.010 1.00 35.92 256 SER B O 1
ATOM 10980 N N . ILE B 1 258 ? -19.460 -13.902 -10.841 1.00 36.22 257 ILE B N 1
ATOM 10981 C CA . ILE B 1 258 ? -19.218 -14.300 -12.225 1.00 40.54 257 ILE B CA 1
ATOM 10982 C C . ILE B 1 258 ? -19.843 -15.654 -12.529 1.00 41.15 257 ILE B C 1
ATOM 10983 O O . ILE B 1 258 ? -20.296 -15.900 -13.653 1.00 39.65 257 ILE B O 1
ATOM 10999 N N . ALA B 1 259 ? -19.878 -16.551 -11.545 1.00 46.86 258 ALA B N 1
ATOM 11000 C CA . ALA B 1 259 ? -20.469 -17.870 -11.736 1.00 55.29 258 ALA B CA 1
ATOM 11001 C C . ALA B 1 259 ? -21.944 -17.753 -12.103 1.00 58.58 258 ALA B C 1
ATOM 11002 O O . ALA B 1 259 ? -22.757 -17.286 -11.300 1.00 60.01 258 ALA B O 1
ATOM 11009 N N . SER B 1 260 ? -22.288 -18.196 -13.314 1.00 60.05 259 SER B N 1
ATOM 11010 C CA . SER B 1 260 ? -23.662 -18.144 -13.822 1.00 62.18 259 SER B CA 1
ATOM 11011 C C . SER B 1 260 ? -24.205 -16.717 -13.793 1.00 57.43 259 SER B C 1
ATOM 11012 O O . SER B 1 260 ? -25.309 -16.449 -13.313 1.00 58.91 259 SER B O 1
ATOM 11020 N N . TYR B 1 261 ? -23.413 -15.796 -14.329 1.00 49.60 260 TYR B N 1
ATOM 11021 C CA . TYR B 1 261 ? -23.791 -14.393 -14.365 1.00 39.79 260 TYR B CA 1
ATOM 11022 C C . TYR B 1 261 ? -25.063 -14.191 -15.183 1.00 36.35 260 TYR B C 1
ATOM 11023 O O . TYR B 1 261 ? -25.326 -14.911 -16.148 1.00 39.62 260 TYR B O 1
ATOM 11041 N N . SER B 1 262 ? -25.859 -13.199 -14.784 1.00 29.68 261 SER B N 1
ATOM 11042 C CA A SER B 1 262 ? -27.088 -12.838 -15.481 0.34 27.50 261 SER B CA 1
ATOM 11043 C CA B SER B 1 262 ? -27.083 -12.840 -15.488 0.66 27.20 261 SER B CA 1
ATOM 11044 C C . SER B 1 262 ? -26.988 -11.395 -15.953 1.00 23.45 261 SER B C 1
ATOM 11045 O O . SER B 1 262 ? -26.723 -10.494 -15.150 1.00 22.42 261 SER B O 1
ATOM 11060 N N . TRP B 1 263 ? -27.210 -11.180 -17.246 1.00 22.01 262 TRP B N 1
ATOM 11061 C CA . TRP B 1 263 ? -27.147 -9.849 -17.824 1.00 20.98 262 TRP B CA 1
ATOM 11062 C C . TRP B 1 263 ? -28.483 -9.133 -17.690 1.00 19.94 262 TRP B C 1
ATOM 11063 O O . TRP B 1 263 ? -29.537 -9.704 -17.979 1.00 20.44 262 TRP B O 1
ATOM 11084 N N . LEU B 1 264 ? -28.432 -7.861 -17.290 1.00 18.46 263 LEU B N 1
ATOM 11085 C CA . LEU B 1 264 ? -29.653 -7.065 -17.251 1.00 17.94 263 LEU B CA 1
ATOM 11086 C C . LEU B 1 264 ? -30.300 -6.990 -18.630 1.00 18.80 263 LEU B C 1
ATOM 11087 O O . LEU B 1 264 ? -31.529 -7.040 -18.749 1.00 19.83 263 LEU B O 1
ATOM 11103 N N . LEU B 1 265 ? -29.492 -6.883 -19.690 1.00 19.63 264 LEU B N 1
ATOM 11104 C CA . LEU B 1 265 ? -30.054 -6.752 -21.031 1.00 20.13 264 LEU B CA 1
ATOM 11105 C C . LEU B 1 265 ? -30.845 -7.988 -21.447 1.00 19.75 264 LEU B C 1
ATOM 11106 O O . LEU B 1 265 ? -31.670 -7.901 -22.362 1.00 22.31 264 LEU B O 1
ATOM 11122 N N . ASP B 1 266 ? -30.639 -9.128 -20.785 1.00 18.24 265 ASP B N 1
ATOM 11123 C CA . ASP B 1 266 ? -31.401 -10.322 -21.128 1.00 20.18 265 ASP B CA 1
ATOM 11124 C C . ASP B 1 266 ? -32.824 -10.277 -20.602 1.00 21.32 265 ASP B C 1
ATOM 11125 O O . ASP B 1 266 ? -33.673 -11.039 -21.077 1.00 22.58 265 ASP B O 1
ATOM 11134 N N . GLN B 1 267 ? -33.105 -9.410 -19.634 1.00 20.90 266 GLN B N 1
ATOM 11135 C CA . GLN B 1 267 ? -34.450 -9.273 -19.107 1.00 22.24 266 GLN B CA 1
ATOM 11136 C C . GLN B 1 267 ? -35.016 -7.869 -19.273 1.00 19.53 266 GLN B C 1
ATOM 11137 O O . GLN B 1 267 ? -36.137 -7.619 -18.826 1.00 19.07 266 GLN B O 1
ATOM 11151 N N . GLN B 1 268 ? -34.284 -6.958 -19.918 1.00 18.45 267 GLN B N 1
ATOM 11152 C CA . GLN B 1 268 ? -34.781 -5.608 -20.182 1.00 17.47 267 GLN B CA 1
ATOM 11153 C C . GLN B 1 268 ? -34.217 -5.148 -21.520 1.00 18.23 267 GLN B C 1
ATOM 11154 O O . GLN B 1 268 ? -33.026 -4.845 -21.617 1.00 17.49 267 GLN B O 1
ATOM 11168 N N . ASP B 1 269 ? -35.069 -5.088 -22.541 1.00 18.46 268 ASP B N 1
ATOM 11169 C CA . ASP B 1 269 ? -34.672 -4.611 -23.859 1.00 17.37 268 ASP B CA 1
ATOM 11170 C C . ASP B 1 269 ? -34.578 -3.087 -23.857 1.00 17.02 268 ASP B C 1
ATOM 11171 O O . ASP B 1 269 ? -35.066 -2.407 -22.948 1.00 16.35 268 ASP B O 1
ATOM 11180 N N . VAL B 1 270 ? -33.909 -2.558 -24.882 1.00 15.35 269 VAL B N 1
ATOM 11181 C CA . VAL B 1 270 ? -33.860 -1.125 -25.105 1.00 16.33 269 VAL B CA 1
ATOM 11182 C C . VAL B 1 270 ? -35.016 -0.734 -26.014 1.00 15.61 269 VAL B C 1
ATOM 11183 O O . VAL B 1 270 ? -35.594 -1.561 -26.726 1.00 18.07 269 VAL B O 1
ATOM 11196 N N . ALA B 1 271 ? -35.340 0.552 -25.995 1.00 16.90 270 ALA B N 1
ATOM 11197 C CA . ALA B 1 271 ? -36.256 1.161 -26.941 1.00 17.18 270 ALA B CA 1
ATOM 11198 C C . ALA B 1 271 ? -35.462 1.859 -28.035 1.00 18.07 270 ALA B C 1
ATOM 11199 O O . ALA B 1 271 ? -34.451 2.510 -27.764 1.00 16.81 270 ALA B O 1
ATOM 11206 N N . PHE B 1 272 ? -35.919 1.696 -29.273 1.00 16.70 271 PHE B N 1
ATOM 11207 C CA . PHE B 1 272 ? -35.364 2.383 -30.431 1.00 17.38 271 PHE B CA 1
ATOM 11208 C C . PHE B 1 272 ? -36.375 3.412 -30.921 1.00 17.56 271 PHE B C 1
ATOM 11209 O O . PHE B 1 272 ? -37.567 3.114 -31.051 1.00 18.91 271 PHE B O 1
ATOM 11226 N N . LYS B 1 273 ? -35.888 4.621 -31.171 1.00 16.02 272 LYS B N 1
ATOM 11227 C CA . LYS B 1 273 ? -36.746 5.719 -31.578 1.00 16.50 272 LYS B CA 1
ATOM 11228 C C . LYS B 1 273 ? -37.029 5.660 -33.068 1.00 18.21 272 LYS B C 1
ATOM 11229 O O . LYS B 1 273 ? -36.175 5.248 -33.858 1.00 19.55 272 LYS B O 1
ATOM 11248 N N . ARG B 1 274 ? -38.237 6.059 -33.453 1.00 18.04 273 ARG B N 1
ATOM 11249 C CA A ARG B 1 274 ? -38.557 6.195 -34.864 0.48 20.19 273 ARG B CA 1
ATOM 11250 C CA B ARG B 1 274 ? -38.571 6.195 -34.862 0.52 20.13 273 ARG B CA 1
ATOM 11251 C C . ARG B 1 274 ? -38.443 7.628 -35.360 1.00 19.22 273 ARG B C 1
ATOM 11252 O O . ARG B 1 274 ? -38.373 7.838 -36.574 1.00 19.30 273 ARG B O 1
ATOM 11293 N N . PHE B 1 275 ? -38.402 8.607 -34.465 1.00 16.25 274 PHE B N 1
ATOM 11294 C CA . PHE B 1 275 ? -38.111 9.978 -34.847 1.00 15.74 274 PHE B CA 1
ATOM 11295 C C . PHE B 1 275 ? -37.204 10.598 -33.797 1.00 16.09 274 PHE B C 1
ATOM 11296 O O . PHE B 1 275 ? -37.121 10.104 -32.667 1.00 16.86 274 PHE B O 1
ATOM 11313 N N . PRO B 1 276 ? -36.477 11.651 -34.154 1.00 16.16 275 PRO B N 1
ATOM 11314 C CA . PRO B 1 276 ? -35.428 12.160 -33.256 1.00 16.68 275 PRO B CA 1
ATOM 11315 C C . PRO B 1 276 ? -35.955 13.143 -32.224 1.00 16.20 275 PRO B C 1
ATOM 11316 O O . PRO B 1 276 ? -35.943 14.359 -32.439 1.00 17.06 275 PRO B O 1
ATOM 11327 N N . ALA B 1 277 ? -36.415 12.609 -31.093 1.00 16.59 276 ALA B N 1
ATOM 11328 C CA . ALA B 1 277 ? -36.951 13.420 -30.009 1.00 16.62 276 ALA B CA 1
ATOM 11329 C C . ALA B 1 277 ? -36.978 12.585 -28.734 1.00 16.61 276 ALA B C 1
ATOM 11330 O O . ALA B 1 277 ? -36.736 11.377 -28.752 1.00 16.01 276 ALA B O 1
ATOM 11337 N N . HIS B 1 278 ? -37.291 13.251 -27.622 1.00 17.01 277 HIS B N 1
ATOM 11338 C CA . HIS B 1 278 ? -37.343 12.590 -26.325 1.00 16.72 277 HIS B CA 1
ATOM 11339 C C . HIS B 1 278 ? -38.281 11.390 -26.369 1.00 16.70 277 HIS B C 1
ATOM 11340 O O . HIS B 1 278 ? -39.335 11.433 -27.002 1.00 16.20 277 HIS B O 1
ATOM 11354 N N . LEU B 1 279 ? -37.899 10.312 -25.682 1.00 15.68 278 LEU B N 1
ATOM 11355 C CA . LEU B 1 279 ? -38.687 9.089 -25.774 1.00 16.64 278 LEU B CA 1
ATOM 11356 C C . LEU B 1 279 ? -40.122 9.312 -25.300 1.00 16.58 278 LEU B C 1
ATOM 11357 O O . LEU B 1 279 ? -41.060 8.723 -25.849 1.00 16.06 278 LEU B O 1
ATOM 11373 N N . SER B 1 280 ? -40.319 10.144 -24.272 1.00 15.48 279 SER B N 1
ATOM 11374 C CA . SER B 1 280 ? -41.673 10.341 -23.762 1.00 15.78 279 SER B CA 1
ATOM 11375 C C . SER B 1 280 ? -42.605 10.857 -24.851 1.00 17.13 279 SER B C 1
ATOM 11376 O O . SER B 1 280 ? -43.799 10.540 -24.841 1.00 16.84 279 SER B O 1
ATOM 11384 N N . THR B 1 281 ? -42.082 11.629 -25.814 1.00 17.25 280 THR B N 1
ATOM 11385 C CA . THR B 1 281 ? -42.947 12.170 -26.858 1.00 17.21 280 THR B CA 1
ATOM 11386 C C . THR B 1 281 ? -43.375 11.109 -27.870 1.00 17.52 280 THR B C 1
ATOM 11387 O O . THR B 1 281 ? -44.284 11.370 -28.665 1.00 17.31 280 THR B O 1
ATOM 11398 N N . HIS B 1 282 ? -42.755 9.925 -27.859 1.00 15.67 281 HIS B N 1
ATOM 11399 C CA . HIS B 1 282 ? -43.194 8.860 -28.758 1.00 15.88 281 HIS B CA 1
ATOM 11400 C C . HIS B 1 282 ? -44.568 8.332 -28.368 1.00 15.08 281 HIS B C 1
ATOM 11401 O O . HIS B 1 282 ? -45.349 7.939 -29.243 1.00 16.74 281 HIS B O 1
ATOM 11415 N N . TRP B 1 283 ? -44.889 8.326 -27.076 1.00 16.02 282 TRP B N 1
ATOM 11416 C CA . TRP B 1 283 ? -46.245 8.001 -26.655 1.00 15.86 282 TRP B CA 1
ATOM 11417 C C . TRP B 1 283 ? -47.236 9.045 -27.151 1.00 15.79 282 TRP B C 1
ATOM 11418 O O . TRP B 1 283 ? -48.344 8.711 -27.593 1.00 16.79 282 TRP B O 1
ATOM 11439 N N . VAL B 1 284 ? -46.854 10.320 -27.058 1.00 16.12 283 VAL B N 1
ATOM 11440 C CA . VAL B 1 284 ? -47.698 11.413 -27.530 1.00 15.30 283 VAL B CA 1
ATOM 11441 C C . VAL B 1 284 ? -47.945 11.280 -29.026 1.00 16.19 283 VAL B C 1
ATOM 11442 O O . VAL B 1 284 ? -49.081 11.397 -29.500 1.00 16.22 283 VAL B O 1
ATOM 11455 N N . ALA B 1 285 ? -46.881 11.030 -29.794 1.00 17.75 284 ALA B N 1
ATOM 11456 C CA . ALA B 1 285 ? -47.024 10.878 -31.238 1.00 17.77 284 ALA B CA 1
ATOM 11457 C C . ALA B 1 285 ? -47.973 9.737 -31.582 1.00 18.25 284 ALA B C 1
ATOM 11458 O O . ALA B 1 285 ? -48.804 9.861 -32.487 1.00 16.66 284 ALA B O 1
ATOM 11465 N N . ASP B 1 286 ? -47.866 8.614 -30.869 1.00 17.55 285 ASP B N 1
ATOM 11466 C CA . ASP B 1 286 ? -48.714 7.465 -31.165 1.00 17.28 285 ASP B CA 1
ATOM 11467 C C . ASP B 1 286 ? -50.178 7.778 -30.889 1.00 16.74 285 ASP B C 1
ATOM 11468 O O . ASP B 1 286 ? -51.050 7.463 -31.704 1.00 17.61 285 ASP B O 1
ATOM 11477 N N . ALA B 1 287 ? -50.467 8.413 -29.754 1.00 17.01 286 ALA B N 1
ATOM 11478 C CA . ALA B 1 287 ? -51.850 8.730 -29.426 1.00 16.46 286 ALA B CA 1
ATOM 11479 C C . ALA B 1 287 ? -52.417 9.774 -30.380 1.00 16.86 286 ALA B C 1
ATOM 11480 O O . ALA B 1 287 ? -53.573 9.675 -30.803 1.00 16.71 286 ALA B O 1
ATOM 11487 N N . ALA B 1 288 ? -51.622 10.789 -30.721 1.00 16.50 287 ALA B N 1
ATOM 11488 C CA . ALA B 1 288 ? -52.106 11.827 -31.624 1.00 17.00 287 ALA B CA 1
ATOM 11489 C C . ALA B 1 288 ? -52.353 11.266 -33.020 1.00 17.50 287 ALA B C 1
ATOM 11490 O O . ALA B 1 288 ? -53.322 11.649 -33.684 1.00 19.32 287 ALA B O 1
ATOM 11497 N N . ALA B 1 289 ? -51.493 10.352 -33.479 1.00 16.35 288 ALA B N 1
ATOM 11498 C CA . ALA B 1 289 ? -51.722 9.694 -34.761 1.00 19.07 288 ALA B CA 1
ATOM 11499 C C . ALA B 1 289 ? -53.029 8.917 -34.745 1.00 18.67 288 ALA B C 1
ATOM 11500 O O . ALA B 1 289 ? -53.771 8.904 -35.733 1.00 19.74 288 ALA B O 1
ATOM 11507 N N . SER B 1 290 ? -53.322 8.264 -33.623 1.00 18.31 289 SER B N 1
ATOM 11508 C CA . SER B 1 290 ? -54.522 7.451 -33.532 1.00 18.86 289 SER B CA 1
ATOM 11509 C C . SER B 1 290 ? -55.771 8.321 -33.443 1.00 18.26 289 SER B C 1
ATOM 11510 O O . SER B 1 290 ? -56.786 8.012 -34.077 1.00 18.96 289 SER B O 1
ATOM 11518 N N . VAL B 1 291 ? -55.723 9.423 -32.687 1.00 17.63 290 VAL B N 1
ATOM 11519 C CA . VAL B 1 291 ? -56.922 10.250 -32.572 1.00 17.59 290 VAL B CA 1
ATOM 11520 C C . VAL B 1 291 ? -57.205 10.995 -33.871 1.00 20.28 290 VAL B C 1
ATOM 11521 O O . VAL B 1 291 ? -58.358 11.347 -34.143 1.00 19.68 290 VAL B O 1
ATOM 11534 N N . ARG B 1 292 ? -56.173 11.218 -34.697 1.00 19.37 291 ARG B N 1
ATOM 11535 C CA . ARG B 1 292 ? -56.322 12.007 -35.917 1.00 19.72 291 ARG B CA 1
ATOM 11536 C C . ARG B 1 292 ? -57.364 11.415 -36.860 1.00 20.31 291 ARG B C 1
ATOM 11537 O O . ARG B 1 292 ? -57.999 12.159 -37.617 1.00 21.88 291 ARG B O 1
ATOM 11558 N N . LYS B 1 293 ? -57.573 10.091 -36.821 1.00 22.25 292 LYS B N 1
ATOM 11559 C CA . LYS B 1 293 ? -58.508 9.464 -37.755 1.00 24.46 292 LYS B CA 1
ATOM 11560 C C . LYS B 1 293 ? -59.912 10.040 -37.617 1.00 23.89 292 LYS B C 1
ATOM 11561 O O . LYS B 1 293 ? -60.651 10.120 -38.605 1.00 25.24 292 LYS B O 1
ATOM 11580 N N . HIS B 1 294 ? -60.297 10.438 -36.403 1.00 21.41 293 HIS B N 1
ATOM 11581 C CA . HIS B 1 294 ? -61.637 10.951 -36.165 1.00 21.42 293 HIS B CA 1
ATOM 11582 C C . HIS B 1 294 ? -61.811 12.358 -36.695 1.00 22.71 293 HIS B C 1
ATOM 11583 O O . HIS B 1 294 ? -62.936 12.779 -36.989 1.00 26.71 293 HIS B O 1
ATOM 11597 N N . LEU B 1 295 ? -60.714 13.094 -36.796 1.00 21.25 294 LEU B N 1
ATOM 11598 C CA . LEU B 1 295 ? -60.760 14.500 -37.148 1.00 23.46 294 LEU B CA 1
ATOM 11599 C C . LEU B 1 295 ? -60.727 14.727 -38.647 1.00 26.37 294 LEU B C 1
ATOM 11600 O O . LEU B 1 295 ? -61.280 15.724 -39.123 1.00 27.89 294 LEU B O 1
ATOM 11616 N N . VAL B 1 296 ? -60.098 13.822 -39.400 1.00 28.43 295 VAL B N 1
ATOM 11617 C CA . VAL B 1 296 ? -59.874 14.030 -40.825 1.00 29.78 295 VAL B CA 1
ATOM 11618 C C . VAL B 1 296 ? -60.829 13.228 -41.698 1.00 31.29 295 VAL B C 1
ATOM 11619 O O . VAL B 1 296 ? -60.869 13.458 -42.918 1.00 33.57 295 VAL B O 1
ATOM 11632 N N . ALA B 1 297 ? -61.615 12.319 -41.115 1.00 38.25 296 ALA B N 1
ATOM 11633 C CA . ALA B 1 297 ? -62.505 11.448 -41.876 1.00 39.44 296 ALA B CA 1
ATOM 11634 C C . ALA B 1 297 ? -61.800 10.946 -43.131 1.00 41.79 296 ALA B C 1
ATOM 11635 O O . ALA B 1 297 ? -60.660 10.480 -43.060 1.00 41.93 296 ALA B O 1
ATOM 11642 N N . GLU B 1 298 ? -62.460 11.045 -44.282 1.00 45.51 297 GLU B N 1
ATOM 11643 C CA . GLU B 1 298 ? -61.850 10.687 -45.556 1.00 45.35 297 GLU B CA 1
ATOM 11644 C C . GLU B 1 298 ? -61.201 11.882 -46.254 1.00 45.89 297 GLU B C 1
ATOM 11645 O O . GLU B 1 298 ? -60.960 11.823 -47.466 1.00 50.39 297 GLU B O 1
ATOM 11649 N N . ARG B 1 299 ? -60.901 12.958 -45.522 1.00 40.05 298 ARG B N 1
ATOM 11650 C CA . ARG B 1 299 ? -60.410 14.184 -46.140 1.00 38.83 298 ARG B CA 1
ATOM 11651 C C . ARG B 1 299 ? -58.897 14.335 -46.091 1.00 36.15 298 ARG B C 1
ATOM 11652 O O . ARG B 1 299 ? -58.346 15.142 -46.849 1.00 35.77 298 ARG B O 1
ATOM 11673 N N . ALA B 1 300 ? -58.220 13.596 -45.216 1.00 36.55 299 ALA B N 1
ATOM 11674 C CA . ALA B 1 300 ? -56.769 13.625 -45.069 1.00 38.39 299 ALA B CA 1
ATOM 11675 C C . ALA B 1 300 ? -56.247 14.969 -44.576 1.00 39.72 299 ALA B C 1
ATOM 11676 O O . ALA B 1 300 ? -55.028 15.179 -44.559 1.00 40.02 299 ALA B O 1
ATOM 11683 N N . LEU B 1 301 ? -57.125 15.874 -44.150 1.00 36.13 300 LEU B N 1
ATOM 11684 C CA . LEU B 1 301 ? -56.743 17.218 -43.735 1.00 34.47 300 LEU B CA 1
ATOM 11685 C C . LEU B 1 301 ? -57.211 17.472 -42.310 1.00 31.08 300 LEU B C 1
ATOM 11686 O O . LEU B 1 301 ? -58.357 17.168 -41.968 1.00 31.51 300 LEU B O 1
ATOM 11702 N N . LEU B 1 302 ? -56.336 18.039 -41.488 1.00 29.94 301 LEU B N 1
ATOM 11703 C CA . LEU B 1 302 ? -56.732 18.406 -40.133 1.00 29.16 301 LEU B CA 1
ATOM 11704 C C . LEU B 1 302 ? -57.665 19.612 -40.179 1.00 29.83 301 LEU B C 1
ATOM 11705 O O . LEU B 1 302 ? -57.370 20.587 -40.882 1.00 30.27 301 LEU B O 1
ATOM 11721 N N . PRO B 1 303 ? -58.800 19.592 -39.450 1.00 31.18 302 PRO B N 1
ATOM 11722 C CA . PRO B 1 303 ? -59.675 20.788 -39.402 1.00 32.45 302 PRO B CA 1
ATOM 11723 C C . PRO B 1 303 ? -59.193 21.798 -38.364 1.00 33.88 302 PRO B C 1
ATOM 11724 O O . PRO B 1 303 ? -59.843 22.075 -37.350 1.00 34.13 302 PRO B O 1
ATOM 11735 N N . THR B 1 304 ? -58.024 22.384 -38.637 1.00 34.61 303 THR B N 1
ATOM 11736 C CA . THR B 1 304 ? -57.282 23.145 -37.632 1.00 34.94 303 THR B CA 1
ATOM 11737 C C . THR B 1 304 ? -58.131 24.237 -36.988 1.00 33.21 303 THR B C 1
ATOM 11738 O O . THR B 1 304 ? -58.128 24.397 -35.762 1.00 30.81 303 THR B O 1
ATOM 11749 N N . ASP B 1 305 ? -58.858 25.008 -37.800 1.00 38.07 304 ASP B N 1
ATOM 11750 C CA . ASP B 1 305 ? -59.647 26.112 -37.268 1.00 45.32 304 ASP B CA 1
ATOM 11751 C C . ASP B 1 305 ? -60.832 25.641 -36.437 1.00 42.74 304 ASP B C 1
ATOM 11752 O O . ASP B 1 305 ? -61.381 26.429 -35.660 1.00 45.44 304 ASP B O 1
ATOM 11761 N N . TYR B 1 306 ? -61.237 24.385 -36.578 1.00 35.49 305 TYR B N 1
ATOM 11762 C CA . TYR B 1 306 ? -62.394 23.856 -35.871 1.00 32.90 305 TYR B CA 1
ATOM 11763 C C . TYR B 1 306 ? -62.029 23.204 -34.547 1.00 29.29 305 TYR B C 1
ATOM 11764 O O . TYR B 1 306 ? -62.925 22.781 -33.809 1.00 29.36 305 TYR B O 1
ATOM 11782 N N . ILE B 1 307 ? -60.745 23.123 -34.221 1.00 28.24 306 ILE B N 1
ATOM 11783 C CA . ILE B 1 307 ? -60.317 22.561 -32.945 1.00 27.14 306 ILE B CA 1
ATOM 11784 C C . ILE B 1 307 ? -60.401 23.641 -31.879 1.00 26.83 306 ILE B C 1
ATOM 11785 O O . ILE B 1 307 ? -59.906 24.759 -32.066 1.00 26.87 306 ILE B O 1
ATOM 11801 N N . LYS B 1 308 ? -61.051 23.314 -30.765 1.00 26.58 307 LYS B N 1
ATOM 11802 C CA . LYS B 1 308 ? -61.162 24.231 -29.639 1.00 26.31 307 LYS B CA 1
ATOM 11803 C C . LYS B 1 308 ? -60.085 23.989 -28.591 1.00 25.15 307 LYS B C 1
ATOM 11804 O O . LYS B 1 308 ? -59.489 24.944 -28.088 1.00 24.83 307 LYS B O 1
ATOM 11823 N N . ARG B 1 309 ? -59.816 22.731 -28.262 1.00 24.60 308 ARG B N 1
ATOM 11824 C CA . ARG B 1 309 ? -58.897 22.417 -27.183 1.00 23.61 308 ARG B CA 1
ATOM 11825 C C . ARG B 1 309 ? -58.251 21.069 -27.450 1.00 23.14 308 ARG B C 1
ATOM 11826 O O . ARG B 1 309 ? -58.893 20.152 -27.971 1.00 23.54 308 ARG B O 1
ATOM 11847 N N . ILE B 1 310 ? -56.978 20.965 -27.080 1.00 22.37 309 ILE B N 1
ATOM 11848 C CA . ILE B 1 310 ? -56.206 19.733 -27.151 1.00 21.86 309 ILE B CA 1
ATOM 11849 C C . ILE B 1 310 ? -55.687 19.463 -25.748 1.00 21.11 309 ILE B C 1
ATOM 11850 O O . ILE B 1 310 ? -54.896 20.252 -25.218 1.00 20.73 309 ILE B O 1
ATOM 11866 N N . VAL B 1 311 ? -56.124 18.369 -25.140 1.00 20.97 310 VAL B N 1
ATOM 11867 C CA . VAL B 1 311 ? -55.676 17.997 -23.802 1.00 20.35 310 VAL B CA 1
ATOM 11868 C C . VAL B 1 311 ? -54.718 16.822 -23.927 1.00 19.90 310 VAL B C 1
ATOM 11869 O O . VAL B 1 311 ? -55.041 15.817 -24.573 1.00 20.14 310 VAL B O 1
ATOM 11882 N N . LEU B 1 312 ? -53.536 16.956 -23.332 1.00 19.33 311 LEU B N 1
ATOM 11883 C CA . LEU B 1 312 ? -52.568 15.871 -23.236 1.00 18.92 311 LEU B CA 1
ATOM 11884 C C . LEU B 1 312 ? -52.483 15.445 -21.778 1.00 19.08 311 LEU B C 1
ATOM 11885 O O . LEU B 1 312 ? -52.105 16.247 -20.916 1.00 18.47 311 LEU B O 1
ATOM 11901 N N . ARG B 1 313 ? -52.862 14.198 -21.501 1.00 19.90 312 ARG B N 1
ATOM 11902 C CA . ARG B 1 313 ? -52.792 13.626 -20.160 1.00 19.98 312 ARG B CA 1
ATOM 11903 C C . ARG B 1 313 ? -51.515 12.799 -20.115 1.00 19.01 312 ARG B C 1
ATOM 11904 O O . ARG B 1 313 ? -51.416 11.758 -20.772 1.00 19.81 312 ARG B O 1
ATOM 11925 N N . ILE B 1 314 ? -50.542 13.274 -19.350 1.00 17.57 313 ILE B N 1
ATOM 11926 C CA . ILE B 1 314 ? -49.169 12.811 -19.467 1.00 18.22 313 ILE B CA 1
ATOM 11927 C C . ILE B 1 314 ? -48.563 12.733 -18.076 1.00 17.06 313 ILE B C 1
ATOM 11928 O O . ILE B 1 314 ? -49.125 13.282 -17.117 1.00 17.40 313 ILE B O 1
ATOM 11944 N N . PRO B 1 315 ? -47.421 12.081 -17.921 1.00 18.36 314 PRO B N 1
ATOM 11945 C CA . PRO B 1 315 ? -46.649 12.234 -16.688 1.00 20.61 314 PRO B CA 1
ATOM 11946 C C . PRO B 1 315 ? -46.093 13.644 -16.570 1.00 21.95 314 PRO B C 1
ATOM 11947 O O . PRO B 1 315 ? -45.881 14.354 -17.557 1.00 22.25 314 PRO B O 1
ATOM 11958 N N . ASN B 1 316 ? -45.851 14.042 -15.328 1.00 21.60 315 ASN B N 1
ATOM 11959 C CA . ASN B 1 316 ? -45.288 15.353 -15.021 1.00 23.12 315 ASN B CA 1
ATOM 11960 C C . ASN B 1 316 ? -43.780 15.276 -15.234 1.00 22.19 315 ASN B C 1
ATOM 11961 O O . ASN B 1 316 ? -43.044 14.798 -14.367 1.00 22.87 315 ASN B O 1
ATOM 11972 N N . VAL B 1 317 ? -43.325 15.731 -16.405 1.00 21.42 316 VAL B N 1
ATOM 11973 C CA . VAL B 1 317 ? -41.904 15.710 -16.778 1.00 20.48 316 VAL B CA 1
ATOM 11974 C C . VAL B 1 317 ? -41.583 17.133 -17.234 1.00 20.42 316 VAL B C 1
ATOM 11975 O O . VAL B 1 317 ? -41.788 17.492 -18.396 1.00 19.35 316 VAL B O 1
ATOM 11988 N N . GLN B 1 318 ? -41.065 17.959 -16.328 1.00 19.29 317 GLN B N 1
ATOM 11989 C CA . GLN B 1 318 ? -41.048 19.386 -16.624 1.00 21.52 317 GLN B CA 1
ATOM 11990 C C . GLN B 1 318 ? -40.063 19.745 -17.732 1.00 19.83 317 GLN B C 1
ATOM 11991 O O . GLN B 1 318 ? -40.302 20.716 -18.459 1.00 21.04 317 GLN B O 1
ATOM 12005 N N . TYR B 1 319 ? -38.973 18.991 -17.914 1.00 18.76 318 TYR B N 1
ATOM 12006 C CA . TYR B 1 319 ? -38.060 19.374 -18.989 1.00 18.20 318 TYR B CA 1
ATOM 12007 C C . TYR B 1 319 ? -38.566 18.971 -20.370 1.00 19.26 318 TYR B C 1
ATOM 12008 O O . TYR B 1 319 ? -37.898 19.269 -21.365 1.00 19.42 318 TYR B O 1
ATOM 12026 N N . VAL B 1 320 ? -39.737 18.348 -20.463 1.00 19.93 319 VAL B N 1
ATOM 12027 C CA . VAL B 1 320 ? -40.394 18.081 -21.738 1.00 18.50 319 VAL B CA 1
ATOM 12028 C C . VAL B 1 320 ? -41.701 18.866 -21.860 1.00 19.13 319 VAL B C 1
ATOM 12029 O O . VAL B 1 320 ? -42.413 18.737 -22.858 1.00 18.17 319 VAL B O 1
ATOM 12042 N N . ASN B 1 321 ? -42.000 19.729 -20.882 1.00 17.62 320 ASN B N 1
ATOM 12043 C CA . ASN B 1 321 ? -43.164 20.617 -20.910 1.00 18.23 320 ASN B CA 1
ATOM 12044 C C . ASN B 1 321 ? -42.714 21.964 -21.470 1.00 18.53 320 ASN B C 1
ATOM 12045 O O . ASN B 1 321 ? -42.198 22.814 -20.739 1.00 18.63 320 ASN B O 1
ATOM 12056 N N . ARG B 1 322 ? -42.910 22.155 -22.775 1.00 17.61 321 ARG B N 1
ATOM 12057 C CA . ARG B 1 322 ? -42.473 23.361 -23.479 1.00 18.00 321 ARG B CA 1
ATOM 12058 C C . ARG B 1 322 ? -43.573 23.769 -24.450 1.00 17.97 321 ARG B C 1
ATOM 12059 O O . ARG B 1 322 ? -43.689 23.197 -25.546 1.00 18.09 321 ARG B O 1
ATOM 12080 N N . PRO B 1 323 ? -44.411 24.745 -24.083 1.00 18.97 322 PRO B N 1
ATOM 12081 C CA . PRO B 1 323 ? -45.592 25.029 -24.913 1.00 18.70 322 PRO B CA 1
ATOM 12082 C C . PRO B 1 323 ? -45.283 25.718 -26.230 1.00 18.99 322 PRO B C 1
ATOM 12083 O O . PRO B 1 323 ? -46.088 25.600 -27.161 1.00 19.37 322 PRO B O 1
ATOM 12094 N N . PHE B 1 324 ? -44.160 26.426 -26.347 1.00 18.94 323 PHE B N 1
ATOM 12095 C CA . PHE B 1 324 ? -43.820 27.168 -27.565 1.00 19.31 323 PHE B CA 1
ATOM 12096 C C . PHE B 1 324 ? -42.330 27.060 -27.837 1.00 19.08 323 PHE B C 1
ATOM 12097 O O . PHE B 1 324 ? -41.584 28.040 -27.742 1.00 20.17 323 PHE B O 1
ATOM 12114 N N . PRO B 1 325 ? -41.866 25.871 -28.214 1.00 18.84 324 PRO B N 1
ATOM 12115 C CA . PRO B 1 325 ? -40.443 25.701 -28.514 1.00 18.68 324 PRO B CA 1
ATOM 12116 C C . PRO B 1 325 ? -40.035 26.471 -29.758 1.00 19.29 324 PRO B C 1
ATOM 12117 O O . PRO B 1 325 ? -40.836 26.705 -30.667 1.00 19.50 324 PRO B O 1
ATOM 12128 N N . VAL B 1 326 ? -38.765 26.871 -29.792 1.00 19.56 325 VAL B N 1
ATOM 12129 C CA . VAL B 1 326 ? -38.191 27.575 -30.931 1.00 20.61 325 VAL B CA 1
ATOM 12130 C C . VAL B 1 326 ? -37.056 26.779 -31.566 1.00 20.24 325 VAL B C 1
ATOM 12131 O O . VAL B 1 326 ? -37.055 26.536 -32.775 1.00 20.69 325 VAL B O 1
ATOM 12144 N N . SER B 1 327 ? -36.086 26.354 -30.765 1.00 19.74 326 SER B N 1
ATOM 12145 C CA . SER B 1 327 ? -34.949 25.650 -31.332 1.00 20.52 326 SER B CA 1
ATOM 12146 C C . SER B 1 327 ? -35.286 24.180 -31.560 1.00 18.82 326 SER B C 1
ATOM 12147 O O . SER B 1 327 ? -36.230 23.633 -30.979 1.00 18.63 326 SER B O 1
ATOM 12155 N N . GLU B 1 328 ? -34.484 23.533 -32.411 1.00 18.57 327 GLU B N 1
ATOM 12156 C CA . GLU B 1 328 ? -34.646 22.098 -32.616 1.00 18.15 327 GLU B CA 1
ATOM 12157 C C . GLU B 1 328 ? -34.568 21.350 -31.290 1.00 19.11 327 GLU B C 1
ATOM 12158 O O . GLU B 1 328 ? -35.302 20.380 -31.070 1.00 17.21 327 GLU B O 1
ATOM 12170 N N . HIS B 1 329 ? -33.696 21.805 -30.384 1.00 18.44 328 HIS B N 1
ATOM 12171 C CA . HIS B 1 329 ? -33.480 21.087 -29.130 1.00 19.18 328 HIS B CA 1
ATOM 12172 C C . HIS B 1 329 ? -34.689 21.207 -28.222 1.00 19.55 328 HIS B C 1
ATOM 12173 O O . HIS B 1 329 ? -35.058 20.246 -27.535 1.00 20.18 328 HIS B O 1
ATOM 12187 N N . GLU B 1 330 ? -35.318 22.383 -28.205 1.00 16.49 329 GLU B N 1
ATOM 12188 C CA . GLU B 1 330 ? -36.539 22.563 -27.436 1.00 16.15 329 GLU B CA 1
ATOM 12189 C C . GLU B 1 330 ? -37.679 21.729 -28.003 1.00 16.21 329 GLU B C 1
ATOM 12190 O O . GLU B 1 330 ? -38.429 21.103 -27.246 1.00 16.18 329 GLU B O 1
ATOM 12202 N N . ALA B 1 331 ? -37.831 21.710 -29.329 1.00 16.17 330 ALA B N 1
ATOM 12203 C CA . ALA B 1 331 ? -38.925 20.956 -29.932 1.00 15.86 330 ALA B CA 1
ATOM 12204 C C . ALA B 1 331 ? -38.772 19.461 -29.688 1.00 16.43 330 ALA B C 1
ATOM 12205 O O . ALA B 1 331 ? -39.776 18.753 -29.538 1.00 16.40 330 ALA B O 1
ATOM 12212 N N . ARG B 1 332 ? -37.534 18.959 -29.649 1.00 16.11 331 ARG B N 1
ATOM 12213 C CA . ARG B 1 332 ? -37.306 17.558 -29.310 1.00 15.75 331 ARG B CA 1
ATOM 12214 C C . ARG B 1 332 ? -37.725 17.243 -27.881 1.00 15.84 331 ARG B C 1
ATOM 12215 O O . ARG B 1 332 ? -37.971 16.074 -27.563 1.00 17.53 331 ARG B O 1
ATOM 12236 N N . HIS B 1 333 ? -37.795 18.263 -27.020 1.00 15.39 332 HIS B N 1
ATOM 12237 C CA . HIS B 1 333 ? -38.192 18.116 -25.626 1.00 15.50 332 HIS B CA 1
ATOM 12238 C C . HIS B 1 333 ? -39.517 18.836 -25.369 1.00 16.57 332 HIS B C 1
ATOM 12239 O O . HIS B 1 333 ? -39.633 19.600 -24.403 1.00 16.01 332 HIS B O 1
ATOM 12253 N N . SER B 1 334 ? -40.524 18.590 -26.218 1.00 16.18 333 SER B N 1
ATOM 12254 C CA . SER B 1 334 ? -41.819 19.269 -26.124 1.00 16.44 333 SER B CA 1
ATOM 12255 C C . SER B 1 334 ? -42.947 18.286 -26.427 1.00 16.37 333 SER B C 1
ATOM 12256 O O . SER B 1 334 ? -43.183 17.943 -27.590 1.00 15.13 333 SER B O 1
ATOM 12264 N N . PHE B 1 335 ? -43.643 17.845 -25.372 1.00 15.77 334 PHE B N 1
ATOM 12265 C CA . PHE B 1 335 ? -44.888 17.108 -25.553 1.00 16.44 334 PHE B CA 1
ATOM 12266 C C . PHE B 1 335 ? -45.779 17.814 -26.568 1.00 15.40 334 PHE B C 1
ATOM 12267 O O . PHE B 1 335 ? -46.371 17.191 -27.457 1.00 15.99 334 PHE B O 1
ATOM 12284 N N . GLN B 1 336 ? -45.899 19.131 -26.412 1.00 13.94 335 GLN B N 1
ATOM 12285 C CA . GLN B 1 336 ? -46.887 19.907 -27.147 1.00 14.40 335 GLN B CA 1
ATOM 12286 C C . GLN B 1 336 ? -46.550 19.970 -28.628 1.00 16.48 335 GLN B C 1
ATOM 12287 O O . GLN B 1 336 ? -47.421 19.750 -29.480 1.00 15.17 335 GLN B O 1
ATOM 12301 N N . TYR B 1 337 ? -45.292 20.255 -28.963 1.00 15.07 336 TYR B N 1
ATOM 12302 C CA . TYR B 1 337 ? -44.944 20.340 -30.373 1.00 14.49 336 TYR B CA 1
ATOM 12303 C C . TYR B 1 337 ? -45.142 18.993 -31.069 1.00 14.47 336 TYR B C 1
ATOM 12304 O O . TYR B 1 337 ? -45.659 18.936 -32.192 1.00 15.52 336 TYR B O 1
ATOM 12322 N N . VAL B 1 338 ? -44.734 17.894 -30.435 1.00 14.93 337 VAL B N 1
ATOM 12323 C CA . VAL B 1 338 ? -44.895 16.599 -31.090 1.00 15.62 337 VAL B CA 1
ATOM 12324 C C . VAL B 1 338 ? -46.374 16.294 -31.314 1.00 16.40 337 VAL B C 1
ATOM 12325 O O . VAL B 1 338 ? -46.767 15.834 -32.392 1.00 16.48 337 VAL B O 1
ATOM 12338 N N . ALA B 1 339 ? -47.226 16.583 -30.323 1.00 15.19 338 ALA B N 1
ATOM 12339 C CA . ALA B 1 339 ? -48.660 16.377 -30.497 1.00 14.77 338 ALA B CA 1
ATOM 12340 C C . ALA B 1 339 ? -49.202 17.191 -31.669 1.00 15.11 338 ALA B C 1
ATOM 12341 O O . ALA B 1 339 ? -49.923 16.668 -32.526 1.00 16.55 338 ALA B O 1
ATOM 12348 N N . CYS B 1 340 ? -48.870 18.481 -31.719 1.00 15.43 339 CYS B N 1
ATOM 12349 C CA . CYS B 1 340 ? -49.480 19.356 -32.715 1.00 15.80 339 CYS B CA 1
ATOM 12350 C C . CYS B 1 340 ? -48.925 19.090 -34.108 1.00 16.21 339 CYS B C 1
ATOM 12351 O O . CYS B 1 340 ? -49.669 19.130 -35.094 1.00 17.38 339 CYS B O 1
ATOM 12359 N N . ALA B 1 341 ? -47.626 18.818 -34.214 1.00 14.95 340 ALA B N 1
ATOM 12360 C CA . ALA B 1 341 ? -47.061 18.461 -35.512 1.00 16.73 340 ALA B CA 1
ATOM 12361 C C . ALA B 1 341 ? -47.661 17.159 -36.029 1.00 17.15 340 ALA B C 1
ATOM 12362 O O . ALA B 1 341 ? -47.950 17.036 -37.226 1.00 16.93 340 ALA B O 1
ATOM 12369 N N . MET B 1 342 ? -47.874 16.176 -35.146 1.00 16.81 341 MET B N 1
ATOM 12370 C CA . MET B 1 342 ? -48.499 14.930 -35.583 1.00 16.95 341 MET B CA 1
ATOM 12371 C C . MET B 1 342 ? -49.935 15.170 -36.044 1.00 16.13 341 MET B C 1
ATOM 12372 O O . MET B 1 342 ? -50.360 14.635 -37.074 1.00 16.39 341 MET B O 1
ATOM 12386 N N . LEU B 1 343 ? -50.703 15.963 -35.295 1.00 16.35 342 LEU B N 1
ATOM 12387 C CA . LEU B 1 343 ? -52.070 16.265 -35.710 1.00 17.74 342 LEU B CA 1
ATOM 12388 C C . LEU B 1 343 ? -52.090 16.968 -37.062 1.00 18.65 342 LEU B C 1
ATOM 12389 O O . LEU B 1 343 ? -52.881 16.619 -37.946 1.00 19.41 342 LEU B O 1
ATOM 12405 N N . LEU B 1 344 ? -51.224 17.968 -37.238 1.00 18.09 343 LEU B N 1
ATOM 12406 C CA . LEU B 1 344 ? -51.240 18.759 -38.462 1.00 18.08 343 LEU B CA 1
ATOM 12407 C C . LEU B 1 344 ? -50.702 17.963 -39.644 1.00 19.77 343 LEU B C 1
ATOM 12408 O O . LEU B 1 344 ? -51.317 17.931 -40.716 1.00 20.67 343 LEU B O 1
ATOM 12424 N N . ASP B 1 345 ? -49.549 17.317 -39.468 1.00 18.23 344 ASP B N 1
ATOM 12425 C CA . ASP B 1 345 ? -48.824 16.719 -40.578 1.00 18.66 344 ASP B CA 1
ATOM 12426 C C . ASP B 1 345 ? -49.169 15.256 -40.822 1.00 20.32 344 ASP B C 1
ATOM 12427 O O . ASP B 1 345 ? -48.913 14.750 -41.917 1.00 22.00 344 ASP B O 1
ATOM 12436 N N . GLY B 1 346 ? -49.714 14.561 -39.830 1.00 19.18 345 GLY B N 1
ATOM 12437 C CA . GLY B 1 346 ? -49.993 13.147 -39.978 1.00 20.94 345 GLY B CA 1
ATOM 12438 C C . GLY B 1 346 ? -48.803 12.242 -39.769 1.00 21.39 345 GLY B C 1
ATOM 12439 O O . GLY B 1 346 ? -48.923 11.028 -39.963 1.00 22.54 345 GLY B O 1
ATOM 12443 N N . GLY B 1 347 ? -47.667 12.795 -39.385 1.00 20.06 346 GLY B N 1
ATOM 12444 C CA . GLY B 1 347 ? -46.491 12.003 -39.085 1.00 19.79 346 GLY B CA 1
ATOM 12445 C C . GLY B 1 347 ? -45.464 12.913 -38.460 1.00 19.99 346 GLY B C 1
ATOM 12446 O O . GLY B 1 347 ? -45.638 14.133 -38.404 1.00 20.12 346 GLY B O 1
ATOM 12450 N N . ILE B 1 348 ? -44.400 12.294 -37.960 1.00 18.98 347 ILE B N 1
ATOM 12451 C CA . ILE B 1 348 ? -43.242 13.005 -37.441 1.00 20.75 347 ILE B CA 1
ATOM 12452 C C . ILE B 1 348 ? -42.014 12.379 -38.081 1.00 22.66 347 ILE B C 1
ATOM 12453 O O . ILE B 1 348 ? -41.830 11.157 -38.015 1.00 24.25 347 ILE B O 1
ATOM 12469 N N . THR B 1 349 ? -41.172 13.212 -38.685 1.00 20.91 348 THR B N 1
ATOM 12470 C CA . THR B 1 349 ? -39.985 12.787 -39.417 1.00 22.94 348 THR B CA 1
ATOM 12471 C C . THR B 1 349 ? -38.812 13.654 -38.976 1.00 21.22 348 THR B C 1
ATOM 12472 O O . THR B 1 349 ? -38.967 14.577 -38.173 1.00 20.82 348 THR B O 1
ATOM 12483 N N . VAL B 1 350 ? -37.628 13.359 -39.507 1.00 22.87 349 VAL B N 1
ATOM 12484 C CA . VAL B 1 350 ? -36.454 14.146 -39.146 1.00 22.37 349 VAL B CA 1
ATOM 12485 C C . VAL B 1 350 ? -36.656 15.626 -39.460 1.00 22.13 349 VAL B C 1
ATOM 12486 O O . VAL B 1 350 ? -36.366 16.461 -38.589 1.00 20.39 349 VAL B O 1
ATOM 12499 N N . PRO B 1 351 ? -37.194 16.013 -40.626 1.00 23.76 350 PRO B N 1
ATOM 12500 C CA . PRO B 1 351 ? -37.407 17.449 -40.894 1.00 24.06 350 PRO B CA 1
ATOM 12501 C C . PRO B 1 351 ? -38.454 18.113 -40.006 1.00 22.13 350 PRO B C 1
ATOM 12502 O O . PRO B 1 351 ? -38.541 19.349 -40.014 1.00 21.60 350 PRO B O 1
ATOM 12513 N N . SER B 1 352 ? -39.251 17.350 -39.252 1.00 19.20 351 SER B N 1
ATOM 12514 C CA . SER B 1 352 ? -40.205 17.952 -38.329 1.00 20.30 351 SER B CA 1
ATOM 12515 C C . SER B 1 352 ? -39.531 18.847 -37.296 1.00 19.08 351 SER B C 1
ATOM 12516 O O . SER B 1 352 ? -40.195 19.716 -36.715 1.00 17.38 351 SER B O 1
ATOM 12524 N N . PHE B 1 353 ? -38.235 18.658 -37.051 1.00 18.60 352 PHE B N 1
ATOM 12525 C CA . PHE B 1 353 ? -37.512 19.406 -36.028 1.00 19.91 352 PHE B CA 1
ATOM 12526 C C . PHE B 1 353 ? -36.581 20.453 -36.623 1.00 21.41 352 PHE B C 1
ATOM 12527 O O . PHE B 1 353 ? -35.735 20.996 -35.907 1.00 22.54 352 PHE B O 1
ATOM 12544 N N . HIS B 1 354 ? -36.746 20.772 -37.907 1.00 21.18 353 HIS B N 1
ATOM 12545 C CA . HIS B 1 354 ? -36.144 21.970 -38.474 1.00 23.90 353 HIS B CA 1
ATOM 12546 C C . HIS B 1 354 ? -36.853 23.200 -37.917 1.00 21.13 353 HIS B C 1
ATOM 12547 O O . HIS B 1 354 ? -38.068 23.189 -37.704 1.00 20.19 353 HIS B O 1
ATOM 12561 N N . GLU B 1 355 ? -36.102 24.272 -37.693 1.00 21.93 354 GLU B N 1
ATOM 12562 C CA . GLU B 1 355 ? -36.694 25.476 -37.111 1.00 23.61 354 GLU B CA 1
ATOM 12563 C C . GLU B 1 355 ? -37.840 26.060 -37.939 1.00 22.64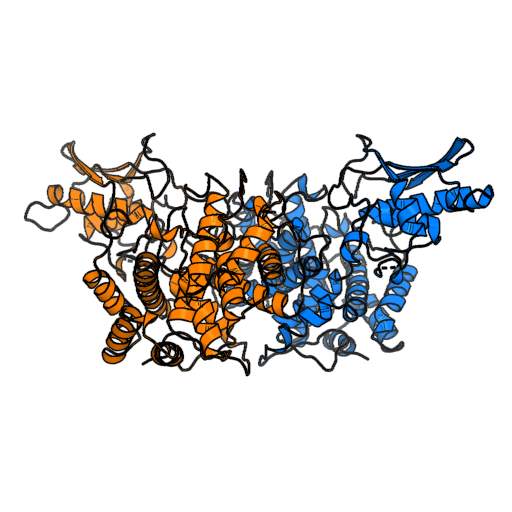 354 GLU B C 1
ATOM 12564 O O . GLU B 1 355 ? -38.810 26.560 -37.366 1.00 23.89 354 GLU B O 1
ATOM 12600 N N . GLN B 1 357 ? -40.072 24.416 -39.501 1.00 21.17 356 GLN B N 1
ATOM 12601 C CA . GLN B 1 357 ? -41.271 23.598 -39.267 1.00 20.01 356 GLN B CA 1
ATOM 12602 C C . GLN B 1 357 ? -41.821 23.898 -37.879 1.00 18.07 356 GLN B C 1
ATOM 12603 O O . GLN B 1 357 ? -43.031 23.964 -37.661 1.00 17.88 356 GLN B O 1
ATOM 12617 N N . ILE B 1 358 ? -40.895 24.088 -36.942 1.00 17.72 357 ILE B N 1
ATOM 12618 C CA . ILE B 1 358 ? -41.269 24.311 -35.557 1.00 16.77 357 ILE B CA 1
ATOM 12619 C C . ILE B 1 358 ? -42.041 25.611 -35.394 1.00 17.94 357 ILE B C 1
ATOM 12620 O O . ILE B 1 358 ? -42.941 25.703 -34.548 1.00 18.62 357 ILE B O 1
ATOM 12636 N N . ASN B 1 359 ? -41.715 26.632 -36.187 1.00 18.37 358 ASN B N 1
ATOM 12637 C CA . ASN B 1 359 ? -42.327 27.941 -36.009 1.00 20.96 358 ASN B CA 1
ATOM 12638 C C . ASN B 1 359 ? -43.456 28.219 -36.999 1.00 21.90 358 ASN B C 1
ATOM 12639 O O . ASN B 1 359 ? -43.844 29.379 -37.169 1.00 23.47 358 ASN B O 1
ATOM 12650 N N . ARG B 1 360 ? -43.997 27.194 -37.645 1.00 21.62 359 ARG B N 1
ATOM 12651 C CA . ARG B 1 360 ? -45.085 27.418 -38.587 1.00 19.75 359 ARG B CA 1
ATOM 12652 C C . ARG B 1 360 ? -46.267 28.083 -37.884 1.00 18.77 359 ARG B C 1
ATOM 12653 O O . ARG B 1 360 ? -46.663 27.640 -36.797 1.00 19.81 359 ARG B O 1
ATOM 12674 N N . PRO B 1 361 ? -46.865 29.124 -38.471 1.00 21.41 360 PRO B N 1
ATOM 12675 C CA . PRO B 1 361 ? -48.046 29.737 -37.839 1.00 22.63 360 PRO B CA 1
ATOM 12676 C C . PRO B 1 361 ? -49.146 28.750 -37.466 1.00 21.08 360 PRO B C 1
ATOM 12677 O O . PRO B 1 361 ? -49.733 28.882 -36.387 1.00 20.94 360 PRO B O 1
ATOM 12688 N N . GLN B 1 362 ? -49.450 27.773 -38.327 1.00 20.93 361 GLN B N 1
ATOM 12689 C CA . GLN B 1 362 ? -50.512 26.822 -38.012 1.00 22.04 361 GLN B CA 1
ATOM 12690 C C . GLN B 1 362 ? -50.144 25.950 -36.820 1.00 20.60 361 GLN B C 1
ATOM 12691 O O . GLN B 1 362 ? -51.016 25.564 -36.031 1.00 20.15 361 GLN B O 1
ATOM 12705 N N . VAL B 1 363 ? -48.867 25.588 -36.697 1.00 19.51 362 VAL B N 1
ATOM 12706 C CA . VAL B 1 363 ? -48.418 24.861 -35.518 1.00 21.11 362 VAL B CA 1
ATOM 12707 C C . VAL B 1 363 ? -48.632 25.707 -34.271 1.00 19.00 362 VAL B C 1
ATOM 12708 O O . VAL B 1 363 ? -49.115 25.221 -33.242 1.00 19.93 362 VAL B O 1
ATOM 12721 N N . ARG B 1 364 ? -48.256 26.986 -34.336 1.00 19.50 363 ARG B N 1
ATOM 12722 C CA . ARG B 1 364 ? -48.393 27.847 -33.167 1.00 20.53 363 ARG B CA 1
ATOM 12723 C C . ARG B 1 364 ? -49.857 28.079 -32.816 1.00 19.92 363 ARG B C 1
ATOM 12724 O O . ARG B 1 364 ? -50.195 28.219 -31.636 1.00 19.88 363 ARG B O 1
ATOM 12745 N N . GLU B 1 365 ? -50.736 28.108 -33.817 1.00 20.21 364 GLU B N 1
ATOM 12746 C CA . GLU B 1 365 ? -52.173 28.184 -33.567 1.00 20.84 364 GLU B CA 1
ATOM 12747 C C . GLU B 1 365 ? -52.655 26.974 -32.781 1.00 19.89 364 GLU B C 1
ATOM 12748 O O . GLU B 1 365 ? -53.424 27.110 -31.822 1.00 19.97 364 GLU B O 1
ATOM 12760 N N . LEU B 1 366 ? -52.190 25.783 -33.155 1.00 19.41 365 LEU B N 1
ATOM 12761 C CA . LEU B 1 366 ? -52.537 24.583 -32.403 1.00 18.89 365 LEU B CA 1
ATOM 12762 C C . LEU B 1 366 ? -51.904 24.597 -31.017 1.00 18.61 365 LEU B C 1
ATOM 12763 O O . LEU B 1 366 ? -52.557 24.231 -30.032 1.00 18.52 365 LEU B O 1
ATOM 12779 N N . LEU B 1 367 ? -50.638 25.015 -30.913 1.00 18.54 366 LEU B N 1
ATOM 12780 C CA . LEU B 1 367 ? -49.985 25.038 -29.608 1.00 18.35 366 LEU B CA 1
ATOM 12781 C C . LEU B 1 367 ? -50.740 25.922 -28.621 1.00 18.77 366 LEU B C 1
ATOM 12782 O O . LEU B 1 367 ? -50.746 25.638 -27.418 1.00 18.64 366 LEU B O 1
ATOM 12798 N N . SER B 1 368 ? -51.400 26.983 -29.109 1.00 19.33 367 SER B N 1
ATOM 12799 C CA . SER B 1 368 ? -52.170 27.867 -28.241 1.00 19.81 367 SER B CA 1
ATOM 12800 C C . SER B 1 368 ? -53.379 27.181 -27.619 1.00 19.85 367 SER B C 1
ATOM 12801 O O . SER B 1 368 ? -53.975 27.739 -26.689 1.00 21.69 367 SER B O 1
ATOM 12809 N N . LYS B 1 369 ? -53.751 25.994 -28.108 1.00 19.33 368 LYS B N 1
ATOM 12810 C CA . LYS B 1 369 ? -54.941 25.285 -27.666 1.00 19.95 368 LYS B CA 1
ATOM 12811 C C . LYS B 1 369 ? -54.632 24.088 -26.781 1.00 19.43 368 LYS B C 1
ATOM 12812 O O . LYS B 1 369 ? -55.558 23.369 -26.390 1.00 19.34 368 LYS B O 1
ATOM 12831 N N . VAL B 1 370 ? -53.367 23.863 -26.441 1.00 18.86 369 VAL B N 1
ATOM 12832 C CA . VAL B 1 370 ? -52.966 22.665 -25.714 1.00 19.16 369 VAL B CA 1
ATOM 12833 C C . VAL B 1 370 ? -52.984 22.935 -24.215 1.00 22.15 369 VAL B C 1
ATOM 12834 O O . VAL B 1 370 ? -52.458 23.950 -23.743 1.00 24.53 369 VAL B O 1
ATOM 12847 N N . GLU B 1 371 ? -53.563 21.997 -23.467 1.00 18.66 370 GLU B N 1
ATOM 12848 C CA . GLU B 1 371 ? -53.540 21.986 -22.012 1.00 22.56 370 GLU B CA 1
ATOM 12849 C C . GLU B 1 371 ? -53.022 20.632 -21.550 1.00 22.50 370 GLU B C 1
ATOM 12850 O O . GLU B 1 371 ? -53.396 19.596 -22.106 1.00 23.26 370 GLU B O 1
ATOM 12862 N N . LEU B 1 372 ? -52.168 20.639 -20.531 1.00 22.06 371 LEU B N 1
ATOM 12863 C CA . LEU B 1 372 ? -51.638 19.412 -19.956 1.00 22.08 371 LEU B CA 1
ATOM 12864 C C . LEU B 1 372 ? -52.444 19.031 -18.721 1.00 22.60 371 LEU B C 1
ATOM 12865 O O . LEU B 1 372 ? -52.868 19.898 -17.951 1.00 22.90 371 LEU B O 1
ATOM 12881 N N . GLU B 1 373 ? -52.675 17.733 -18.552 1.00 21.14 372 GLU B N 1
ATOM 12882 C CA . GLU B 1 373 ? -53.253 17.180 -17.335 1.00 21.82 372 GLU B CA 1
ATOM 12883 C C . GLU B 1 373 ? -52.311 16.092 -16.845 1.00 19.91 372 GLU B C 1
ATOM 12884 O O . GLU B 1 373 ? -51.614 15.457 -17.643 1.00 18.57 372 GLU B O 1
ATOM 12896 N N . TYR B 1 374 ? -52.290 15.878 -15.530 1.00 20.52 373 TYR B N 1
ATOM 12897 C CA . TYR B 1 374 ? -51.358 14.949 -14.895 1.00 21.61 373 TYR B CA 1
ATOM 12898 C C . TYR B 1 374 ? -52.150 13.901 -14.126 1.00 22.96 373 TYR B C 1
ATOM 12899 O O . TYR B 1 374 ? -52.376 14.053 -12.917 1.00 24.33 373 TYR B O 1
ATOM 12917 N N . PRO B 1 375 ? -52.595 12.830 -14.775 1.00 22.48 374 PRO B N 1
ATOM 12918 C CA . PRO B 1 375 ? -53.313 11.771 -14.044 1.00 21.25 374 PRO B CA 1
ATOM 12919 C C . PRO B 1 375 ? -52.421 11.157 -12.982 1.00 20.58 374 PRO B C 1
ATOM 12920 O O . PRO B 1 375 ? -51.231 10.918 -13.228 1.00 19.64 374 PRO B O 1
ATOM 12931 N N . PRO B 1 376 ? -52.956 10.880 -11.787 1.00 21.33 375 PRO B N 1
ATOM 12932 C CA . PRO B 1 376 ? -52.083 10.392 -10.706 1.00 24.28 375 PRO B CA 1
ATOM 12933 C C . PRO B 1 376 ? -51.418 9.057 -10.989 1.00 22.41 375 PRO B C 1
ATOM 12934 O O . PRO B 1 376 ? -50.359 8.774 -10.415 1.00 21.69 375 PRO B O 1
ATOM 12945 N N . ASP B 1 377 ? -52.007 8.207 -11.820 1.00 22.17 376 ASP B N 1
ATOM 12946 C CA . ASP B 1 377 ? -51.396 6.912 -12.077 1.00 22.97 376 ASP B CA 1
ATOM 12947 C C . ASP B 1 377 ? -50.409 6.954 -13.232 1.00 21.71 376 ASP B C 1
ATOM 12948 O O . ASP B 1 377 ? -49.829 5.920 -13.574 1.00 22.42 376 ASP B O 1
ATOM 12957 N N . ASN B 1 378 ? -50.188 8.123 -13.824 1.00 20.11 377 ASN B N 1
ATOM 12958 C CA . ASN B 1 378 ? -49.308 8.248 -14.984 1.00 18.27 377 ASN B CA 1
ATOM 12959 C C . ASN B 1 378 ? -47.921 8.620 -14.474 1.00 19.12 377 ASN B C 1
ATOM 12960 O O . ASN B 1 378 ? -47.497 9.777 -14.506 1.00 19.90 377 ASN B O 1
ATOM 12971 N N . LEU B 1 379 ? -47.201 7.609 -13.979 1.00 18.44 378 LEU B N 1
ATOM 12972 C CA . LEU B 1 379 ? -45.946 7.867 -13.294 1.00 19.63 378 LEU B CA 1
ATOM 12973 C C . LEU B 1 379 ? -44.820 8.128 -14.297 1.00 19.56 378 LEU B C 1
ATOM 12974 O O . LEU B 1 379 ? -44.836 7.599 -15.412 1.00 18.60 378 LEU B O 1
ATOM 12990 N N . PRO B 1 380 ? -43.836 8.973 -13.923 1.00 18.28 379 PRO B N 1
ATOM 12991 C CA . PRO B 1 380 ? -42.817 9.445 -14.883 1.00 19.00 379 PRO B CA 1
ATOM 12992 C C . PRO B 1 380 ? -41.698 8.434 -15.118 1.00 20.43 379 PRO B C 1
ATOM 12993 O O . PRO B 1 380 ? -40.511 8.716 -14.914 1.00 20.57 379 PRO B O 1
ATOM 13004 N N . SER B 1 381 ? -42.080 7.236 -15.563 1.00 19.90 380 SER B N 1
ATOM 13005 C CA . SER B 1 381 ? -41.146 6.161 -15.863 1.00 18.92 380 SER B CA 1
ATOM 13006 C C . SER B 1 381 ? -41.460 5.590 -17.237 1.00 17.69 380 SER B C 1
ATOM 13007 O O . SER B 1 381 ? -42.628 5.361 -17.566 1.00 17.99 380 SER B O 1
ATOM 13015 N N . PHE B 1 382 ? -40.415 5.350 -18.033 1.00 16.01 381 PHE B N 1
ATOM 13016 C CA . PHE B 1 382 ? -40.614 4.779 -19.359 1.00 17.46 381 PHE B CA 1
ATOM 13017 C C . PHE B 1 382 ? -41.234 3.387 -19.293 1.00 17.15 381 PHE B C 1
ATOM 13018 O O . PHE B 1 382 ? -41.714 2.881 -20.312 1.00 17.37 381 PHE B O 1
ATOM 13035 N N . ASN B 1 383 ? -41.219 2.753 -18.126 1.00 17.93 382 ASN B N 1
ATOM 13036 C CA . ASN B 1 383 ? -41.825 1.444 -17.958 1.00 19.08 382 ASN B CA 1
ATOM 13037 C C . ASN B 1 383 ? -43.290 1.517 -17.534 1.00 18.77 382 ASN B C 1
ATOM 13038 O O . ASN B 1 383 ? -43.923 0.463 -17.395 1.00 20.47 382 ASN B O 1
ATOM 13049 N N . ILE B 1 384 ? -43.845 2.721 -17.347 1.00 17.77 383 ILE B N 1
ATOM 13050 C CA . ILE B 1 384 ? -45.184 2.873 -16.785 1.00 17.54 383 ILE B CA 1
ATOM 13051 C C . ILE B 1 384 ? -46.042 3.882 -17.540 1.00 18.60 383 ILE B C 1
ATOM 13052 O O . ILE B 1 384 ? -47.262 3.718 -17.636 1.00 17.74 383 ILE B O 1
ATOM 13068 N N . LEU B 1 385 ? -45.426 4.952 -18.040 1.00 17.43 384 LEU B N 1
ATOM 13069 C CA . LEU B 1 385 ? -46.199 6.121 -18.435 1.00 17.49 384 LEU B CA 1
ATOM 13070 C C . LEU B 1 385 ? -47.021 5.855 -19.693 1.00 17.81 384 LEU B C 1
ATOM 13071 O O . LEU B 1 385 ? -46.789 4.902 -20.439 1.00 17.64 384 LEU B O 1
ATOM 13087 N N . TYR B 1 386 ? -48.009 6.720 -19.909 1.00 17.10 385 TYR B N 1
ATOM 13088 C CA . TYR B 1 386 ? -48.840 6.676 -21.100 1.00 16.36 385 TYR B CA 1
ATOM 13089 C C . TYR B 1 386 ? -49.165 8.101 -21.524 1.00 17.17 385 TYR B C 1
ATOM 13090 O O . TYR B 1 386 ? -48.903 9.061 -20.797 1.00 17.98 385 TYR B O 1
ATOM 13108 N N . CYS B 1 387 ? -49.726 8.238 -22.720 1.00 16.64 386 CYS B N 1
ATOM 13109 C CA . CYS B 1 387 ? -50.306 9.505 -23.142 1.00 16.40 386 CYS B CA 1
ATOM 13110 C C . CYS B 1 387 ? -51.750 9.275 -23.556 1.00 16.61 386 CYS B C 1
ATOM 13111 O O . CYS B 1 387 ? -52.029 8.409 -24.389 1.00 17.33 386 CYS B O 1
ATOM 13119 N N . GLU B 1 388 ? -52.660 10.048 -22.978 1.00 17.29 387 GLU B N 1
ATOM 13120 C CA . GLU B 1 388 ? -54.035 10.106 -23.447 1.00 17.75 387 GLU B CA 1
ATOM 13121 C C . GLU B 1 388 ? -54.285 11.508 -23.986 1.00 18.29 387 GLU B C 1
ATOM 13122 O O . GLU B 1 388 ? -54.066 12.497 -23.277 1.00 20.15 387 GLU B O 1
ATOM 13134 N N . ILE B 1 389 ? -54.728 11.599 -25.234 1.00 16.30 388 ILE B N 1
ATOM 13135 C CA . ILE B 1 389 ? -55.005 12.881 -25.866 1.00 16.45 388 ILE B CA 1
ATOM 13136 C C . ILE B 1 389 ? -56.507 12.999 -26.071 1.00 17.09 388 ILE B C 1
ATOM 13137 O O . ILE B 1 389 ? -57.168 12.030 -26.467 1.00 17.01 388 ILE B O 1
ATOM 13153 N N . SER B 1 390 ? -57.048 14.181 -25.778 1.00 18.16 389 SER B N 1
ATOM 13154 C CA A SER B 1 390 ? -58.457 14.485 -26.013 0.68 19.37 389 SER B CA 1
ATOM 13155 C CA B SER B 1 390 ? -58.452 14.478 -26.015 0.32 19.49 389 SER B CA 1
ATOM 13156 C C . SER B 1 390 ? -58.541 15.739 -26.864 1.00 20.50 389 SER B C 1
ATOM 13157 O O . SER B 1 390 ? -58.028 16.793 -26.468 1.00 21.46 389 SER B O 1
ATOM 13170 N N . VAL B 1 391 ? -59.187 15.640 -28.019 1.00 18.89 390 VAL B N 1
ATOM 13171 C CA . VAL B 1 391 ? -59.367 16.787 -28.906 1.00 18.34 390 VAL B CA 1
ATOM 13172 C C . VAL B 1 391 ? -60.837 17.174 -28.900 1.00 19.81 390 VAL B C 1
ATOM 13173 O O . VAL B 1 391 ? -61.703 16.360 -29.244 1.00 19.15 390 VAL B O 1
ATOM 13186 N N . THR B 1 392 ? -61.113 18.417 -28.518 1.00 20.75 391 THR B N 1
ATOM 13187 C CA . THR B 1 392 ? -62.462 18.965 -28.486 1.00 21.41 391 THR B CA 1
ATOM 13188 C C . THR B 1 392 ? -62.630 19.943 -29.641 1.00 22.44 391 THR B C 1
ATOM 13189 O O . THR B 1 392 ? -61.803 20.842 -29.827 1.00 23.98 391 THR B O 1
ATOM 13200 N N . LEU B 1 393 ? -63.700 19.761 -30.408 1.00 23.04 392 LEU B N 1
ATOM 13201 C CA . LEU B 1 393 ? -64.014 20.613 -31.543 1.00 22.95 392 LEU B CA 1
ATOM 13202 C C . LEU B 1 393 ? -64.930 21.755 -31.105 1.00 25.50 392 LEU B C 1
ATOM 13203 O O . LEU B 1 393 ? -65.502 21.747 -30.013 1.00 25.81 392 LEU B O 1
ATOM 13219 N N . LYS B 1 394 ? -65.061 22.757 -31.969 1.00 26.50 393 LYS B N 1
ATOM 13220 C CA . LYS B 1 394 ? -65.831 23.933 -31.582 1.00 29.58 393 LYS B CA 1
ATOM 13221 C C . LYS B 1 394 ? -67.321 23.652 -31.454 1.00 29.96 393 LYS B C 1
ATOM 13222 O O . LYS B 1 394 ? -68.033 24.471 -30.864 1.00 31.32 393 LYS B O 1
ATOM 13241 N N . ASP B 1 395 ? -67.810 22.524 -31.968 1.00 29.52 394 ASP B N 1
ATOM 13242 C CA . ASP B 1 395 ? -69.187 22.113 -31.731 1.00 31.70 394 ASP B CA 1
ATOM 13243 C C . ASP B 1 395 ? -69.348 21.340 -30.428 1.00 31.07 394 ASP B C 1
ATOM 13244 O O . ASP B 1 395 ? -70.459 20.900 -30.114 1.00 32.18 394 ASP B O 1
ATOM 13253 N N . GLY B 1 396 ? -68.264 21.153 -29.676 1.00 28.97 395 GLY B N 1
ATOM 13254 C CA . GLY B 1 396 ? -68.310 20.452 -28.415 1.00 28.48 395 GLY B CA 1
ATOM 13255 C C . GLY B 1 396 ? -67.999 18.972 -28.477 1.00 27.86 395 GLY B C 1
ATOM 13256 O O . GLY B 1 396 ? -67.859 18.344 -27.421 1.00 29.33 395 GLY B O 1
ATOM 13260 N N . ALA B 1 397 ? -67.896 18.389 -29.668 1.00 26.11 396 ALA B N 1
ATOM 13261 C CA . ALA B 1 397 ? -67.550 16.979 -29.778 1.00 26.50 396 ALA B CA 1
ATOM 13262 C C . ALA B 1 397 ? -66.115 16.758 -29.318 1.00 24.15 396 ALA B C 1
ATOM 13263 O O . ALA B 1 397 ? -65.222 17.554 -29.626 1.00 22.74 396 ALA B O 1
ATOM 13270 N N . THR B 1 398 ? -65.889 15.669 -28.584 1.00 23.11 397 THR B N 1
ATOM 13271 C CA . THR B 1 398 ? -64.561 15.339 -28.076 1.00 23.30 397 THR B CA 1
ATOM 13272 C C . THR B 1 398 ? -64.209 13.903 -28.441 1.00 22.85 397 THR B C 1
ATOM 13273 O O . THR B 1 398 ? -65.031 12.993 -28.281 1.00 24.08 397 THR B O 1
ATOM 13284 N N . PHE B 1 399 ? -62.987 13.713 -28.932 1.00 19.59 398 PHE B N 1
ATOM 13285 C CA . PHE B 1 399 ? -62.446 12.408 -29.284 1.00 19.06 398 PHE B CA 1
ATOM 13286 C C . PHE B 1 399 ? -61.188 12.167 -28.465 1.00 18.49 398 PHE B C 1
ATOM 13287 O O . PHE B 1 399 ? -60.337 13.054 -28.353 1.00 18.69 398 PHE B O 1
ATOM 13304 N N . THR B 1 400 ? -61.057 10.964 -27.920 1.00 18.76 399 THR B N 1
ATOM 13305 C CA . THR B 1 400 ? -59.998 10.646 -26.972 1.00 18.34 399 THR B CA 1
ATOM 13306 C C . THR B 1 400 ? -59.293 9.370 -27.392 1.00 18.42 399 THR B C 1
ATOM 13307 O O . THR B 1 400 ? -59.930 8.421 -27.858 1.00 20.47 399 THR B O 1
ATOM 13318 N N . ASP B 1 401 ? -57.975 9.353 -27.220 1.00 17.20 400 ASP B N 1
ATOM 13319 C CA . ASP B 1 401 ? -57.161 8.202 -27.591 1.00 18.43 400 ASP B CA 1
ATOM 13320 C C . ASP B 1 401 ? -56.048 8.052 -26.571 1.00 18.03 400 ASP B C 1
ATOM 13321 O O . ASP B 1 401 ? -55.372 9.034 -26.254 1.00 18.17 400 ASP B O 1
ATOM 13330 N N . ARG B 1 402 ? -55.846 6.837 -26.069 1.00 17.65 401 ARG B N 1
ATOM 13331 C CA . ARG B 1 402 ? -54.801 6.570 -25.094 1.00 17.20 401 ARG B CA 1
ATOM 13332 C C . ARG B 1 402 ? -53.828 5.527 -25.621 1.00 16.70 401 ARG B C 1
ATOM 13333 O O . ARG B 1 402 ? -54.237 4.429 -26.018 1.00 16.92 401 ARG B O 1
ATOM 13354 N N . SER B 1 403 ? -52.539 5.874 -25.601 1.00 15.75 402 SER B N 1
ATOM 13355 C CA . SER B 1 403 ? -51.456 4.980 -25.985 1.00 16.52 402 SER B CA 1
ATOM 13356 C C . SER B 1 403 ? -50.610 4.672 -24.760 1.00 16.82 402 SER B C 1
ATOM 13357 O O . SER B 1 403 ? -50.057 5.586 -24.141 1.00 17.69 402 SER B O 1
ATOM 13365 N N . ASP B 1 404 ? -50.510 3.391 -24.412 1.00 16.93 403 ASP B N 1
ATOM 13366 C CA . ASP B 1 404 ? -49.632 2.963 -23.333 1.00 17.68 403 ASP B CA 1
ATOM 13367 C C . ASP B 1 404 ? -48.281 2.477 -23.831 1.00 17.19 403 ASP B C 1
ATOM 13368 O O . ASP B 1 404 ? -47.405 2.189 -23.009 1.00 16.22 403 ASP B O 1
ATOM 13377 N N . THR B 1 405 ? -48.098 2.364 -25.145 1.00 18.10 404 THR B N 1
ATOM 13378 C CA . THR B 1 405 ? -46.800 2.061 -25.731 1.00 19.42 404 THR B CA 1
ATOM 13379 C C . THR B 1 405 ? -46.787 2.601 -27.157 1.00 19.84 404 THR B C 1
ATOM 13380 O O . THR B 1 405 ? -47.748 3.220 -27.623 1.00 20.81 404 THR B O 1
ATOM 13391 N N . PHE B 1 406 ? -45.676 2.363 -27.843 1.00 17.32 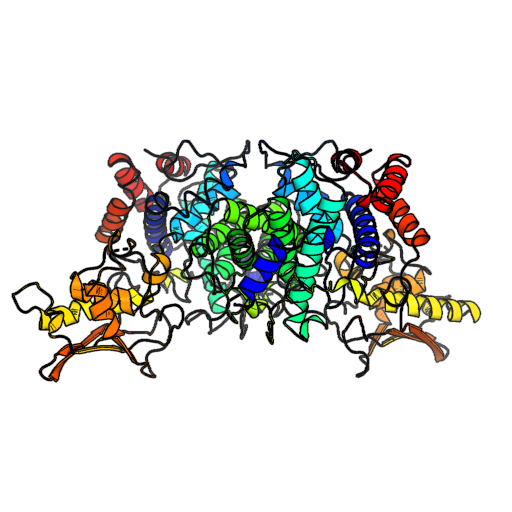405 PHE B N 1
ATOM 13392 C CA . PHE B 1 406 ? -45.491 2.794 -29.220 1.00 17.64 405 PHE B CA 1
ATOM 13393 C C . PHE B 1 406 ? -44.545 1.801 -29.870 1.00 18.08 405 PHE B C 1
ATOM 13394 O O . PHE B 1 406 ? -43.776 1.117 -29.191 1.00 16.97 405 PHE B O 1
ATOM 13411 N N . TYR B 1 407 ? -44.598 1.730 -31.196 1.00 18.10 406 TYR B N 1
ATOM 13412 C CA . TYR B 1 407 ? -43.718 0.830 -31.931 1.00 17.35 406 TYR B CA 1
ATOM 13413 C C . TYR B 1 407 ? -42.274 1.317 -31.814 1.00 18.17 406 TYR B C 1
ATOM 13414 O O . TYR B 1 407 ? -41.965 2.466 -32.149 1.00 17.38 406 TYR B O 1
ATOM 13432 N N . GLY B 1 408 ? -41.397 0.436 -31.321 1.00 18.71 407 GLY B N 1
ATOM 13433 C CA . GLY B 1 408 ? -40.029 0.763 -30.979 1.00 18.11 407 GLY B CA 1
ATOM 13434 C C . GLY B 1 408 ? -39.729 0.657 -29.499 1.00 17.06 407 GLY B C 1
ATOM 13435 O O . GLY B 1 408 ? -38.562 0.467 -29.122 1.00 17.11 407 GLY B O 1
ATOM 13439 N N . HIS B 1 409 ? -40.746 0.795 -28.653 1.00 16.02 408 HIS B N 1
ATOM 13440 C CA . HIS B 1 409 ? -40.614 0.556 -27.226 1.00 16.10 408 HIS B CA 1
ATOM 13441 C C . HIS B 1 409 ? -40.241 -0.903 -26.981 1.00 14.97 408 HIS B C 1
ATOM 13442 O O . HIS B 1 409 ? -40.463 -1.770 -27.828 1.00 16.51 408 HIS B O 1
ATOM 13456 N N . TRP B 1 410 ? -39.672 -1.187 -25.803 1.00 16.54 409 TRP B N 1
ATOM 13457 C CA . TRP B 1 410 ? -39.351 -2.581 -25.521 1.00 17.19 409 TRP B CA 1
ATOM 13458 C C . TRP B 1 410 ? -40.602 -3.465 -25.487 1.00 17.89 409 TRP B C 1
ATOM 13459 O O . TRP B 1 410 ? -40.490 -4.673 -25.721 1.00 19.66 409 TRP B O 1
ATOM 13480 N N . ARG B 1 411 ? -41.792 -2.904 -25.232 1.00 16.68 410 ARG B N 1
ATOM 13481 C CA . ARG B 1 411 ? -43.000 -3.721 -25.297 1.00 16.46 410 ARG B CA 1
ATOM 13482 C C . ARG B 1 411 ? -43.382 -4.089 -26.730 1.00 17.72 410 ARG B C 1
ATOM 13483 O O . ARG B 1 411 ? -44.109 -5.069 -26.935 1.00 17.76 410 ARG B O 1
ATOM 13504 N N . LYS B 1 412 ? -42.945 -3.301 -27.712 1.00 17.22 411 LYS B N 1
ATOM 13505 C CA . LYS B 1 412 ? -43.256 -3.529 -29.125 1.00 18.55 411 LYS B CA 1
ATOM 13506 C C . LYS B 1 412 ? -42.003 -3.236 -29.932 1.00 16.41 411 LYS B C 1
ATOM 13507 O O . LYS B 1 412 ? -41.909 -2.222 -30.633 1.00 18.49 411 LYS B O 1
ATOM 13526 N N . PRO B 1 413 ? -41.007 -4.111 -29.844 1.00 17.50 412 PRO B N 1
ATOM 13527 C CA . PRO B 1 413 ? -39.699 -3.802 -30.425 1.00 18.26 412 PRO B CA 1
ATOM 13528 C C . PRO B 1 413 ? -39.724 -3.759 -31.942 1.00 18.61 412 PRO B C 1
ATOM 13529 O O . PRO B 1 413 ? -40.481 -4.476 -32.600 1.00 17.95 412 PRO B O 1
ATOM 13540 N N . LEU B 1 414 ? -38.869 -2.905 -32.497 1.00 17.12 413 LEU B N 1
ATOM 13541 C CA . LEU B 1 414 ? -38.732 -2.854 -33.942 1.00 16.64 413 LEU B CA 1
ATOM 13542 C C . LEU B 1 414 ? -38.313 -4.221 -34.467 1.00 17.48 413 LEU B C 1
ATOM 13543 O O . LEU B 1 414 ? -37.489 -4.911 -33.860 1.00 17.81 413 LEU B O 1
ATOM 13559 N N . SER B 1 415 ? -38.875 -4.608 -35.604 1.00 18.45 414 SER B N 1
ATOM 13560 C CA . SER B 1 415 ? -38.353 -5.756 -36.315 1.00 18.55 414 SER B CA 1
ATOM 13561 C C . SER B 1 415 ? -36.941 -5.469 -36.814 1.00 19.58 414 SER B C 1
ATOM 13562 O O . SER B 1 415 ? -36.534 -4.317 -36.984 1.00 19.36 414 SER B O 1
ATOM 13570 N N . GLN B 1 416 ? -36.190 -6.545 -37.065 1.00 21.60 415 GLN B N 1
ATOM 13571 C CA . GLN B 1 416 ? -34.891 -6.405 -37.713 1.00 23.53 415 GLN B CA 1
ATOM 13572 C C . GLN B 1 416 ? -35.015 -5.619 -39.014 1.00 21.92 415 GLN B C 1
ATOM 13573 O O . GLN B 1 416 ? -34.197 -4.738 -39.299 1.00 23.70 415 GLN B O 1
ATOM 13587 N N . GLU B 1 417 ? -36.053 -5.913 -39.804 1.00 20.21 416 GLU B N 1
ATOM 13588 C CA . GLU B 1 417 ? -36.254 -5.232 -41.079 1.00 23.14 416 GLU B CA 1
ATOM 13589 C C . GLU B 1 417 ? -36.442 -3.730 -40.884 1.00 20.58 416 GLU B C 1
ATOM 13590 O O . GLU B 1 417 ? -35.835 -2.921 -41.596 1.00 20.37 416 GLU B O 1
ATOM 13602 N N . ASP B 1 418 ? -37.282 -3.334 -39.922 1.00 20.04 417 ASP B N 1
ATOM 13603 C CA . ASP B 1 418 ? -37.517 -1.910 -39.708 1.00 20.62 417 ASP B CA 1
ATOM 13604 C C . ASP B 1 418 ? -36.308 -1.234 -39.068 1.00 19.41 417 ASP B C 1
ATOM 13605 O O . ASP B 1 418 ? -36.042 -0.059 -39.343 1.00 19.50 417 ASP B O 1
ATOM 13614 N N . LEU B 1 419 ? -35.568 -1.953 -38.222 1.00 18.46 418 LEU B N 1
ATOM 13615 C CA . LEU B 1 419 ? -34.336 -1.406 -37.665 1.00 18.30 418 LEU B CA 1
ATOM 13616 C C . LEU B 1 419 ? -33.314 -1.138 -38.762 1.00 19.01 418 LEU B C 1
ATOM 13617 O O . LEU B 1 419 ? -32.645 -0.096 -38.762 1.00 20.80 418 LEU B O 1
ATOM 13633 N N . GLU B 1 420 ? -33.191 -2.069 -39.716 1.00 18.91 419 GLU B N 1
ATOM 13634 C CA . GLU B 1 420 ? -32.268 -1.902 -40.832 1.00 18.98 419 GLU B CA 1
ATOM 13635 C C . GLU B 1 420 ? -32.720 -0.790 -41.767 1.00 21.09 419 GLU B C 1
ATOM 13636 O O . GLU B 1 420 ? -31.886 -0.046 -42.299 1.00 20.72 419 GLU B O 1
ATOM 13648 N N . GLU B 1 421 ? -34.031 -0.646 -41.970 1.00 22.35 420 GLU B N 1
ATOM 13649 C CA . GLU B 1 421 ? -34.517 0.434 -42.821 1.00 25.22 420 GLU B CA 1
ATOM 13650 C C . GLU B 1 421 ? -34.274 1.793 -42.175 1.00 21.32 420 GLU B C 1
ATOM 13651 O O . GLU B 1 421 ? -33.985 2.767 -42.880 1.00 21.20 420 GLU B O 1
ATOM 13663 N N . LYS B 1 422 ? -34.375 1.880 -40.843 1.00 19.26 421 LYS B N 1
ATOM 13664 C CA . LYS B 1 422 ? -34.002 3.121 -40.172 1.00 19.05 421 LYS B CA 1
ATOM 13665 C C . LYS B 1 422 ? -32.516 3.398 -40.348 1.00 19.81 421 LYS B C 1
ATOM 13666 O O . LYS B 1 422 ? -32.115 4.535 -40.624 1.00 19.23 421 LYS B O 1
ATOM 13685 N N . PHE B 1 423 ? -31.685 2.369 -40.186 1.00 20.88 422 PHE B N 1
ATOM 13686 C CA . PHE B 1 423 ? -30.252 2.537 -40.390 1.00 19.83 422 PHE B CA 1
ATOM 13687 C C . PHE B 1 423 ? -29.954 3.021 -41.804 1.00 19.58 422 PHE B C 1
ATOM 13688 O O . PHE B 1 423 ? -29.126 3.917 -41.998 1.00 20.57 422 PHE B O 1
ATOM 13705 N N . ARG B 1 424 ? -30.622 2.440 -42.808 1.00 19.97 423 ARG B N 1
ATOM 13706 C CA . ARG B 1 424 ? -30.381 2.853 -44.187 1.00 21.52 423 ARG B CA 1
ATOM 13707 C C . ARG B 1 424 ? -30.722 4.321 -44.383 1.00 22.27 423 ARG B C 1
ATOM 13708 O O . ARG B 1 424 ? -29.980 5.062 -45.040 1.00 22.53 423 ARG B O 1
ATOM 13729 N N . ALA B 1 425 ? -31.860 4.752 -43.836 1.00 22.66 424 ALA B N 1
ATOM 13730 C CA . ALA B 1 425 ? -32.267 6.143 -43.978 1.00 23.01 424 ALA B CA 1
ATOM 13731 C C . ALA B 1 425 ? -31.274 7.072 -43.295 1.00 22.33 424 ALA B C 1
ATOM 13732 O O . ALA B 1 425 ? -30.937 8.136 -43.830 1.00 23.80 424 ALA B O 1
ATOM 13739 N N . ASN B 1 426 ? -30.771 6.670 -42.122 1.00 20.89 425 ASN B N 1
ATOM 13740 C CA . ASN B 1 426 ? -29.888 7.534 -41.343 1.00 21.35 425 ASN B CA 1
ATOM 13741 C C . ASN B 1 426 ? -28.487 7.593 -41.933 1.00 22.73 425 ASN B C 1
ATOM 13742 O O . ASN B 1 426 ? -27.841 8.647 -41.907 1.00 23.93 425 ASN B O 1
ATOM 13753 N N . ALA B 1 427 ? -27.992 6.468 -42.445 1.00 23.19 426 ALA B N 1
ATOM 13754 C CA . ALA B 1 427 ? -26.609 6.375 -42.888 1.00 24.20 426 ALA B CA 1
ATOM 13755 C C . ALA B 1 427 ? -26.413 6.766 -44.344 1.00 25.27 426 ALA B C 1
ATOM 13756 O O . ALA B 1 427 ? -25.293 7.119 -44.729 1.00 24.99 426 ALA B O 1
ATOM 13763 N N . SER B 1 428 ? -27.461 6.710 -45.166 1.00 26.41 427 SER B N 1
ATOM 13764 C CA A SER B 1 428 ? -27.298 6.996 -46.584 0.28 28.88 427 SER B CA 1
ATOM 13765 C CA B SER B 1 428 ? -27.299 6.997 -46.584 0.72 28.76 427 SER B CA 1
ATOM 13766 C C . SER B 1 428 ? -27.026 8.467 -46.864 1.00 33.00 427 SER B C 1
ATOM 13767 O O . SER B 1 428 ? -26.651 8.804 -47.994 1.00 36.00 427 SER B O 1
ATOM 13782 N N . LYS B 1 429 ? -27.202 9.346 -45.875 1.00 38.72 428 LYS B N 1
ATOM 13783 C CA . LYS B 1 429 ? -26.833 10.741 -46.066 1.00 46.23 428 LYS B CA 1
ATOM 13784 C C . LYS B 1 429 ? -25.327 10.892 -46.242 1.00 50.85 428 LYS B C 1
ATOM 13785 O O . LYS B 1 429 ? -24.872 11.804 -46.943 1.00 59.08 428 LYS B O 1
ATOM 13789 N N . MET B 1 430 ? -24.542 9.994 -45.640 1.00 43.35 429 MET B N 1
ATOM 13790 C CA . MET B 1 430 ? -23.095 10.146 -45.596 1.00 39.12 429 MET B CA 1
ATOM 13791 C C . MET B 1 430 ? -22.316 8.949 -46.125 1.00 32.83 429 MET B C 1
ATOM 13792 O O . MET B 1 430 ? -21.104 9.079 -46.333 1.00 33.90 429 MET B O 1
ATOM 13806 N N . LEU B 1 431 ? -22.959 7.809 -46.371 1.00 29.08 430 LEU B N 1
ATOM 13807 C CA . LEU B 1 431 ? -22.277 6.637 -46.899 1.00 29.70 430 LEU B CA 1
ATOM 13808 C C . LEU B 1 431 ? -22.928 6.168 -48.191 1.00 30.74 430 LEU B C 1
ATOM 13809 O O . LEU B 1 431 ? -24.124 6.376 -48.418 1.00 31.17 430 LEU B O 1
ATOM 13825 N N . SER B 1 432 ? -22.130 5.489 -49.013 1.00 30.91 431 SER B N 1
ATOM 13826 C CA . SER B 1 432 ? -22.622 4.863 -50.228 1.00 32.92 431 SER B CA 1
ATOM 13827 C C . SER B 1 432 ? -23.491 3.650 -49.905 1.00 33.10 431 SER B C 1
ATOM 13828 O O . SER B 1 432 ? -23.414 3.061 -48.822 1.00 30.92 431 SER B O 1
ATOM 13836 N N . TRP B 1 433 ? -24.319 3.270 -50.883 1.00 35.31 432 TRP B N 1
ATOM 13837 C CA . TRP B 1 433 ? -25.219 2.130 -50.723 1.00 36.56 432 TRP B CA 1
ATOM 13838 C C . TRP B 1 433 ? -24.459 0.857 -50.365 1.00 32.33 432 TRP B C 1
ATOM 13839 O O . TRP B 1 433 ? -24.879 0.109 -49.474 1.00 30.59 432 TRP B O 1
ATOM 13860 N N . ASP B 1 434 ? -23.339 0.594 -51.043 1.00 30.90 433 ASP B N 1
ATOM 13861 C CA . ASP B 1 434 ? -22.590 -0.635 -50.793 1.00 33.53 433 ASP B CA 1
ATOM 13862 C C . ASP B 1 434 ? -22.019 -0.663 -49.382 1.00 29.21 433 ASP B C 1
ATOM 13863 O O . ASP B 1 434 ? -22.006 -1.714 -48.729 1.00 29.04 433 ASP B O 1
ATOM 13872 N N . THR B 1 435 ? -21.531 0.477 -48.894 1.00 27.61 434 THR B N 1
ATOM 13873 C CA . THR B 1 435 ? -21.034 0.528 -47.525 1.00 26.54 434 THR B CA 1
ATOM 13874 C C . THR B 1 435 ? -22.161 0.324 -46.522 1.00 25.14 434 THR B C 1
ATOM 13875 O O . THR B 1 435 ? -21.998 -0.404 -45.535 1.00 25.05 434 THR B O 1
ATOM 13886 N N . VAL B 1 436 ? -23.307 0.965 -46.751 1.00 23.98 435 VAL B N 1
ATOM 13887 C CA . VAL B 1 436 ? -24.458 0.769 -45.873 1.00 24.90 435 VAL B CA 1
ATOM 13888 C C . VAL B 1 436 ? -24.808 -0.711 -45.785 1.00 25.29 435 VAL B C 1
ATOM 13889 O O . VAL B 1 436 ? -24.983 -1.261 -44.691 1.00 24.54 435 VAL B O 1
ATOM 13902 N N . GLU B 1 437 ? -24.914 -1.385 -46.933 1.00 25.67 436 GLU B N 1
ATOM 13903 C CA . GLU B 1 437 ? -25.312 -2.789 -46.912 1.00 25.98 436 GLU B CA 1
ATOM 13904 C C . GLU B 1 437 ? -24.231 -3.658 -46.276 1.00 26.03 436 GLU B C 1
ATOM 13905 O O . GLU B 1 437 ? -24.544 -4.616 -45.560 1.00 25.57 436 GLU B O 1
ATOM 13917 N N . SER B 1 438 ? -22.956 -3.336 -46.514 1.00 26.70 437 SER B N 1
ATOM 13918 C CA . SER B 1 438 ? -21.873 -4.082 -45.881 1.00 25.69 437 SER B CA 1
ATOM 13919 C C . SER B 1 438 ? -21.915 -3.948 -44.362 1.00 24.75 437 SER B C 1
ATOM 13920 O O . SER B 1 438 ? -21.676 -4.925 -43.642 1.00 24.65 437 SER B O 1
ATOM 13928 N N . LEU B 1 439 ? -22.191 -2.743 -43.854 1.00 23.98 438 LEU B N 1
ATOM 13929 C CA . LEU B 1 439 ? -22.267 -2.565 -42.407 1.00 23.42 438 LEU B CA 1
ATOM 13930 C C . LEU B 1 439 ? -23.434 -3.345 -41.817 1.00 23.11 438 LEU B C 1
ATOM 13931 O O . LEU B 1 439 ? -23.311 -3.934 -40.735 1.00 23.77 438 LEU B O 1
ATOM 13947 N N . ILE B 1 440 ? -24.584 -3.352 -42.498 1.00 21.91 439 ILE B N 1
ATOM 13948 C CA . ILE B 1 440 ? -25.707 -4.146 -42.013 1.00 21.37 439 ILE B CA 1
ATOM 13949 C C . ILE B 1 440 ? -25.293 -5.605 -41.883 1.00 22.27 439 ILE B C 1
ATOM 13950 O O . ILE B 1 440 ? -25.551 -6.257 -40.864 1.00 23.69 439 ILE B O 1
ATOM 13966 N N . LYS B 1 441 ? -24.637 -6.138 -42.917 1.00 22.94 440 LYS B N 1
ATOM 13967 C CA . LYS B 1 441 ? -24.285 -7.554 -42.921 1.00 23.78 440 LYS B CA 1
ATOM 13968 C C . LYS B 1 441 ? -23.238 -7.864 -41.859 1.00 24.85 440 LYS B C 1
ATOM 13969 O O . LYS B 1 441 ? -23.331 -8.888 -41.174 1.00 25.58 440 LYS B O 1
ATOM 13973 N N . ILE B 1 442 ? -22.243 -6.991 -41.695 1.00 24.94 441 ILE B N 1
ATOM 13974 C CA . ILE B 1 442 ? -21.214 -7.241 -40.692 1.00 24.42 441 ILE B CA 1
ATOM 13975 C C . ILE B 1 442 ? -21.812 -7.204 -39.292 1.00 23.37 441 ILE B C 1
ATOM 13976 O O . ILE B 1 442 ? -21.550 -8.084 -38.464 1.00 24.58 441 ILE B O 1
ATOM 13992 N N . VAL B 1 443 ? -22.609 -6.176 -38.992 1.00 22.44 442 VAL B N 1
ATOM 13993 C CA . VAL B 1 443 ? -23.129 -6.053 -37.635 1.00 22.06 442 VAL B CA 1
ATOM 13994 C C . VAL B 1 443 ? -24.101 -7.190 -37.333 1.00 24.61 442 VAL B C 1
ATOM 13995 O O . VAL B 1 443 ? -24.126 -7.718 -36.215 1.00 24.69 442 VAL B O 1
ATOM 14008 N N . LYS B 1 444 ? -24.896 -7.598 -38.330 1.00 26.42 443 LYS B N 1
ATOM 14009 C CA . LYS B 1 444 ? -25.855 -8.686 -38.152 1.00 30.38 443 LYS B CA 1
ATOM 14010 C C . LYS B 1 444 ? -25.174 -9.988 -37.752 1.00 28.88 443 LYS B C 1
ATOM 14011 O O . LYS B 1 444 ? -25.776 -10.819 -37.063 1.00 29.18 443 LYS B O 1
ATOM 14030 N N . ASN B 1 445 ? -23.932 -10.181 -38.173 1.00 26.48 444 ASN B N 1
ATOM 14031 C CA . ASN B 1 445 ? -23.172 -11.398 -37.920 1.00 26.92 444 ASN B CA 1
ATOM 14032 C C . ASN B 1 445 ? -21.894 -11.072 -37.164 1.00 24.85 444 ASN B C 1
ATOM 14033 O O . ASN B 1 445 ? -20.842 -11.679 -37.384 1.00 25.40 444 ASN B O 1
ATOM 14044 N N . LEU B 1 446 ? -21.978 -10.101 -36.251 1.00 24.20 445 LEU B N 1
ATOM 14045 C CA . LEU B 1 446 ? -20.773 -9.544 -35.650 1.00 21.91 445 LEU B CA 1
ATOM 14046 C C . LEU B 1 446 ? -19.989 -10.592 -34.870 1.00 21.87 445 LEU B C 1
ATOM 14047 O O . LEU B 1 446 ? -18.757 -10.518 -34.811 1.00 22.90 445 LEU B O 1
ATOM 14063 N N . GLU B 1 447 ? -20.666 -11.585 -34.285 1.00 22.20 446 GLU B N 1
ATOM 14064 C CA . GLU B 1 447 ? -19.943 -12.602 -33.525 1.00 26.21 446 GLU B CA 1
ATOM 14065 C C . GLU B 1 447 ? -19.031 -13.444 -34.415 1.00 25.06 446 GLU B C 1
ATOM 14066 O O . GLU B 1 447 ? -18.100 -14.076 -33.900 1.00 26.36 446 GLU B O 1
ATOM 14078 N N . ASP B 1 448 ? -19.261 -13.446 -35.732 1.00 26.31 447 ASP B N 1
ATOM 14079 C CA . ASP B 1 448 ? -18.423 -14.166 -36.683 1.00 28.35 447 ASP B CA 1
ATOM 14080 C C . ASP B 1 448 ? -17.256 -13.339 -37.215 1.00 28.15 447 ASP B C 1
ATOM 14081 O O . ASP B 1 448 ? -16.391 -13.890 -37.907 1.00 28.71 447 ASP B O 1
ATOM 14090 N N . LEU B 1 449 ? -17.215 -12.039 -36.932 1.00 26.91 448 LEU B N 1
ATOM 14091 C CA . LEU B 1 449 ? -16.157 -11.191 -37.467 1.00 26.31 448 LEU B CA 1
ATOM 14092 C C . LEU B 1 449 ? -14.844 -11.489 -36.756 1.00 27.76 448 LEU B C 1
ATOM 14093 O O . LEU B 1 449 ? -14.757 -11.396 -35.527 1.00 28.49 448 LEU B O 1
ATOM 14109 N N . GLU B 1 450 ? -13.818 -11.842 -37.528 1.00 28.26 449 GLU B N 1
ATOM 14110 C CA . GLU B 1 450 ? -12.539 -12.186 -36.929 1.00 29.31 449 GLU B CA 1
ATOM 14111 C C . GLU B 1 450 ? -11.674 -10.966 -36.644 1.00 27.11 449 GLU B C 1
ATOM 14112 O O . GLU B 1 450 ? -10.831 -11.025 -35.746 1.00 27.95 449 GLU B O 1
ATOM 14124 N N . ASP B 1 451 ? -11.876 -9.864 -37.355 1.00 26.73 450 ASP B N 1
ATOM 14125 C CA . ASP B 1 451 ? -10.965 -8.725 -37.273 1.00 27.09 450 ASP B CA 1
ATOM 14126 C C . ASP B 1 451 ? -11.791 -7.450 -37.320 1.00 26.07 450 ASP B C 1
ATOM 14127 O O . ASP B 1 451 ? -12.373 -7.120 -38.358 1.00 25.45 450 ASP B O 1
ATOM 14136 N N . CYS B 1 452 ? -11.849 -6.738 -36.191 1.00 26.65 451 CYS B N 1
ATOM 14137 C CA . CYS B 1 452 ? -12.664 -5.532 -36.118 1.00 28.05 451 CYS B CA 1
ATOM 14138 C C . CYS B 1 452 ? -12.192 -4.444 -37.070 1.00 27.55 451 CYS B C 1
ATOM 14139 O O . CYS B 1 452 ? -12.951 -3.508 -37.341 1.00 27.78 451 CYS B O 1
ATOM 14147 N N . SER B 1 453 ? -10.963 -4.532 -37.582 1.00 27.27 452 SER B N 1
ATOM 14148 C CA . SER B 1 453 ? -10.498 -3.522 -38.525 1.00 29.35 452 SER B CA 1
ATOM 14149 C C . SER B 1 453 ? -11.362 -3.500 -39.780 1.00 27.78 452 SER B C 1
ATOM 14150 O O . SER B 1 453 ? -11.452 -2.465 -40.451 1.00 27.92 452 SER B O 1
ATOM 14158 N N . VAL B 1 454 ? -12.010 -4.620 -40.113 1.00 26.27 453 VAL B N 1
ATOM 14159 C CA . VAL B 1 454 ? -12.940 -4.623 -41.239 1.00 29.51 453 VAL B CA 1
ATOM 14160 C C . VAL B 1 454 ? -14.089 -3.666 -40.961 1.00 29.46 453 VAL B C 1
ATOM 14161 O O . VAL B 1 454 ? -14.537 -2.924 -41.845 1.00 31.28 453 VAL B O 1
ATOM 14174 N N . LEU B 1 455 ? -14.564 -3.651 -39.719 1.00 27.08 454 LEU B N 1
ATOM 14175 C CA . LEU B 1 455 ? -15.658 -2.766 -39.351 1.00 25.62 454 LEU B CA 1
ATOM 14176 C C . LEU B 1 455 ? -15.200 -1.316 -39.284 1.00 24.63 454 LEU B C 1
ATOM 14177 O O . LEU B 1 455 ? -15.847 -0.427 -39.850 1.00 24.27 454 LEU B O 1
ATOM 14193 N N . THR B 1 456 ? -14.093 -1.047 -38.589 1.00 24.68 455 THR B N 1
ATOM 14194 C CA . THR B 1 456 ? -13.677 0.340 -38.430 1.00 25.68 455 THR B CA 1
ATOM 14195 C C . THR B 1 456 ? -13.257 0.953 -39.763 1.00 26.54 455 THR B C 1
ATOM 14196 O O . THR B 1 456 ? -13.424 2.162 -39.962 1.00 26.39 455 THR B O 1
ATOM 14207 N N . THR B 1 457 ? -12.735 0.147 -40.694 1.00 27.12 456 THR B N 1
ATOM 14208 C CA . THR B 1 457 ? -12.402 0.676 -42.014 1.00 28.45 456 THR B CA 1
ATOM 14209 C C . THR B 1 457 ? -13.656 1.094 -42.773 1.00 28.22 456 THR B C 1
ATOM 14210 O O . THR B 1 457 ? -13.663 2.133 -43.442 1.00 30.93 456 THR B O 1
ATOM 14221 N N . LEU B 1 458 ? -14.726 0.303 -42.683 1.00 26.20 457 LEU B N 1
ATOM 14222 C CA . LEU B 1 458 ? -15.970 0.669 -43.350 1.00 26.40 457 LEU B CA 1
ATOM 14223 C C . LEU B 1 458 ? -16.584 1.930 -42.758 1.00 27.01 457 LEU B C 1
ATOM 14224 O O . LEU B 1 458 ? -17.256 2.684 -43.471 1.00 28.10 457 LEU B O 1
ATOM 14240 N N . LEU B 1 459 ? -16.376 2.171 -41.462 1.00 26.49 458 LEU B N 1
ATOM 14241 C CA . LEU B 1 459 ? -16.999 3.309 -40.802 1.00 26.77 458 LEU B CA 1
ATOM 14242 C C . LEU B 1 459 ? -16.429 4.640 -41.274 1.00 29.06 458 LEU B C 1
ATOM 14243 O O . LEU B 1 459 ? -17.067 5.678 -41.063 1.00 30.53 458 LEU B O 1
ATOM 14259 N N . LYS B 1 460 ? -15.251 4.633 -41.909 1.00 28.94 459 LYS B N 1
ATOM 14260 C CA . LYS B 1 460 ? -14.680 5.865 -42.442 1.00 31.82 459 LYS B CA 1
ATOM 14261 C C . LYS B 1 460 ? -15.447 6.348 -43.667 1.00 36.53 459 LYS B C 1
ATOM 14262 O O . LYS B 1 460 ? -15.480 7.553 -43.945 1.00 39.90 459 LYS B O 1
ATOM 14281 N N . GLY B 1 461 ? -16.066 5.430 -44.404 1.00 37.81 460 GLY B N 1
ATOM 14282 C CA . GLY B 1 461 ? -16.696 5.761 -45.658 1.00 40.59 460 GLY B CA 1
ATOM 14283 C C . GLY B 1 461 ? -15.674 5.885 -46.768 1.00 43.75 460 GLY B C 1
ATOM 14284 O O . GLY B 1 461 ? -14.466 5.754 -46.546 1.00 43.86 460 GLY B O 1
ATOM 14288 N N . PRO B 1 462 ? -16.139 6.152 -47.997 1.00 47.91 461 PRO B N 1
ATOM 14289 C CA . PRO B 1 462 ? -17.554 6.376 -48.318 1.00 47.95 461 PRO B CA 1
ATOM 14290 C C . PRO B 1 462 ? -18.326 5.067 -48.409 1.00 45.84 461 PRO B C 1
ATOM 14291 O O . PRO B 1 462 ? -19.546 5.037 -48.577 1.00 44.18 461 PRO B O 1
#

Solvent-accessible surface area: 29935 Å² total

InterPro domains:
  IPR005656 MmgE/PrpD [PTHR16943] (3-466)
  IPR036148 MmgE/PrpD superfamily [SSF103378] (4-454)
  IPR042183 MmgE/PrpD superfamily, domain 1 [G3DSA:1.10.4100.10] (26-424)
  IPR042188 MmgE/PrpD superfamily, domain 2 [G3DSA:3.30.1330.120] (274-407)
  IPR045336 MmgE/PrpD, N-terminal [PF03972] (8-249)
  IPR045337 MmgE/PrpD, C-terminal [PF19305] (274-446)

Radius of gyration: 28.85 Å; Cα contacts (8 Å, |Δi|>4): 2117; chains: 2; bounding box: 88×69×87 Å

Foldseek 3Di:
DAQLLLLLCCLLPADLVLDDPLLLQQVLLQLLLLLLQLLLLCVDPLLVVLQVVQQVADDPFWAFQFLALPGIGQLLSSLLSSLLSSPQLQQHWFWPLTDRQQSLANSLVLSCLRRPADVVFCALSNSSRLSLSLSQQLVQQCVQDPCSLFDDDWWHSCQQSSLLSLLSSLLSVVSHHSQLSSQLNQQSQVRGTDTPPCQLDSCVSSSSSSSNSNSNVSSVVSVVPDGGDNNQLVDCVHSVVRDPRGHHDHADDSVDHDGPCSVIHIFGDPARADPQLLLLLVFLLVLLVVCVVVVRLPPVLQWQAKEKAWADDVQLDDLQDQALRNLSSHNLQSSLLCSVPVDHYHCVSPSCSPPPSSNSSSVRYDYHYPPQQHRGLQGHKIKMWIAGNVGDIGIGIGGDGQRGPVRRDDLVRSLVSSCVSNVVSADPVLSVVQSVCSSPRNPGSHCCVVSVSSNHD/DQLLLLLCCLLPADLVLDDPLLLQQVLLQLLLLLLQLQLLCVDPLLVVLQVVQQVADDPQWAFAFLALPRIGQLLSSLLSSLLSSPQLQQHWFWPLTDRQQSLANSLVLTCLRRPADVVGCALSLSSRLSLSLRQQLVQQCVQDPCSQFDDDWWHSCQQSSLLSLLSSLLSVVSPHSQLSSQLNQQSQVRGTDTPVCQLHSCVSSSSSSSNSNSNVSSVVSVVPDGGDNCQLVDCVHSVVRDPDGHHDHADDSVSHDGPCSVIHIFGDPARADPQLQLLLVQLLVQLCVQQPVNLAHPLVFWQAKEKAWAPDPQLDDLQDQALSNCSSHSLLSNLCCNGVVHHHHCVSPSCSPDPSSNSSSVRYDYHYPPQQGRGLVGHKIKMWIATNVGDITIGIGRDHQRHPVHNDDLVVSLVSSCVSNVVSADPVLSVVQSVCSSPSNPGGHCVVVSVSSNHD